Protein AF-0000000075144146 (afdb_homodimer)

InterPro domains:
  IPR002213 UDP-glucuronosyl/UDP-glucosyltransferase [PF00201] (294-425)
  IPR002213 UDP-glucuronosyl/UDP-glucosyltransferase [cd03784] (20-481)

Secondary structure (DSSP, 8-state):
-------------PPPEEEEE--SSHHHHHHHHHHHHHHHHTT-EEEEEEEHHHHHHHHHH-TTHHHHHHHTT--EEEEEE---HHHHHHS-SSGGGGGHHHHHHHHHHHHHHHHHHHTTT---SEEEEETT-HHHHHHHHHTT--EEEEESS-HHHHHHHHHHHHHHHTTSB---S-TTSHHHHH-EE--TTS--EEGGGG-GGGSTTSTTHHHHHHHHHHGGG-SEEEESS-TTTSHHHHHHHHHHHHHHHHHTT-PPPEEEE---TTS----SS-SS----S-----HHHHHHHTS-TT-EEEEE--SS----HHHHHHHHHHHHHH-S-EEEEEPPPP--TT-----GGGTS-HHHHHHTBTTEEEEES---HHHHHHSTTEEEEEE---HHHHHHHHHTT--EEE---STTHHHHHHIIIIIS--EEESSTTPPTT----HHHHHHHHHHHHHSHHHHHHHHHHHHHHHHHHHHHSTT-HHHHHHHHHHHHHHHHHHHHHHHHHHHH-/-------------PPPEEEEE--SSHHHHHHHHHHHHHHHHTT-EEEEEEEHHHHHHHHHH-TTHHHHHHHTT--EEEEEE---HHHHHHS-SSGGGGGHHHHHHHHHHHHHHHHHHHTTT---SEEEEETT-HHHHHHHHHTT--EEEEESS-HHHHHHHHHHHHHHHTTSB---S-TTSHHHHH-EE--TTS--EEGGGG-GGGSTTSTTHHHHHHHHHHHTT-SEEEESS-TTTSHHHHHHHHHHHHHHHHHTT-PPPEEEE---TTS----TT-SS----S-----HHHHHHHTS-TT-EEEEE--SS----HHHHHHHHHHHHHH-S-EEEEEPPPP--TT-----GGGTS-HHHHHHTBTTEEEEES---HHHHHHSTTEEEEEE---HHHHHHHHHTT--EEE---STTHHHHHHIIIIIS--EEESSTTPPTT----HHHHHHHHHHHHHSHHHHHHHHHHHHHHHHHHHHHSTT-HHHHHHHHHHHHHHHHHHHHHHHHHHHH-

Radius of gyration: 33.48 Å; Cα contacts (8 Å, |Δi|>4): 1841; chains: 2; bounding box: 96×107×82 Å

Structure (mmCIF, N/CA/C/O backbone):
data_AF-0000000075144146-model_v1
#
loop_
_entity.id
_entity.type
_entity.pdbx_description
1 polymer Glycosyltransferase
#
loop_
_atom_site.group_PDB
_atom_site.id
_atom_site.type_symbol
_atom_site.label_atom_id
_atom_site.label_alt_id
_atom_site.label_comp_id
_atom_site.label_asym_id
_atom_site.label_entity_id
_atom_site.label_seq_id
_atom_site.pdbx_PDB_ins_code
_atom_site.Cartn_x
_atom_site.Cartn_y
_atom_site.Cartn_z
_atom_site.occupancy
_atom_site.B_iso_or_equiv
_atom_site.auth_seq_id
_atom_site.auth_comp_id
_atom_site.auth_asym_id
_atom_site.auth_atom_id
_atom_site.pdbx_PDB_model_num
ATOM 1 N N . MET A 1 1 ? -45.844 -62.469 8.758 1 31.27 1 MET A N 1
ATOM 2 C CA . MET A 1 1 ? -44.688 -62.062 7.961 1 31.27 1 MET A CA 1
ATOM 3 C C . MET A 1 1 ? -44.969 -60.719 7.266 1 31.27 1 MET A C 1
ATOM 5 O O . MET A 1 1 ? -45.719 -60.688 6.281 1 31.27 1 MET A O 1
ATOM 9 N N . GLU A 1 2 ? -45 -59.625 7.973 1 43.66 2 GLU A N 1
ATOM 10 C CA . GLU A 1 2 ? -45.312 -58.281 7.477 1 43.66 2 GLU A CA 1
ATOM 11 C C . GLU A 1 2 ? -44.344 -57.875 6.379 1 43.66 2 GLU A C 1
ATOM 13 O O . GLU A 1 2 ? -43.156 -58.156 6.449 1 43.66 2 GLU A O 1
ATOM 18 N N . PRO A 1 3 ? -44.844 -57.562 5.152 1 40.84 3 PRO A N 1
ATOM 19 C CA . PRO A 1 3 ? -43.938 -57.188 4.074 1 40.84 3 PRO A CA 1
ATOM 20 C C . PRO A 1 3 ? -42.969 -56.062 4.492 1 40.84 3 PRO A C 1
ATOM 22 O O . PRO A 1 3 ? -43.344 -55.188 5.277 1 40.84 3 PRO A O 1
ATOM 25 N N . ILE A 1 4 ? -41.688 -56.406 4.621 1 41.06 4 ILE A N 1
ATOM 26 C CA . ILE A 1 4 ? -40.625 -55.438 4.773 1 41.06 4 ILE A CA 1
ATOM 27 C C . ILE A 1 4 ? -40.781 -54.281 3.783 1 41.06 4 ILE A C 1
ATOM 29 O O . ILE A 1 4 ? -40.844 -54.5 2.57 1 41.06 4 ILE A O 1
ATOM 33 N N . GLU A 1 5 ? -41.5 -53.25 4.156 1 39.12 5 GLU A N 1
ATOM 34 C CA . GLU A 1 5 ? -41.562 -52 3.371 1 39.12 5 GLU A CA 1
ATOM 35 C C . GLU A 1 5 ? -40.188 -51.688 2.752 1 39.12 5 GLU A C 1
ATOM 37 O O . GLU A 1 5 ? -39.188 -51.719 3.438 1 39.12 5 GLU A O 1
ATOM 42 N N . ASN A 1 6 ? -40.062 -52 1.494 1 35.94 6 ASN A N 1
ATOM 43 C CA . ASN A 1 6 ? -38.938 -51.531 0.691 1 35.94 6 ASN A CA 1
ATOM 44 C C . ASN A 1 6 ? -38.531 -50.094 1.065 1 35.94 6 ASN A C 1
ATOM 46 O O . ASN A 1 6 ? -39.344 -49.188 1.022 1 35.94 6 ASN A O 1
ATOM 50 N N . GLU A 1 7 ? -37.688 -49.969 1.999 1 37.41 7 GLU A N 1
ATOM 51 C CA . GLU A 1 7 ? -37.031 -48.688 2.191 1 37.41 7 GLU A CA 1
ATOM 52 C C . GLU A 1 7 ? -36.844 -47.969 0.858 1 37.41 7 GLU A C 1
ATOM 54 O O . GLU A 1 7 ? -36.219 -48.5 -0.053 1 37.41 7 GLU A O 1
ATOM 59 N N . LYS A 1 8 ? -37.812 -47.188 0.545 1 42.28 8 LYS A N 1
ATOM 60 C CA . LYS A 1 8 ? -37.656 -46.281 -0.596 1 42.28 8 LYS A CA 1
ATOM 61 C C . LYS A 1 8 ? -36.219 -45.781 -0.716 1 42.28 8 LYS A C 1
ATOM 63 O O . LYS A 1 8 ? -35.719 -45.094 0.17 1 42.28 8 LYS A O 1
ATOM 68 N N . ILE A 1 9 ? -35.281 -46.656 -1.291 1 38.75 9 ILE A N 1
ATOM 69 C CA . ILE A 1 9 ? -33.969 -46.125 -1.691 1 38.75 9 ILE A CA 1
ATOM 70 C C . ILE A 1 9 ? -34.156 -44.719 -2.268 1 38.75 9 ILE A C 1
ATOM 72 O O . ILE A 1 9 ? -34.844 -44.531 -3.281 1 38.75 9 ILE A O 1
ATOM 76 N N . LEU A 1 10 ? -34.188 -43.688 -1.589 1 41 10 LEU A N 1
ATOM 77 C CA . LEU A 1 10 ? -34.188 -42.344 -2.104 1 41 10 LEU A CA 1
ATOM 78 C C . LEU A 1 10 ? -33.188 -42.188 -3.24 1 41 10 LEU A C 1
ATOM 80 O O . LEU A 1 10 ? -32.031 -42.625 -3.129 1 41 10 LEU A O 1
ATOM 84 N N . PRO A 1 11 ? -33.562 -42.031 -4.469 1 43.66 11 PRO A N 1
ATOM 85 C CA . PRO A 1 11 ? -32.656 -41.812 -5.578 1 43.66 11 PRO A CA 1
ATOM 86 C C . PRO A 1 11 ? -31.484 -40.875 -5.195 1 43.66 11 PRO A C 1
ATOM 88 O O . PRO A 1 11 ? -31.688 -39.906 -4.477 1 43.66 11 PRO A O 1
ATOM 91 N N . VAL A 1 12 ? -30.328 -41.406 -5.082 1 53 12 VAL A N 1
ATOM 92 C CA . VAL A 1 12 ? -29.109 -40.656 -4.828 1 53 12 VAL A CA 1
ATOM 93 C C . VAL A 1 12 ? -29.062 -39.438 -5.742 1 53 12 VAL A C 1
ATOM 95 O O . VAL A 1 12 ? -29.125 -39.562 -6.965 1 53 12 VAL A O 1
ATOM 98 N N . LYS A 1 13 ? -29.406 -38.312 -5.355 1 65.38 13 LYS A N 1
ATOM 99 C CA . LYS A 1 13 ? -29.312 -37.031 -6.066 1 65.38 13 LYS A CA 1
ATOM 100 C C . LYS A 1 13 ? -27.969 -36.906 -6.801 1 65.38 13 LYS A C 1
ATOM 102 O O . LYS A 1 13 ? -26.922 -37.125 -6.215 1 65.38 13 LYS A O 1
ATOM 107 N N . PRO A 1 14 ? -28.125 -36.844 -8.148 1 80.25 14 PRO A N 1
ATOM 108 C CA . PRO A 1 14 ? -26.859 -36.75 -8.883 1 80.25 14 PRO A CA 1
ATOM 109 C C . PRO A 1 14 ? -25.984 -35.594 -8.375 1 80.25 14 PRO A C 1
ATOM 111 O O . PRO A 1 14 ? -26.516 -34.531 -8.008 1 80.25 14 PRO A O 1
ATOM 114 N N . ALA A 1 15 ? -24.781 -35.844 -8.195 1 90.75 15 ALA A N 1
ATOM 115 C CA . ALA A 1 15 ? -23.812 -34.844 -7.73 1 90.75 15 ALA A CA 1
ATOM 116 C C . ALA A 1 15 ? -23.641 -33.719 -8.742 1 90.75 15 ALA A C 1
ATOM 118 O O . ALA A 1 15 ? -23.719 -33.938 -9.953 1 90.75 15 ALA A O 1
ATOM 119 N N . PRO A 1 16 ? -23.531 -32.469 -8.297 1 94.88 16 PRO A N 1
ATOM 120 C CA . PRO A 1 16 ? -23.266 -31.375 -9.227 1 94.88 16 PRO A CA 1
ATOM 121 C C . PRO A 1 16 ? -22.047 -31.641 -10.109 1 94.88 16 PRO A C 1
ATOM 123 O O . PRO A 1 16 ? -21.094 -32.281 -9.68 1 94.88 16 PRO A O 1
ATOM 126 N N . ILE A 1 17 ? -22.109 -31.172 -11.336 1 95.62 17 ILE A N 1
ATOM 127 C CA . ILE A 1 17 ? -21.031 -31.328 -12.305 1 95.62 17 ILE A CA 1
ATOM 128 C C . ILE A 1 17 ? -20.328 -29.984 -12.516 1 95.62 17 ILE A C 1
ATOM 130 O O . ILE A 1 17 ? -20.953 -29 -12.867 1 95.62 17 ILE A O 1
ATOM 134 N N . VAL A 1 18 ? -19.062 -29.969 -12.305 1 97.56 18 VAL A N 1
ATOM 135 C CA . VAL A 1 18 ? -18.281 -28.75 -12.484 1 97.56 18 VAL A CA 1
ATOM 136 C C . VAL A 1 18 ? -17.281 -28.953 -13.625 1 97.56 18 VAL A C 1
ATOM 138 O O . VAL A 1 18 ? -16.5 -29.906 -13.617 1 97.56 18 VAL A O 1
ATOM 141 N N . TRP A 1 19 ? -17.281 -28.062 -14.641 1 97.62 19 TRP A N 1
ATOM 142 C CA . TRP A 1 19 ? -16.312 -28.078 -15.727 1 97.62 19 TRP A CA 1
ATOM 143 C C . TRP A 1 19 ? -15.18 -27.109 -15.461 1 97.62 19 TRP A C 1
ATOM 145 O O . TRP A 1 19 ? -15.414 -25.938 -15.133 1 97.62 19 TRP A O 1
ATOM 155 N N . LEU A 1 20 ? -14.008 -27.609 -15.539 1 98.12 20 LEU A N 1
ATOM 156 C CA . LEU A 1 20 ? -12.805 -26.812 -15.312 1 98.12 20 LEU A CA 1
ATOM 157 C C . LEU A 1 20 ? -12.031 -26.609 -16.609 1 98.12 20 LEU A C 1
ATOM 159 O O . LEU A 1 20 ? -11.742 -27.578 -17.312 1 98.12 20 LEU A O 1
ATOM 163 N N . VAL A 1 21 ? -11.641 -25.312 -16.938 1 97.5 21 VAL A N 1
ATOM 164 C CA . VAL A 1 21 ? -10.961 -25.016 -18.188 1 97.5 21 VAL A CA 1
ATOM 165 C C . VAL A 1 21 ? -9.711 -24.172 -17.906 1 97.5 21 VAL A C 1
ATOM 167 O O . VAL A 1 21 ? -9.758 -22.938 -17.969 1 97.5 21 VAL A O 1
ATOM 170 N N . PRO A 1 22 ? -8.539 -24.812 -17.766 1 96.5 22 PRO A N 1
ATOM 171 C CA . PRO A 1 22 ? -7.285 -24.078 -17.594 1 96.5 22 PRO A CA 1
ATOM 172 C C . PRO A 1 22 ? -6.75 -23.5 -18.891 1 96.5 22 PRO A C 1
ATOM 174 O O . PRO A 1 22 ? -7.133 -23.953 -19.984 1 96.5 22 PRO A O 1
ATOM 177 N N . MET A 1 23 ? -5.934 -22.438 -18.734 1 92.56 23 MET A N 1
ATOM 178 C CA . MET A 1 23 ? -5.082 -22.062 -19.844 1 92.56 23 MET A CA 1
ATOM 179 C C . MET A 1 23 ? -4.188 -23.219 -20.266 1 92.56 23 MET A C 1
ATOM 181 O O . MET A 1 23 ? -3.67 -23.953 -19.422 1 92.56 23 MET A O 1
ATOM 185 N N . PRO A 1 24 ? -4.004 -23.391 -21.594 1 90.19 24 PRO A N 1
ATOM 186 C CA . PRO A 1 24 ? -3.17 -24.516 -22.047 1 90.19 24 PRO A CA 1
ATOM 187 C C . PRO A 1 24 ? -1.682 -24.266 -21.812 1 90.19 24 PRO A C 1
ATOM 189 O O . PRO A 1 24 ? -0.91 -24.156 -22.766 1 90.19 24 PRO A O 1
ATOM 192 N N . PHE A 1 25 ? -1.312 -24.25 -20.625 1 86.94 25 PHE A N 1
ATOM 193 C CA . PHE A 1 25 ? 0.028 -24.094 -20.062 1 86.94 25 PHE A CA 1
ATOM 194 C C . PHE A 1 25 ? 0.183 -24.938 -18.797 1 86.94 25 PHE A C 1
ATOM 196 O O . PHE A 1 25 ? -0.643 -24.844 -17.891 1 86.94 25 PHE A O 1
ATOM 203 N N . LEU A 1 26 ? 1.169 -25.688 -18.828 1 85.5 26 LEU A N 1
ATOM 204 C CA . LEU A 1 26 ? 1.296 -26.766 -17.844 1 85.5 26 LEU A CA 1
ATOM 205 C C . LEU A 1 26 ? 1.125 -26.219 -16.422 1 85.5 26 LEU A C 1
ATOM 207 O O . LEU A 1 26 ? 0.464 -26.844 -15.594 1 85.5 26 LEU A O 1
ATOM 211 N N . SER A 1 27 ? 1.746 -25.109 -16.109 1 87.81 27 SER A N 1
ATOM 212 C CA . SER A 1 27 ? 1.667 -24.578 -14.758 1 87.81 27 SER A CA 1
ATOM 213 C C . SER A 1 27 ? 0.226 -24.25 -14.367 1 87.81 27 SER A C 1
ATOM 215 O O . SER A 1 27 ? -0.164 -24.438 -13.211 1 87.81 27 SER A O 1
ATOM 217 N N . HIS A 1 28 ? -0.57 -23.812 -15.297 1 92.94 28 HIS A N 1
ATOM 218 C CA . HIS A 1 28 ? -1.982 -23.531 -15.055 1 92.94 28 HIS A CA 1
ATOM 219 C C . HIS A 1 28 ? -2.781 -24.828 -14.938 1 92.94 28 HIS A C 1
ATOM 221 O O . HIS A 1 28 ? -3.641 -24.969 -14.07 1 92.94 28 HIS A O 1
ATOM 227 N N . VAL A 1 29 ? -2.41 -25.719 -15.789 1 92.81 29 VAL A N 1
ATOM 228 C CA . VAL A 1 29 ? -3.082 -27.016 -15.773 1 92.81 29 VAL A CA 1
ATOM 229 C C . VAL A 1 29 ? -2.863 -27.688 -14.422 1 92.81 29 VAL A C 1
ATOM 231 O O . VAL A 1 29 ? -3.799 -28.234 -13.836 1 92.81 29 VAL A O 1
ATOM 234 N N . MET A 1 30 ? -1.65 -27.594 -13.992 1 89.19 30 MET A N 1
ATOM 235 C CA . MET A 1 30 ? -1.326 -28.188 -12.703 1 89.19 30 MET A CA 1
ATOM 236 C C . MET A 1 30 ? -2.172 -27.594 -11.586 1 89.19 30 MET A C 1
ATOM 238 O O . MET A 1 30 ? -2.674 -28.297 -10.719 1 89.19 30 MET A O 1
ATOM 242 N N . CYS A 1 31 ? -2.299 -26.328 -11.602 1 93.56 31 CYS A N 1
ATOM 243 C CA . CYS A 1 31 ? -3.115 -25.656 -10.602 1 93.56 31 CYS A CA 1
ATOM 244 C C . CYS A 1 31 ? -4.562 -26.141 -10.664 1 93.56 31 CYS A C 1
ATOM 246 O O . CYS A 1 31 ? -5.199 -26.344 -9.633 1 93.56 31 CYS A O 1
ATOM 248 N N . PHE A 1 32 ? -5.043 -26.328 -11.82 1 96.44 32 PHE A N 1
ATOM 249 C CA . PHE A 1 32 ? -6.426 -26.75 -12.008 1 96.44 32 PHE A CA 1
ATOM 250 C C . PHE A 1 32 ? -6.605 -28.203 -11.609 1 96.44 32 PHE A C 1
ATOM 252 O O . PHE A 1 32 ? -7.699 -28.625 -11.211 1 96.44 32 PHE A O 1
ATOM 259 N N . THR A 1 33 ? -5.559 -29 -11.703 1 94.12 33 THR A N 1
ATOM 260 C CA . THR A 1 33 ? -5.652 -30.375 -11.227 1 94.12 33 THR A CA 1
ATOM 261 C C . THR A 1 33 ? -5.832 -30.406 -9.711 1 94.12 33 THR A C 1
ATOM 263 O O . THR A 1 33 ? -6.57 -31.25 -9.188 1 94.12 33 THR A O 1
ATOM 266 N N . HIS A 1 34 ? -5.18 -29.5 -9.062 1 92.75 34 HIS A N 1
ATOM 267 C CA . HIS A 1 34 ? -5.363 -29.406 -7.617 1 92.75 34 HIS A CA 1
ATOM 268 C C . HIS A 1 34 ? -6.789 -28.984 -7.27 1 92.75 34 HIS A C 1
ATOM 270 O O . HIS A 1 34 ? -7.383 -29.516 -6.328 1 92.75 34 HIS A O 1
ATOM 276 N N . LEU A 1 35 ? -7.281 -28.031 -8.008 1 95.88 35 LEU A N 1
ATOM 277 C CA . LEU A 1 35 ? -8.664 -27.609 -7.801 1 95.88 35 LEU A CA 1
ATOM 278 C C . LEU A 1 35 ? -9.625 -28.766 -8.055 1 95.88 35 LEU A C 1
ATOM 280 O O . LEU A 1 35 ? -10.555 -28.984 -7.277 1 95.88 35 LEU A O 1
ATOM 284 N N . ALA A 1 36 ? -9.406 -29.5 -9.133 1 96.38 36 ALA A N 1
ATOM 285 C CA . ALA A 1 36 ? -10.25 -30.656 -9.477 1 96.38 36 ALA A CA 1
ATOM 286 C C . ALA A 1 36 ? -10.281 -31.672 -8.344 1 96.38 36 ALA A C 1
ATOM 288 O O . ALA A 1 36 ? -11.352 -32.156 -7.961 1 96.38 36 ALA A O 1
ATOM 289 N N . ARG A 1 37 ? -9.156 -31.938 -7.867 1 93.56 37 ARG A N 1
ATOM 290 C CA . ARG A 1 37 ? -9.047 -32.906 -6.777 1 93.56 37 ARG A CA 1
ATOM 291 C C . ARG A 1 37 ? -9.812 -32.406 -5.547 1 93.56 37 ARG A C 1
ATOM 293 O O . ARG A 1 37 ? -10.547 -33.188 -4.926 1 93.56 37 ARG A O 1
ATOM 300 N N . ASN A 1 38 ? -9.641 -31.203 -5.211 1 93.62 38 ASN A N 1
ATOM 301 C CA . ASN A 1 38 ? -10.312 -30.641 -4.043 1 93.62 38 ASN A CA 1
ATOM 302 C C . ASN A 1 38 ? -11.828 -30.672 -4.191 1 93.62 38 ASN A C 1
ATOM 304 O O . ASN A 1 38 ? -12.539 -31.062 -3.262 1 93.62 38 ASN A O 1
ATOM 308 N N . LEU A 1 39 ? -12.312 -30.281 -5.34 1 96.31 39 LEU A N 1
ATOM 309 C CA . LEU A 1 39 ? -13.75 -30.281 -5.59 1 96.31 39 LEU A CA 1
ATOM 310 C C . LEU A 1 39 ? -14.312 -31.703 -5.559 1 96.31 39 LEU A C 1
ATOM 312 O O . LEU A 1 39 ? -15.359 -31.953 -4.953 1 96.31 39 LEU A O 1
ATOM 316 N N . ALA A 1 40 ? -13.602 -32.594 -6.133 1 95.88 40 ALA A N 1
ATOM 317 C CA . ALA A 1 40 ? -14.055 -34 -6.195 1 95.88 40 ALA A CA 1
ATOM 318 C C . ALA A 1 40 ? -14.07 -34.625 -4.805 1 95.88 40 ALA A C 1
ATOM 320 O O . ALA A 1 40 ? -14.938 -35.438 -4.508 1 95.88 40 ALA A O 1
ATOM 321 N N . ARG A 1 41 ? -13.164 -34.25 -4.027 1 92.56 41 ARG A N 1
ATOM 322 C CA . ARG A 1 41 ? -13.117 -34.781 -2.658 1 92.56 41 ARG A CA 1
ATOM 323 C C . ARG A 1 41 ? -14.352 -34.344 -1.873 1 92.56 41 ARG A C 1
ATOM 325 O O . ARG A 1 41 ? -14.734 -35.031 -0.904 1 92.56 41 ARG A O 1
ATOM 332 N N . HIS A 1 42 ? -14.93 -33.344 -2.287 1 93.5 42 HIS A N 1
ATOM 333 C CA . HIS A 1 42 ? -16.141 -32.875 -1.617 1 93.5 42 HIS A CA 1
ATOM 334 C C . HIS A 1 42 ? -17.391 -33.406 -2.301 1 93.5 42 HIS A C 1
ATOM 336 O O . HIS A 1 42 ? -18.484 -32.844 -2.104 1 93.5 42 HIS A O 1
ATOM 342 N N . GLY A 1 43 ? -17.234 -34.312 -3.191 1 93.12 43 GLY A N 1
ATOM 343 C CA . GLY A 1 43 ? -18.375 -35.062 -3.717 1 93.12 43 GLY A CA 1
ATOM 344 C C . GLY A 1 43 ? -18.875 -34.5 -5.043 1 93.12 43 GLY A C 1
ATOM 345 O O . GLY A 1 43 ? -19.922 -34.906 -5.527 1 93.12 43 GLY A O 1
ATOM 346 N N . LEU A 1 44 ? -18.125 -33.688 -5.645 1 96.12 44 LEU A N 1
ATOM 347 C CA . LEU A 1 44 ? -18.547 -33.156 -6.93 1 96.12 44 LEU A CA 1
ATOM 348 C C . LEU A 1 44 ? -18.016 -34 -8.078 1 96.12 44 LEU A C 1
ATOM 350 O O . LEU A 1 44 ? -17 -34.688 -7.934 1 96.12 44 LEU A O 1
ATOM 354 N N . ASN A 1 45 ? -18.766 -34.031 -9.148 1 96 45 ASN A N 1
ATOM 355 C CA . ASN A 1 45 ? -18.281 -34.531 -10.414 1 96 45 ASN A CA 1
ATOM 356 C C . ASN A 1 45 ? -17.531 -33.469 -11.211 1 96 45 ASN A C 1
ATOM 358 O O . ASN A 1 45 ? -18.094 -32.438 -11.539 1 96 45 ASN A O 1
ATOM 362 N N . VAL A 1 46 ? -16.281 -33.781 -11.516 1 97.12 46 VAL A N 1
ATOM 363 C CA . VAL A 1 46 ? -15.461 -32.75 -12.133 1 97.12 46 VAL A CA 1
ATOM 364 C C . VAL A 1 46 ? -15.031 -33.219 -13.531 1 97.12 46 VAL A C 1
ATOM 366 O O . VAL A 1 46 ? -14.625 -34.344 -13.727 1 97.12 46 VAL A O 1
ATOM 369 N N . VAL A 1 47 ? -15.211 -32.344 -14.484 1 96.19 47 VAL A N 1
ATOM 370 C CA . VAL A 1 47 ? -14.664 -32.531 -15.82 1 96.19 47 VAL A CA 1
ATOM 371 C C . VAL A 1 47 ? -13.555 -31.531 -16.094 1 96.19 47 VAL A C 1
ATOM 373 O O . VAL A 1 47 ? -13.789 -30.312 -16.047 1 96.19 47 VAL A O 1
ATOM 376 N N . LEU A 1 48 ? -12.383 -32 -16.312 1 96.69 48 LEU A N 1
ATOM 377 C CA . LEU A 1 48 ? -11.227 -31.156 -16.578 1 96.69 48 LEU A CA 1
ATOM 378 C C . LEU A 1 48 ? -10.883 -31.156 -18.062 1 96.69 48 LEU A C 1
ATOM 380 O O . LEU A 1 48 ? -10.555 -32.188 -18.641 1 96.69 48 LEU A O 1
ATOM 384 N N . PHE A 1 49 ? -10.984 -29.984 -18.703 1 96.06 49 PHE A N 1
ATOM 385 C CA . PHE A 1 49 ? -10.664 -29.844 -20.109 1 96.06 49 PHE A CA 1
ATOM 386 C C . PHE A 1 49 ? -9.188 -29.5 -20.297 1 96.06 49 PHE A C 1
ATOM 388 O O . PHE A 1 49 ? -8.703 -28.5 -19.75 1 96.06 49 PHE A O 1
ATOM 395 N N . ILE A 1 50 ? -8.445 -30.297 -21.047 1 93.5 50 ILE A N 1
ATOM 396 C CA . ILE A 1 50 ? -7.027 -30.031 -21.281 1 93.5 50 ILE A CA 1
ATOM 397 C C . ILE A 1 50 ? -6.668 -30.359 -22.734 1 93.5 50 ILE A C 1
ATOM 399 O O . ILE A 1 50 ? -7.387 -31.109 -23.406 1 93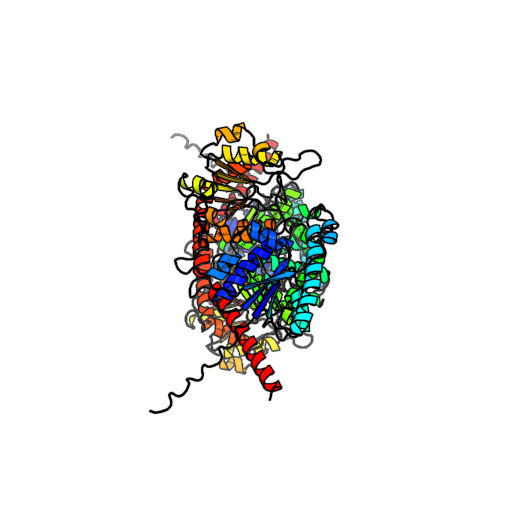.5 50 ILE A O 1
ATOM 403 N N . SER A 1 51 ? -5.613 -29.734 -23.234 1 89.75 51 SER A N 1
ATOM 404 C CA . SER A 1 51 ? -5.113 -30.078 -24.562 1 89.75 51 SER A CA 1
ATOM 405 C C . SER A 1 51 ? -4.367 -31.406 -24.547 1 89.75 51 SER A C 1
ATOM 407 O O . SER A 1 51 ? -3.971 -31.891 -23.484 1 89.75 51 SER A O 1
ATOM 409 N N . GLN A 1 52 ? -4.195 -31.938 -25.719 1 87.94 52 GLN A N 1
ATOM 410 C CA . GLN A 1 52 ? -3.439 -33.188 -25.828 1 87.94 52 GLN A CA 1
ATOM 411 C C . GLN A 1 52 ? -1.996 -33 -25.375 1 87.94 52 GLN A C 1
ATOM 413 O O . GLN A 1 52 ? -1.43 -33.875 -24.703 1 87.94 52 GLN A O 1
ATOM 418 N N . GLU A 1 53 ? -1.505 -31.938 -25.734 1 84.5 53 GLU A N 1
ATOM 419 C CA . GLU A 1 53 ? -0.133 -31.625 -25.328 1 84.5 53 GLU A CA 1
ATOM 420 C C . GLU A 1 53 ? -0.004 -31.531 -23.812 1 84.5 53 GLU A C 1
ATOM 422 O O . GLU A 1 53 ? 0.933 -32.062 -23.234 1 84.5 53 GLU A O 1
ATOM 427 N N . ASP A 1 54 ? -0.908 -30.875 -23.25 1 88.88 54 ASP A N 1
ATOM 428 C CA . ASP A 1 54 ? -0.853 -30.703 -21.797 1 88.88 54 ASP A CA 1
ATOM 429 C C . ASP A 1 54 ? -1.085 -32.031 -21.078 1 88.88 54 ASP A C 1
ATOM 431 O O . ASP A 1 54 ? -0.518 -32.25 -20 1 88.88 54 ASP A O 1
ATOM 435 N N . ARG A 1 55 ? -1.915 -32.844 -21.609 1 90.06 55 ARG A N 1
ATOM 436 C CA . ARG A 1 55 ? -2.115 -34.156 -21.031 1 90.06 55 ARG A CA 1
ATOM 437 C C . ARG A 1 55 ? -0.805 -34.938 -20.984 1 90.06 55 ARG A C 1
ATOM 439 O O . ARG A 1 55 ? -0.474 -35.531 -19.953 1 90.06 55 ARG A O 1
ATOM 446 N N . GLN A 1 56 ? -0.12 -34.906 -22.047 1 86.31 56 GLN A N 1
ATOM 447 C CA . GLN A 1 56 ? 1.148 -35.594 -22.125 1 86.31 56 GLN A CA 1
ATOM 448 C C . GLN A 1 56 ? 2.164 -35.031 -21.141 1 86.31 56 GLN A C 1
ATOM 450 O O . GLN A 1 56 ? 2.863 -35.781 -20.453 1 86.31 56 GLN A O 1
ATOM 455 N N . ARG A 1 57 ? 2.203 -33.781 -21.125 1 83.81 57 ARG A N 1
ATOM 456 C CA . ARG A 1 57 ? 3.143 -33.125 -20.203 1 83.81 57 ARG A CA 1
ATOM 457 C C . ARG A 1 57 ? 2.785 -33.406 -18.75 1 83.81 57 ARG A C 1
ATOM 459 O O . ARG A 1 57 ? 3.672 -33.594 -17.922 1 83.81 57 ARG A O 1
ATOM 466 N N . LEU A 1 58 ? 1.521 -33.375 -18.531 1 86.38 58 LEU A N 1
ATOM 467 C CA . LEU A 1 58 ? 1.049 -33.656 -17.172 1 86.38 58 LEU A CA 1
ATOM 468 C C . LEU A 1 58 ? 1.444 -35.062 -16.75 1 86.38 58 LEU A C 1
ATOM 470 O O . LEU A 1 58 ? 1.919 -35.281 -15.641 1 86.38 58 LEU A O 1
ATOM 474 N N . LEU A 1 59 ? 1.34 -35.969 -17.625 1 84.44 59 LEU A N 1
ATOM 475 C CA . LEU A 1 59 ? 1.663 -37.375 -17.344 1 84.44 59 LEU A CA 1
ATOM 476 C C . LEU A 1 59 ? 3.17 -37.562 -17.203 1 84.44 59 LEU A C 1
ATOM 478 O O . LEU A 1 59 ? 3.621 -38.438 -16.438 1 84.44 59 LEU A O 1
ATOM 482 N N . THR A 1 60 ? 3.838 -36.781 -17.938 1 76.81 60 THR A N 1
ATOM 483 C CA . THR A 1 60 ? 5.289 -36.844 -17.812 1 76.81 60 THR A CA 1
ATOM 484 C C . THR A 1 60 ? 5.738 -36.344 -16.453 1 76.81 60 THR A C 1
ATOM 486 O O . THR A 1 60 ? 6.641 -36.906 -15.836 1 76.81 60 THR A O 1
ATOM 489 N N . ALA A 1 61 ? 5.078 -35.344 -16.016 1 72.31 61 ALA A N 1
ATOM 490 C CA . ALA A 1 61 ? 5.441 -34.719 -14.75 1 72.31 61 ALA A CA 1
ATOM 491 C C . ALA A 1 61 ? 4.906 -35.531 -13.57 1 72.31 61 ALA A C 1
ATOM 493 O O . ALA A 1 61 ? 5.547 -35.594 -12.516 1 72.31 61 ALA A O 1
ATOM 494 N N . HIS A 1 62 ? 3.715 -36.062 -13.828 1 79 62 HIS A N 1
ATOM 495 C CA . HIS A 1 62 ? 3.031 -36.812 -12.781 1 79 62 HIS A CA 1
ATOM 496 C C . HIS A 1 62 ? 2.469 -38.125 -13.328 1 79 62 HIS A C 1
ATOM 498 O O . HIS A 1 62 ? 1.265 -38.219 -13.57 1 79 62 HIS A O 1
ATOM 504 N N . LYS A 1 63 ? 3.271 -39.062 -13.414 1 75.5 63 LYS A N 1
ATOM 505 C CA . LYS A 1 63 ? 3.004 -40.312 -14.133 1 75.5 63 LYS A CA 1
ATOM 506 C C . LYS A 1 63 ? 1.758 -41 -13.586 1 75.5 63 LYS A C 1
ATOM 508 O O . LYS A 1 63 ? 0.972 -41.594 -14.344 1 75.5 63 LYS A O 1
ATOM 513 N N . ASN A 1 64 ? 1.423 -40.906 -12.32 1 80.12 64 ASN A N 1
ATOM 514 C CA . ASN A 1 64 ? 0.349 -41.688 -11.742 1 80.12 64 ASN A CA 1
ATOM 515 C C . ASN A 1 64 ? -0.824 -40.812 -11.305 1 80.12 64 ASN A C 1
ATOM 517 O O . ASN A 1 64 ? -1.629 -41.25 -10.469 1 80.12 64 ASN A O 1
ATOM 521 N N . ILE A 1 65 ? -0.925 -39.719 -11.977 1 85.19 65 ILE A N 1
ATOM 522 C CA . ILE A 1 65 ? -1.897 -38.75 -11.461 1 85.19 65 ILE A CA 1
ATOM 523 C C . ILE A 1 65 ? -3.312 -39.281 -11.672 1 85.19 65 ILE A C 1
ATOM 525 O O . ILE A 1 65 ? -4.137 -39.281 -10.758 1 85.19 65 ILE A O 1
ATOM 529 N N . PHE A 1 66 ? -3.609 -39.844 -12.789 1 85.56 66 PHE A N 1
ATOM 530 C CA . PHE A 1 66 ? -4.953 -40.312 -13.102 1 85.56 66 PHE A CA 1
ATOM 531 C C . PHE A 1 66 ? -5.281 -41.594 -12.312 1 85.56 66 PHE A C 1
ATOM 533 O O . PHE A 1 66 ? -6.406 -41.75 -11.836 1 85.56 66 PHE A O 1
ATOM 540 N N . GLU A 1 67 ? -4.332 -42.375 -12.203 1 85.88 67 GLU A N 1
ATOM 541 C CA . GLU A 1 67 ? -4.496 -43.562 -11.391 1 85.88 67 GLU A CA 1
ATOM 542 C C . GLU A 1 67 ? -4.742 -43.219 -9.93 1 85.88 67 GLU A C 1
ATOM 544 O O . GLU A 1 67 ? -5.566 -43.844 -9.266 1 85.88 67 GLU A O 1
ATOM 549 N N . ASN A 1 68 ? -4.07 -42.281 -9.523 1 85.5 68 ASN A N 1
ATOM 550 C CA . ASN A 1 68 ? -4.246 -41.844 -8.141 1 85.5 68 ASN A CA 1
ATOM 551 C C . ASN A 1 68 ? -5.652 -41.312 -7.898 1 85.5 68 ASN A C 1
ATOM 553 O O . ASN A 1 68 ? -6.234 -41.562 -6.84 1 85.5 68 ASN A O 1
ATOM 557 N N . TRP A 1 69 ? -6.152 -40.594 -8.891 1 89.06 69 TRP A N 1
ATOM 558 C CA . TRP A 1 69 ? -7.512 -40.094 -8.766 1 89.06 69 TRP A CA 1
ATOM 559 C C . TRP A 1 69 ? -8.516 -41.219 -8.609 1 89.06 69 TRP A C 1
ATOM 561 O O . TRP A 1 69 ? -9.414 -41.156 -7.762 1 89.06 69 TRP A O 1
ATOM 571 N N . LYS A 1 70 ? -8.289 -42.219 -9.328 1 89.19 70 LYS A N 1
ATOM 572 C CA . LYS A 1 70 ? -9.164 -43.406 -9.281 1 89.19 70 LYS A CA 1
ATOM 573 C C . LYS A 1 70 ? -9.055 -44.094 -7.93 1 89.19 70 LYS A C 1
ATOM 575 O O . LYS A 1 70 ? -10.062 -44.5 -7.344 1 89.19 70 LYS A O 1
ATOM 580 N N . LEU A 1 71 ? -7.852 -44.25 -7.512 1 88.56 71 LEU A N 1
ATOM 581 C CA . LEU A 1 71 ? -7.602 -44.906 -6.246 1 88.56 71 LEU A CA 1
ATOM 582 C C . LEU A 1 71 ? -8.227 -44.156 -5.086 1 88.56 71 LEU A C 1
ATOM 584 O O . LEU A 1 71 ? -8.68 -44.75 -4.109 1 88.56 71 LEU A O 1
ATOM 588 N N . GLU A 1 72 ? -8.258 -42.906 -5.23 1 88.94 72 GLU A N 1
ATOM 589 C CA . GLU A 1 72 ? -8.844 -42.031 -4.199 1 88.94 72 GLU A CA 1
ATOM 590 C C . GLU A 1 72 ? -10.367 -42 -4.328 1 88.94 72 GLU A C 1
ATOM 592 O O . GLU A 1 72 ? -11.047 -41.406 -3.469 1 88.94 72 GLU A O 1
ATOM 597 N N . GLY A 1 73 ? -10.844 -42.531 -5.363 1 91.31 73 GLY A N 1
ATOM 598 C CA . GLY A 1 73 ? -12.281 -42.562 -5.582 1 91.31 73 GLY A CA 1
ATOM 599 C C . GLY A 1 73 ? -12.828 -41.219 -6.039 1 91.31 73 GLY A C 1
ATOM 600 O O . GLY A 1 73 ? -13.977 -40.875 -5.75 1 91.31 73 GLY A O 1
ATOM 601 N N . LEU A 1 74 ? -12 -40.438 -6.676 1 93.25 74 LEU A N 1
ATOM 602 C CA . LEU A 1 74 ? -12.414 -39.094 -7.105 1 93.25 74 LEU A CA 1
ATOM 603 C C . LEU A 1 74 ? -13.109 -39.156 -8.461 1 93.25 74 LEU A C 1
ATOM 605 O O . LEU A 1 74 ? -12.633 -39.844 -9.375 1 93.25 74 LEU A O 1
ATOM 609 N N . ASP A 1 75 ? -14.234 -38.531 -8.547 1 94.25 75 ASP A N 1
ATOM 610 C CA . ASP A 1 75 ? -14.969 -38.469 -9.812 1 94.25 75 ASP A CA 1
ATOM 611 C C . ASP A 1 75 ? -14.469 -37.312 -10.68 1 94.25 75 ASP A C 1
ATOM 613 O O . ASP A 1 75 ? -15.086 -36.25 -10.734 1 94.25 75 ASP A O 1
ATOM 617 N N . ILE A 1 76 ? -13.352 -37.562 -11.336 1 95.88 76 ILE A N 1
ATOM 618 C CA . ILE A 1 76 ? -12.734 -36.594 -12.227 1 95.88 76 ILE A CA 1
ATOM 619 C C . ILE A 1 76 ? -12.594 -37.188 -13.625 1 95.88 76 ILE A C 1
ATOM 621 O O . ILE A 1 76 ? -11.969 -38.219 -13.805 1 95.88 76 ILE A O 1
ATOM 625 N N . GLN A 1 77 ? -13.195 -36.562 -14.547 1 93.5 77 GLN A N 1
ATOM 626 C CA . GLN A 1 77 ? -13.086 -36.969 -15.945 1 93.5 77 GLN A CA 1
ATOM 627 C C . GLN A 1 77 ? -12.227 -35.969 -16.734 1 93.5 77 GLN A C 1
ATOM 629 O O . GLN A 1 77 ? -12.367 -34.75 -16.578 1 93.5 77 GLN A O 1
ATOM 634 N N . LEU A 1 78 ? -11.344 -36.531 -17.5 1 93.38 78 LEU A N 1
ATOM 635 C CA . LEU A 1 78 ? -10.523 -35.719 -18.391 1 93.38 78 LEU A CA 1
ATOM 636 C C . LEU A 1 78 ? -11.133 -35.625 -19.781 1 93.38 78 LEU A C 1
ATOM 638 O O . LEU A 1 78 ? -11.469 -36.656 -20.375 1 93.38 78 LEU A O 1
ATOM 642 N N . ARG A 1 79 ? -11.336 -34.469 -20.219 1 92.88 79 ARG A N 1
ATOM 643 C CA . ARG A 1 79 ? -11.758 -34.219 -21.594 1 92.88 79 ARG A CA 1
ATOM 644 C C . ARG A 1 79 ? -10.656 -33.562 -22.406 1 92.88 79 ARG A C 1
ATOM 646 O O . ARG A 1 79 ? -10.266 -32.438 -22.109 1 92.88 79 ARG A O 1
ATOM 653 N N . VAL A 1 80 ? -10.234 -34.188 -23.438 1 93 80 VAL A N 1
ATOM 654 C CA . VAL A 1 80 ? -9.109 -33.688 -24.219 1 93 80 VAL A CA 1
ATOM 655 C C . VAL A 1 80 ? -9.633 -32.875 -25.406 1 93 80 VAL A C 1
ATOM 657 O O . VAL A 1 80 ? -10.422 -33.375 -26.203 1 93 80 VAL A O 1
ATOM 660 N N . LEU A 1 81 ? -9.211 -31.641 -25.406 1 90.88 81 LEU A N 1
ATOM 661 C CA . LEU A 1 81 ? -9.555 -30.766 -26.516 1 90.88 81 LEU A CA 1
ATOM 662 C C . LEU A 1 81 ? -8.547 -30.891 -27.641 1 90.88 81 LEU A C 1
ATOM 664 O O . LEU A 1 81 ? -7.34 -30.938 -27.406 1 90.88 81 LEU A O 1
ATOM 668 N N . LYS A 1 82 ? -9.047 -31.031 -28.797 1 82.56 82 LYS A N 1
ATOM 669 C CA . LYS A 1 82 ? -8.18 -31.125 -29.969 1 82.56 82 LYS A CA 1
ATOM 670 C C . LYS A 1 82 ? -7.816 -29.734 -30.5 1 82.56 82 LYS A C 1
ATOM 672 O O . LYS A 1 82 ? -8.695 -28.984 -30.906 1 82.56 82 LYS A O 1
ATOM 677 N N . LEU A 1 83 ? -6.582 -29.422 -30.359 1 83.81 83 LEU A N 1
ATOM 678 C CA . LEU A 1 83 ? -6.082 -28.156 -30.891 1 83.81 83 LEU A CA 1
ATOM 679 C C . LEU A 1 83 ? -5.273 -28.391 -32.156 1 83.81 83 LEU A C 1
ATOM 681 O O . LEU A 1 83 ? -4.688 -29.453 -32.344 1 83.81 83 LEU A O 1
ATOM 685 N N . ASP A 1 84 ? -5.391 -27.484 -33.125 1 75.12 84 ASP A N 1
ATOM 686 C CA . ASP A 1 84 ? -4.625 -27.578 -34.375 1 75.12 84 ASP A CA 1
ATOM 687 C C . ASP A 1 84 ? -3.152 -27.25 -34.125 1 75.12 84 ASP A C 1
ATOM 689 O O . ASP A 1 84 ? -2.807 -26.094 -33.844 1 75.12 84 ASP A O 1
ATOM 693 N N . GLU A 1 85 ? -2.311 -28.234 -34.094 1 62.41 85 GLU A N 1
ATOM 694 C CA . GLU A 1 85 ? -0.891 -28.109 -33.781 1 62.41 85 GLU A CA 1
ATOM 695 C C . GLU A 1 85 ? -0.156 -27.281 -34.844 1 62.41 85 GLU A C 1
ATOM 697 O O . GLU A 1 85 ? 0.893 -26.703 -34.562 1 62.41 85 GLU A O 1
ATOM 702 N N . THR A 1 86 ? -0.615 -27.375 -36.094 1 53.22 86 THR A N 1
ATOM 703 C CA . THR A 1 86 ? 0.057 -26.672 -37.156 1 53.22 86 THR A CA 1
ATOM 704 C C . THR A 1 86 ? 0.11 -25.172 -36.875 1 53.22 86 THR A C 1
ATOM 706 O O . THR A 1 86 ? 1.054 -24.484 -37.281 1 53.22 86 THR A O 1
ATOM 709 N N . ILE A 1 87 ? -0.869 -24.672 -36.281 1 49.66 87 ILE A N 1
ATOM 710 C CA . ILE A 1 87 ? -0.982 -23.234 -36 1 49.66 87 ILE A CA 1
ATOM 711 C C . ILE A 1 87 ? -0.135 -22.875 -34.812 1 49.66 87 ILE A C 1
ATOM 713 O O . ILE A 1 87 ? 0.397 -21.766 -34.719 1 49.66 87 ILE A O 1
ATOM 717 N N . ILE A 1 88 ? -0.051 -23.766 -33.969 1 49.16 88 ILE A N 1
ATOM 718 C CA . ILE A 1 88 ? 0.736 -23.531 -32.75 1 49.16 88 ILE A CA 1
ATOM 719 C C . ILE A 1 88 ? 2.195 -23.281 -33.125 1 49.16 88 ILE A C 1
ATOM 721 O O . ILE A 1 88 ? 2.867 -22.438 -32.531 1 49.16 88 ILE A O 1
ATOM 725 N N . ALA A 1 89 ? 2.65 -24.047 -34.25 1 41.06 89 ALA A N 1
ATOM 726 C CA . ALA A 1 89 ? 4.035 -23.969 -34.688 1 41.06 89 ALA A CA 1
ATOM 727 C C . ALA A 1 89 ? 4.34 -22.609 -35.312 1 41.06 89 ALA A C 1
ATOM 729 O O . ALA A 1 89 ? 5.477 -22.125 -35.25 1 41.06 89 ALA A O 1
ATOM 730 N N . ASP A 1 90 ? 3.387 -22.172 -36.062 1 37.59 90 ASP A N 1
ATOM 731 C CA . ASP A 1 90 ? 3.715 -20.969 -36.844 1 37.59 90 ASP A CA 1
ATOM 732 C C . ASP A 1 90 ? 3.896 -19.766 -35.906 1 37.59 90 ASP A C 1
ATOM 734 O O . ASP A 1 90 ? 4.273 -18.688 -36.375 1 37.59 90 ASP A O 1
ATOM 738 N N . GLY A 1 91 ? 3.031 -19.609 -35 1 36.84 91 GLY A N 1
ATOM 739 C CA . GLY A 1 91 ? 3.275 -18.422 -34.188 1 36.84 91 GLY A CA 1
ATOM 740 C C . GLY A 1 91 ? 4.637 -18.438 -33.5 1 36.84 91 GLY A C 1
ATOM 741 O O . GLY A 1 91 ? 5.086 -19.469 -33.031 1 36.84 91 GLY A O 1
ATOM 742 N N . GLY A 1 92 ? 5.684 -17.719 -34.219 1 37.94 92 GLY A N 1
ATOM 743 C CA . GLY A 1 92 ? 7.062 -17.406 -33.875 1 37.94 92 GLY A CA 1
ATOM 744 C C . GLY A 1 92 ? 7.535 -18.125 -32.625 1 37.94 92 GLY A C 1
ATOM 745 O O . GLY A 1 92 ? 6.785 -18.234 -31.641 1 37.94 92 GLY A O 1
ATOM 746 N N . VAL A 1 93 ? 8.328 -19.297 -32.688 1 42.72 93 VAL A N 1
ATOM 747 C CA . VAL A 1 93 ? 8.922 -20.391 -31.906 1 42.72 93 VAL A CA 1
ATOM 748 C C . VAL A 1 93 ? 9.43 -19.844 -30.562 1 42.72 93 VAL A C 1
ATOM 750 O O . VAL A 1 93 ? 9.938 -20.609 -29.734 1 42.72 93 VAL A O 1
ATOM 753 N N . GLY A 1 94 ? 9.18 -18.594 -30.344 1 52.34 94 GLY A N 1
ATOM 754 C CA . GLY A 1 94 ? 9.828 -18.328 -29.078 1 52.34 94 GLY A CA 1
ATOM 755 C C . GLY A 1 94 ? 9.117 -17.266 -28.25 1 52.34 94 GLY A C 1
ATOM 756 O O . GLY A 1 94 ? 8.148 -16.672 -28.719 1 52.34 94 GLY A O 1
ATOM 757 N N . GLY A 1 95 ? 9.102 -17.375 -27.188 1 66.06 95 GLY A N 1
ATOM 758 C CA . GLY A 1 95 ? 8.648 -16.375 -26.219 1 66.06 95 GLY A CA 1
ATOM 759 C C . GLY A 1 95 ? 7.176 -16.5 -25.875 1 66.06 95 GLY A C 1
ATOM 760 O O . GLY A 1 95 ? 6.637 -17.609 -25.859 1 66.06 95 GLY A O 1
ATOM 761 N N . ASN A 1 96 ? 6.422 -15.539 -25.734 1 78.62 96 ASN A N 1
ATOM 762 C CA . ASN A 1 96 ? 5.047 -15.5 -25.234 1 78.62 96 ASN A CA 1
ATOM 763 C C . ASN A 1 96 ? 4.047 -15.727 -26.359 1 78.62 96 ASN A C 1
ATOM 765 O O . ASN A 1 96 ? 2.877 -16.016 -26.109 1 78.62 96 ASN A O 1
ATOM 769 N N . ALA A 1 97 ? 4.504 -15.688 -27.641 1 77.31 97 ALA A N 1
ATOM 770 C CA . ALA A 1 97 ? 3.629 -15.883 -28.797 1 77.31 97 ALA A CA 1
ATOM 771 C C . ALA A 1 97 ? 3.078 -17.312 -28.828 1 77.31 97 ALA A C 1
ATOM 773 O O . ALA A 1 97 ? 1.971 -17.531 -29.328 1 77.31 97 ALA A O 1
ATOM 774 N N . ARG A 1 98 ? 3.811 -18.219 -28.266 1 77.62 98 ARG A N 1
ATOM 775 C CA . ARG A 1 98 ? 3.436 -19.625 -28.312 1 77.62 98 ARG A CA 1
ATOM 776 C C . ARG A 1 98 ? 2.154 -19.875 -27.516 1 77.62 98 ARG A C 1
ATOM 778 O O . ARG A 1 98 ? 1.516 -20.922 -27.688 1 77.62 98 ARG A O 1
ATOM 785 N N . PHE A 1 99 ? 1.784 -18.906 -26.703 1 81.38 99 PHE A N 1
ATOM 786 C CA . PHE A 1 99 ? 0.622 -19.094 -25.844 1 81.38 99 PHE A CA 1
ATOM 787 C C . PHE A 1 99 ? -0.638 -18.562 -26.516 1 81.38 99 PHE A C 1
ATOM 789 O O . PHE A 1 99 ? -1.753 -18.906 -26.109 1 81.38 99 PHE A O 1
ATOM 796 N N . VAL A 1 100 ? -0.484 -17.719 -27.5 1 84.38 100 VAL A N 1
ATOM 797 C CA . VAL A 1 100 ? -1.61 -16.953 -28.016 1 84.38 100 VAL A CA 1
ATOM 798 C C . VAL A 1 100 ? -2.559 -17.875 -28.781 1 84.38 100 VAL A C 1
ATOM 800 O O . VAL A 1 100 ? -3.748 -17.953 -28.453 1 84.38 100 VAL A O 1
ATOM 803 N N . ASN A 1 101 ? -2.014 -18.578 -29.688 1 84.19 101 ASN A N 1
ATOM 804 C CA . ASN A 1 101 ? -2.854 -19.438 -30.531 1 84.19 101 ASN A CA 1
ATOM 805 C C . ASN A 1 101 ? -3.531 -20.531 -29.719 1 84.19 101 ASN A C 1
ATOM 807 O O . ASN A 1 101 ? -4.734 -20.75 -29.844 1 84.19 101 ASN A O 1
ATOM 811 N N . PRO A 1 102 ? -2.779 -21.156 -28.859 1 84 102 PRO A N 1
ATOM 812 C CA . PRO A 1 102 ? -3.426 -22.188 -28.031 1 84 102 PRO A CA 1
ATOM 813 C C . PRO A 1 102 ? -4.586 -21.641 -27.203 1 84 102 PRO A C 1
ATOM 815 O O . PRO A 1 102 ? -5.59 -22.328 -27.016 1 84 102 PRO A O 1
ATOM 818 N N . VAL A 1 103 ? -4.527 -20.469 -26.766 1 86.44 103 VAL A N 1
ATOM 819 C CA . VAL A 1 103 ? -5.586 -19.859 -25.969 1 86.44 103 VAL A CA 1
ATOM 820 C C . VAL A 1 103 ? -6.844 -19.688 -26.812 1 86.44 103 VAL A C 1
ATOM 822 O O . VAL A 1 103 ? -7.93 -20.109 -26.422 1 86.44 103 VAL A O 1
ATOM 825 N N . TYR A 1 104 ? -6.703 -19.219 -28 1 87.12 104 TYR A N 1
ATOM 826 C CA . TYR A 1 104 ? -7.848 -19 -28.891 1 87.12 104 TYR A CA 1
ATOM 827 C C . TYR A 1 104 ? -8.422 -20.328 -29.359 1 87.12 104 TYR A C 1
ATOM 829 O O . TYR A 1 104 ? -9.648 -20.484 -29.453 1 87.12 104 TYR A O 1
ATOM 837 N N . GLN A 1 105 ? -7.566 -21.203 -29.625 1 88.81 105 GLN A N 1
ATOM 838 C CA . GLN A 1 105 ? -8.023 -22.516 -30.078 1 88.81 105 GLN A CA 1
ATOM 839 C C . GLN A 1 105 ? -8.781 -23.25 -28.969 1 88.81 105 GLN A C 1
ATOM 841 O O . GLN A 1 105 ? -9.766 -23.938 -29.234 1 88.81 105 GLN A O 1
ATOM 846 N N . THR A 1 106 ? -8.25 -23.109 -27.812 1 89.31 106 THR A N 1
ATOM 847 C CA . THR A 1 106 ? -8.93 -23.734 -26.688 1 89.31 106 THR A CA 1
ATOM 848 C C . THR A 1 106 ? -10.32 -23.125 -26.5 1 89.31 106 THR A C 1
ATOM 850 O O . THR A 1 106 ? -11.289 -23.859 -26.234 1 89.31 106 THR A O 1
ATOM 853 N N . ASP A 1 107 ? -10.453 -21.859 -26.641 1 89.69 107 ASP A N 1
ATOM 854 C CA . ASP A 1 107 ? -11.742 -21.188 -26.562 1 89.69 107 ASP A CA 1
ATOM 855 C C . ASP A 1 107 ? -12.727 -21.75 -27.578 1 89.69 107 ASP A C 1
ATOM 857 O O . ASP A 1 107 ? -13.859 -22.094 -27.234 1 89.69 107 ASP A O 1
ATOM 861 N N . ASP A 1 108 ? -12.266 -21.875 -28.766 1 91.44 108 ASP A N 1
ATOM 862 C CA . ASP A 1 108 ? -13.102 -22.375 -29.859 1 91.44 108 ASP A CA 1
ATOM 863 C C . ASP A 1 108 ? -13.508 -23.828 -29.625 1 91.44 108 ASP A C 1
ATOM 865 O O . ASP A 1 108 ? -14.664 -24.203 -29.812 1 91.44 108 ASP A O 1
ATOM 869 N N . ALA A 1 109 ? -12.508 -24.609 -29.312 1 92.44 109 ALA A N 1
ATOM 870 C CA . ALA A 1 109 ? -12.766 -26.031 -29.094 1 92.44 109 ALA A CA 1
ATOM 871 C C . ALA A 1 109 ? -13.75 -26.234 -27.953 1 92.44 109 ALA A C 1
ATOM 873 O O . ALA A 1 109 ? -14.609 -27.125 -28.016 1 92.44 109 ALA A O 1
ATOM 874 N N . PHE A 1 110 ? -13.586 -25.5 -26.922 1 93.81 110 PHE A N 1
ATOM 875 C CA . PHE A 1 110 ? -14.484 -25.609 -25.781 1 93.81 110 PHE A CA 1
ATOM 876 C C . PHE A 1 110 ? -15.914 -25.234 -26.172 1 93.81 110 PHE A C 1
ATOM 878 O O . PHE A 1 110 ? -16.859 -25.922 -25.781 1 93.81 110 PHE A O 1
ATOM 885 N N . GLU A 1 111 ? -16.047 -24.156 -26.875 1 93.06 111 GLU A N 1
ATOM 886 C CA . GLU A 1 111 ? -17.391 -23.734 -27.312 1 93.06 111 GLU A CA 1
ATOM 887 C C . GLU A 1 111 ? -18.078 -24.828 -28.109 1 93.06 111 GLU A C 1
ATOM 889 O O . GLU A 1 111 ? -19.266 -25.109 -27.875 1 93.06 111 GLU A O 1
ATOM 894 N N . LYS A 1 112 ? -17.359 -25.406 -29 1 90.81 112 LYS A N 1
ATOM 895 C CA . LYS A 1 112 ? -17.922 -26.5 -29.797 1 90.81 112 LYS A CA 1
ATOM 896 C C . LYS A 1 112 ? -18.328 -27.672 -28.906 1 90.81 112 LYS A C 1
ATOM 898 O O . LYS A 1 112 ? -19.391 -28.266 -29.094 1 90.81 112 LYS A O 1
ATOM 903 N N . THR A 1 113 ? -17.453 -27.953 -28 1 88.75 113 THR A N 1
ATOM 904 C CA . THR A 1 113 ? -17.719 -29.078 -27.109 1 88.75 113 THR A CA 1
ATOM 905 C C . THR A 1 113 ? -18.953 -28.797 -26.25 1 88.75 113 THR A C 1
ATOM 907 O O . THR A 1 113 ? -19.812 -29.656 -26.078 1 88.75 113 THR A O 1
ATOM 910 N N . LEU A 1 114 ? -19.031 -27.594 -25.656 1 88.88 114 LEU A N 1
ATOM 911 C CA . LEU A 1 114 ? -20.172 -27.219 -24.828 1 88.88 114 LEU A CA 1
ATOM 912 C C . LEU A 1 114 ? -21.469 -27.312 -25.609 1 88.88 114 LEU A C 1
ATOM 914 O O . LEU A 1 114 ? -22.453 -27.875 -25.125 1 88.88 114 LEU A O 1
ATOM 918 N N . LYS A 1 115 ? -21.484 -26.875 -26.812 1 87.25 115 LYS A N 1
ATOM 919 C CA . LYS A 1 115 ? -22.672 -26.922 -27.672 1 87.25 115 LYS A CA 1
ATOM 920 C C . LYS A 1 115 ? -23.109 -28.359 -27.922 1 87.25 115 LYS A C 1
ATOM 922 O O . LYS A 1 115 ? -24.297 -28.656 -27.891 1 87.25 115 LYS A O 1
ATOM 927 N N . SER A 1 116 ? -22.172 -29.125 -28.109 1 86.5 116 SER A N 1
ATOM 928 C CA . SER A 1 116 ? -22.453 -30.531 -28.406 1 86.5 116 SER A CA 1
ATOM 929 C C . SER A 1 116 ? -23.016 -31.234 -27.172 1 86.5 116 SER A C 1
ATOM 931 O O . SER A 1 116 ? -23.938 -32.031 -27.281 1 86.5 116 SER A O 1
ATOM 933 N N . GLU A 1 117 ? -22.453 -30.984 -26.062 1 83.94 117 GLU A N 1
ATOM 934 C CA . GLU A 1 117 ? -22.828 -31.656 -24.828 1 83.94 117 GLU A CA 1
ATOM 935 C C . GLU A 1 117 ? -24.188 -31.172 -24.328 1 83.94 117 GLU A C 1
ATOM 937 O O . GLU A 1 117 ? -24.938 -31.922 -23.688 1 83.94 117 GLU A O 1
ATOM 942 N N . LEU A 1 118 ? -24.5 -29.953 -24.516 1 82 118 LEU A N 1
ATOM 943 C CA . LEU A 1 118 ? -25.797 -29.422 -24.094 1 82 118 LEU A CA 1
ATOM 944 C C . LEU A 1 118 ? -26.938 -30.125 -24.844 1 82 118 LEU A C 1
ATOM 946 O O . LEU A 1 118 ? -28.062 -30.188 -24.344 1 82 118 LEU A O 1
ATOM 950 N N . GLN A 1 119 ? -26.578 -30.688 -25.859 1 78.12 119 GLN A N 1
ATOM 951 C CA . GLN A 1 119 ? -27.578 -31.453 -26.625 1 78.12 119 GLN A CA 1
ATOM 952 C C . GLN A 1 119 ? -27.812 -32.812 -26 1 78.12 119 GLN A C 1
ATOM 954 O O . GLN A 1 119 ? -28.844 -33.438 -26.219 1 78.12 119 GLN A O 1
ATOM 959 N N . SER A 1 120 ? -26.859 -33.375 -25.188 1 67.31 120 SER A N 1
ATOM 960 C CA . SER A 1 120 ? -26.938 -34.719 -24.641 1 67.31 120 SER A CA 1
ATOM 961 C C . SER A 1 120 ? -27.328 -34.688 -23.172 1 67.31 120 SER A C 1
ATOM 963 O O . SER A 1 120 ? -27.219 -35.719 -22.484 1 67.31 120 SER A O 1
ATOM 965 N N . ASP A 1 121 ? -28.031 -33.719 -22.625 1 61.47 121 ASP A N 1
ATOM 966 C CA . ASP A 1 121 ? -28.578 -33.562 -21.281 1 61.47 121 ASP A CA 1
ATOM 967 C C . ASP A 1 121 ? -27.469 -33.594 -20.234 1 61.47 121 ASP A C 1
ATOM 969 O O . ASP A 1 121 ? -27.703 -33.969 -19.094 1 61.47 121 ASP A O 1
ATOM 973 N N . SER A 1 122 ? -26.25 -33.438 -20.5 1 73.62 122 SER A N 1
ATOM 974 C CA . SER A 1 122 ? -25.188 -33.406 -19.5 1 73.62 122 SER A CA 1
ATOM 975 C C . SER A 1 122 ? -24.703 -31.969 -19.281 1 73.62 122 SER A C 1
ATOM 977 O O . SER A 1 122 ? -23.531 -31.656 -19.516 1 73.62 122 SER A O 1
ATOM 979 N N . LYS A 1 123 ? -25.578 -31.219 -18.75 1 83.62 123 LYS A N 1
ATOM 980 C CA . LYS A 1 123 ? -25.25 -29.812 -18.547 1 83.62 123 LYS A CA 1
ATOM 981 C C . LYS A 1 123 ? -24.5 -29.609 -17.234 1 83.62 123 LYS A C 1
ATOM 983 O O . LYS A 1 123 ? -24.922 -30.125 -16.188 1 83.62 123 LYS A O 1
ATOM 988 N N . PRO A 1 124 ? -23.359 -28.953 -17.344 1 93.38 124 PRO A N 1
ATOM 989 C CA . PRO A 1 124 ? -22.688 -28.688 -16.062 1 93.38 124 PRO A CA 1
ATOM 990 C C . PRO A 1 124 ? -23.438 -27.703 -15.188 1 93.38 124 PRO A C 1
ATOM 992 O O . PRO A 1 124 ? -24.203 -26.875 -15.695 1 93.38 124 PRO A O 1
ATOM 995 N N . THR A 1 125 ? -23.234 -27.906 -13.898 1 95.06 125 THR A N 1
ATOM 996 C CA . THR A 1 125 ? -23.797 -26.969 -12.93 1 95.06 125 THR A CA 1
ATOM 997 C C . THR A 1 125 ? -23.125 -25.594 -13.062 1 95.06 125 THR A C 1
ATOM 999 O O . THR A 1 125 ? -23.797 -24.562 -12.945 1 95.06 125 THR A O 1
ATOM 1002 N N . CYS A 1 126 ? -21.844 -25.594 -13.281 1 97.06 126 CYS A N 1
ATOM 1003 C CA . CYS A 1 126 ? -21.094 -24.375 -13.508 1 97.06 126 CYS A CA 1
ATOM 1004 C C . CYS A 1 126 ? -19.797 -24.656 -14.25 1 97.06 126 CYS A C 1
ATOM 1006 O O . CYS A 1 126 ? -19.391 -25.812 -14.367 1 97.06 126 CYS A O 1
ATOM 1008 N N . VAL A 1 127 ? -19.234 -23.578 -14.812 1 97.44 127 VAL A N 1
ATOM 1009 C CA . VAL A 1 127 ? -17.938 -23.625 -15.477 1 97.44 127 VAL A CA 1
ATOM 1010 C C . VAL A 1 127 ? -16.953 -22.703 -14.758 1 97.44 127 VAL A C 1
ATOM 1012 O O . VAL A 1 127 ? -17.266 -21.547 -14.461 1 97.44 127 VAL A O 1
ATOM 1015 N N . ILE A 1 128 ? -15.828 -23.266 -14.359 1 98.12 128 ILE A N 1
ATOM 1016 C CA . ILE A 1 128 ? -14.742 -22.469 -13.773 1 98.12 128 ILE A CA 1
ATOM 1017 C C . ILE A 1 128 ? -13.555 -22.438 -14.734 1 98.12 128 ILE A C 1
ATOM 1019 O O . ILE A 1 128 ? -12.969 -23.484 -15.039 1 98.12 128 ILE A O 1
ATOM 1023 N N . ALA A 1 129 ? -13.25 -21.266 -15.203 1 97.12 129 ALA A N 1
ATOM 1024 C CA . ALA A 1 129 ? -12.203 -21.125 -16.203 1 97.12 129 ALA A CA 1
ATOM 1025 C C . ALA A 1 129 ? -11.055 -20.266 -15.688 1 97.12 129 ALA A C 1
ATOM 1027 O O . ALA A 1 129 ? -11.242 -19.438 -14.789 1 97.12 129 ALA A O 1
ATOM 1028 N N . ASP A 1 130 ? -9.914 -20.469 -16.266 1 96.31 130 ASP A N 1
ATOM 1029 C CA . ASP A 1 130 ? -8.711 -19.688 -15.969 1 96.31 130 ASP A CA 1
ATOM 1030 C C . ASP A 1 130 ? -8.914 -18.219 -16.297 1 96.31 130 ASP A C 1
ATOM 1032 O O . ASP A 1 130 ? -9.609 -17.875 -17.266 1 96.31 130 ASP A O 1
ATOM 1036 N N . PHE A 1 131 ? -8.289 -17.344 -15.531 1 93.19 131 PHE A N 1
ATOM 1037 C CA . PHE A 1 131 ? -8.336 -15.914 -15.789 1 93.19 131 PHE A CA 1
ATOM 1038 C C . PHE A 1 131 ? -7.941 -15.609 -17.234 1 93.19 131 PHE A C 1
ATOM 1040 O O . PHE A 1 131 ? -8.523 -14.727 -17.859 1 93.19 131 PHE A O 1
ATOM 1047 N N . TRP A 1 132 ? -7.047 -16.375 -17.766 1 91.56 132 TRP A N 1
ATOM 1048 C CA . TRP A 1 132 ? -6.535 -16.156 -19.109 1 91.56 132 TRP A CA 1
ATOM 1049 C C . TRP A 1 132 ? -7.453 -16.797 -20.156 1 91.56 132 TRP A C 1
ATOM 1051 O O . TRP A 1 132 ? -7.172 -16.75 -21.359 1 91.56 132 TRP A O 1
ATOM 1061 N N . MET A 1 133 ? -8.523 -17.391 -19.625 1 91.06 133 MET A N 1
ATOM 1062 C CA . MET A 1 133 ? -9.5 -18.031 -20.516 1 91.06 133 MET A CA 1
ATOM 1063 C C . MET A 1 133 ? -10.898 -17.469 -20.281 1 91.06 133 MET A C 1
ATOM 1065 O O . MET A 1 133 ? -11.797 -18.203 -19.844 1 91.06 133 MET A O 1
ATOM 1069 N N . PRO A 1 134 ? -11.133 -16.25 -20.656 1 89.62 134 PRO A N 1
ATOM 1070 C CA . PRO A 1 134 ? -12.477 -15.719 -20.438 1 89.62 134 PRO A CA 1
ATOM 1071 C C . PRO A 1 134 ? -13.523 -16.312 -21.375 1 89.62 134 PRO A C 1
ATOM 1073 O O . PRO A 1 134 ? -14.719 -16.281 -21.078 1 89.62 134 PRO A O 1
ATOM 1076 N N . GLY A 1 135 ? -13.109 -16.844 -22.5 1 91.5 135 GLY A N 1
ATOM 1077 C CA . GLY A 1 135 ? -14 -17.406 -23.5 1 91.5 135 GLY A CA 1
ATOM 1078 C C . GLY A 1 135 ? -14.945 -18.453 -22.922 1 91.5 135 GLY A C 1
ATOM 1079 O O . GLY A 1 135 ? -16.156 -18.312 -23.047 1 91.5 135 GLY A O 1
ATOM 1080 N N . PRO A 1 136 ? -14.398 -19.391 -22.281 1 94.69 136 PRO A N 1
ATOM 1081 C CA . PRO A 1 136 ? -15.242 -20.438 -21.703 1 94.69 136 PRO A CA 1
ATOM 1082 C C . PRO A 1 136 ? -16.297 -19.875 -20.75 1 94.69 136 PRO A C 1
ATOM 1084 O O . PRO A 1 136 ? -17.438 -20.344 -20.75 1 94.69 136 PRO A O 1
ATOM 1087 N N . ARG A 1 137 ? -15.953 -18.938 -19.922 1 93.75 137 ARG A N 1
ATOM 1088 C CA . ARG A 1 137 ? -16.906 -18.328 -19 1 93.75 137 ARG A CA 1
ATOM 1089 C C . ARG A 1 137 ? -18.016 -17.609 -19.766 1 93.75 137 ARG A C 1
ATOM 1091 O O . ARG A 1 137 ? -19.203 -17.75 -19.422 1 93.75 137 ARG A O 1
ATOM 1098 N N . GLU A 1 138 ? -17.594 -16.906 -20.719 1 91.5 138 GLU A N 1
ATOM 1099 C CA . GLU A 1 138 ? -18.562 -16.141 -21.516 1 91.5 138 GLU A CA 1
ATOM 1100 C C . GLU A 1 138 ? -19.484 -17.078 -22.281 1 91.5 138 GLU A C 1
ATOM 1102 O O . GLU A 1 138 ? -20.703 -16.844 -22.359 1 91.5 138 GLU A O 1
ATOM 1107 N N . THR A 1 139 ? -18.906 -18.062 -22.875 1 93.44 139 THR A N 1
ATOM 1108 C CA . THR A 1 139 ? -19.688 -19.047 -23.594 1 93.44 139 THR A CA 1
ATOM 1109 C C . THR A 1 139 ? -20.703 -19.719 -22.672 1 93.44 139 THR A C 1
ATOM 1111 O O . THR A 1 139 ? -21.875 -19.875 -23.016 1 93.44 139 THR A O 1
ATOM 1114 N N . ALA A 1 140 ? -20.25 -20.141 -21.516 1 94.5 140 ALA A N 1
ATOM 1115 C CA . ALA A 1 140 ? -21.156 -20.75 -20.531 1 94.5 140 ALA A CA 1
ATOM 1116 C C . ALA A 1 140 ? -22.312 -19.812 -20.203 1 94.5 140 ALA A C 1
ATOM 1118 O O . ALA A 1 140 ? -23.469 -20.234 -20.203 1 94.5 140 ALA A O 1
ATOM 1119 N N . ALA A 1 141 ? -22.016 -18.609 -19.984 1 91.56 141 ALA A N 1
ATOM 1120 C CA . ALA A 1 141 ? -23.031 -17.609 -19.609 1 91.56 141 ALA A CA 1
ATOM 1121 C C . ALA A 1 141 ? -24.078 -17.469 -20.703 1 91.56 141 ALA A C 1
ATOM 1123 O O . ALA A 1 141 ? -25.266 -17.281 -20.406 1 91.56 141 ALA A O 1
ATOM 1124 N N . ARG A 1 142 ? -23.656 -17.516 -21.938 1 92.06 142 ARG A N 1
ATOM 1125 C CA . ARG A 1 142 ? -24.578 -17.406 -23.062 1 92.06 142 ARG A CA 1
ATOM 1126 C C . ARG A 1 142 ? -25.594 -18.531 -23.047 1 92.06 142 ARG A C 1
ATOM 1128 O O . ARG A 1 142 ? -26.719 -18.375 -23.547 1 92.06 142 ARG A O 1
ATOM 1135 N N . PHE A 1 143 ? -25.266 -19.578 -22.438 1 91.19 143 PHE A N 1
ATOM 1136 C CA . PHE A 1 143 ? -26.172 -20.734 -22.406 1 91.19 143 PHE A CA 1
ATOM 1137 C C . PHE A 1 143 ? -26.828 -20.859 -21.031 1 91.19 143 PHE A C 1
ATOM 1139 O O . PHE A 1 143 ? -27.344 -21.922 -20.672 1 91.19 143 PHE A O 1
ATOM 1146 N N . GLY A 1 144 ? -26.688 -19.781 -20.219 1 90.5 144 GLY A N 1
ATOM 1147 C CA . GLY A 1 144 ? -27.359 -19.734 -18.922 1 90.5 144 GLY A CA 1
ATOM 1148 C C . GLY A 1 144 ? -26.641 -20.531 -17.844 1 90.5 144 GLY A C 1
ATOM 1149 O O . GLY A 1 144 ? -27.234 -20.891 -16.828 1 90.5 144 GLY A O 1
ATOM 1150 N N . ILE A 1 145 ? -25.453 -20.938 -18.109 1 94.69 145 ILE A N 1
ATOM 1151 C CA . ILE A 1 145 ? -24.625 -21.656 -17.141 1 94.69 145 ILE A CA 1
ATOM 1152 C C . ILE A 1 145 ? -23.672 -20.688 -16.438 1 94.69 145 ILE A C 1
ATOM 1154 O O . ILE A 1 145 ? -22.969 -19.922 -17.094 1 94.69 145 ILE A O 1
ATOM 1158 N N . PRO A 1 146 ? -23.641 -20.656 -15.102 1 96.19 146 PRO A N 1
ATOM 1159 C CA . PRO A 1 146 ? -22.703 -19.75 -14.422 1 96.19 146 PRO A CA 1
ATOM 1160 C C . PRO A 1 146 ? -21.25 -20.016 -14.805 1 96.19 146 PRO A C 1
ATOM 1162 O O . PRO A 1 146 ? -20.812 -21.172 -14.844 1 96.19 146 PRO A O 1
ATOM 1165 N N . GLY A 1 147 ? -20.547 -18.938 -15.203 1 96.44 147 GLY A N 1
ATOM 1166 C CA . GLY A 1 147 ? -19.125 -18.969 -15.492 1 96.44 147 GLY A CA 1
ATOM 1167 C C . GLY A 1 147 ? -18.297 -18.172 -14.5 1 96.44 147 GLY A C 1
ATOM 1168 O O . GLY A 1 147 ? -18.484 -16.969 -14.344 1 96.44 147 GLY A O 1
ATOM 1169 N N . TRP A 1 148 ? -17.391 -18.891 -13.82 1 97.38 148 TRP A N 1
ATOM 1170 C CA . TRP A 1 148 ? -16.578 -18.266 -12.766 1 97.38 148 TRP A CA 1
ATOM 1171 C C . TRP A 1 148 ? -15.102 -18.328 -13.109 1 97.38 148 TRP A C 1
ATOM 1173 O O . TRP A 1 148 ? -14.703 -18.984 -14.078 1 97.38 148 TRP A O 1
ATOM 1183 N N . THR A 1 149 ? -14.273 -17.547 -12.352 1 96.75 149 THR A N 1
ATOM 1184 C CA . THR A 1 149 ? -12.844 -17.438 -12.633 1 96.75 149 THR A CA 1
ATOM 1185 C C . THR A 1 149 ? -12.023 -18.094 -11.523 1 96.75 149 THR A C 1
ATOM 1187 O O . THR A 1 149 ? -12.312 -17.906 -10.336 1 96.75 149 THR A O 1
ATOM 1190 N N . PHE A 1 150 ? -11.109 -18.953 -11.898 1 97.31 150 PHE A N 1
ATOM 1191 C CA . PHE A 1 150 ? -10.047 -19.391 -11.008 1 97.31 150 PHE A CA 1
ATOM 1192 C C . PHE A 1 150 ? -8.695 -18.859 -11.469 1 97.31 150 PHE A C 1
ATOM 1194 O O . PHE A 1 150 ? -8.336 -18.984 -12.641 1 97.31 150 PHE A O 1
ATOM 1201 N N . CYS A 1 151 ? -8.008 -18.234 -10.547 1 94.12 151 CYS A N 1
ATOM 1202 C CA . CYS A 1 151 ? -6.738 -17.594 -10.891 1 94.12 151 CYS A CA 1
ATOM 1203 C C . CYS A 1 151 ? -5.578 -18.281 -10.18 1 94.12 151 CYS A C 1
ATOM 1205 O O . CYS A 1 151 ? -5.574 -18.391 -8.953 1 94.12 151 CYS A O 1
ATOM 1207 N N . SER A 1 152 ? -4.59 -18.625 -11.031 1 91.44 152 SER A N 1
ATOM 1208 C CA . SER A 1 152 ? -3.381 -19.25 -10.508 1 91.44 152 SER A CA 1
ATOM 1209 C C . SER A 1 152 ? -2.348 -18.219 -10.094 1 91.44 152 SER A C 1
ATOM 1211 O O . SER A 1 152 ? -1.204 -18.547 -9.781 1 91.44 152 SER A O 1
ATOM 1213 N N . PHE A 1 153 ? -2.725 -16.922 -10.102 1 92.25 153 PHE A N 1
ATOM 1214 C CA . PHE A 1 153 ? -1.854 -15.812 -9.711 1 92.25 153 PHE A CA 1
ATOM 1215 C C . PHE A 1 153 ? -2.291 -15.227 -8.375 1 92.25 153 PHE A C 1
ATOM 1217 O O . PHE A 1 153 ? -3.268 -15.688 -7.781 1 92.25 153 PHE A O 1
ATOM 1224 N N . SER A 1 154 ? -1.504 -14.289 -7.961 1 94 154 SER A N 1
ATOM 1225 C CA . SER A 1 154 ? -1.801 -13.617 -6.703 1 94 154 SER A CA 1
ATOM 1226 C C . SER A 1 154 ? -2.941 -12.617 -6.871 1 94 154 SER A C 1
ATOM 1228 O O . SER A 1 154 ? -3.275 -12.227 -7.992 1 94 154 SER A O 1
ATOM 1230 N N . ALA A 1 155 ? -3.604 -12.297 -5.758 1 95.38 155 ALA A N 1
ATOM 1231 C CA . ALA A 1 155 ? -4.602 -11.234 -5.762 1 95.38 155 ALA A CA 1
ATOM 1232 C C . ALA A 1 155 ? -4.004 -9.922 -6.27 1 95.38 155 ALA A C 1
ATOM 1234 O O . ALA A 1 155 ? -4.676 -9.156 -6.965 1 95.38 155 ALA A O 1
ATOM 1235 N N . ALA A 1 156 ? -2.723 -9.711 -5.953 1 94.62 156 ALA A N 1
ATOM 1236 C CA . ALA A 1 156 ? -2.035 -8.508 -6.414 1 94.62 156 ALA A CA 1
ATOM 1237 C C . ALA A 1 156 ? -1.98 -8.453 -7.938 1 94.62 156 ALA A C 1
ATOM 1239 O O . ALA A 1 156 ? -2.27 -7.422 -8.539 1 94.62 156 ALA A O 1
ATOM 1240 N N . TYR A 1 157 ? -1.619 -9.531 -8.508 1 92.81 157 TYR A N 1
ATOM 1241 C CA . TYR A 1 157 ? -1.51 -9.586 -9.961 1 92.81 157 TYR A CA 1
ATOM 1242 C C . TYR A 1 157 ? -2.852 -9.297 -10.617 1 92.81 157 TYR A C 1
ATOM 1244 O O . TYR A 1 157 ? -2.922 -8.539 -11.594 1 92.81 157 TYR A O 1
ATOM 1252 N N . LEU A 1 158 ? -3.887 -9.875 -10.109 1 92.94 158 LEU A N 1
ATOM 1253 C CA . LEU A 1 158 ? -5.223 -9.648 -10.656 1 92.94 158 LEU A CA 1
ATOM 1254 C C . LEU A 1 158 ? -5.633 -8.188 -10.508 1 92.94 158 LEU A C 1
ATOM 1256 O O . LEU A 1 158 ? -6.219 -7.605 -11.422 1 92.94 158 LEU A O 1
ATOM 1260 N N . SER A 1 159 ? -5.352 -7.633 -9.328 1 93.81 159 SER A N 1
ATOM 1261 C CA . SER A 1 159 ? -5.676 -6.23 -9.086 1 93.81 159 SER A CA 1
ATOM 1262 C C . SER A 1 159 ? -4.957 -5.32 -10.078 1 93.81 159 SER A C 1
ATOM 1264 O O . SER A 1 159 ? -5.547 -4.375 -10.602 1 93.81 159 SER A O 1
ATOM 1266 N N . ILE A 1 160 ? -3.717 -5.637 -10.328 1 94.06 160 ILE A N 1
ATOM 1267 C CA . ILE A 1 160 ? -2.885 -4.809 -11.195 1 94.06 160 ILE A CA 1
ATOM 1268 C C . ILE A 1 160 ? -3.391 -4.902 -12.633 1 94.06 160 ILE A C 1
ATOM 1270 O O . ILE A 1 160 ? -3.545 -3.883 -13.312 1 94.06 160 ILE A O 1
ATOM 1274 N N . TYR A 1 161 ? -3.729 -6.098 -13.055 1 91.31 161 TYR A N 1
ATOM 1275 C CA . TYR A 1 161 ? -4.262 -6.285 -14.398 1 91.31 161 TYR A CA 1
ATOM 1276 C C . TYR A 1 161 ? -5.562 -5.516 -14.578 1 91.31 161 TYR A C 1
ATOM 1278 O O . TYR A 1 161 ? -5.746 -4.82 -15.578 1 91.31 161 TYR A O 1
ATOM 1286 N N . THR A 1 162 ? -6.445 -5.699 -13.625 1 91.06 162 THR A N 1
ATOM 1287 C CA . THR A 1 162 ? -7.746 -5.047 -13.672 1 91.06 162 THR A CA 1
ATOM 1288 C C . THR A 1 162 ? -7.594 -3.527 -13.664 1 91.06 162 THR A C 1
ATOM 1290 O O . THR A 1 162 ? -8.219 -2.828 -14.461 1 91.06 162 THR A O 1
ATOM 1293 N N . TYR A 1 163 ? -6.746 -3.051 -12.867 1 94.56 163 TYR A N 1
ATOM 1294 C CA . TYR A 1 163 ? -6.523 -1.625 -12.648 1 94.56 163 TYR A CA 1
ATOM 1295 C C . TYR A 1 163 ? -5.887 -0.982 -13.883 1 94.56 163 TYR A C 1
ATOM 1297 O O . TYR A 1 163 ? -6.426 -0.02 -14.43 1 94.56 163 TYR A O 1
ATOM 1305 N N . LEU A 1 164 ? -4.758 -1.534 -14.359 1 93.88 164 LEU A N 1
ATOM 1306 C CA . LEU A 1 164 ? -4.004 -0.922 -15.445 1 93.88 164 LEU A CA 1
ATOM 1307 C C . LEU A 1 164 ? -4.789 -0.972 -16.75 1 93.88 164 LEU A C 1
ATOM 1309 O O . LEU A 1 164 ? -4.789 -0.007 -17.516 1 93.88 164 LEU A O 1
ATOM 1313 N N . SER A 1 165 ? -5.465 -2.096 -16.969 1 90.94 165 SER A N 1
ATOM 1314 C CA . SER A 1 165 ? -6.258 -2.209 -18.188 1 90.94 165 SER A CA 1
ATOM 1315 C C . SER A 1 165 ? -7.371 -1.167 -18.219 1 90.94 165 SER A C 1
ATOM 1317 O O . SER A 1 165 ? -7.621 -0.548 -19.266 1 90.94 165 SER A O 1
ATOM 1319 N N . HIS A 1 166 ? -7.977 -1.009 -17.156 1 90.94 166 HIS A N 1
ATOM 1320 C CA . HIS A 1 166 ? -9.062 -0.044 -17.094 1 90.94 166 HIS A CA 1
ATOM 1321 C C . HIS A 1 166 ? -8.555 1.381 -17.281 1 90.94 166 HIS A C 1
ATOM 1323 O O . HIS A 1 166 ? -9.125 2.148 -18.062 1 90.94 166 HIS A O 1
ATOM 1329 N N . LEU A 1 167 ? -7.492 1.795 -16.625 1 93.25 167 LEU A N 1
ATOM 1330 C CA . LEU A 1 167 ? -6.98 3.16 -16.703 1 93.25 167 LEU A CA 1
ATOM 1331 C C . LEU A 1 167 ? -6.508 3.486 -18.109 1 93.25 167 LEU A C 1
ATOM 1333 O O . LEU A 1 167 ? -6.648 4.621 -18.562 1 93.25 167 LEU A O 1
ATOM 1337 N N . GLU A 1 168 ? -5.93 2.523 -18.766 1 92.31 168 GLU A N 1
ATOM 1338 C CA . GLU A 1 168 ? -5.543 2.729 -20.156 1 92.31 168 GLU A CA 1
ATOM 1339 C C . GLU A 1 168 ? -6.766 2.912 -21.047 1 92.31 168 GLU A C 1
ATOM 1341 O O . GLU A 1 168 ? -6.77 3.766 -21.938 1 92.31 168 GLU A O 1
ATOM 1346 N N . ALA A 1 169 ? -7.746 2.117 -20.812 1 89.62 169 ALA A N 1
ATOM 1347 C CA . ALA A 1 169 ? -8.953 2.168 -21.625 1 89.62 169 ALA A CA 1
ATOM 1348 C C . ALA A 1 169 ? -9.625 3.533 -21.531 1 89.62 169 ALA A C 1
ATOM 1350 O O . ALA A 1 169 ? -10.195 4.023 -22.516 1 89.62 169 ALA A O 1
ATOM 1351 N N . VAL A 1 170 ? -9.547 4.188 -20.391 1 91.81 170 VAL A N 1
ATOM 1352 C CA . VAL A 1 170 ? -10.258 5.449 -20.219 1 91.81 170 VAL A CA 1
ATOM 1353 C C . VAL A 1 170 ? -9.305 6.617 -20.469 1 91.81 170 VAL A C 1
ATOM 1355 O O . VAL A 1 170 ? -9.672 7.777 -20.281 1 91.81 170 VAL A O 1
ATOM 1358 N N . GLY A 1 171 ? -8.047 6.352 -20.781 1 93.38 171 GLY A N 1
ATOM 1359 C CA . GLY A 1 171 ? -7.117 7.363 -21.266 1 93.38 171 GLY A CA 1
ATOM 1360 C C . GLY A 1 171 ? -6.375 8.078 -20.156 1 93.38 171 GLY A C 1
ATOM 1361 O O . GLY A 1 171 ? -5.766 9.125 -20.375 1 93.38 171 GLY A O 1
ATOM 1362 N N . ILE A 1 172 ? -6.379 7.574 -18.953 1 95.81 172 ILE A N 1
ATOM 1363 C CA . ILE A 1 172 ? -5.711 8.211 -17.828 1 95.81 172 ILE A CA 1
ATOM 1364 C C . ILE A 1 172 ? -4.262 7.738 -17.75 1 95.81 172 ILE A C 1
ATOM 1366 O O . ILE A 1 172 ? -3.375 8.5 -17.359 1 95.81 172 ILE A O 1
ATOM 1370 N N . LEU A 1 173 ? -4.051 6.516 -18.109 1 95.38 173 LEU A N 1
ATOM 1371 C CA . LEU A 1 173 ? -2.709 5.941 -18.109 1 95.38 173 LEU A CA 1
ATOM 1372 C C . LEU A 1 173 ? -2.238 5.688 -19.547 1 95.38 173 LEU A C 1
ATOM 1374 O O . LEU A 1 173 ? -3.004 5.195 -20.375 1 95.38 173 LEU A O 1
ATOM 1378 N N . ASN A 1 174 ? -1.057 6.07 -19.781 1 95.44 174 ASN A N 1
ATOM 1379 C CA . ASN A 1 174 ? -0.409 5.848 -21.078 1 95.44 174 ASN A CA 1
ATOM 1380 C C . ASN A 1 174 ? 0.933 5.141 -20.922 1 95.44 174 ASN A C 1
ATOM 1382 O O . ASN A 1 174 ? 1.985 5.781 -20.938 1 95.44 174 ASN A O 1
ATOM 1386 N N . LEU A 1 175 ? 0.947 3.859 -20.859 1 95.12 175 LEU A N 1
ATOM 1387 C CA . LEU A 1 175 ? 2.182 3.092 -20.734 1 95.12 175 LEU A CA 1
ATOM 1388 C C . LEU A 1 175 ? 2.957 3.082 -22.047 1 95.12 175 LEU A C 1
ATOM 1390 O O . LEU A 1 175 ? 2.359 3.146 -23.125 1 95.12 175 LEU A O 1
ATOM 1394 N N . PRO A 1 176 ? 4.25 2.998 -21.953 1 94.88 176 PRO A N 1
ATOM 1395 C CA . PRO A 1 176 ? 5.008 2.797 -23.203 1 94.88 176 PRO A CA 1
ATOM 1396 C C . PRO A 1 176 ? 4.574 1.547 -23.953 1 94.88 176 PRO A C 1
ATOM 1398 O O . PRO A 1 176 ? 4.145 0.565 -23.344 1 94.88 176 PRO A O 1
ATOM 1401 N N . ASP A 1 177 ? 4.77 1.576 -25.266 1 92.44 177 ASP A N 1
ATOM 1402 C CA . ASP A 1 177 ? 4.348 0.456 -26.094 1 92.44 177 ASP A CA 1
ATOM 1403 C C . ASP A 1 177 ? 5.297 -0.729 -25.953 1 92.44 177 ASP A C 1
ATOM 1405 O O . ASP A 1 177 ? 4.891 -1.882 -26.109 1 92.44 177 ASP A O 1
ATOM 1409 N N . ASN A 1 178 ? 6.543 -0.31 -25.672 1 92.5 178 ASN A N 1
ATOM 1410 C CA . ASN A 1 178 ? 7.602 -1.312 -25.656 1 92.5 178 ASN A CA 1
ATOM 1411 C C . ASN A 1 178 ? 8.359 -1.301 -24.328 1 92.5 178 ASN A C 1
ATOM 1413 O O . ASN A 1 178 ? 8.734 -0.237 -23.828 1 92.5 178 ASN A O 1
ATOM 1417 N N . ILE A 1 179 ? 8.641 -2.484 -23.812 1 90.44 179 ILE A N 1
ATOM 1418 C CA . ILE A 1 179 ? 9.312 -2.602 -22.531 1 90.44 179 ILE A CA 1
ATOM 1419 C C . ILE A 1 179 ? 10.742 -2.07 -22.641 1 90.44 179 ILE A C 1
ATOM 1421 O O . ILE A 1 179 ? 11.375 -1.754 -21.625 1 90.44 179 ILE A O 1
ATOM 1425 N N . GLN A 1 180 ? 11.266 -1.947 -23.891 1 90.69 180 GLN A N 1
ATOM 1426 C CA . GLN A 1 180 ? 12.625 -1.461 -24.094 1 90.69 180 GLN A CA 1
ATOM 1427 C C . GLN A 1 180 ? 12.68 0.063 -24.047 1 90.69 180 GLN A C 1
ATOM 1429 O O . GLN A 1 180 ? 13.758 0.65 -24.031 1 90.69 180 GLN A O 1
ATOM 1434 N N . ASP A 1 181 ? 11.477 0.659 -24.047 1 93.44 181 ASP A N 1
ATOM 1435 C CA . ASP A 1 181 ? 11.43 2.104 -23.844 1 93.44 181 ASP A CA 1
ATOM 1436 C C . ASP A 1 181 ? 12.203 2.508 -22.594 1 93.44 181 ASP A C 1
ATOM 1438 O O . ASP A 1 181 ? 12.039 1.896 -21.531 1 93.44 181 ASP A O 1
ATOM 1442 N N . LYS A 1 182 ? 13.102 3.533 -22.766 1 92.25 182 LYS A N 1
ATOM 1443 C CA . LYS A 1 182 ? 13.969 3.969 -21.672 1 92.25 182 LYS A CA 1
ATOM 1444 C C . LYS A 1 182 ? 13.148 4.293 -20.422 1 92.25 182 LYS A C 1
ATOM 1446 O O . LYS A 1 182 ? 13.617 4.09 -19.297 1 92.25 182 LYS A O 1
ATOM 1451 N N . ARG A 1 183 ? 11.961 4.691 -20.578 1 93 183 ARG A N 1
ATOM 1452 C CA . ARG A 1 183 ? 11.094 5.055 -19.469 1 93 183 ARG A CA 1
ATOM 1453 C C . ARG A 1 183 ? 10.781 3.84 -18.594 1 93 183 ARG A C 1
ATOM 1455 O O . ARG A 1 183 ? 10.5 3.977 -17.406 1 93 183 ARG A O 1
ATOM 1462 N N . CYS A 1 184 ? 10.727 2.666 -19.141 1 92.38 184 CYS A N 1
ATOM 1463 C CA . CYS A 1 184 ? 10.398 1.461 -18.391 1 92.38 184 CYS A CA 1
ATOM 1464 C C . CYS A 1 184 ? 11.453 1.173 -17.328 1 92.38 184 CYS A C 1
ATOM 1466 O O . CYS A 1 184 ? 11.133 0.692 -16.234 1 92.38 184 CYS A O 1
ATOM 1468 N N . GLN A 1 185 ? 12.672 1.533 -17.609 1 89.06 185 GLN A N 1
ATOM 1469 C CA . GLN A 1 185 ? 13.758 1.301 -16.656 1 89.06 185 GLN A CA 1
ATOM 1470 C C . GLN A 1 185 ? 13.914 2.48 -15.703 1 89.06 185 GLN A C 1
ATOM 1472 O O . GLN A 1 185 ? 14.359 2.312 -14.562 1 89.06 185 GLN A O 1
ATOM 1477 N N . GLU A 1 186 ? 13.445 3.621 -16.109 1 90.44 186 GLU A N 1
ATOM 1478 C CA . GLU A 1 186 ? 13.758 4.836 -15.367 1 90.44 186 GLU A CA 1
ATOM 1479 C C . GLU A 1 186 ? 12.594 5.246 -14.461 1 90.44 186 GLU A C 1
ATOM 1481 O O . GLU A 1 186 ? 12.805 5.832 -13.398 1 90.44 186 GLU A O 1
ATOM 1486 N N . GLU A 1 187 ? 11.422 4.98 -14.914 1 93.56 187 GLU A N 1
ATOM 1487 C CA . GLU A 1 187 ? 10.266 5.535 -14.227 1 93.56 187 GLU A CA 1
ATOM 1488 C C . GLU A 1 187 ? 9.727 4.559 -13.18 1 93.56 187 GLU A C 1
ATOM 1490 O O . GLU A 1 187 ? 9.875 3.344 -13.32 1 93.56 187 GLU A O 1
ATOM 1495 N N . MET A 1 188 ? 9.188 5.172 -12.133 1 94.88 188 MET A N 1
ATOM 1496 C CA . MET A 1 188 ? 8.547 4.41 -11.062 1 94.88 188 MET A CA 1
ATOM 1497 C C . MET A 1 188 ? 7.035 4.398 -11.242 1 94.88 188 MET A C 1
ATOM 1499 O O . MET A 1 188 ? 6.457 5.348 -11.766 1 94.88 188 MET A O 1
ATOM 1503 N N . ILE A 1 189 ? 6.406 3.303 -10.805 1 96.56 189 ILE A N 1
ATOM 1504 C CA . ILE A 1 189 ? 4.957 3.215 -10.914 1 96.56 189 ILE A CA 1
ATOM 1505 C C . ILE A 1 189 ? 4.375 2.66 -9.609 1 96.56 189 ILE A C 1
ATOM 1507 O O . ILE A 1 189 ? 4.965 1.776 -8.984 1 96.56 189 ILE A O 1
ATOM 1511 N N . SER A 1 190 ? 3.262 3.283 -9.195 1 97 190 SER A N 1
ATOM 1512 C CA . SER A 1 190 ? 2.482 2.76 -8.078 1 97 190 SER A CA 1
ATOM 1513 C C . SER A 1 190 ? 1.304 1.924 -8.562 1 97 190 SER A C 1
ATOM 1515 O O . SER A 1 190 ? 0.543 2.361 -9.43 1 97 190 SER A O 1
ATOM 1517 N N . VAL A 1 191 ? 1.186 0.696 -8.062 1 96.88 191 VAL A N 1
ATOM 1518 C CA . VAL A 1 191 ? 0.108 -0.218 -8.422 1 96.88 191 VAL A CA 1
ATOM 1519 C C . VAL A 1 191 ? -0.52 -0.806 -7.164 1 96.88 191 VAL A C 1
ATOM 1521 O O . VAL A 1 191 ? 0.103 -0.813 -6.098 1 96.88 191 VAL A O 1
ATOM 1524 N N . PRO A 1 192 ? -1.78 -1.247 -7.297 1 96.31 192 PRO A N 1
ATOM 1525 C CA . PRO A 1 192 ? -2.463 -1.752 -6.102 1 96.31 192 PRO A CA 1
ATOM 1526 C C . PRO A 1 192 ? -1.769 -2.971 -5.5 1 96.31 192 PRO A C 1
ATOM 1528 O O . PRO A 1 192 ? -1.509 -3.949 -6.203 1 96.31 192 PRO A O 1
ATOM 1531 N N . GLY A 1 193 ? -1.514 -2.861 -4.223 1 94.62 193 GLY A N 1
ATOM 1532 C CA . GLY A 1 193 ? -1.09 -4.031 -3.467 1 94.62 193 GLY A CA 1
ATOM 1533 C C . GLY A 1 193 ? 0.417 -4.199 -3.428 1 94.62 193 GLY A C 1
ATOM 1534 O O . GLY A 1 193 ? 0.931 -5.078 -2.729 1 94.62 193 GLY A O 1
ATOM 1535 N N . LEU A 1 194 ? 1.15 -3.41 -4.176 1 96.19 194 LEU A N 1
ATOM 1536 C CA . LEU A 1 194 ? 2.607 -3.498 -4.172 1 96.19 194 LEU A CA 1
ATOM 1537 C C . LEU A 1 194 ? 3.234 -2.137 -3.889 1 96.19 194 LEU A C 1
ATOM 1539 O O . LEU A 1 194 ? 2.6 -1.101 -4.102 1 96.19 194 LEU A O 1
ATOM 1543 N N . PRO A 1 195 ? 4.441 -2.137 -3.307 1 94.38 195 PRO A N 1
ATOM 1544 C CA . PRO A 1 195 ? 5.152 -0.861 -3.193 1 94.38 195 PRO A CA 1
ATOM 1545 C C . PRO A 1 195 ? 5.52 -0.267 -4.551 1 94.38 195 PRO A C 1
ATOM 1547 O O . PRO A 1 195 ? 5.449 -0.958 -5.57 1 94.38 195 PRO A O 1
ATOM 1550 N N . VAL A 1 196 ? 5.898 0.967 -4.504 1 95.31 196 VAL A N 1
ATOM 1551 C CA . VAL A 1 196 ? 6.367 1.589 -5.738 1 95.31 196 VAL A CA 1
ATOM 1552 C C . VAL A 1 196 ? 7.527 0.778 -6.316 1 95.31 196 VAL A C 1
ATOM 1554 O O . VAL A 1 196 ? 8.391 0.302 -5.574 1 95.31 196 VAL A O 1
ATOM 1557 N N . MET A 1 197 ? 7.473 0.573 -7.598 1 94.5 197 MET A N 1
ATOM 1558 C CA . MET A 1 197 ? 8.469 -0.236 -8.289 1 94.5 197 MET A CA 1
ATOM 1559 C C . MET A 1 197 ? 8.781 0.343 -9.664 1 94.5 197 MET A C 1
ATOM 1561 O O . MET A 1 197 ? 8.102 1.26 -10.125 1 94.5 197 MET A O 1
ATOM 1565 N N . ARG A 1 198 ? 9.836 -0.142 -10.289 1 93.31 198 ARG A N 1
ATOM 1566 C CA . ARG A 1 198 ? 10.133 0.284 -11.648 1 93.31 198 ARG A CA 1
ATOM 1567 C C . ARG A 1 198 ? 9.062 -0.197 -12.625 1 93.31 198 ARG A C 1
ATOM 1569 O O . ARG A 1 198 ? 8.539 -1.304 -12.477 1 93.31 198 ARG A O 1
ATOM 1576 N N . LEU A 1 199 ? 8.844 0.599 -13.617 1 94.62 199 LEU A N 1
ATOM 1577 C CA . LEU A 1 199 ? 7.805 0.3 -14.594 1 94.62 199 LEU A CA 1
ATOM 1578 C C . LEU A 1 199 ? 8.055 -1.047 -15.266 1 94.62 199 LEU A C 1
ATOM 1580 O O . LEU A 1 199 ? 7.121 -1.821 -15.484 1 94.62 199 LEU A O 1
ATOM 1584 N N . CYS A 1 200 ? 9.25 -1.417 -15.5 1 92.06 200 CYS A N 1
ATOM 1585 C CA . CYS A 1 200 ? 9.586 -2.645 -16.219 1 92.06 200 CYS A CA 1
ATOM 1586 C C . CYS A 1 200 ? 9.312 -3.869 -15.344 1 92.06 200 CYS A C 1
ATOM 1588 O O . CYS A 1 200 ? 9.242 -4.992 -15.852 1 92.06 200 CYS A O 1
ATOM 1590 N N . GLU A 1 201 ? 9.164 -3.672 -14.094 1 93 201 GLU A N 1
ATOM 1591 C CA . GLU A 1 201 ? 8.914 -4.793 -13.188 1 93 201 GLU A CA 1
ATOM 1592 C C . GLU A 1 201 ? 7.484 -5.309 -13.328 1 93 201 GLU A C 1
ATOM 1594 O O . GLU A 1 201 ? 7.145 -6.363 -12.797 1 93 201 GLU A O 1
ATOM 1599 N N . LEU A 1 202 ? 6.641 -4.629 -14.047 1 92.94 202 LEU A N 1
ATOM 1600 C CA . LEU A 1 202 ? 5.312 -5.133 -14.383 1 92.94 202 LEU A CA 1
ATOM 1601 C C . LEU A 1 202 ? 5.402 -6.414 -15.203 1 92.94 202 LEU A C 1
ATOM 1603 O O . LEU A 1 202 ? 4.496 -7.25 -15.156 1 92.94 202 LEU A O 1
ATOM 1607 N N . GLY A 1 203 ? 6.441 -6.543 -15.93 1 90.06 203 GLY A N 1
ATOM 1608 C CA . GLY A 1 203 ? 6.594 -7.66 -16.844 1 90.06 203 GLY A CA 1
ATOM 1609 C C . GLY A 1 203 ? 6.18 -7.324 -18.266 1 90.06 203 GLY A C 1
ATOM 1610 O O . GLY A 1 203 ? 5.352 -6.438 -18.484 1 90.06 203 GLY A O 1
ATOM 1611 N N . SER A 1 204 ? 6.633 -8.023 -19.234 1 88.62 204 SER A N 1
ATOM 1612 C CA . SER A 1 204 ? 6.492 -7.723 -20.656 1 88.62 204 SER A CA 1
ATOM 1613 C C . SER A 1 204 ? 5.035 -7.797 -21.094 1 88.62 204 SER A C 1
ATOM 1615 O O . SER A 1 204 ? 4.625 -7.09 -22.016 1 88.62 204 SER A O 1
ATOM 1617 N N . VAL A 1 205 ? 4.27 -8.539 -20.438 1 89 205 VAL A N 1
ATOM 1618 C CA . VAL A 1 205 ? 2.896 -8.828 -20.844 1 89 205 VAL A CA 1
ATOM 1619 C C . VAL A 1 205 ? 2.064 -7.547 -20.781 1 89 205 VAL A C 1
ATOM 1621 O O . VAL A 1 205 ? 1.025 -7.445 -21.438 1 89 205 VAL A O 1
ATOM 1624 N N . PHE A 1 206 ? 2.484 -6.527 -20.047 1 91.44 206 PHE A N 1
ATOM 1625 C CA . PHE A 1 206 ? 1.715 -5.301 -19.875 1 91.44 206 PHE A CA 1
ATOM 1626 C C . PHE A 1 206 ? 2.039 -4.301 -20.984 1 91.44 206 PHE A C 1
ATOM 1628 O O . PHE A 1 206 ? 1.403 -3.248 -21.078 1 91.44 206 PHE A O 1
ATOM 1635 N N . PHE A 1 207 ? 2.967 -4.695 -21.797 1 92.25 207 PHE A N 1
ATOM 1636 C CA . PHE A 1 207 ? 3.387 -3.795 -22.875 1 92.25 207 PHE A CA 1
ATOM 1637 C C . PHE A 1 207 ? 2.938 -4.32 -24.234 1 92.25 207 PHE A C 1
ATOM 1639 O O . PHE A 1 207 ? 2.924 -5.531 -24.453 1 92.25 207 PHE A O 1
ATOM 1646 N N . LYS A 1 208 ? 2.611 -3.506 -25.109 1 90.88 208 LYS A N 1
ATOM 1647 C CA . LYS A 1 208 ? 1.89 -3.805 -26.344 1 90.88 208 LYS A CA 1
ATOM 1648 C C . LYS A 1 208 ? 2.717 -4.703 -27.266 1 90.88 208 LYS A C 1
ATOM 1650 O O . LYS A 1 208 ? 2.164 -5.434 -28.078 1 90.88 208 LYS A O 1
ATOM 1655 N N . ASP A 1 209 ? 3.951 -4.609 -27.125 1 88.69 209 ASP A N 1
ATOM 1656 C CA . ASP A 1 209 ? 4.789 -5.402 -28.016 1 88.69 209 ASP A CA 1
ATOM 1657 C C . ASP A 1 209 ? 4.793 -6.871 -27.609 1 88.69 209 ASP A C 1
ATOM 1659 O O . ASP A 1 209 ? 5.211 -7.738 -28.375 1 88.69 209 ASP A O 1
ATOM 1663 N N . ASP A 1 210 ? 4.34 -7.188 -26.422 1 89.94 210 ASP A N 1
ATOM 1664 C CA . ASP A 1 210 ? 4.207 -8.586 -26.016 1 89.94 210 ASP A CA 1
ATOM 1665 C C . ASP A 1 210 ? 2.945 -9.211 -26.609 1 89.94 210 ASP A C 1
ATOM 1667 O O . ASP A 1 210 ? 1.854 -8.641 -26.5 1 89.94 210 ASP A O 1
ATOM 1671 N N . PRO A 1 211 ? 3.068 -10.383 -27.188 1 88.06 211 PRO A N 1
ATOM 1672 C CA . PRO A 1 211 ? 1.925 -11.023 -27.844 1 88.06 211 PRO A CA 1
ATOM 1673 C C . PRO A 1 211 ? 0.785 -11.328 -26.859 1 88.06 211 PRO A C 1
ATOM 1675 O O . PRO A 1 211 ? -0.367 -11.461 -27.281 1 88.06 211 PRO A O 1
ATOM 1678 N N . LEU A 1 212 ? 1.057 -11.352 -25.609 1 87.12 212 LEU A N 1
ATOM 1679 C CA . LEU A 1 212 ? 0.036 -11.688 -24.609 1 87.12 212 LEU A CA 1
ATOM 1680 C C . LEU A 1 212 ? -0.649 -10.422 -24.094 1 87.12 212 LEU A C 1
ATOM 1682 O O . LEU A 1 212 ? -1.607 -10.508 -23.328 1 87.12 212 LEU A O 1
ATOM 1686 N N . ASN A 1 213 ? -0.167 -9.312 -24.531 1 89.06 213 ASN A N 1
ATOM 1687 C CA . ASN A 1 213 ? -0.753 -8.07 -24.047 1 89.06 213 ASN A CA 1
ATOM 1688 C C . ASN A 1 213 ? -2.211 -7.934 -24.469 1 89.06 213 ASN A C 1
ATOM 1690 O O . ASN A 1 213 ? -3.076 -7.613 -23.656 1 89.06 213 ASN A O 1
ATOM 169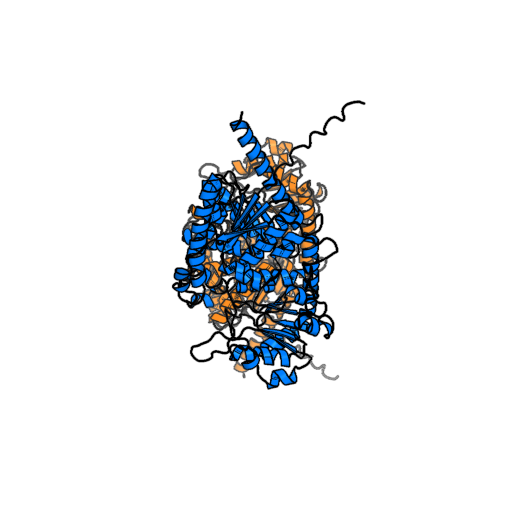4 N N . ALA A 1 214 ? -2.471 -8.188 -25.75 1 83.62 214 ALA A N 1
ATOM 1695 C CA . ALA A 1 214 ? -3.816 -8 -26.281 1 83.62 214 ALA A CA 1
ATOM 1696 C C . ALA A 1 214 ? -4.812 -8.938 -25.609 1 83.62 214 ALA A C 1
ATOM 1698 O O . ALA A 1 214 ? -5.848 -8.492 -25.109 1 83.62 214 ALA A O 1
ATOM 1699 N N . PRO A 1 215 ? -4.48 -10.234 -25.5 1 80.31 215 PRO A N 1
ATOM 1700 C CA . PRO A 1 215 ? -5.379 -11.102 -24.734 1 80.31 215 PRO A CA 1
ATOM 1701 C C . PRO A 1 215 ? -5.543 -10.656 -23.297 1 80.31 215 PRO A C 1
ATOM 1703 O O . PRO A 1 215 ? -6.637 -10.758 -22.734 1 80.31 215 PRO A O 1
ATOM 1706 N N . GLY A 1 216 ? -4.492 -10.211 -22.719 1 80.56 216 GLY A N 1
ATOM 1707 C CA . GLY A 1 216 ? -4.539 -9.75 -21.328 1 80.56 216 GLY A CA 1
ATOM 1708 C C . GLY A 1 216 ? -5.449 -8.555 -21.125 1 80.56 216 GLY A C 1
ATOM 1709 O O . GLY A 1 216 ? -6.172 -8.477 -20.141 1 80.56 216 GLY A O 1
ATOM 1710 N N . ARG A 1 217 ? -5.434 -7.68 -21.969 1 81.25 217 ARG A N 1
ATOM 1711 C CA . ARG A 1 217 ? -6.246 -6.473 -21.891 1 81.25 217 ARG A CA 1
ATOM 1712 C C . ARG A 1 217 ? -7.73 -6.801 -22.031 1 81.25 217 ARG A C 1
ATOM 1714 O O . ARG A 1 217 ? -8.578 -6.102 -21.484 1 81.25 217 ARG A O 1
ATOM 1721 N N . ARG A 1 218 ? -7.922 -7.832 -22.703 1 77.44 218 ARG A N 1
ATOM 1722 C CA . ARG A 1 218 ? -9.305 -8.266 -22.859 1 77.44 218 ARG A CA 1
ATOM 1723 C C . ARG A 1 218 ? -9.805 -8.961 -21.594 1 77.44 218 ARG A C 1
ATOM 1725 O O . ARG A 1 218 ? -11 -8.93 -21.281 1 77.44 218 ARG A O 1
ATOM 1732 N N . ASN A 1 219 ? -8.883 -9.523 -20.859 1 84.69 219 ASN A N 1
ATOM 1733 C CA . ASN A 1 219 ? -9.242 -10.336 -19.703 1 84.69 219 ASN A CA 1
ATOM 1734 C C . ASN A 1 219 ? -9.562 -9.461 -18.484 1 84.69 219 ASN A C 1
ATOM 1736 O O . ASN A 1 219 ? -10.43 -9.812 -17.672 1 84.69 219 ASN A O 1
ATOM 1740 N N . GLY A 1 220 ? -8.914 -8.312 -18.344 1 79.19 220 GLY A N 1
ATOM 1741 C CA . GLY A 1 220 ? -9.125 -7.43 -17.203 1 79.19 220 GLY A CA 1
ATOM 1742 C C . GLY A 1 220 ? -10.578 -7.043 -17.016 1 79.19 220 GLY A C 1
ATOM 1743 O O . GLY A 1 220 ? -11.188 -7.383 -15.992 1 79.19 220 GLY A O 1
ATOM 1744 N N . PRO A 1 221 ? -11.109 -6.547 -18.031 1 80.44 221 PRO A N 1
ATOM 1745 C CA . PRO A 1 221 ? -12.516 -6.156 -17.953 1 80.44 221 PRO A CA 1
ATOM 1746 C C . PRO A 1 221 ? -13.453 -7.344 -17.75 1 80.44 221 PRO A C 1
ATOM 1748 O O . PRO A 1 221 ? -14.531 -7.191 -17.172 1 80.44 221 PRO A O 1
ATOM 1751 N N . SER A 1 222 ? -13.016 -8.477 -18.156 1 85.94 222 SER A N 1
ATOM 1752 C CA . SER A 1 222 ? -13.859 -9.656 -18.016 1 85.94 222 SER A CA 1
ATOM 1753 C C . SER A 1 222 ? -14.07 -10.031 -16.562 1 85.94 222 SER A C 1
ATOM 1755 O O . SER A 1 222 ? -15.078 -10.656 -16.219 1 85.94 222 SER A O 1
ATOM 1757 N N . LEU A 1 223 ? -13.18 -9.625 -15.68 1 89.12 223 LEU A N 1
ATOM 1758 C CA . LEU A 1 223 ? -13.305 -9.922 -14.258 1 89.12 223 LEU A CA 1
ATOM 1759 C C . LEU A 1 223 ? -14.477 -9.172 -13.641 1 89.12 223 LEU A C 1
ATOM 1761 O O . LEU A 1 223 ? -15.016 -9.586 -12.609 1 89.12 223 LEU A O 1
ATOM 1765 N N . GLN A 1 224 ? -14.797 -8.125 -14.289 1 88.06 224 GLN A N 1
ATOM 1766 C CA . GLN A 1 224 ? -15.898 -7.312 -13.781 1 88.06 224 GLN A CA 1
ATOM 1767 C C . GLN A 1 224 ? -17.234 -7.984 -14.039 1 88.06 224 GLN A C 1
ATOM 1769 O O . GLN A 1 224 ? -18.266 -7.598 -13.461 1 88.06 224 GLN A O 1
ATOM 1774 N N . LYS A 1 225 ? -17.234 -9.039 -14.828 1 87.69 225 LYS A N 1
ATOM 1775 C CA . LYS A 1 225 ? -18.469 -9.688 -15.242 1 87.69 225 LYS A CA 1
ATOM 1776 C C . LYS A 1 225 ? -18.656 -11.031 -14.539 1 87.69 225 LYS A C 1
ATOM 1778 O O . LYS A 1 225 ? -19.641 -11.727 -14.766 1 87.69 225 LYS A O 1
ATOM 1783 N N . THR A 1 226 ? -17.766 -11.375 -13.75 1 91.69 226 THR A N 1
ATOM 1784 C CA . THR A 1 226 ? -17.859 -12.664 -13.07 1 91.69 226 THR A CA 1
ATOM 1785 C C . THR A 1 226 ? -18.406 -12.5 -11.664 1 91.69 226 THR A C 1
ATOM 1787 O O . THR A 1 226 ? -18.172 -11.477 -11.008 1 91.69 226 THR A O 1
ATOM 1790 N N . ASP A 1 227 ? -19.125 -13.547 -11.18 1 95 227 ASP A N 1
ATOM 1791 C CA . ASP A 1 227 ? -19.75 -13.492 -9.859 1 95 227 ASP A CA 1
ATOM 1792 C C . ASP A 1 227 ? -18.828 -14.078 -8.789 1 95 227 ASP A C 1
ATOM 1794 O O . ASP A 1 227 ? -19 -13.812 -7.602 1 95 227 ASP A O 1
ATOM 1798 N N . VAL A 1 228 ? -17.922 -14.969 -9.242 1 97.5 228 VAL A N 1
ATOM 1799 C CA . VAL A 1 228 ? -17.047 -15.648 -8.297 1 97.5 228 VAL A CA 1
ATOM 1800 C C . VAL A 1 228 ? -15.617 -15.656 -8.852 1 97.5 228 VAL A C 1
ATOM 1802 O O . VAL A 1 228 ? -15.398 -15.992 -10.023 1 97.5 228 VAL A O 1
ATOM 1805 N N . ILE A 1 229 ? -14.727 -15.258 -8.047 1 97.44 229 ILE A N 1
ATOM 1806 C CA . ILE A 1 229 ? -13.297 -15.344 -8.344 1 97.44 229 ILE A CA 1
ATOM 1807 C C . ILE A 1 229 ? -12.602 -16.188 -7.281 1 97.44 229 ILE A C 1
ATOM 1809 O O . ILE A 1 229 ? -12.648 -15.859 -6.094 1 97.44 229 ILE A O 1
ATOM 1813 N N . LEU A 1 230 ? -11.992 -17.266 -7.707 1 98.06 230 LEU A N 1
ATOM 1814 C CA . LEU A 1 230 ? -11.25 -18.156 -6.816 1 98.06 230 LEU A CA 1
ATOM 1815 C C . LEU A 1 230 ? -9.75 -17.922 -6.949 1 98.06 230 LEU A C 1
ATOM 1817 O O . LEU A 1 230 ? -9.242 -17.719 -8.055 1 98.06 230 LEU A O 1
ATOM 1821 N N . LEU A 1 231 ? -9.094 -17.906 -5.848 1 97.44 231 LEU A N 1
ATOM 1822 C CA . LEU A 1 231 ? -7.645 -17.719 -5.82 1 97.44 231 LEU A CA 1
ATOM 1823 C C . LEU A 1 231 ? -6.957 -18.938 -5.207 1 97.44 231 LEU A C 1
ATOM 1825 O O . LEU A 1 231 ? -7.453 -19.516 -4.23 1 97.44 231 LEU A O 1
ATOM 1829 N N . SER A 1 232 ? -5.809 -19.266 -5.75 1 95.56 232 SER A N 1
ATOM 1830 C CA . SER A 1 232 ? -5.133 -20.5 -5.379 1 95.56 232 SER A CA 1
ATOM 1831 C C . SER A 1 232 ? -4.375 -20.344 -4.062 1 95.56 232 SER A C 1
ATOM 1833 O O . SER A 1 232 ? -3.93 -21.344 -3.477 1 95.56 232 SER A O 1
ATOM 1835 N N . GLY A 1 233 ? -4.238 -19.141 -3.588 1 95.88 233 GLY A N 1
ATOM 1836 C CA . GLY A 1 233 ? -3.537 -18.891 -2.338 1 95.88 233 GLY A CA 1
ATOM 1837 C C . GLY A 1 233 ? -4.465 -18.828 -1.138 1 95.88 233 GLY A C 1
ATOM 1838 O O . GLY A 1 233 ? -5.527 -19.453 -1.14 1 95.88 233 GLY A O 1
ATOM 1839 N N . PHE A 1 234 ? -3.992 -18.234 -0.017 1 97 234 PHE A N 1
ATOM 1840 C CA . PHE A 1 234 ? -4.785 -18.109 1.2 1 97 234 PHE A CA 1
ATOM 1841 C C . PHE A 1 234 ? -4.754 -16.688 1.727 1 97 234 PHE A C 1
ATOM 1843 O O . PHE A 1 234 ? -3.809 -15.938 1.462 1 97 234 PHE A O 1
ATOM 1850 N N . SER A 1 235 ? -5.758 -16.344 2.416 1 96.44 235 SER A N 1
ATOM 1851 C CA . SER A 1 235 ? -6.023 -14.945 2.758 1 96.44 235 SER A CA 1
ATOM 1852 C C . SER A 1 235 ? -4.922 -14.375 3.639 1 96.44 235 SER A C 1
ATOM 1854 O O . SER A 1 235 ? -4.586 -13.195 3.529 1 96.44 235 SER A O 1
ATOM 1856 N N . GLU A 1 236 ? -4.348 -15.148 4.492 1 97.12 236 GLU A N 1
ATOM 1857 C CA . GLU A 1 236 ? -3.363 -14.695 5.473 1 97.12 236 GLU A CA 1
ATOM 1858 C C . GLU A 1 236 ? -2.049 -14.32 4.793 1 97.12 236 GLU A C 1
ATOM 1860 O O . GLU A 1 236 ? -1.24 -13.586 5.367 1 97.12 236 GLU A O 1
ATOM 1865 N N . LEU A 1 237 ? -1.827 -14.805 3.578 1 96.94 237 LEU A N 1
ATOM 1866 C CA . LEU A 1 237 ? -0.595 -14.492 2.861 1 96.94 237 LEU A CA 1
ATOM 1867 C C . LEU A 1 237 ? -0.659 -13.094 2.252 1 96.94 237 LEU A C 1
ATOM 1869 O O . LEU A 1 237 ? 0.346 -12.383 2.217 1 96.94 237 LEU A O 1
ATOM 1873 N N . GLU A 1 238 ? -1.758 -12.68 1.734 1 95.88 238 GLU A N 1
ATOM 1874 C CA . GLU A 1 238 ? -1.847 -11.43 0.986 1 95.88 238 GLU A CA 1
ATOM 1875 C C . GLU A 1 238 ? -3.105 -10.648 1.36 1 95.88 238 GLU A C 1
ATOM 1877 O O . GLU A 1 238 ? -3.887 -10.266 0.487 1 95.88 238 GLU A O 1
ATOM 1882 N N . PRO A 1 239 ? -3.295 -10.352 2.598 1 95.25 239 PRO A N 1
ATOM 1883 C CA . PRO A 1 239 ? -4.523 -9.695 3.049 1 95.25 239 PRO A CA 1
ATOM 1884 C C . PRO A 1 239 ? -4.719 -8.32 2.42 1 95.25 239 PRO A C 1
ATOM 1886 O O . PRO A 1 239 ? -5.836 -7.973 2.027 1 95.25 239 PRO A O 1
ATOM 1889 N N . ARG A 1 240 ? -3.705 -7.543 2.283 1 94.25 240 ARG A N 1
ATOM 1890 C CA . ARG A 1 240 ? -3.82 -6.199 1.727 1 94.25 240 ARG A CA 1
ATOM 1891 C C . ARG A 1 240 ? -4.137 -6.25 0.236 1 94.25 240 ARG A C 1
ATOM 1893 O O . ARG A 1 240 ? -4.969 -5.48 -0.252 1 94.25 240 ARG A O 1
ATOM 1900 N N . GLN A 1 241 ? -3.479 -7.117 -0.464 1 96.12 241 GLN A N 1
ATOM 1901 C CA . GLN A 1 241 ? -3.699 -7.277 -1.897 1 96.12 241 GLN A CA 1
ATOM 1902 C C . GLN A 1 241 ? -5.137 -7.703 -2.189 1 96.12 241 GLN A C 1
ATOM 1904 O O . GLN A 1 241 ? -5.746 -7.23 -3.148 1 96.12 241 GLN A O 1
ATOM 1909 N N . THR A 1 242 ? -5.641 -8.562 -1.328 1 96.75 242 THR A N 1
ATOM 1910 C CA . THR A 1 242 ? -7.02 -9.016 -1.471 1 96.75 242 THR A CA 1
ATOM 1911 C C . THR A 1 242 ? -7.992 -7.855 -1.269 1 96.75 242 THR A C 1
ATOM 1913 O O . THR A 1 242 ? -8.953 -7.703 -2.027 1 96.75 242 THR A O 1
ATOM 1916 N N . ARG A 1 243 ? -7.715 -7.031 -0.31 1 95.69 243 ARG A N 1
ATOM 1917 C CA . ARG A 1 243 ? -8.57 -5.879 -0.044 1 95.69 243 ARG A CA 1
ATOM 1918 C C . ARG A 1 243 ? -8.555 -4.902 -1.218 1 95.69 243 ARG A C 1
ATOM 1920 O O . ARG A 1 243 ? -9.586 -4.32 -1.559 1 95.69 243 ARG A O 1
ATOM 1927 N N . GLU A 1 244 ? -7.359 -4.68 -1.752 1 96.56 244 GLU A N 1
ATOM 1928 C CA . GLU A 1 244 ? -7.266 -3.801 -2.912 1 96.56 244 GLU A CA 1
ATOM 1929 C C . GLU A 1 244 ? -8.109 -4.324 -4.07 1 96.56 244 GLU A C 1
ATOM 1931 O O . GLU A 1 244 ? -8.805 -3.553 -4.738 1 96.56 244 GLU A O 1
ATOM 1936 N N . LEU A 1 245 ? -8.023 -5.617 -4.328 1 96.19 245 LEU A N 1
ATOM 1937 C CA . LEU A 1 245 ? -8.812 -6.242 -5.383 1 96.19 245 LEU A CA 1
ATOM 1938 C C . LEU A 1 245 ? -10.305 -6.078 -5.113 1 96.19 245 LEU A C 1
ATOM 1940 O O . LEU A 1 245 ? -11.07 -5.738 -6.02 1 96.19 245 LEU A O 1
ATOM 1944 N N . GLU A 1 246 ? -10.711 -6.293 -3.891 1 96.19 246 GLU A N 1
ATOM 1945 C CA . GLU A 1 246 ? -12.109 -6.145 -3.494 1 96.19 246 GLU A CA 1
ATOM 1946 C C . GLU A 1 246 ? -12.602 -4.715 -3.723 1 96.19 246 GLU A C 1
ATOM 1948 O O . GLU A 1 246 ? -13.695 -4.504 -4.246 1 96.19 246 GLU A O 1
ATOM 1953 N N . ARG A 1 247 ? -11.781 -3.754 -3.336 1 94.25 247 ARG A N 1
ATOM 1954 C CA . ARG A 1 247 ? -12.141 -2.35 -3.498 1 94.25 247 ARG A CA 1
ATOM 1955 C C . ARG A 1 247 ? -12.344 -2.004 -4.969 1 94.25 247 ARG A C 1
ATOM 1957 O O . ARG A 1 247 ? -13.32 -1.334 -5.328 1 94.25 247 ARG A O 1
ATOM 1964 N N . LEU A 1 248 ? -11.477 -2.436 -5.785 1 95 248 LEU A N 1
ATOM 1965 C CA . LEU A 1 248 ? -11.547 -2.146 -7.215 1 95 248 LEU A CA 1
ATOM 1966 C C . LEU A 1 248 ? -12.797 -2.768 -7.836 1 95 248 LEU A C 1
ATOM 1968 O O . LEU A 1 248 ? -13.562 -2.082 -8.516 1 95 248 LEU A O 1
ATOM 1972 N N . LEU A 1 249 ? -13 -4.043 -7.547 1 95.19 249 LEU A N 1
ATOM 1973 C CA . LEU A 1 249 ? -14.102 -4.746 -8.188 1 95.19 249 LEU A CA 1
ATOM 1974 C C . LEU A 1 249 ? -15.445 -4.258 -7.648 1 95.19 249 LEU A C 1
ATOM 1976 O O . LEU A 1 249 ? -16.438 -4.227 -8.383 1 95.19 249 LEU A O 1
ATOM 1980 N N . GLN A 1 250 ? -15.461 -3.873 -6.375 1 94.38 250 GLN A N 1
ATOM 1981 C CA . GLN A 1 250 ? -16.672 -3.264 -5.816 1 94.38 250 GLN A CA 1
ATOM 1982 C C . GLN A 1 250 ? -16.984 -1.947 -6.516 1 94.38 250 GLN A C 1
ATOM 1984 O O . GLN A 1 250 ? -18.141 -1.688 -6.855 1 94.38 250 GLN A O 1
ATOM 1989 N N . ALA A 1 251 ? -16.016 -1.142 -6.684 1 91.69 251 ALA A N 1
ATOM 1990 C CA . ALA A 1 251 ? -16.219 0.141 -7.355 1 91.69 251 ALA A CA 1
ATOM 1991 C C . ALA A 1 251 ? -16.734 -0.057 -8.773 1 91.69 251 ALA A C 1
ATOM 1993 O O . ALA A 1 251 ? -17.656 0.626 -9.203 1 91.69 251 ALA A O 1
ATOM 1994 N N . TYR A 1 252 ? -16.141 -0.963 -9.469 1 90.75 252 TYR A N 1
ATOM 1995 C CA . TYR A 1 252 ? -16.562 -1.216 -10.836 1 90.75 252 TYR A CA 1
ATOM 1996 C C . TYR A 1 252 ? -17.953 -1.832 -10.883 1 90.75 252 TYR A C 1
ATOM 1998 O O . TYR A 1 252 ? -18.734 -1.56 -11.797 1 90.75 252 TYR A O 1
ATOM 2006 N N . ALA A 1 253 ? -18.234 -2.678 -9.914 1 93.19 253 ALA A N 1
ATOM 2007 C CA . ALA A 1 253 ? -19.562 -3.27 -9.836 1 93.19 253 ALA A CA 1
ATOM 2008 C C . ALA A 1 253 ? -20.625 -2.193 -9.656 1 93.19 253 ALA A C 1
ATOM 2010 O O . ALA A 1 253 ? -21.656 -2.211 -10.336 1 93.19 253 ALA A O 1
ATOM 2011 N N . VAL A 1 254 ? -20.391 -1.254 -8.789 1 89.5 254 VAL A N 1
ATOM 2012 C CA . VAL A 1 254 ? -21.328 -0.16 -8.547 1 89.5 254 VAL A CA 1
ATOM 2013 C C . VAL A 1 254 ? -21.516 0.65 -9.82 1 89.5 254 VAL A C 1
ATOM 2015 O O . VAL A 1 254 ? -22.641 0.978 -10.195 1 89.5 254 VAL A O 1
ATOM 2018 N N . ARG A 1 255 ? -20.547 0.917 -10.484 1 86.5 255 ARG A N 1
ATOM 2019 C CA . ARG A 1 255 ? -20.594 1.695 -11.719 1 86.5 255 ARG A CA 1
ATOM 2020 C C . ARG A 1 255 ? -21.406 0.985 -12.789 1 86.5 255 ARG A C 1
ATOM 2022 O O . ARG A 1 255 ? -22.156 1.626 -13.539 1 86.5 255 ARG A O 1
ATOM 2029 N N . ASN A 1 256 ? -21.25 -0.293 -12.828 1 88.62 256 ASN A N 1
ATOM 2030 C CA . ASN A 1 256 ? -21.875 -1.072 -13.891 1 88.62 256 ASN A CA 1
ATOM 2031 C C . ASN A 1 256 ? -23.25 -1.598 -13.453 1 88.62 256 ASN A C 1
ATOM 2033 O O . ASN A 1 256 ? -23.891 -2.348 -14.188 1 88.62 256 ASN A O 1
ATOM 2037 N N . GLY A 1 257 ? -23.703 -1.227 -12.289 1 91.25 257 GLY A N 1
ATOM 2038 C CA . GLY A 1 257 ? -24.984 -1.674 -11.789 1 91.25 257 GLY A CA 1
ATOM 2039 C C . GLY A 1 257 ? -25.047 -3.17 -11.539 1 91.25 257 GLY A C 1
ATOM 2040 O O . GLY A 1 257 ? -26.047 -3.816 -11.836 1 91.25 257 GLY A O 1
ATOM 2041 N N . ARG A 1 258 ? -23.906 -3.701 -11.078 1 92.44 258 ARG A N 1
ATOM 2042 C CA . ARG A 1 258 ? -23.828 -5.129 -10.789 1 92.44 258 ARG A CA 1
ATOM 2043 C C . ARG A 1 258 ? -23.469 -5.367 -9.32 1 92.44 258 ARG A C 1
ATOM 2045 O O . ARG A 1 258 ? -23.094 -4.434 -8.602 1 92.44 258 ARG A O 1
ATOM 2052 N N . LYS A 1 259 ? -23.625 -6.578 -8.969 1 93.94 259 LYS A N 1
ATOM 2053 C CA . LYS A 1 259 ? -23.109 -6.988 -7.668 1 93.94 259 LYS A CA 1
ATOM 2054 C C . LYS A 1 259 ? -21.609 -7.301 -7.75 1 93.94 259 LYS A C 1
ATOM 2056 O O . LYS A 1 259 ? -21.141 -7.879 -8.734 1 93.94 259 LYS A O 1
ATOM 2061 N N . ALA A 1 260 ? -20.906 -6.922 -6.766 1 95.06 260 ALA A N 1
ATOM 2062 C CA . ALA A 1 260 ? -19.484 -7.258 -6.699 1 95.06 260 ALA A CA 1
ATOM 2063 C C . ALA A 1 260 ? -19.281 -8.766 -6.617 1 95.06 260 ALA A C 1
ATOM 2065 O O . ALA A 1 260 ? -20.078 -9.477 -5.98 1 95.06 260 ALA A O 1
ATOM 2066 N N . PRO A 1 261 ? -18.266 -9.266 -7.227 1 96.31 261 PRO A N 1
ATOM 2067 C CA . PRO A 1 261 ? -18.031 -10.711 -7.152 1 96.31 261 PRO A CA 1
ATOM 2068 C C . PRO A 1 261 ? -17.547 -11.156 -5.773 1 96.31 261 PRO A C 1
ATOM 2070 O O . PRO A 1 261 ? -16.953 -10.359 -5.035 1 96.31 261 PRO A O 1
ATOM 2073 N N . HIS A 1 262 ? -17.844 -12.438 -5.469 1 97.19 262 HIS A N 1
ATOM 2074 C CA . HIS A 1 262 ? -17.172 -13.078 -4.348 1 97.19 262 HIS A CA 1
ATOM 2075 C C . HIS A 1 262 ? -15.719 -13.391 -4.688 1 97.19 262 HIS A C 1
ATOM 2077 O O . HIS A 1 262 ? -15.43 -13.93 -5.758 1 97.19 262 HIS A O 1
ATOM 2083 N N . ILE A 1 263 ? -14.82 -12.984 -3.826 1 97.56 263 ILE A N 1
ATOM 2084 C CA . ILE A 1 263 ? -13.406 -13.312 -3.975 1 97.56 263 ILE A CA 1
ATOM 2085 C C . ILE A 1 263 ? -12.984 -14.273 -2.869 1 97.56 263 ILE A C 1
ATOM 2087 O O . ILE A 1 263 ? -12.945 -13.906 -1.694 1 97.56 263 ILE A O 1
ATOM 2091 N N . TRP A 1 264 ? -12.672 -15.539 -3.232 1 98.12 264 TRP A N 1
ATOM 2092 C CA . TRP A 1 264 ? -12.406 -16.562 -2.23 1 98.12 264 TRP A CA 1
ATOM 2093 C C . TRP A 1 264 ? -11.039 -17.203 -2.455 1 98.12 264 TRP A C 1
ATOM 2095 O O . TRP A 1 264 ? -10.797 -17.812 -3.496 1 98.12 264 TRP A O 1
ATOM 2105 N N . HIS A 1 265 ? -10.164 -17.062 -1.459 1 98 265 HIS A N 1
ATOM 2106 C CA . HIS A 1 265 ? -8.969 -17.891 -1.409 1 98 265 HIS A CA 1
ATOM 2107 C C . HIS A 1 265 ? -9.312 -19.312 -0.99 1 98 265 HIS A C 1
ATOM 2109 O O . HIS A 1 265 ? -9.922 -19.531 0.06 1 98 265 HIS A O 1
ATOM 2115 N N . ILE A 1 266 ? -8.867 -20.25 -1.76 1 96.62 266 ILE A N 1
ATOM 2116 C CA . ILE A 1 266 ? -9.219 -21.625 -1.415 1 96.62 266 ILE A CA 1
ATOM 2117 C C . ILE A 1 266 ? -7.953 -22.453 -1.277 1 96.62 266 ILE A C 1
ATOM 2119 O O . ILE A 1 266 ? -8 -23.688 -1.372 1 96.62 266 ILE A O 1
ATOM 2123 N N . GLY A 1 267 ? -6.809 -21.812 -1.196 1 94.19 267 GLY A N 1
ATOM 2124 C CA . GLY A 1 267 ? -5.555 -22.547 -1.155 1 94.19 267 GLY A CA 1
ATOM 2125 C C . GLY A 1 267 ? -4.891 -22.516 0.208 1 94.19 267 GLY A C 1
ATOM 2126 O O . GLY A 1 267 ? -5.484 -22.047 1.185 1 94.19 267 GLY A O 1
ATOM 2127 N N . PRO A 1 268 ? -3.742 -23 0.357 1 93 268 PRO A N 1
ATOM 2128 C CA . PRO A 1 268 ? -3.012 -23.547 -0.788 1 93 268 PRO A CA 1
ATOM 2129 C C . PRO A 1 268 ? -3.65 -24.828 -1.339 1 93 268 PRO A C 1
ATOM 2131 O O . PRO A 1 268 ? -3.867 -25.781 -0.593 1 93 268 PRO A O 1
ATOM 2134 N N . THR A 1 269 ? -3.811 -24.844 -2.648 1 88.75 269 THR A N 1
ATOM 2135 C CA . THR A 1 269 ? -4.68 -25.859 -3.234 1 88.75 269 THR A CA 1
ATOM 2136 C C . THR A 1 269 ? -3.941 -27.172 -3.385 1 88.75 269 THR A C 1
ATOM 2138 O O . THR A 1 269 ? -4.566 -28.234 -3.49 1 88.75 269 THR A O 1
ATOM 2141 N N . PHE A 1 270 ? -2.627 -27.078 -3.344 1 83.5 270 PHE A N 1
ATOM 2142 C CA . PHE A 1 270 ? -1.854 -28.297 -3.525 1 83.5 270 PHE A CA 1
ATOM 2143 C C . PHE A 1 270 ? -1.854 -29.125 -2.25 1 83.5 270 PHE A C 1
ATOM 2145 O O . PHE A 1 270 ? -1.531 -30.312 -2.279 1 83.5 270 PHE A O 1
ATOM 2152 N N . LEU A 1 271 ? -2.039 -28.406 -1.04 1 72.69 271 LEU A N 1
ATOM 2153 C CA . LEU A 1 271 ? -1.993 -29.094 0.245 1 72.69 271 LEU A CA 1
ATOM 2154 C C . LEU A 1 271 ? -3.338 -29.75 0.563 1 72.69 271 LEU A C 1
ATOM 2156 O O . LEU A 1 271 ? -3.398 -30.719 1.31 1 72.69 271 LEU A O 1
ATOM 2160 N N . SER A 1 272 ? -4.168 -29.969 -0.294 1 56.38 272 SER A N 1
ATOM 2161 C CA . SER A 1 272 ? -5.473 -30.484 0.128 1 56.38 272 SER A CA 1
ATOM 2162 C C . SER A 1 272 ? -5.332 -31.484 1.258 1 56.38 272 SER A C 1
ATOM 2164 O O . SER A 1 272 ? -4.309 -32.156 1.368 1 56.38 272 SER A O 1
ATOM 2166 N N . LEU A 1 273 ? -6.324 -31.234 2.359 1 45.34 273 LEU A N 1
ATOM 2167 C CA . LEU A 1 273 ? -6.504 -31.844 3.672 1 45.34 273 LEU A CA 1
ATOM 2168 C C . LEU A 1 273 ? -6.164 -33.344 3.627 1 45.34 273 LEU A C 1
ATOM 2170 O O . LEU A 1 273 ? -6.922 -34.125 3.072 1 45.34 273 LEU A O 1
ATOM 2174 N N . SER A 1 274 ? -5.004 -33.75 3.182 1 36.25 274 SER A N 1
ATOM 2175 C CA . SER A 1 274 ? -4.77 -35.156 3.553 1 36.25 274 SER A CA 1
ATOM 2176 C C . SER A 1 274 ? -5.285 -35.438 4.957 1 36.25 274 SER A C 1
ATOM 2178 O O . SER A 1 274 ? -5.141 -34.625 5.863 1 36.25 274 SER A O 1
ATOM 2180 N N . SER A 1 275 ? -6.379 -36.031 5.25 1 36 275 SER A N 1
ATOM 2181 C CA . SER A 1 275 ? -6.352 -36.875 6.453 1 36 275 SER A CA 1
ATOM 2182 C C . SER A 1 275 ? -4.922 -37.156 6.891 1 36 275 SER A C 1
ATOM 2184 O O . SER A 1 275 ? -3.986 -37.062 6.098 1 36 275 SER A O 1
ATOM 2186 N N . SER A 1 276 ? -4.512 -37.438 8.148 1 33.84 276 SER A N 1
ATOM 2187 C CA . SER A 1 276 ? -3.248 -37.906 8.703 1 33.84 276 SER A CA 1
ATOM 2188 C C . SER A 1 276 ? -2.342 -38.5 7.621 1 33.84 276 SER A C 1
ATOM 2190 O O . SER A 1 276 ? -1.163 -38.75 7.863 1 33.84 276 SER A O 1
ATOM 2192 N N . LYS A 1 277 ? -2.877 -39.438 6.746 1 33.56 277 LYS A N 1
ATOM 2193 C CA . LYS A 1 277 ? -2.053 -40.312 5.949 1 33.56 277 LYS A CA 1
ATOM 2194 C C . LYS A 1 277 ? -1.476 -39.594 4.73 1 33.56 277 LYS A C 1
ATOM 2196 O O . LYS A 1 277 ? -1.854 -38.469 4.438 1 33.56 277 LYS A O 1
ATOM 2201 N N . GLY A 1 278 ? -1.455 -40.25 3.398 1 31.95 278 GLY A N 1
ATOM 2202 C CA . GLY A 1 278 ? -0.616 -40.375 2.219 1 31.95 278 GLY A CA 1
ATOM 2203 C C . GLY A 1 278 ? -0.677 -39.156 1.305 1 31.95 278 GLY A C 1
ATOM 2204 O O . GLY A 1 278 ? -1.756 -38.781 0.855 1 31.95 278 GLY A O 1
ATOM 2205 N N . ALA A 1 279 ? -0.141 -37.906 1.531 1 35.47 279 ALA A N 1
ATOM 2206 C CA . ALA A 1 279 ? 0.349 -37.312 0.288 1 35.47 279 ALA A CA 1
ATOM 2207 C C . ALA A 1 279 ? 0.308 -38.312 -0.853 1 35.47 279 ALA A C 1
ATOM 2209 O O . ALA A 1 279 ? 0.365 -39.531 -0.619 1 35.47 279 ALA A O 1
ATOM 2210 N N . GLU A 1 280 ? -0.143 -37.906 -2.123 1 39 280 GLU A N 1
ATOM 2211 C CA . GLU A 1 280 ? -0.154 -38.781 -3.283 1 39 280 GLU A CA 1
ATOM 2212 C C . GLU A 1 280 ? 1.023 -39.75 -3.248 1 39 280 GLU A C 1
ATOM 2214 O O . GLU A 1 280 ? 1.375 -40.344 -4.27 1 39 280 GLU A O 1
ATOM 2219 N N . SER A 1 281 ? 1.883 -39.719 -2.232 1 36.66 281 SER A N 1
ATOM 2220 C CA . SER A 1 281 ? 2.787 -40.844 -2.492 1 36.66 281 SER A CA 1
ATOM 2221 C C . SER A 1 281 ? 2.027 -42.156 -2.574 1 36.66 281 SER A C 1
ATOM 2223 O O . SER A 1 281 ? 1.993 -42.938 -1.607 1 36.66 281 SER A O 1
ATOM 2225 N N . VAL A 1 282 ? 0.719 -42.062 -2.842 1 35.28 282 VAL A N 1
ATOM 2226 C CA . VAL A 1 282 ? 0.392 -43.5 -2.982 1 35.28 282 VAL A CA 1
ATOM 2227 C C . VAL A 1 282 ? 1.455 -44.188 -3.832 1 35.28 282 VAL A C 1
ATOM 2229 O O . VAL A 1 282 ? 1.561 -43.938 -5.035 1 35.28 282 VAL A O 1
ATOM 2232 N N . ARG A 1 283 ? 2.633 -44.344 -3.312 1 39.19 283 ARG A N 1
ATOM 2233 C CA . ARG A 1 283 ? 3.609 -45.281 -3.852 1 39.19 283 ARG A CA 1
ATOM 2234 C C . ARG A 1 283 ? 2.945 -46.594 -4.246 1 39.19 283 ARG A C 1
ATOM 2236 O O . ARG A 1 283 ? 2.682 -47.438 -3.391 1 39.19 283 ARG A O 1
ATOM 2243 N N . VAL A 1 284 ? 1.936 -46.594 -5.051 1 37.56 284 VAL A N 1
ATOM 2244 C CA . VAL A 1 284 ? 1.761 -48.031 -5.324 1 37.56 284 VAL A CA 1
ATOM 2245 C C . VAL A 1 284 ? 3.117 -48.719 -5.301 1 37.56 284 VAL A C 1
ATOM 2247 O O . VAL A 1 284 ? 3.285 -49.75 -4.621 1 37.56 284 VAL A O 1
ATOM 2250 N N . GLY A 1 285 ? 3.803 -48.781 -6.66 1 37.72 285 GLY A N 1
ATOM 2251 C CA . GLY A 1 285 ? 4.996 -49.594 -6.859 1 37.72 285 GLY A CA 1
ATOM 2252 C C . GLY A 1 285 ? 6.219 -49.031 -6.148 1 37.72 285 GLY A C 1
ATOM 2253 O O . GLY A 1 285 ? 6.242 -47.875 -5.773 1 37.72 285 GLY A O 1
ATOM 2254 N N . ALA A 1 286 ? 7.047 -49.875 -5.453 1 43.97 286 ALA A N 1
ATOM 2255 C CA . ALA A 1 286 ? 8.344 -49.688 -4.809 1 43.97 286 ALA A CA 1
ATOM 2256 C C . ALA A 1 286 ? 9.148 -48.594 -5.512 1 43.97 286 ALA A C 1
ATOM 2258 O O . ALA A 1 286 ? 10.047 -48.906 -6.301 1 43.97 286 ALA A O 1
ATOM 2259 N N . ASP A 1 287 ? 8.555 -47.594 -6.086 1 53.44 287 ASP A N 1
ATOM 2260 C CA . ASP A 1 287 ? 9.312 -46.688 -6.949 1 53.44 287 ASP A CA 1
ATOM 2261 C C . ASP A 1 287 ? 10.531 -46.125 -6.223 1 53.44 287 ASP A C 1
ATOM 2263 O O . ASP A 1 287 ? 10.484 -45.906 -5.012 1 53.44 287 ASP A O 1
ATOM 2267 N N . LYS A 1 288 ? 11.703 -46.375 -6.773 1 67.25 288 LYS A N 1
ATOM 2268 C CA . LYS A 1 288 ? 13.039 -45.938 -6.383 1 67.25 288 LYS A CA 1
ATOM 2269 C C . LYS A 1 288 ? 13.023 -44.469 -5.953 1 67.25 288 LYS A C 1
ATOM 2271 O O . LYS A 1 288 ? 12.43 -43.625 -6.629 1 67.25 288 LYS A O 1
ATOM 2276 N N . LYS A 1 289 ? 13.242 -44.25 -4.781 1 82.31 289 LYS A N 1
ATOM 2277 C CA . LYS A 1 289 ? 13.492 -42.938 -4.203 1 82.31 289 LYS A CA 1
ATOM 2278 C C . LYS A 1 289 ? 14.305 -42.062 -5.152 1 82.31 289 LYS A C 1
ATOM 2280 O O . LYS A 1 289 ? 15.305 -42.531 -5.719 1 82.31 289 LYS A O 1
ATOM 2285 N N . HIS A 1 290 ? 13.812 -40.844 -5.453 1 87.38 290 HIS A N 1
ATOM 2286 C CA . HIS A 1 290 ? 14.539 -39.938 -6.328 1 87.38 290 HIS A CA 1
ATOM 2287 C C . HIS A 1 290 ? 15.906 -39.594 -5.754 1 87.38 290 HIS A C 1
ATOM 2289 O O . HIS A 1 290 ? 16.047 -39.406 -4.543 1 87.38 290 HIS A O 1
ATOM 2295 N N . PRO A 1 291 ? 16.859 -39.469 -6.551 1 91.69 291 PRO A N 1
ATOM 2296 C CA . PRO A 1 291 ? 18.203 -39.156 -6.082 1 91.69 291 PRO A CA 1
ATOM 2297 C C . PRO A 1 291 ? 18.266 -37.906 -5.23 1 91.69 291 PRO A C 1
ATOM 2299 O O . PRO A 1 291 ? 19.078 -37.812 -4.301 1 91.69 291 PRO A O 1
ATOM 2302 N N . SER A 1 292 ? 17.469 -36.938 -5.488 1 95.81 292 SER A N 1
ATOM 2303 C CA . SER A 1 292 ? 17.438 -35.688 -4.715 1 95.81 292 SER A CA 1
ATOM 2304 C C . SER A 1 292 ? 17.094 -35.969 -3.254 1 95.81 292 SER A C 1
ATOM 2306 O O . SER A 1 292 ? 17.641 -35.312 -2.355 1 95.81 292 SER A O 1
ATOM 2308 N N . ILE A 1 293 ? 16.219 -36.875 -3.023 1 95.81 293 ILE A N 1
ATOM 2309 C CA . ILE A 1 293 ? 15.789 -37.156 -1.66 1 95.81 293 ILE A CA 1
ATOM 2310 C C . ILE A 1 293 ? 16.875 -37.938 -0.922 1 95.81 293 ILE A C 1
ATOM 2312 O O . ILE A 1 293 ? 17.156 -37.656 0.251 1 95.81 293 ILE A O 1
ATOM 2316 N N . ASP A 1 294 ? 17.5 -38.875 -1.677 1 95.75 294 ASP A N 1
ATOM 2317 C CA . ASP A 1 294 ? 18.641 -39.562 -1.108 1 95.75 294 ASP A CA 1
ATOM 2318 C C . ASP A 1 294 ? 19.734 -38.594 -0.674 1 95.75 294 ASP A C 1
ATOM 2320 O O . ASP A 1 294 ? 20.297 -38.719 0.41 1 95.75 294 ASP A O 1
ATOM 2324 N N . PHE A 1 295 ? 20 -37.719 -1.482 1 97.56 295 PHE A N 1
ATOM 2325 C CA . PHE A 1 295 ? 20.984 -36.688 -1.181 1 97.56 295 PHE A CA 1
ATOM 2326 C C . PHE A 1 295 ? 20.594 -35.906 0.066 1 97.56 295 PHE A C 1
ATOM 2328 O O . PHE A 1 295 ? 21.406 -35.688 0.963 1 97.56 295 PHE A O 1
ATOM 2335 N N . LEU A 1 296 ? 19.328 -35.469 0.148 1 98.12 296 LEU A N 1
ATOM 2336 C CA . LEU A 1 296 ? 18.844 -34.688 1.271 1 98.12 296 LEU A CA 1
ATOM 2337 C C . LEU A 1 296 ? 18.938 -35.469 2.574 1 98.12 296 LEU A C 1
ATOM 2339 O O . LEU A 1 296 ? 19.281 -34.906 3.619 1 98.12 296 LEU A O 1
ATOM 2343 N N . ASP A 1 297 ? 18.688 -36.719 2.496 1 97.5 297 ASP A N 1
ATOM 2344 C CA . ASP A 1 297 ? 18.75 -37.594 3.67 1 97.5 297 ASP A CA 1
ATOM 2345 C C . ASP A 1 297 ? 20.141 -37.562 4.301 1 97.5 297 ASP A C 1
ATOM 2347 O O . ASP A 1 297 ? 20.297 -37.781 5.504 1 97.5 297 ASP A O 1
ATOM 2351 N N . SER A 1 298 ? 21.078 -37.312 3.502 1 97.5 298 SER A N 1
ATOM 2352 C CA . SER A 1 298 ? 22.453 -37.375 3.965 1 97.5 298 SER A CA 1
ATOM 2353 C C . SER A 1 298 ? 22.938 -36.031 4.457 1 97.5 298 SER A C 1
ATOM 2355 O O . SER A 1 298 ? 24.094 -35.875 4.867 1 97.5 298 SER A O 1
ATOM 2357 N N . GLN A 1 299 ? 22.188 -35 4.391 1 98.25 299 GLN A N 1
ATOM 2358 C CA . GLN A 1 299 ? 22.609 -33.656 4.738 1 98.25 299 GLN A CA 1
ATOM 2359 C C . GLN A 1 299 ? 22.047 -33.219 6.094 1 98.25 299 GLN A C 1
ATOM 2361 O O . GLN A 1 299 ? 21 -33.719 6.523 1 98.25 299 GLN A O 1
ATOM 2366 N N . PRO A 1 300 ? 22.672 -32.281 6.801 1 97.56 300 PRO A N 1
ATOM 2367 C CA . PRO A 1 300 ? 22.156 -31.797 8.078 1 97.56 300 PRO A CA 1
ATOM 2368 C C . PRO A 1 300 ? 20.828 -31.047 7.918 1 97.56 300 PRO A C 1
ATOM 2370 O O . PRO A 1 300 ? 20.531 -30.547 6.832 1 97.56 300 PRO A O 1
ATOM 2373 N N . ALA A 1 301 ? 20.141 -30.953 9.016 1 97.62 301 ALA A N 1
ATOM 2374 C CA . ALA A 1 301 ? 18.859 -30.266 9.016 1 97.62 301 ALA A CA 1
ATOM 2375 C C . ALA A 1 301 ? 19.016 -28.797 8.617 1 97.62 301 ALA A C 1
ATOM 2377 O O . ALA A 1 301 ? 19.969 -28.141 9.016 1 97.62 301 ALA A O 1
ATOM 2378 N N . SER A 1 302 ? 18.094 -28.312 7.789 1 97.31 302 SER A N 1
ATOM 2379 C CA . SER A 1 302 ? 17.953 -26.906 7.41 1 97.31 302 SER A CA 1
ATOM 2380 C C . SER A 1 302 ? 19.266 -26.375 6.824 1 97.31 302 SER A C 1
ATOM 2382 O O . SER A 1 302 ? 19.641 -25.234 7.094 1 97.31 302 SER A O 1
ATOM 2384 N N . SER A 1 303 ? 19.938 -27.109 6.02 1 98.06 303 SER A N 1
ATOM 2385 C CA . SER A 1 303 ? 21.25 -26.703 5.562 1 98.06 303 SER A CA 1
ATOM 2386 C C . SER A 1 303 ? 21.297 -26.547 4.047 1 98.06 303 SER A C 1
ATOM 2388 O O . SER A 1 303 ? 22.094 -25.766 3.514 1 98.06 303 SER A O 1
ATOM 2390 N N . VAL A 1 304 ? 20.484 -27.234 3.35 1 98.75 304 VAL A N 1
ATOM 2391 C CA . VAL A 1 304 ? 20.609 -27.375 1.902 1 98.75 304 VAL A CA 1
ATOM 2392 C C . VAL A 1 304 ? 19.953 -26.188 1.208 1 98.75 304 VAL A C 1
ATOM 2394 O O . VAL A 1 304 ? 18.812 -25.828 1.527 1 98.75 304 VAL A O 1
ATOM 2397 N N . VAL A 1 305 ? 20.625 -25.609 0.276 1 98.81 305 VAL A N 1
ATOM 2398 C CA . VAL A 1 305 ? 20.062 -24.625 -0.637 1 98.81 305 VAL A CA 1
ATOM 2399 C C . VAL A 1 305 ? 19.469 -25.312 -1.855 1 98.81 305 VAL A C 1
ATOM 2401 O O . VAL A 1 305 ? 20.203 -25.922 -2.652 1 98.81 305 VAL A O 1
ATOM 2404 N N . PHE A 1 306 ? 18.203 -25.297 -1.978 1 98.75 306 PHE A N 1
ATOM 2405 C CA . PHE A 1 306 ? 17.516 -25.812 -3.15 1 98.75 306 PHE A CA 1
ATOM 2406 C C . PHE A 1 306 ? 17.406 -24.766 -4.238 1 98.75 306 PHE A C 1
ATOM 2408 O O . PHE A 1 306 ? 16.984 -23.641 -3.982 1 98.75 306 PHE A O 1
ATOM 2415 N N . VAL A 1 307 ? 17.844 -25.047 -5.445 1 98.19 307 VAL A N 1
ATOM 2416 C CA . VAL A 1 307 ? 17.828 -24.109 -6.562 1 98.19 307 VAL A CA 1
ATOM 2417 C C . VAL A 1 307 ? 16.984 -24.672 -7.703 1 98.19 307 VAL A C 1
ATOM 2419 O O . VAL A 1 307 ? 17.281 -25.766 -8.211 1 98.19 307 VAL A O 1
ATOM 2422 N N . ALA A 1 308 ? 16.016 -23.984 -8.07 1 96.12 308 ALA A N 1
ATOM 2423 C CA . ALA A 1 308 ? 15.18 -24.359 -9.219 1 96.12 308 ALA A CA 1
ATOM 2424 C C . ALA A 1 308 ? 14.5 -23.141 -9.82 1 96.12 308 ALA A C 1
ATOM 2426 O O . ALA A 1 308 ? 14.055 -22.25 -9.094 1 96.12 308 ALA A O 1
ATOM 2427 N N . PHE A 1 309 ? 14.344 -23.047 -11.133 1 91.38 309 PHE A N 1
ATOM 2428 C CA . PHE A 1 309 ? 13.836 -21.859 -11.797 1 91.38 309 PHE A CA 1
ATOM 2429 C C . PHE A 1 309 ? 12.625 -22.203 -12.656 1 91.38 309 PHE A C 1
ATOM 2431 O O . PHE A 1 309 ? 12.219 -21.406 -13.516 1 91.38 309 PHE A O 1
ATOM 2438 N N . GLY A 1 310 ? 12.062 -23.312 -12.445 1 82.88 310 GLY A N 1
ATOM 2439 C CA . GLY A 1 310 ? 10.891 -23.703 -13.219 1 82.88 310 GLY A CA 1
ATOM 2440 C C . GLY A 1 310 ? 11.227 -24.203 -14.609 1 82.88 310 GLY A C 1
ATOM 2441 O O . GLY A 1 310 ? 12.406 -24.266 -14.984 1 82.88 310 GLY A O 1
ATOM 2442 N N . SER A 1 311 ? 10.281 -24.516 -15.43 1 73.75 311 SER A N 1
ATOM 2443 C CA . SER A 1 311 ? 10.453 -25.234 -16.688 1 73.75 311 SER A CA 1
ATOM 2444 C C . SER A 1 311 ? 10.758 -24.266 -17.828 1 73.75 311 SER A C 1
ATOM 2446 O O . SER A 1 311 ? 11.305 -24.672 -18.859 1 73.75 311 SER A O 1
ATOM 2448 N N . ASP A 1 312 ? 10.5 -23 -17.609 1 76.88 312 ASP A N 1
ATOM 2449 C CA . ASP A 1 312 ? 10.547 -22.094 -18.75 1 76.88 312 ASP A CA 1
ATOM 2450 C C . ASP A 1 312 ? 11.812 -21.234 -18.719 1 76.88 312 ASP A C 1
ATOM 2452 O O . ASP A 1 312 ? 12.07 -20.469 -19.656 1 76.88 312 ASP A O 1
ATOM 2456 N N . VAL A 1 313 ? 12.555 -21.344 -17.703 1 81.5 313 VAL A N 1
ATOM 2457 C CA . VAL A 1 313 ? 13.742 -20.516 -17.578 1 81.5 313 VAL A CA 1
ATOM 2458 C C . VAL A 1 313 ? 14.961 -21.281 -18.109 1 81.5 313 VAL A C 1
ATOM 2460 O O . VAL A 1 313 ? 15.242 -22.391 -17.688 1 81.5 313 VAL A O 1
ATOM 2463 N N . ASN A 1 314 ? 15.641 -20.641 -19.047 1 81.75 314 ASN A N 1
ATOM 2464 C CA . ASN A 1 314 ? 16.891 -21.156 -19.562 1 81.75 314 ASN A CA 1
ATOM 2465 C C . ASN A 1 314 ? 18.047 -20.188 -19.312 1 81.75 314 ASN A C 1
ATOM 2467 O O . ASN A 1 314 ? 18.016 -19.047 -19.797 1 81.75 314 ASN A O 1
ATOM 2471 N N . HIS A 1 315 ? 19 -20.703 -18.688 1 87.69 315 HIS A N 1
ATOM 2472 C CA . HIS A 1 315 ? 20.156 -19.859 -18.391 1 87.69 315 HIS A CA 1
ATOM 2473 C C . HIS A 1 315 ? 21.25 -20.047 -19.438 1 87.69 315 HIS A C 1
ATOM 2475 O O . HIS A 1 315 ? 21.375 -21.125 -20.031 1 87.69 315 HIS A O 1
ATOM 2481 N N . THR A 1 316 ? 22 -19.031 -19.625 1 88.75 316 THR A N 1
ATOM 2482 C CA . THR A 1 316 ? 23.188 -19.109 -20.469 1 88.75 316 THR A CA 1
ATOM 2483 C C . THR A 1 316 ? 24.266 -19.953 -19.797 1 88.75 316 THR A C 1
ATOM 2485 O O . THR A 1 316 ? 24.234 -20.188 -18.594 1 88.75 316 THR A O 1
ATOM 2488 N N . ARG A 1 317 ? 25.203 -20.391 -20.641 1 91.19 317 ARG A N 1
ATOM 2489 C CA . ARG A 1 317 ? 26.344 -21.109 -20.109 1 91.19 317 ARG A CA 1
ATOM 2490 C C . ARG A 1 317 ? 27.078 -20.297 -19.047 1 91.19 317 ARG A C 1
ATOM 2492 O O . ARG A 1 317 ? 27.453 -20.828 -18 1 91.19 317 ARG A O 1
ATOM 2499 N N . LYS A 1 318 ? 27.234 -19.047 -19.375 1 93.06 318 LYS A N 1
ATOM 2500 C CA . LYS A 1 318 ? 27.938 -18.156 -18.453 1 93.06 318 LYS A CA 1
ATOM 2501 C C . LYS A 1 318 ? 27.203 -18.094 -17.109 1 93.06 318 LYS A C 1
ATOM 2503 O O . LYS A 1 318 ? 27.844 -18.156 -16.047 1 93.06 318 LYS A O 1
ATOM 2508 N N . GLN A 1 319 ? 25.891 -17.906 -17.125 1 94.12 319 GLN A N 1
ATOM 2509 C CA . GLN A 1 319 ? 25.109 -17.812 -15.891 1 94.12 319 GLN A CA 1
ATOM 2510 C C . GLN A 1 319 ? 25.156 -19.125 -15.109 1 94.12 319 GLN A C 1
ATOM 2512 O O . GLN A 1 319 ? 25.219 -19.125 -13.875 1 94.12 319 GLN A O 1
ATOM 2517 N N . ILE A 1 320 ? 25.156 -20.25 -15.812 1 94.88 320 ILE A N 1
ATOM 2518 C CA . ILE A 1 320 ? 25.219 -21.547 -15.164 1 94.88 320 ILE A CA 1
ATOM 2519 C C . ILE A 1 320 ? 26.562 -21.688 -14.43 1 94.88 320 ILE A C 1
ATOM 2521 O O . ILE A 1 320 ? 26.609 -22.203 -13.312 1 94.88 320 ILE A O 1
ATOM 2525 N N . HIS A 1 321 ? 27.594 -21.203 -15.078 1 96.69 321 HIS A N 1
ATOM 2526 C CA . HIS A 1 321 ? 28.906 -21.219 -14.43 1 96.69 321 HIS A CA 1
ATOM 2527 C C . HIS A 1 321 ? 28.875 -20.422 -13.133 1 96.69 321 HIS A C 1
ATOM 2529 O O . HIS A 1 321 ? 29.375 -20.891 -12.102 1 96.69 321 HIS A O 1
ATOM 2535 N N . GLU A 1 322 ? 28.297 -19.266 -13.227 1 97 322 GLU A N 1
ATOM 2536 C CA . GLU A 1 322 ? 28.234 -18.406 -12.047 1 97 322 GLU A CA 1
ATOM 2537 C C . GLU A 1 322 ? 27.391 -19.062 -10.945 1 97 322 GLU A C 1
ATOM 2539 O O . GLU A 1 322 ? 27.734 -18.953 -9.758 1 97 322 GLU A O 1
ATOM 2544 N N . ILE A 1 323 ? 26.328 -19.703 -11.289 1 97.31 323 ILE A N 1
ATOM 2545 C CA . ILE A 1 323 ? 25.5 -20.422 -10.32 1 97.31 323 ILE A CA 1
ATOM 2546 C C . ILE A 1 323 ? 26.328 -21.5 -9.633 1 97.31 323 ILE A C 1
ATOM 2548 O O . ILE A 1 323 ? 26.359 -21.578 -8.406 1 97.31 323 I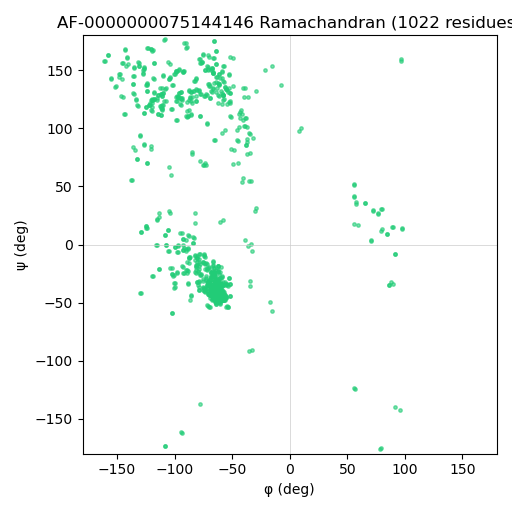LE A O 1
ATOM 2552 N N . ALA A 1 324 ? 27.016 -22.266 -10.445 1 98 324 ALA A N 1
ATOM 2553 C CA . ALA A 1 324 ? 27.797 -23.391 -9.922 1 98 324 ALA A CA 1
ATOM 2554 C C . ALA A 1 324 ? 28.859 -22.891 -8.953 1 98 324 ALA A C 1
ATOM 2556 O O . ALA A 1 324 ? 28.953 -23.375 -7.816 1 98 324 ALA A O 1
ATOM 2557 N N . TYR A 1 325 ? 29.578 -21.953 -9.398 1 98.44 325 TYR A N 1
ATOM 2558 C CA . TYR A 1 325 ? 30.688 -21.453 -8.57 1 98.44 325 TYR A CA 1
ATOM 2559 C C . TYR A 1 325 ? 30.156 -20.719 -7.352 1 98.44 325 TYR A C 1
ATOM 2561 O O . TYR A 1 325 ? 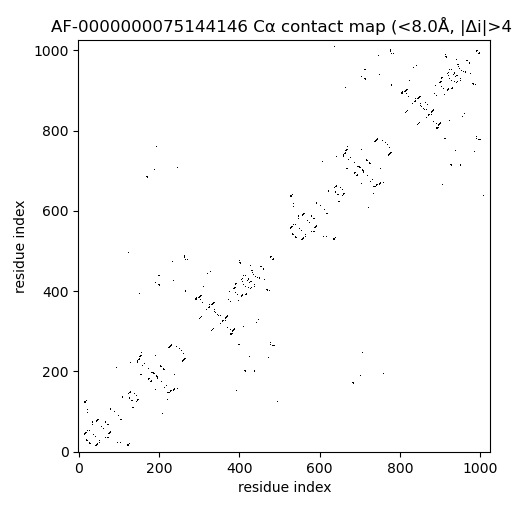30.766 -20.75 -6.277 1 98.44 325 TYR A O 1
ATOM 2569 N N . GLY A 1 326 ? 29.078 -19.969 -7.535 1 98.44 326 GLY A N 1
ATOM 2570 C CA . GLY A 1 326 ? 28.484 -19.297 -6.395 1 98.44 326 GLY A CA 1
ATOM 2571 C C . GLY A 1 326 ? 28.016 -20.25 -5.312 1 98.44 326 GLY A C 1
ATOM 2572 O O . GLY A 1 326 ? 28.234 -20 -4.125 1 98.44 326 GLY A O 1
ATOM 2573 N N . LEU A 1 327 ? 27.406 -21.312 -5.707 1 98.56 327 LEU A N 1
ATOM 2574 C CA . LEU A 1 327 ? 26.969 -22.344 -4.77 1 98.56 327 LEU A CA 1
ATOM 2575 C C . LEU A 1 327 ? 28.172 -22.984 -4.078 1 98.56 327 LEU A C 1
ATOM 2577 O O . LEU A 1 327 ? 28.156 -23.188 -2.861 1 98.56 327 LEU A O 1
ATOM 2581 N N . GLU A 1 328 ? 29.156 -23.297 -4.906 1 98.31 328 GLU A N 1
ATOM 2582 C CA . GLU A 1 328 ? 30.375 -23.875 -4.34 1 98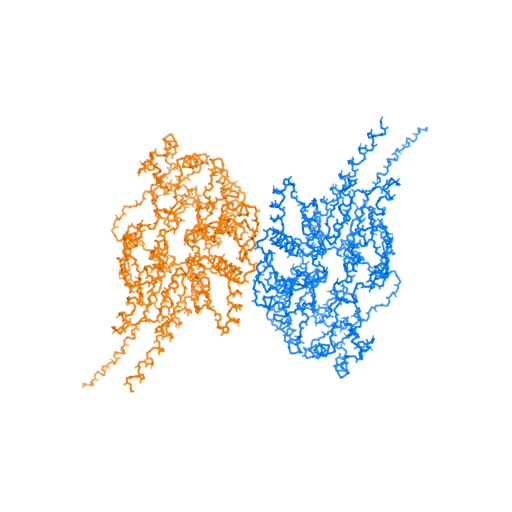.31 328 GLU A CA 1
ATOM 2583 C C . GLU A 1 328 ? 30.969 -22.953 -3.281 1 98.31 328 GLU A C 1
ATOM 2585 O O . GLU A 1 328 ? 31.281 -23.391 -2.172 1 98.31 328 GLU A O 1
ATOM 2590 N N . ASN A 1 329 ? 31.078 -21.719 -3.607 1 98.06 329 ASN A N 1
ATOM 2591 C CA . ASN A 1 329 ? 31.719 -20.719 -2.752 1 98.06 329 ASN A CA 1
ATOM 2592 C C . ASN A 1 329 ? 30.953 -20.531 -1.445 1 98.06 329 ASN A C 1
ATOM 2594 O O . ASN A 1 329 ? 31.547 -20.172 -0.422 1 98.06 329 ASN A O 1
ATOM 2598 N N . SER A 1 330 ? 29.672 -20.703 -1.443 1 97.75 330 SER A N 1
ATOM 2599 C CA . SER A 1 330 ? 28.844 -20.484 -0.266 1 97.75 330 SER A CA 1
ATOM 2600 C C . SER A 1 330 ? 29.156 -21.484 0.833 1 97.75 330 SER A C 1
ATOM 2602 O O . SER A 1 330 ? 28.812 -21.266 1.997 1 97.75 330 SER A O 1
ATOM 2604 N N . GLN A 1 331 ? 29.672 -22.625 0.469 1 96.81 331 GLN A N 1
ATOM 2605 C CA . GLN A 1 331 ? 30.047 -23.719 1.358 1 96.81 331 GLN A CA 1
ATOM 2606 C C . GLN A 1 331 ? 28.812 -24.391 1.955 1 96.81 331 GLN A C 1
ATOM 2608 O O . GLN A 1 331 ? 28.938 -25.281 2.805 1 96.81 331 GLN A O 1
ATOM 2613 N N . GLN A 1 332 ? 27.641 -23.984 1.573 1 97.81 332 GLN A N 1
ATOM 2614 C CA . GLN A 1 332 ? 26.406 -24.672 1.955 1 97.81 332 GLN A CA 1
ATOM 2615 C C . GLN A 1 332 ? 26.141 -25.875 1.06 1 97.81 332 GLN A C 1
ATOM 2617 O O . GLN A 1 332 ? 26.453 -25.859 -0.133 1 97.81 332 GLN A O 1
ATOM 2622 N N . PRO A 1 333 ? 25.641 -26.922 1.652 1 98.62 333 PRO A N 1
ATOM 2623 C CA . PRO A 1 333 ? 25.141 -27.953 0.742 1 98.62 333 PRO A CA 1
ATOM 2624 C C . PRO A 1 333 ? 24.047 -27.422 -0.192 1 98.62 333 PRO A C 1
ATOM 2626 O O . PRO A 1 333 ? 23.312 -26.5 0.165 1 98.62 333 PRO A O 1
ATOM 2629 N N . PHE A 1 334 ? 24 -28.031 -1.405 1 98.81 334 PHE A N 1
ATOM 2630 C CA . PHE A 1 334 ? 23 -27.5 -2.334 1 98.81 334 PHE A CA 1
ATOM 2631 C C . PHE A 1 334 ? 22.469 -28.594 -3.242 1 98.81 334 PHE A C 1
ATOM 2633 O O . PHE A 1 334 ? 23.141 -29.609 -3.48 1 98.81 334 PHE A O 1
ATOM 2640 N N . LEU A 1 335 ? 21.266 -28.5 -3.592 1 98.69 335 LEU A N 1
ATOM 2641 C CA . LEU A 1 335 ? 20.562 -29.234 -4.637 1 98.69 335 LEU A CA 1
ATOM 2642 C C . LEU A 1 335 ? 20.125 -28.297 -5.758 1 98.69 335 LEU A C 1
ATOM 2644 O O . LEU A 1 335 ? 19.25 -27.453 -5.555 1 98.69 335 LEU A O 1
ATOM 2648 N N . CYS A 1 336 ? 20.734 -28.469 -6.926 1 98.19 336 CYS A N 1
ATOM 2649 C CA . CYS A 1 336 ? 20.547 -27.5 -8 1 98.19 336 CYS A CA 1
ATOM 2650 C C . CYS A 1 336 ? 19.938 -28.156 -9.234 1 98.19 336 CYS A C 1
ATOM 2652 O O . CYS A 1 336 ? 20.578 -29.016 -9.852 1 98.19 336 CYS A O 1
ATOM 2654 N N . VAL A 1 337 ? 18.734 -27.734 -9.547 1 95.62 337 VAL A N 1
ATOM 2655 C CA . VAL A 1 337 ? 18.047 -28.219 -10.727 1 95.62 337 VAL A CA 1
ATOM 2656 C C . VAL A 1 337 ? 18.203 -27.219 -11.875 1 95.62 337 VAL A C 1
ATOM 2658 O O . VAL A 1 337 ? 17.812 -26.062 -11.742 1 95.62 337 VAL A O 1
ATOM 2661 N N . LEU A 1 338 ? 18.719 -27.641 -12.969 1 92.75 338 LEU A N 1
ATOM 2662 C CA . LEU A 1 338 ? 18.953 -26.766 -14.109 1 92.75 338 LEU A CA 1
ATOM 2663 C C . LEU A 1 338 ? 18.5 -27.422 -15.406 1 92.75 338 LEU A C 1
ATOM 2665 O O . LEU A 1 338 ? 18.438 -28.656 -15.5 1 92.75 338 LEU A O 1
ATOM 2669 N N . HIS A 1 339 ? 18.156 -26.578 -16.312 1 87.75 339 HIS A N 1
ATOM 2670 C CA . HIS A 1 339 ? 17.906 -27 -17.688 1 87.75 339 HIS A CA 1
ATOM 2671 C C . HIS A 1 339 ? 19.094 -26.719 -18.578 1 87.75 339 HIS A C 1
ATOM 2673 O O . HIS A 1 339 ? 19.812 -25.719 -18.375 1 87.75 339 HIS A O 1
ATOM 2679 N N . PRO A 1 340 ? 19.25 -27.625 -19.547 1 86.19 340 PRO A N 1
ATOM 2680 C CA . PRO A 1 340 ? 20.281 -27.266 -20.531 1 86.19 340 PRO A CA 1
ATOM 2681 C C . PRO A 1 340 ? 19.953 -25.969 -21.281 1 86.19 340 PRO A C 1
ATOM 2683 O O . PRO A 1 340 ? 18.797 -25.703 -21.578 1 86.19 340 PRO A O 1
ATOM 2686 N N . PRO A 1 341 ? 20.953 -25.188 -21.469 1 81.5 341 PRO A N 1
ATOM 2687 C CA . PRO A 1 341 ? 20.703 -23.953 -22.219 1 81.5 341 PRO A CA 1
ATOM 2688 C C . PRO A 1 341 ? 20.078 -24.219 -23.578 1 81.5 341 PRO A C 1
ATOM 2690 O O . PRO A 1 341 ? 20.328 -25.266 -24.188 1 81.5 341 PRO A O 1
ATOM 2693 N N . LYS A 1 342 ? 19.031 -23.438 -23.875 1 69.25 342 LYS A N 1
ATOM 2694 C CA . LYS A 1 342 ? 18.406 -23.609 -25.188 1 69.25 342 LYS A CA 1
ATOM 2695 C C . LYS A 1 342 ? 19.375 -23.266 -26.312 1 69.25 342 LYS A C 1
ATOM 2697 O O . LYS A 1 342 ? 20.25 -22.406 -26.156 1 69.25 342 LYS A O 1
ATOM 2702 N N . LYS A 1 343 ? 19.422 -24.094 -27.328 1 56.38 343 LYS A N 1
ATOM 2703 C CA . LYS A 1 343 ? 20.297 -24.172 -28.5 1 56.38 343 LYS A CA 1
ATOM 2704 C C . LYS A 1 343 ? 20.375 -22.828 -29.219 1 56.38 343 LYS A C 1
ATOM 2706 O O . LYS A 1 343 ? 19.344 -22.234 -29.547 1 56.38 343 LYS A O 1
ATOM 2711 N N . GLY A 1 344 ? 21.203 -21.906 -28.781 1 49.81 344 GLY A N 1
ATOM 2712 C CA . GLY A 1 344 ? 21.562 -21.094 -29.938 1 49.81 344 GLY A CA 1
ATOM 2713 C C . GLY A 1 344 ? 22.062 -21.922 -31.109 1 49.81 344 GLY A C 1
ATOM 2714 O O . GLY A 1 344 ? 22.203 -23.141 -31 1 49.81 344 GLY A O 1
ATOM 2715 N N . PRO A 1 345 ? 22.094 -21.453 -32.344 1 49.84 345 PRO A N 1
ATOM 2716 C CA . PRO A 1 345 ? 22.578 -22.234 -33.5 1 49.84 345 PRO A CA 1
ATOM 2717 C C . PRO A 1 345 ? 23.719 -23.172 -33.125 1 49.84 345 PRO A C 1
ATOM 2719 O O . PRO A 1 345 ? 23.859 -24.25 -33.719 1 49.84 345 PRO A O 1
ATOM 2722 N N . ASP A 1 346 ? 24.531 -22.75 -32.25 1 47.34 346 ASP A N 1
ATOM 2723 C CA . ASP A 1 346 ? 25.844 -23.406 -32.156 1 47.34 346 ASP A CA 1
ATOM 2724 C C . ASP A 1 346 ? 25.891 -24.375 -30.984 1 47.34 346 ASP A C 1
ATOM 2726 O O . ASP A 1 346 ? 26.844 -25.141 -30.844 1 47.34 346 ASP A O 1
ATOM 2730 N N . VAL A 1 347 ? 25.047 -24.281 -29.984 1 51.81 347 VAL A N 1
ATOM 2731 C CA . VAL A 1 347 ? 25.359 -25.141 -28.844 1 51.81 347 VAL A CA 1
ATOM 2732 C C . VAL A 1 347 ? 24.203 -26.094 -28.578 1 51.81 347 VAL A C 1
ATOM 2734 O O . VAL A 1 347 ? 23.109 -25.656 -28.188 1 51.81 347 VAL A O 1
ATOM 2737 N N . GLN A 1 348 ? 24.094 -27.188 -29.203 1 55.47 348 GLN A N 1
ATOM 2738 C CA . GLN A 1 348 ? 23.109 -28.219 -28.922 1 55.47 348 GLN A CA 1
ATOM 2739 C C . GLN A 1 348 ? 23.469 -29 -27.656 1 55.47 348 GLN A C 1
ATOM 2741 O O . GLN A 1 348 ? 24.375 -29.844 -27.688 1 55.47 348 GLN A O 1
ATOM 2746 N N . VAL A 1 349 ? 23.422 -28.438 -26.5 1 64.88 349 VAL A N 1
ATOM 2747 C CA . VAL A 1 349 ? 23.781 -29.172 -25.297 1 64.88 349 VAL A CA 1
ATOM 2748 C C . VAL A 1 349 ? 22.547 -29.875 -24.734 1 64.88 349 VAL A C 1
ATOM 2750 O O . VAL A 1 349 ? 21.547 -29.219 -24.406 1 64.88 349 VAL A O 1
ATOM 2753 N N . ASP A 1 350 ? 22.484 -31.188 -24.812 1 71.75 350 ASP A N 1
ATOM 2754 C CA . ASP A 1 350 ? 21.359 -31.969 -24.312 1 71.75 350 ASP A CA 1
ATOM 2755 C C . ASP A 1 350 ? 21.594 -32.375 -22.844 1 71.75 350 ASP A C 1
ATOM 2757 O O . ASP A 1 350 ? 20.672 -32.844 -22.188 1 71.75 350 ASP A O 1
ATOM 2761 N N . ASP A 1 351 ? 22.766 -32 -22.438 1 84.94 351 ASP A N 1
ATOM 2762 C CA . ASP A 1 351 ? 23.109 -32.438 -21.094 1 84.94 351 ASP A CA 1
ATOM 2763 C C . ASP A 1 351 ? 23.703 -31.312 -20.266 1 84.94 351 ASP A C 1
ATOM 2765 O O . ASP A 1 351 ? 24.734 -30.75 -20.625 1 84.94 351 ASP A O 1
ATOM 2769 N N . ILE A 1 352 ? 23.094 -31.078 -19.109 1 89.19 352 ILE A N 1
ATOM 2770 C CA . ILE A 1 352 ? 23.516 -29.969 -18.281 1 89.19 352 ILE A CA 1
ATOM 2771 C C . ILE A 1 352 ? 24.938 -30.234 -17.75 1 89.19 352 ILE A C 1
ATOM 2773 O O . ILE A 1 352 ? 25.688 -29.297 -17.469 1 89.19 352 ILE A O 1
ATOM 2777 N N . PHE A 1 353 ? 25.359 -31.453 -17.656 1 91.44 353 PHE A N 1
ATOM 2778 C CA . PHE A 1 353 ? 26.641 -31.828 -17.078 1 91.44 353 PHE A CA 1
ATOM 2779 C C . PHE A 1 353 ? 27.797 -31.484 -18.016 1 91.44 353 PHE A C 1
ATOM 2781 O O . PHE A 1 353 ? 28.953 -31.406 -17.594 1 91.44 353 PHE A O 1
ATOM 2788 N N . SER A 1 354 ? 27.391 -31.266 -19.25 1 89.69 354 SER A N 1
ATOM 2789 C CA . SER A 1 354 ? 28.391 -30.797 -20.203 1 89.69 354 SER A CA 1
ATOM 2790 C C . SER A 1 354 ? 28.625 -29.281 -20.062 1 89.69 354 SER A C 1
ATOM 2792 O O . SER A 1 354 ? 29.594 -28.75 -20.578 1 89.69 354 SER A O 1
ATOM 2794 N N . VAL A 1 355 ? 27.75 -28.672 -19.406 1 91.88 355 VAL A N 1
ATOM 2795 C CA . VAL A 1 355 ? 27.828 -27.219 -19.25 1 91.88 355 VAL A CA 1
ATOM 2796 C C . VAL A 1 355 ? 28.422 -26.859 -17.891 1 91.88 355 VAL A C 1
ATOM 2798 O O . VAL A 1 355 ? 29.219 -25.922 -17.797 1 91.88 355 VAL A O 1
ATOM 2801 N N . ILE A 1 356 ? 28.125 -27.578 -16.891 1 95.12 356 ILE A N 1
ATOM 2802 C CA . ILE A 1 356 ? 28.625 -27.328 -15.547 1 95.12 356 ILE A CA 1
ATOM 2803 C C . ILE A 1 356 ? 30.141 -27.562 -15.516 1 95.12 356 ILE A C 1
ATOM 2805 O O . ILE A 1 356 ? 30.641 -28.562 -16.031 1 95.12 356 ILE A O 1
ATOM 2809 N N . PRO A 1 357 ? 30.875 -26.625 -14.891 1 95.81 357 PRO A N 1
ATOM 2810 C CA . PRO A 1 357 ? 32.312 -26.828 -14.812 1 95.81 357 PRO A CA 1
ATOM 2811 C C . PRO A 1 357 ? 32.719 -28.125 -14.094 1 95.81 357 PRO A C 1
ATOM 2813 O O . PRO A 1 357 ? 32.281 -28.344 -12.961 1 95.81 357 PRO A O 1
ATOM 2816 N N . GLN A 1 358 ? 33.562 -28.859 -14.703 1 95.38 358 GLN A N 1
ATOM 2817 C CA . GLN A 1 358 ? 33.938 -30.172 -14.195 1 95.38 358 GLN A CA 1
ATOM 2818 C C . GLN A 1 358 ? 34.688 -30.062 -12.867 1 95.38 358 GLN A C 1
ATOM 2820 O O . GLN A 1 358 ? 34.531 -30.922 -12 1 95.38 358 GLN A O 1
ATOM 2825 N N . ASP A 1 359 ? 35.469 -29.156 -12.742 1 96.81 359 ASP A N 1
ATOM 2826 C CA . ASP A 1 359 ? 36.188 -28.953 -11.5 1 96.81 359 ASP A CA 1
ATOM 2827 C C . ASP A 1 359 ? 35.25 -28.656 -10.336 1 96.81 359 ASP A C 1
ATOM 2829 O O . ASP A 1 359 ? 35.469 -29.156 -9.227 1 96.81 359 ASP A O 1
ATOM 2833 N N . CYS A 1 360 ? 34.25 -27.875 -10.617 1 96.69 360 CYS A N 1
ATOM 2834 C CA . CYS A 1 360 ? 33.25 -27.594 -9.602 1 96.69 360 CYS A CA 1
ATOM 2835 C C . CYS A 1 360 ? 32.5 -28.859 -9.188 1 96.69 360 CYS A C 1
ATOM 2837 O O . CYS A 1 360 ? 32.281 -29.094 -8 1 96.69 360 CYS A O 1
ATOM 2839 N N . LEU A 1 361 ? 32.156 -29.656 -10.18 1 96.12 361 LEU A N 1
ATOM 2840 C CA . LEU A 1 361 ? 31.469 -30.922 -9.906 1 96.12 361 LEU A CA 1
ATOM 2841 C C . LEU A 1 361 ? 32.312 -31.812 -8.992 1 96.12 361 LEU A C 1
ATOM 2843 O O . LEU A 1 361 ? 31.781 -32.406 -8.055 1 96.12 361 LEU A O 1
ATOM 2847 N N . ALA A 1 362 ? 33.531 -31.812 -9.266 1 96.62 362 ALA A N 1
ATOM 2848 C CA . ALA A 1 362 ? 34.469 -32.656 -8.492 1 96.62 362 ALA A CA 1
ATOM 2849 C C . ALA A 1 362 ? 34.594 -32.125 -7.062 1 96.62 362 ALA A C 1
ATOM 2851 O O . ALA A 1 362 ? 34.562 -32.906 -6.105 1 96.62 362 ALA A O 1
ATOM 2852 N N . ARG A 1 363 ? 34.688 -30.859 -6.91 1 97.25 363 ARG A N 1
ATOM 2853 C CA . ARG A 1 363 ? 34.969 -30.266 -5.609 1 97.25 363 ARG A CA 1
ATOM 2854 C C . ARG A 1 363 ? 33.719 -30.219 -4.734 1 97.25 363 ARG A C 1
ATOM 2856 O O . ARG A 1 363 ? 33.812 -30.047 -3.52 1 97.25 363 ARG A O 1
ATOM 2863 N N . THR A 1 364 ? 32.562 -30.406 -5.312 1 97.19 364 THR A N 1
ATOM 2864 C CA . THR A 1 364 ? 31.328 -30.281 -4.531 1 97.19 364 THR A CA 1
ATOM 2865 C C . THR A 1 364 ? 30.703 -31.656 -4.312 1 97.19 364 THR A C 1
ATOM 2867 O O . THR A 1 364 ? 29.562 -31.75 -3.824 1 97.19 364 THR A O 1
ATOM 2870 N N . ARG A 1 365 ? 31.406 -32.656 -4.68 1 94.44 365 ARG A N 1
ATOM 2871 C CA . ARG A 1 365 ? 30.891 -34 -4.484 1 94.44 365 ARG A CA 1
ATOM 2872 C C . ARG A 1 365 ? 30.516 -34.219 -3.023 1 94.44 365 ARG A C 1
ATOM 2874 O O . ARG A 1 365 ? 31.281 -33.906 -2.117 1 94.44 365 ARG A O 1
ATOM 2881 N N . GLY A 1 366 ? 29.312 -34.781 -2.799 1 94.38 366 GLY A N 1
ATOM 2882 C CA . GLY A 1 366 ? 28.844 -35.031 -1.447 1 94.38 366 GLY A CA 1
ATOM 2883 C C . GLY A 1 366 ? 28.109 -33.875 -0.833 1 94.38 366 GLY A C 1
ATOM 2884 O O . GLY A 1 366 ? 27.156 -34.062 -0.068 1 94.38 366 GLY A O 1
ATOM 2885 N N . ARG A 1 367 ? 28.484 -32.719 -1.18 1 96.75 367 ARG A N 1
ATOM 2886 C CA . ARG A 1 367 ? 27.875 -31.531 -0.607 1 96.75 367 ARG A CA 1
ATOM 2887 C C . ARG A 1 367 ? 26.875 -30.922 -1.569 1 96.75 367 ARG A C 1
ATOM 2889 O O . ARG A 1 367 ? 25.969 -30.188 -1.149 1 96.75 367 ARG A O 1
ATOM 2896 N N . GLY A 1 368 ? 27.125 -31.172 -2.809 1 97.88 368 GLY A N 1
ATOM 2897 C CA . GLY A 1 368 ? 26.234 -30.625 -3.824 1 97.88 368 GLY A CA 1
ATOM 2898 C C . GLY A 1 368 ? 25.719 -31.672 -4.793 1 97.88 368 GLY A C 1
ATOM 2899 O O . GLY A 1 368 ? 26.438 -32.625 -5.125 1 97.88 368 GLY A O 1
ATOM 2900 N N . LEU A 1 369 ? 24.531 -31.484 -5.258 1 97.94 369 LEU A N 1
ATOM 2901 C CA . LEU A 1 369 ? 23.938 -32.344 -6.273 1 97.94 369 LEU A CA 1
ATOM 2902 C C . LEU A 1 369 ? 23.297 -31.5 -7.379 1 97.94 369 LEU A C 1
ATOM 2904 O O . LEU A 1 369 ? 22.422 -30.688 -7.109 1 97.94 369 LEU A O 1
ATOM 2908 N N . PHE A 1 370 ? 23.75 -31.672 -8.57 1 96.5 370 PHE A N 1
ATOM 2909 C CA . PHE A 1 370 ? 23.109 -31.094 -9.742 1 96.5 370 PHE A CA 1
ATOM 2910 C C . PHE A 1 370 ? 22.156 -32.094 -10.383 1 96.5 370 PHE A C 1
ATOM 2912 O O . PHE A 1 370 ? 22.484 -33.281 -10.492 1 96.5 370 PHE A O 1
ATOM 2919 N N . VAL A 1 371 ? 21 -31.641 -10.641 1 94.38 371 VAL A N 1
ATOM 2920 C CA . VAL A 1 371 ? 19.984 -32.469 -11.281 1 94.38 371 VAL A CA 1
ATOM 2921 C C . VAL A 1 371 ? 19.484 -31.797 -12.555 1 94.38 371 VAL A C 1
ATOM 2923 O O . VAL A 1 371 ? 19.297 -30.578 -12.586 1 94.38 371 VAL A O 1
ATOM 2926 N N . GLN A 1 372 ? 19.297 -32.594 -13.562 1 90.88 372 GLN A N 1
ATOM 2927 C CA . GLN A 1 372 ? 18.844 -32.062 -14.836 1 90.88 372 GLN A CA 1
ATOM 2928 C C . GLN A 1 372 ? 17.312 -32.031 -14.891 1 90.88 372 GLN A C 1
ATOM 2930 O O . GLN A 1 372 ? 16.656 -33.062 -14.773 1 90.88 372 GLN A O 1
ATOM 2935 N N . SER A 1 373 ? 16.719 -30.953 -14.953 1 84.5 373 SER A N 1
ATOM 2936 C CA . SER A 1 373 ? 15.398 -30.641 -15.477 1 84.5 373 SER A CA 1
ATOM 2937 C C . SER A 1 373 ? 14.328 -30.844 -14.414 1 84.5 373 SER A C 1
ATOM 2939 O O . SER A 1 373 ? 13.328 -30.109 -14.383 1 84.5 373 SER A O 1
ATOM 2941 N N . TYR A 1 374 ? 14.586 -31.906 -13.547 1 86.06 374 TYR A N 1
ATOM 2942 C CA . TYR A 1 374 ? 13.422 -32.125 -12.695 1 86.06 374 TYR A CA 1
ATOM 2943 C C . TYR A 1 374 ? 13.836 -32.719 -11.352 1 86.06 374 TYR A C 1
ATOM 2945 O O . TYR A 1 374 ? 14.688 -33.594 -11.289 1 86.06 374 TYR A O 1
ATOM 2953 N N . ALA A 1 375 ? 13.305 -32.219 -10.32 1 89.44 375 ALA A N 1
ATOM 2954 C CA . ALA A 1 375 ? 13.281 -32.781 -8.969 1 89.44 375 ALA A CA 1
ATOM 2955 C C . ALA A 1 375 ? 11.891 -32.656 -8.359 1 89.44 375 ALA A C 1
ATOM 2957 O O . ALA A 1 375 ? 11.117 -31.781 -8.719 1 89.44 375 ALA A O 1
ATOM 2958 N N . PRO A 1 376 ? 11.461 -33.656 -7.535 1 89.25 376 PRO A N 1
ATOM 2959 C CA . PRO A 1 376 ? 10.156 -33.562 -6.879 1 89.25 376 PRO A CA 1
ATOM 2960 C C . PRO A 1 376 ? 10.086 -32.438 -5.879 1 89.25 376 PRO A C 1
ATOM 2962 O O . PRO A 1 376 ? 10.297 -32.625 -4.68 1 89.25 376 PRO A O 1
ATOM 2965 N N . GLN A 1 377 ? 9.711 -31.312 -6.312 1 90.88 377 GLN A N 1
ATOM 2966 C CA . GLN A 1 377 ? 9.867 -30.047 -5.617 1 90.88 377 GLN A CA 1
ATOM 2967 C C . GLN A 1 377 ? 9.172 -30.078 -4.258 1 90.88 377 GLN A C 1
ATOM 2969 O O . GLN A 1 377 ? 9.734 -29.641 -3.256 1 90.88 377 GLN A O 1
ATOM 2974 N N . MET A 1 378 ? 7.977 -30.578 -4.184 1 88.69 378 MET A N 1
ATOM 2975 C CA . MET A 1 378 ? 7.246 -30.594 -2.92 1 88.69 378 MET A CA 1
ATOM 2976 C C . MET A 1 378 ? 7.957 -31.453 -1.888 1 88.69 378 MET A C 1
ATOM 2978 O O . MET A 1 378 ? 8.039 -31.094 -0.712 1 88.69 378 MET A O 1
ATOM 2982 N N . GLU A 1 379 ? 8.438 -32.531 -2.367 1 91.5 379 GLU A N 1
ATOM 2983 C CA . GLU A 1 379 ? 9.195 -33.406 -1.471 1 91.5 379 GLU A CA 1
ATOM 2984 C C . GLU A 1 379 ? 10.484 -32.75 -1.008 1 91.5 379 GLU A C 1
ATOM 2986 O O . GLU A 1 379 ? 10.875 -32.875 0.154 1 91.5 379 GLU A O 1
ATOM 2991 N N . VAL A 1 380 ? 11.055 -32.094 -1.92 1 96.06 380 VAL A N 1
ATOM 2992 C CA . VAL A 1 380 ? 12.305 -31.422 -1.601 1 96.06 380 VAL A CA 1
ATOM 2993 C C . VAL A 1 380 ? 12.039 -30.312 -0.586 1 96.06 380 VAL A C 1
ATOM 2995 O O . VAL A 1 380 ? 12.727 -30.203 0.432 1 96.06 380 VAL A O 1
ATOM 2998 N N . LEU A 1 381 ? 11.039 -29.516 -0.8 1 96.38 381 LEU A N 1
ATOM 2999 C CA . LEU A 1 381 ? 10.727 -28.359 0.044 1 96.38 381 LEU A CA 1
ATOM 3000 C C . LEU A 1 381 ? 10.25 -28.812 1.42 1 96.38 381 LEU A C 1
ATOM 3002 O O . LEU A 1 381 ? 10.461 -28.109 2.414 1 96.38 381 LEU A O 1
ATOM 3006 N N . SER A 1 382 ? 9.664 -29.969 1.486 1 94.94 382 SER A N 1
ATOM 3007 C CA . SER A 1 382 ? 9.141 -30.453 2.758 1 94.94 382 SER A CA 1
ATOM 3008 C C . SER A 1 382 ? 10.211 -31.203 3.547 1 94.94 382 SER A C 1
ATOM 3010 O O . SER A 1 382 ? 10 -31.562 4.707 1 94.94 382 SER A O 1
ATOM 3012 N N . HIS A 1 383 ? 11.297 -31.484 2.938 1 96.88 383 HIS A N 1
ATOM 3013 C CA . HIS A 1 383 ? 12.344 -32.281 3.582 1 96.88 383 HIS A CA 1
ATOM 3014 C C . HIS A 1 383 ? 13.023 -31.469 4.688 1 96.88 383 HIS A C 1
ATOM 3016 O O . HIS A 1 383 ? 13.328 -30.281 4.504 1 96.88 383 HIS A O 1
ATOM 3022 N N . PRO A 1 384 ? 13.305 -32.031 5.805 1 97.44 384 PRO A N 1
ATOM 3023 C CA . PRO A 1 384 ? 13.867 -31.312 6.949 1 97.44 384 PRO A CA 1
ATOM 3024 C C . PRO A 1 384 ? 15.234 -30.703 6.656 1 97.44 384 PRO A C 1
ATOM 3026 O O . PRO A 1 384 ? 15.648 -29.75 7.316 1 97.44 384 PRO A O 1
ATOM 3029 N N . SER A 1 385 ? 15.914 -31.234 5.707 1 98.31 385 SER A N 1
ATOM 3030 C CA . SER A 1 385 ? 17.266 -30.75 5.41 1 98.31 385 SER A CA 1
ATOM 3031 C C . SER A 1 385 ? 17.219 -29.484 4.562 1 98.31 385 SER A C 1
ATOM 3033 O O . SER A 1 385 ? 18.219 -28.781 4.434 1 98.31 385 SER A O 1
ATOM 3035 N N . THR A 1 386 ? 16.109 -29.203 3.934 1 98.5 386 THR A N 1
ATOM 3036 C CA . THR A 1 386 ? 16.016 -28.016 3.104 1 98.5 386 THR A CA 1
ATOM 3037 C C . THR A 1 386 ? 16.047 -26.75 3.965 1 98.5 386 THR A C 1
ATOM 3039 O O . THR A 1 386 ? 15.219 -26.594 4.867 1 98.5 386 THR A O 1
ATOM 3042 N N . GLY A 1 387 ? 16.969 -25.906 3.609 1 98.12 387 GLY A N 1
ATOM 3043 C CA . GLY A 1 387 ? 17.141 -24.719 4.438 1 98.12 387 GLY A CA 1
ATOM 3044 C C . GLY A 1 387 ? 16.766 -23.438 3.727 1 98.12 387 GLY A C 1
ATOM 3045 O O . GLY A 1 387 ? 16.5 -22.422 4.371 1 98.12 387 GLY A O 1
ATOM 3046 N N . ALA A 1 388 ? 16.766 -23.5 2.455 1 98.44 388 ALA A N 1
ATOM 3047 C CA . ALA A 1 388 ? 16.438 -22.328 1.649 1 98.44 388 ALA A CA 1
ATOM 3048 C C . ALA A 1 388 ? 16.047 -22.734 0.23 1 98.44 388 ALA A C 1
ATOM 3050 O O . ALA A 1 388 ? 16.406 -23.812 -0.232 1 98.44 388 ALA A O 1
ATOM 3051 N N . PHE A 1 389 ? 15.352 -21.938 -0.431 1 98.62 389 PHE A N 1
ATOM 3052 C CA . PHE A 1 389 ? 14.992 -22.125 -1.83 1 98.62 389 PHE A CA 1
ATOM 3053 C C . PHE A 1 389 ? 15.375 -20.906 -2.662 1 98.62 389 PHE A C 1
ATOM 3055 O O . PHE A 1 389 ? 14.844 -19.812 -2.451 1 98.62 389 PHE A O 1
ATOM 3062 N N . ILE A 1 390 ? 16.297 -20.984 -3.555 1 98 390 ILE A N 1
ATOM 3063 C CA . ILE A 1 390 ? 16.5 -20 -4.609 1 98 390 ILE A CA 1
ATOM 3064 C C . ILE A 1 390 ? 15.461 -20.203 -5.715 1 98 390 ILE A C 1
ATOM 3066 O O . ILE A 1 390 ? 15.531 -21.188 -6.461 1 98 390 ILE A O 1
ATOM 3070 N N . SER A 1 391 ? 14.57 -19.25 -5.801 1 95.69 391 SER A N 1
ATOM 3071 C CA . SER A 1 391 ? 13.375 -19.453 -6.613 1 95.69 391 SER A CA 1
ATOM 3072 C C . SER A 1 391 ? 13.195 -18.312 -7.613 1 95.69 391 SER A C 1
ATOM 3074 O O . SER A 1 391 ? 13.562 -17.172 -7.336 1 95.69 391 SER A O 1
ATOM 3076 N N . HIS A 1 392 ? 12.602 -18.625 -8.703 1 93.56 392 HIS A N 1
ATOM 3077 C CA . HIS A 1 392 ? 12.242 -17.625 -9.695 1 93.56 392 HIS A CA 1
ATOM 3078 C C . HIS A 1 392 ? 10.977 -16.875 -9.289 1 93.56 392 HIS A C 1
ATOM 3080 O O . HIS A 1 392 ? 10.555 -15.945 -9.977 1 93.56 392 HIS A O 1
ATOM 3086 N N . CYS A 1 393 ? 10.328 -17.281 -8.297 1 93.38 393 CYS A N 1
ATOM 3087 C CA . CYS A 1 393 ? 9.227 -16.562 -7.668 1 93.38 393 CYS A CA 1
ATOM 3088 C C . CYS A 1 393 ? 7.934 -16.766 -8.461 1 93.38 393 CYS A C 1
ATOM 3090 O O . CYS A 1 393 ? 7.094 -15.859 -8.516 1 93.38 393 CYS A O 1
ATOM 3092 N N . GLY A 1 394 ? 7.797 -17.922 -9.109 1 93 394 GLY A N 1
ATOM 3093 C CA . GLY A 1 394 ? 6.492 -18.25 -9.664 1 93 394 GLY A CA 1
ATOM 3094 C C . GLY A 1 394 ? 5.441 -18.5 -8.602 1 93 394 GLY A C 1
ATOM 3095 O O . GLY A 1 394 ? 5.754 -19 -7.516 1 93 394 GLY A O 1
ATOM 3096 N N . GLN A 1 395 ? 4.262 -18.25 -8.922 1 93.19 395 GLN A N 1
ATOM 3097 C CA . GLN A 1 395 ? 3.195 -18.281 -7.934 1 93.19 395 GLN A CA 1
ATOM 3098 C C . GLN A 1 395 ? 3.066 -19.672 -7.312 1 93.19 395 GLN A C 1
ATOM 3100 O O . GLN A 1 395 ? 2.941 -19.812 -6.094 1 93.19 395 GLN A O 1
ATOM 3105 N N . ASN A 1 396 ? 3.084 -20.75 -8.125 1 91.75 396 ASN A N 1
ATOM 3106 C CA . ASN A 1 396 ? 2.982 -22.094 -7.586 1 91.75 396 ASN A CA 1
ATOM 3107 C C . ASN A 1 396 ? 4.137 -22.406 -6.637 1 91.75 396 ASN A C 1
ATOM 3109 O O . ASN A 1 396 ? 3.924 -22.922 -5.535 1 91.75 396 ASN A O 1
ATOM 3113 N N . SER A 1 397 ? 5.305 -22.062 -7.113 1 92.94 397 SER A N 1
ATOM 3114 C CA . SER A 1 397 ? 6.488 -22.312 -6.293 1 92.94 397 SER A CA 1
ATOM 3115 C C . SER A 1 397 ? 6.457 -21.484 -5.012 1 92.94 397 SER A C 1
ATOM 3117 O O . SER A 1 397 ? 6.855 -21.953 -3.949 1 92.94 397 SER A O 1
ATOM 3119 N N . LEU A 1 398 ? 6.027 -20.328 -5.188 1 94.88 398 LEU A N 1
ATOM 3120 C CA . LEU A 1 398 ? 5.918 -19.438 -4.039 1 94.88 398 LEU A CA 1
ATOM 3121 C C . LEU A 1 398 ? 4.969 -20.016 -2.992 1 94.88 398 LEU A C 1
ATOM 3123 O O . LEU A 1 398 ? 5.301 -20.062 -1.806 1 94.88 398 LEU A O 1
ATOM 3127 N N . LEU A 1 399 ? 3.826 -20.484 -3.393 1 95.5 399 LEU A N 1
ATOM 3128 C CA . LEU A 1 399 ? 2.846 -21.031 -2.463 1 95.5 399 LEU A CA 1
ATOM 3129 C C . LEU A 1 399 ? 3.379 -22.297 -1.809 1 95.5 399 LEU A C 1
ATOM 3131 O O . LEU A 1 399 ? 3.199 -22.516 -0.606 1 95.5 399 LEU A O 1
ATOM 3135 N N . GLU A 1 400 ? 4.043 -23.125 -2.615 1 94.56 400 GLU A N 1
ATOM 3136 C CA . GLU A 1 400 ? 4.637 -24.344 -2.078 1 94.56 400 GLU A CA 1
ATOM 3137 C C . GLU A 1 400 ? 5.691 -24.031 -1.023 1 94.56 400 GLU A C 1
ATOM 3139 O O . GLU A 1 400 ? 5.684 -24.609 0.065 1 94.56 400 GLU A O 1
ATOM 3144 N N . THR A 1 401 ? 6.488 -23.109 -1.326 1 96.69 401 THR A N 1
ATOM 3145 C CA . THR A 1 401 ? 7.621 -22.766 -0.47 1 96.69 401 THR A CA 1
ATOM 3146 C C . THR A 1 401 ? 7.145 -22.156 0.842 1 96.69 401 THR A C 1
ATOM 3148 O O . THR A 1 401 ? 7.586 -22.562 1.92 1 96.69 401 THR A O 1
ATOM 3151 N N . VAL A 1 402 ? 6.219 -21.219 0.758 1 96.88 402 VAL A N 1
ATOM 3152 C CA . VAL A 1 402 ? 5.703 -20.547 1.943 1 96.88 402 VAL A CA 1
ATOM 3153 C C . VAL A 1 402 ? 4.953 -21.547 2.826 1 96.88 402 VAL A C 1
ATOM 3155 O O . VAL A 1 402 ? 5.031 -21.469 4.055 1 96.88 402 VAL A O 1
ATOM 3158 N N . SER A 1 403 ? 4.293 -22.484 2.191 1 96.44 403 SER A N 1
ATOM 3159 C CA . SER A 1 403 ? 3.518 -23.484 2.934 1 96.44 403 SER A CA 1
ATOM 3160 C C . SER A 1 403 ? 4.43 -24.469 3.65 1 96.44 403 SER A C 1
ATOM 3162 O O . SER A 1 403 ? 3.998 -25.156 4.574 1 96.44 403 SER A O 1
ATOM 3164 N N . MET A 1 404 ? 5.625 -24.562 3.213 1 96.5 404 MET A N 1
ATOM 3165 C CA . MET A 1 404 ? 6.562 -25.484 3.844 1 96.5 404 MET A CA 1
ATOM 3166 C C . MET A 1 404 ? 7.492 -24.75 4.801 1 96.5 404 MET A C 1
ATOM 3168 O O . MET A 1 404 ? 8.352 -25.359 5.438 1 96.5 404 MET A O 1
ATOM 3172 N N . GLY A 1 405 ? 7.363 -23.453 4.895 1 97.5 405 GLY A N 1
ATOM 3173 C CA . GLY A 1 405 ? 8.125 -22.656 5.844 1 97.5 405 GLY A CA 1
ATOM 3174 C C . GLY A 1 405 ? 9.586 -22.516 5.469 1 97.5 405 GLY A C 1
ATOM 3175 O O . GLY A 1 405 ? 10.453 -22.422 6.344 1 97.5 405 GLY A O 1
ATOM 3176 N N . VAL A 1 406 ? 9.883 -22.562 4.199 1 97.94 406 VAL A N 1
ATOM 3177 C CA . VAL A 1 406 ? 11.266 -22.469 3.729 1 97.94 406 VAL A CA 1
ATOM 3178 C C . VAL A 1 406 ? 11.594 -21.031 3.34 1 97.94 406 VAL A C 1
ATOM 3180 O O . VAL A 1 406 ? 10.852 -20.406 2.586 1 97.94 406 VAL A O 1
ATOM 3183 N N . PRO A 1 407 ? 12.695 -20.484 3.812 1 97.31 407 PRO A N 1
ATOM 3184 C CA . PRO A 1 407 ? 13.102 -19.156 3.379 1 97.31 407 PRO A CA 1
ATOM 3185 C C . PRO A 1 407 ? 13.43 -19.094 1.89 1 97.31 407 PRO A C 1
ATOM 3187 O O . PRO A 1 407 ? 13.852 -20.094 1.304 1 97.31 407 PRO A O 1
ATOM 3190 N N . ILE A 1 408 ? 13.312 -17.875 1.318 1 98.19 408 ILE A N 1
ATOM 3191 C CA . ILE A 1 408 ? 13.43 -17.766 -0.131 1 98.19 408 ILE A CA 1
ATOM 3192 C C . ILE A 1 408 ? 14.531 -16.766 -0.481 1 98.19 408 ILE A C 1
ATOM 3194 O O . ILE A 1 408 ? 14.633 -15.695 0.137 1 98.19 408 ILE A O 1
ATOM 3198 N N . LEU A 1 409 ? 15.359 -17.078 -1.319 1 97.56 409 LEU A N 1
ATOM 3199 C CA . LEU A 1 409 ? 16.172 -16.141 -2.088 1 97.56 409 LEU A CA 1
ATOM 3200 C C . LEU A 1 409 ? 15.578 -15.914 -3.473 1 97.56 409 LEU A C 1
ATOM 3202 O O . LEU A 1 409 ? 15.633 -16.797 -4.332 1 97.56 409 LEU A O 1
ATOM 3206 N N . ALA A 1 410 ? 15.016 -14.75 -3.648 1 96.5 410 ALA A N 1
ATOM 3207 C CA . ALA A 1 410 ? 14.195 -14.461 -4.82 1 96.5 410 ALA A CA 1
ATOM 3208 C C . ALA A 1 410 ? 15.062 -14.094 -6.023 1 96.5 410 ALA A C 1
ATOM 3210 O O . ALA A 1 410 ? 15.867 -13.164 -5.957 1 96.5 410 ALA A O 1
ATOM 3211 N N . TRP A 1 411 ? 14.898 -14.812 -7.062 1 96.06 411 TRP A N 1
ATOM 3212 C CA . TRP A 1 411 ? 15.578 -14.602 -8.336 1 96.06 411 TRP A CA 1
ATOM 3213 C C . TRP A 1 411 ? 14.594 -14.648 -9.492 1 96.06 411 TRP A C 1
ATOM 3215 O O . TRP A 1 411 ? 14.617 -15.586 -10.297 1 96.06 411 TRP A O 1
ATOM 3225 N N . PRO A 1 412 ? 13.781 -13.586 -9.625 1 92.81 412 PRO A N 1
ATOM 3226 C CA . PRO A 1 412 ? 12.758 -13.586 -10.672 1 92.81 412 PRO A CA 1
ATOM 3227 C C . PRO A 1 412 ? 13.352 -13.555 -12.078 1 92.81 412 PRO A C 1
ATOM 3229 O O . PRO A 1 412 ? 14.383 -12.914 -12.305 1 92.81 412 PRO A O 1
ATOM 3232 N N . CYS A 1 413 ? 12.617 -14.195 -13.008 1 88.12 413 CYS A N 1
ATOM 3233 C CA . CYS A 1 413 ? 13.164 -14.336 -14.359 1 88.12 413 CYS A CA 1
ATOM 3234 C C . CYS A 1 413 ? 12.141 -13.898 -15.406 1 88.12 413 CYS A C 1
ATOM 3236 O O . CYS A 1 413 ? 12.492 -13.227 -16.375 1 88.12 413 CYS A O 1
ATOM 3238 N N . LEU A 1 414 ? 10.852 -14.312 -15.172 1 83 414 LEU A N 1
ATOM 3239 C CA . LEU A 1 414 ? 9.867 -14.133 -16.234 1 83 414 LEU A CA 1
ATOM 3240 C C . LEU A 1 414 ? 8.523 -13.711 -15.656 1 83 414 LEU A C 1
ATOM 3242 O O . LEU A 1 414 ? 8.242 -13.945 -14.484 1 83 414 LEU A O 1
ATOM 3246 N N . TYR A 1 415 ? 7.676 -13.141 -16.516 1 82.62 415 TYR A N 1
ATOM 3247 C CA . TYR A 1 415 ? 6.242 -12.961 -16.312 1 82.62 415 TYR A CA 1
ATOM 3248 C C . TYR A 1 415 ? 5.965 -12.18 -15.039 1 82.62 415 TYR A C 1
ATOM 3250 O O . TYR A 1 415 ? 6.488 -11.078 -14.844 1 82.62 415 TYR A O 1
ATOM 3258 N N . ASP A 1 416 ? 5.113 -12.844 -14.133 1 88.56 416 ASP A N 1
ATOM 3259 C CA . ASP A 1 416 ? 4.652 -12.18 -12.922 1 88.56 416 ASP A CA 1
ATOM 3260 C C . ASP A 1 416 ? 5.688 -12.305 -11.805 1 88.56 416 ASP A C 1
ATOM 3262 O O . ASP A 1 416 ? 5.484 -11.789 -10.703 1 88.56 416 ASP A O 1
ATOM 3266 N N . GLN A 1 417 ? 6.805 -12.844 -12.156 1 92.62 417 GLN A N 1
ATOM 3267 C CA . GLN A 1 417 ? 7.785 -13.219 -11.141 1 92.62 417 GLN A CA 1
ATOM 3268 C C . GLN A 1 417 ? 8.422 -11.984 -10.5 1 92.62 417 GLN A C 1
ATOM 3270 O O . GLN A 1 417 ? 8.727 -11.984 -9.312 1 92.62 417 GLN A O 1
ATOM 3275 N N . LEU A 1 418 ? 8.578 -10.961 -11.312 1 92.62 418 LEU A N 1
ATOM 3276 C CA . LEU A 1 418 ? 9.156 -9.742 -10.75 1 92.62 418 LEU A CA 1
ATOM 3277 C C . LEU A 1 418 ? 8.203 -9.109 -9.734 1 92.62 418 LEU A C 1
ATOM 3279 O O . LEU A 1 418 ? 8.633 -8.625 -8.688 1 92.62 418 LEU A O 1
ATOM 3283 N N . MET A 1 419 ? 6.945 -9.086 -10.031 1 94.19 419 MET A N 1
ATOM 3284 C CA . MET A 1 419 ? 5.949 -8.562 -9.102 1 94.19 419 MET A CA 1
ATOM 3285 C C . MET A 1 419 ? 5.879 -9.43 -7.848 1 94.19 419 MET A C 1
ATOM 3287 O O . MET A 1 419 ? 5.746 -8.914 -6.738 1 94.19 419 MET A O 1
ATOM 3291 N N . ASN A 1 420 ? 5.957 -10.75 -8.07 1 95.31 420 ASN A N 1
ATOM 3292 C CA . ASN A 1 420 ? 5.98 -11.648 -6.922 1 95.31 420 ASN A CA 1
ATOM 3293 C C . ASN A 1 420 ? 7.203 -11.398 -6.039 1 95.31 420 ASN A C 1
ATOM 3295 O O . ASN A 1 420 ? 7.113 -11.484 -4.812 1 95.31 420 ASN A O 1
ATOM 3299 N N . CYS A 1 421 ? 8.281 -11.117 -6.703 1 95.12 421 CYS A N 1
ATOM 3300 C CA . CYS A 1 421 ? 9.5 -10.797 -5.965 1 95.12 421 CYS A CA 1
ATOM 3301 C C . CYS A 1 421 ? 9.305 -9.547 -5.105 1 95.12 421 CYS A C 1
ATOM 3303 O O . CYS A 1 421 ? 9.664 -9.539 -3.93 1 95.12 421 CYS A O 1
ATOM 3305 N N . ARG A 1 422 ? 8.688 -8.516 -5.703 1 94.5 422 ARG A N 1
ATOM 3306 C CA . ARG A 1 422 ? 8.43 -7.281 -4.961 1 94.5 422 ARG A CA 1
ATOM 3307 C C . ARG A 1 422 ? 7.5 -7.543 -3.779 1 94.5 422 ARG A C 1
ATOM 3309 O O . ARG A 1 422 ? 7.711 -7.008 -2.689 1 94.5 422 ARG A O 1
ATOM 3316 N N . PHE A 1 423 ? 6.574 -8.336 -3.953 1 96.25 423 PHE A N 1
ATOM 3317 C CA . PHE A 1 423 ? 5.66 -8.711 -2.881 1 96.25 423 PHE A CA 1
ATOM 3318 C C . PHE A 1 423 ? 6.395 -9.445 -1.771 1 96.25 423 PHE A C 1
ATOM 3320 O O . PHE A 1 423 ? 6.281 -9.094 -0.597 1 96.25 423 PHE A O 1
ATOM 3327 N N . LEU A 1 424 ? 7.168 -10.477 -2.125 1 96.12 424 LEU A N 1
ATOM 3328 C CA . LEU A 1 424 ? 7.832 -11.344 -1.16 1 96.12 424 LEU A CA 1
ATOM 3329 C C . LEU A 1 424 ? 8.867 -10.57 -0.348 1 96.12 424 LEU A C 1
ATOM 3331 O O . LEU A 1 424 ? 9.016 -10.797 0.854 1 96.12 424 LEU A O 1
ATOM 3335 N N . VAL A 1 425 ? 9.547 -9.672 -1.056 1 95.44 425 VAL A N 1
ATOM 3336 C CA . VAL A 1 425 ? 10.68 -9.008 -0.425 1 95.44 425 VAL A CA 1
ATOM 3337 C C . VAL A 1 425 ? 10.195 -7.793 0.364 1 95.44 425 VAL A C 1
ATOM 3339 O O . VAL A 1 425 ? 10.531 -7.637 1.54 1 95.44 425 VAL A O 1
ATOM 3342 N N . ASP A 1 426 ? 9.289 -7.043 -0.271 1 93.06 426 ASP A N 1
ATOM 3343 C CA . ASP A 1 426 ? 9.031 -5.715 0.27 1 93.06 426 ASP A CA 1
ATOM 3344 C C . ASP A 1 426 ? 7.727 -5.688 1.062 1 93.06 426 ASP A C 1
ATOM 3346 O O . ASP A 1 426 ? 7.535 -4.824 1.922 1 93.06 426 ASP A O 1
ATOM 3350 N N . GLU A 1 427 ? 6.828 -6.566 0.763 1 93.31 427 GLU A N 1
ATOM 3351 C CA . GLU A 1 427 ? 5.531 -6.562 1.439 1 93.31 427 GLU A CA 1
ATOM 3352 C C . GLU A 1 427 ? 5.461 -7.656 2.502 1 93.31 427 GLU A C 1
ATOM 3354 O O . GLU A 1 427 ? 5.367 -7.359 3.695 1 93.31 427 GLU A O 1
ATOM 3359 N N . ALA A 1 428 ? 5.637 -8.875 2.07 1 94.62 428 ALA A N 1
ATOM 3360 C CA . ALA A 1 428 ? 5.477 -10.016 2.971 1 94.62 428 ALA A CA 1
ATOM 3361 C C . ALA A 1 428 ? 6.734 -10.234 3.807 1 94.62 428 ALA A C 1
ATOM 3363 O O . ALA A 1 428 ? 6.688 -10.883 4.855 1 94.62 428 ALA A O 1
ATOM 3364 N N . GLN A 1 429 ? 7.883 -9.766 3.303 1 94.38 429 GLN A N 1
ATOM 3365 C CA . GLN A 1 429 ? 9.18 -9.914 3.965 1 94.38 429 GLN A CA 1
ATOM 3366 C C . GLN A 1 429 ? 9.484 -11.383 4.258 1 94.38 429 GLN A C 1
ATOM 3368 O O . GLN A 1 429 ? 9.852 -11.727 5.383 1 94.38 429 GLN A O 1
ATOM 3373 N N . LEU A 1 430 ? 9.359 -12.156 3.24 1 96.94 430 LEU A N 1
ATOM 3374 C CA . LEU A 1 430 ? 9.586 -13.594 3.33 1 96.94 430 LEU A CA 1
ATOM 3375 C C . LEU A 1 430 ? 10.789 -14.008 2.49 1 96.94 430 LEU A C 1
ATOM 3377 O O . LEU A 1 430 ? 11.141 -15.188 2.447 1 96.94 430 LEU A O 1
ATOM 3381 N N . ALA A 1 431 ? 11.398 -13.023 1.834 1 97.5 431 ALA A N 1
ATOM 3382 C CA . ALA A 1 431 ? 12.492 -13.367 0.935 1 97.5 431 ALA A CA 1
ATOM 3383 C C . ALA A 1 431 ? 13.562 -12.281 0.939 1 97.5 431 ALA A C 1
ATOM 3385 O O . ALA A 1 431 ? 13.312 -11.148 1.367 1 97.5 431 ALA A O 1
ATOM 3386 N N . LEU A 1 432 ? 14.727 -12.711 0.583 1 96.38 432 LEU A N 1
ATOM 3387 C CA . LEU A 1 432 ? 15.773 -11.805 0.144 1 96.38 432 LEU A CA 1
ATOM 3388 C C . LEU A 1 432 ? 15.938 -11.859 -1.371 1 96.38 432 LEU A C 1
ATOM 3390 O O . LEU A 1 432 ? 15.758 -12.914 -1.984 1 96.38 432 LEU A O 1
ATOM 3394 N N . GLU A 1 433 ? 16.219 -10.742 -1.896 1 94.31 433 GLU A N 1
ATOM 3395 C CA . GLU A 1 433 ? 16.516 -10.734 -3.326 1 94.31 433 GLU A CA 1
ATOM 3396 C C . GLU A 1 433 ? 17.953 -11.156 -3.6 1 94.31 433 GLU A C 1
ATOM 3398 O O . GLU A 1 433 ? 18.891 -10.656 -2.967 1 94.31 433 GLU A O 1
ATOM 3403 N N . ILE A 1 434 ? 18.141 -12.016 -4.531 1 93.88 434 ILE A N 1
ATOM 3404 C CA . ILE A 1 434 ? 19.453 -12.547 -4.84 1 93.88 434 ILE A CA 1
ATOM 3405 C C . ILE A 1 434 ? 20.375 -11.406 -5.27 1 93.88 434 ILE A C 1
ATOM 3407 O O . ILE A 1 434 ? 21.562 -11.383 -4.918 1 93.88 434 ILE A O 1
ATOM 3411 N N . CYS A 1 435 ? 19.781 -10.516 -6.043 1 86.81 435 CYS A N 1
ATOM 3412 C CA . CYS A 1 435 ? 20.422 -9.305 -6.527 1 86.81 435 CYS A CA 1
ATOM 3413 C C . CYS A 1 435 ? 19.438 -8.141 -6.578 1 86.81 435 CYS A C 1
ATOM 3415 O O . CYS A 1 435 ? 18.516 -8.141 -7.391 1 86.81 435 CYS A O 1
ATOM 3417 N N . PRO A 1 436 ? 19.688 -7.16 -5.707 1 77.81 436 PRO A N 1
ATOM 3418 C CA . PRO A 1 436 ? 18.75 -6.035 -5.676 1 77.81 436 PRO A CA 1
ATOM 3419 C C . PRO A 1 436 ? 18.625 -5.336 -7.027 1 77.81 436 PRO A C 1
ATOM 3421 O O . PRO A 1 436 ? 19.641 -5.035 -7.668 1 77.81 436 PRO A O 1
ATOM 3424 N N . GLY A 1 437 ? 17.438 -5.16 -7.492 1 73.94 437 GLY A N 1
ATOM 3425 C CA . GLY A 1 437 ? 17.172 -4.426 -8.719 1 73.94 437 GLY A CA 1
ATOM 3426 C C . GLY A 1 437 ? 17.297 -5.273 -9.969 1 73.94 437 GLY A C 1
ATOM 3427 O O . GLY A 1 437 ? 17.297 -4.746 -11.086 1 73.94 437 GLY A O 1
ATOM 3428 N N . LEU A 1 438 ? 17.438 -6.5 -9.758 1 75.94 438 LEU A N 1
ATOM 3429 C CA . LEU A 1 438 ? 17.562 -7.406 -10.891 1 75.94 438 LEU A CA 1
ATOM 3430 C C . LEU A 1 438 ? 16.359 -7.297 -11.812 1 75.94 438 LEU A C 1
ATOM 3432 O O . LEU A 1 438 ? 15.219 -7.324 -11.352 1 75.94 438 LEU A O 1
ATOM 3436 N N . LEU A 1 439 ? 16.688 -7.047 -13.047 1 72.5 439 LEU A N 1
ATOM 3437 C CA . LEU A 1 439 ? 15.648 -6.98 -14.062 1 72.5 439 LEU A CA 1
ATOM 3438 C C . LEU A 1 439 ? 15.43 -8.344 -14.711 1 72.5 439 LEU A C 1
ATOM 3440 O O . LEU A 1 439 ? 16.109 -9.312 -14.367 1 72.5 439 LEU A O 1
ATOM 3444 N N . GLN A 1 440 ? 14.461 -8.445 -15.531 1 69 440 GLN A N 1
ATOM 3445 C CA . GLN A 1 440 ? 14.133 -9.703 -16.188 1 69 440 GLN A CA 1
ATOM 3446 C C . GLN A 1 440 ? 15.359 -10.297 -16.891 1 69 440 GLN A C 1
ATOM 3448 O O . GLN A 1 440 ? 16.016 -9.617 -17.688 1 69 440 GLN A O 1
ATOM 3453 N N . LEU A 1 441 ? 15.617 -11.508 -16.453 1 65.62 441 LEU A N 1
ATOM 3454 C CA . LEU A 1 441 ? 16.719 -12.312 -16.953 1 65.62 441 LEU A CA 1
ATOM 3455 C C . LEU A 1 441 ? 18.047 -11.586 -16.766 1 65.62 441 LEU A C 1
ATOM 3457 O O . LEU A 1 441 ? 18.938 -11.656 -17.625 1 65.62 441 LEU A O 1
ATOM 3461 N N . GLY A 1 442 ? 18.047 -10.953 -15.711 1 78.06 442 GLY A N 1
ATOM 3462 C CA . GLY A 1 442 ? 19.281 -10.258 -15.391 1 78.06 442 GLY A CA 1
ATOM 3463 C C . GLY A 1 442 ? 20.422 -11.188 -14.992 1 78.06 442 GLY A C 1
ATOM 3464 O O . GLY A 1 442 ? 20.172 -12.312 -14.539 1 78.06 442 GLY A O 1
ATOM 3465 N N . TYR A 1 443 ? 21.625 -10.781 -15.25 1 89.81 443 TYR A N 1
ATOM 3466 C CA . TYR A 1 443 ? 22.844 -11.523 -14.93 1 89.81 443 TYR A CA 1
ATOM 3467 C C . TYR A 1 443 ? 23.188 -11.383 -13.453 1 89.81 443 TYR A C 1
ATOM 3469 O O . TYR A 1 443 ? 23.172 -10.273 -12.906 1 89.81 443 TYR A O 1
ATOM 3477 N N . VAL A 1 444 ? 23.438 -12.523 -12.773 1 95 444 VAL A N 1
ATOM 3478 C CA . VAL A 1 444 ? 23.844 -12.562 -11.375 1 95 444 VAL A CA 1
ATOM 3479 C C . VAL A 1 444 ? 25.203 -13.25 -11.25 1 95 444 VAL A C 1
ATOM 3481 O O . VAL A 1 444 ? 25.359 -14.406 -11.656 1 95 444 VAL A O 1
ATOM 3484 N N . ASP A 1 445 ? 26.141 -12.617 -10.68 1 96.25 445 ASP A N 1
ATOM 3485 C CA . ASP A 1 445 ? 27.469 -13.219 -10.609 1 96.25 445 ASP A CA 1
ATOM 3486 C C . ASP A 1 445 ? 27.609 -14.07 -9.344 1 96.25 445 ASP A C 1
ATOM 3488 O O . ASP A 1 445 ? 26.766 -14.016 -8.453 1 96.25 445 ASP A O 1
ATOM 3492 N N . ARG A 1 446 ? 28.75 -14.859 -9.305 1 97.75 446 ARG A N 1
ATOM 3493 C CA . ARG A 1 446 ? 28.969 -15.844 -8.25 1 97.75 446 ARG A CA 1
ATOM 3494 C C . ARG A 1 446 ? 29.109 -15.164 -6.891 1 97.75 446 ARG A C 1
ATOM 3496 O O . ARG A 1 446 ? 28.703 -15.727 -5.871 1 97.75 446 ARG A O 1
ATOM 3503 N N . LYS A 1 447 ? 29.594 -13.961 -6.832 1 97.56 447 LYS A N 1
ATOM 3504 C CA . LYS A 1 447 ? 29.766 -13.25 -5.562 1 97.56 447 LYS A CA 1
ATOM 3505 C C . LYS A 1 447 ? 28.406 -12.859 -4.969 1 97.56 447 LYS A C 1
ATOM 3507 O O . LYS A 1 447 ? 28.219 -12.945 -3.758 1 97.56 447 LYS A O 1
ATOM 3512 N N . GLN A 1 448 ? 27.547 -12.391 -5.809 1 96.56 448 GLN A N 1
ATOM 3513 C CA . GLN A 1 448 ? 26.188 -12.047 -5.371 1 96.56 448 GLN A CA 1
ATOM 3514 C C . GLN A 1 448 ? 25.453 -13.273 -4.832 1 96.56 448 GLN A C 1
ATOM 3516 O O . GLN A 1 448 ? 24.781 -13.195 -3.807 1 96.56 448 GLN A O 1
ATOM 3521 N N . ILE A 1 449 ? 25.609 -14.375 -5.52 1 97.81 449 ILE A N 1
ATOM 3522 C CA . ILE A 1 449 ? 24.984 -15.617 -5.094 1 97.81 449 ILE A CA 1
ATOM 3523 C C . ILE A 1 449 ? 25.547 -16.047 -3.738 1 97.81 449 ILE A C 1
ATOM 3525 O O . ILE A 1 449 ? 24.781 -16.312 -2.801 1 97.81 449 ILE A O 1
ATOM 3529 N N . GLU A 1 450 ? 26.859 -16.031 -3.654 1 98.06 450 GLU A N 1
ATOM 3530 C CA . GLU A 1 450 ? 27.547 -16.391 -2.418 1 98.06 450 GLU A CA 1
ATOM 3531 C C . GLU A 1 450 ? 27.109 -15.484 -1.264 1 98.06 450 GLU A C 1
ATOM 3533 O O . GLU A 1 450 ? 26.766 -15.977 -0.184 1 98.06 450 GLU A O 1
ATOM 3538 N N . THR A 1 451 ? 27.047 -14.234 -1.501 1 97.44 451 THR A N 1
ATOM 3539 C CA . THR A 1 451 ? 26.734 -13.258 -0.465 1 97.44 451 THR A CA 1
ATOM 3540 C C . THR A 1 451 ? 25.281 -13.422 0.002 1 97.44 451 THR A C 1
ATOM 3542 O O . THR A 1 451 ? 25 -13.336 1.198 1 97.44 451 THR A O 1
ATOM 3545 N N . SER A 1 452 ? 24.406 -13.594 -0.934 1 97.38 452 SER A N 1
ATOM 3546 C CA . SER A 1 452 ? 22.984 -13.75 -0.589 1 97.38 452 SER A CA 1
ATOM 3547 C C . SER A 1 452 ? 22.75 -14.992 0.257 1 97.38 452 SER A C 1
ATOM 3549 O O . SER A 1 452 ? 22 -14.961 1.224 1 97.38 452 SER A O 1
ATOM 3551 N N . ILE A 1 453 ? 23.438 -16.062 -0.101 1 98.31 453 ILE A N 1
ATOM 3552 C CA . ILE A 1 453 ? 23.312 -17.297 0.67 1 98.31 453 ILE A CA 1
ATOM 3553 C C . ILE A 1 453 ? 23.891 -17.094 2.068 1 98.31 453 ILE A C 1
ATOM 3555 O O . ILE A 1 453 ? 23.281 -17.5 3.062 1 98.31 453 ILE A O 1
ATOM 3559 N N . HIS A 1 454 ? 25.031 -16.453 2.117 1 98.06 454 HIS A N 1
ATOM 3560 C CA . HIS A 1 454 ? 25.656 -16.172 3.404 1 98.06 454 HIS A CA 1
ATOM 3561 C C . HIS A 1 454 ? 24.734 -15.344 4.293 1 98.06 454 HIS A C 1
ATOM 3563 O O . HIS A 1 454 ? 24.578 -15.641 5.48 1 98.06 454 HIS A O 1
ATOM 3569 N N . THR A 1 455 ? 24.156 -14.32 3.725 1 97.69 455 THR A N 1
ATOM 3570 C CA . THR A 1 455 ? 23.25 -13.453 4.48 1 97.69 455 THR A CA 1
ATOM 3571 C C . THR A 1 455 ? 22.078 -14.25 5.043 1 97.69 455 THR A C 1
ATOM 3573 O O . THR A 1 455 ? 21.719 -14.109 6.215 1 97.69 455 THR A O 1
ATOM 3576 N N . LEU A 1 456 ? 21.5 -15.117 4.262 1 97.5 456 LEU A N 1
ATOM 3577 C CA . LEU A 1 456 ? 20.312 -15.875 4.66 1 97.5 456 LEU A CA 1
ATOM 3578 C C . LEU A 1 456 ? 20.641 -16.844 5.781 1 97.5 456 LEU A C 1
ATOM 3580 O O . LEU A 1 456 ? 19.859 -17.016 6.715 1 97.5 456 LEU A O 1
ATOM 3584 N N . PHE A 1 457 ? 21.844 -17.438 5.77 1 97.62 457 PHE A N 1
ATOM 3585 C CA . PHE A 1 457 ? 22.141 -18.531 6.684 1 97.62 457 PHE A CA 1
ATOM 3586 C C . PHE A 1 457 ? 22.891 -18.031 7.91 1 97.62 457 PHE A C 1
ATOM 3588 O O . PHE A 1 457 ? 22.828 -18.641 8.977 1 97.62 457 PHE A O 1
ATOM 3595 N N . HIS A 1 458 ? 23.594 -16.875 7.801 1 97 458 HIS A N 1
ATOM 3596 C CA . HIS A 1 458 ? 24.578 -16.609 8.844 1 97 458 HIS A CA 1
ATOM 3597 C C . HIS A 1 458 ? 24.391 -15.219 9.43 1 97 458 HIS A C 1
ATOM 3599 O O . HIS A 1 458 ? 25.25 -14.727 10.164 1 97 458 HIS A O 1
ATOM 3605 N N . THR A 1 459 ? 23.359 -14.555 9.141 1 97.5 459 THR A N 1
ATOM 3606 C CA . THR A 1 459 ? 23.141 -13.234 9.711 1 97.5 459 THR A CA 1
ATOM 3607 C C . THR A 1 459 ? 21.797 -13.18 10.43 1 97.5 459 THR A C 1
ATOM 3609 O O . THR A 1 459 ? 20.984 -14.102 10.312 1 97.5 459 THR A O 1
ATOM 3612 N N . ARG A 1 460 ? 21.625 -12.133 11.148 1 96.94 460 ARG A N 1
ATOM 3613 C CA . ARG A 1 460 ? 20.375 -11.898 11.859 1 96.94 460 ARG A CA 1
ATOM 3614 C C . ARG A 1 460 ? 19.219 -11.727 10.883 1 96.94 460 ARG A C 1
ATOM 3616 O O . ARG A 1 460 ? 18.094 -12.18 11.156 1 96.94 460 ARG A O 1
ATOM 3623 N N . GLU A 1 461 ? 19.484 -11.148 9.812 1 95.81 461 GLU A N 1
ATOM 3624 C CA . GLU A 1 461 ? 18.469 -10.953 8.781 1 95.81 461 GLU A CA 1
ATOM 3625 C C . GLU A 1 461 ? 17.906 -12.289 8.297 1 95.81 461 GLU A C 1
ATOM 3627 O O . GLU A 1 461 ? 16.688 -12.453 8.164 1 95.81 461 GLU A O 1
ATOM 3632 N N . GLY A 1 462 ? 18.781 -13.148 8.094 1 96.69 462 GLY A N 1
ATOM 3633 C CA . GLY A 1 462 ? 18.344 -14.477 7.68 1 96.69 462 GLY A CA 1
ATOM 3634 C C . GLY A 1 462 ? 17.547 -15.203 8.742 1 96.69 462 GLY A C 1
ATOM 3635 O O . GLY A 1 462 ? 16.562 -15.875 8.43 1 96.69 462 GLY A O 1
ATOM 3636 N N . SER A 1 463 ? 17.938 -15.016 9.953 1 97.12 463 SER A N 1
ATOM 3637 C CA . SER A 1 463 ? 17.25 -15.664 11.062 1 97.12 463 SER A CA 1
ATOM 3638 C C . SER A 1 463 ? 15.82 -15.156 11.195 1 97.12 463 SER A C 1
ATOM 3640 O O . SER A 1 463 ? 14.898 -15.93 11.477 1 97.12 463 SER A O 1
ATOM 3642 N N . VAL A 1 464 ? 15.688 -13.938 11 1 97.5 464 VAL A N 1
ATOM 3643 C CA . VAL A 1 464 ? 14.367 -13.32 11.062 1 97.5 464 VAL A CA 1
ATOM 3644 C C . VAL A 1 464 ? 13.492 -13.859 9.938 1 97.5 464 VAL A C 1
ATOM 3646 O O . VAL A 1 464 ? 12.312 -14.148 10.148 1 97.5 464 VAL A O 1
ATOM 3649 N N . LEU A 1 465 ? 14.062 -14.008 8.781 1 97.44 465 LEU A N 1
ATOM 3650 C CA . LEU A 1 465 ? 13.32 -14.531 7.637 1 97.44 465 LEU A CA 1
ATOM 3651 C C . LEU A 1 465 ? 12.891 -15.977 7.879 1 97.44 465 LEU A C 1
ATOM 3653 O O . LEU A 1 465 ? 11.781 -16.375 7.512 1 97.44 465 LEU A O 1
ATOM 3657 N N . LYS A 1 466 ? 13.758 -16.703 8.438 1 97.5 466 LYS A N 1
ATOM 3658 C CA . LYS A 1 466 ? 13.438 -18.094 8.766 1 97.5 466 LYS A CA 1
ATOM 3659 C C . LYS A 1 466 ? 12.258 -18.172 9.727 1 97.5 466 LYS A C 1
ATOM 3661 O O . LYS A 1 466 ? 11.352 -18.984 9.539 1 97.5 466 LYS A O 1
ATOM 3666 N N . GLN A 1 467 ? 12.297 -17.359 10.688 1 98 467 GLN A N 1
ATOM 3667 C CA . GLN A 1 467 ? 11.203 -17.328 11.656 1 98 467 GLN A CA 1
ATOM 3668 C C . GLN A 1 467 ? 9.891 -16.938 10.984 1 98 467 GLN A C 1
ATOM 3670 O O . GLN A 1 467 ? 8.852 -17.547 11.25 1 98 467 GLN A O 1
ATOM 3675 N N . ARG A 1 468 ? 9.914 -16 10.125 1 98 468 ARG A N 1
ATOM 3676 C CA . ARG A 1 468 ? 8.711 -15.555 9.422 1 98 468 ARG A CA 1
ATOM 3677 C C . ARG A 1 468 ? 8.18 -16.641 8.492 1 98 468 ARG A C 1
ATOM 3679 O O . ARG A 1 468 ? 6.973 -16.781 8.328 1 98 468 ARG A O 1
ATOM 3686 N N . ALA A 1 469 ? 9.102 -17.297 7.855 1 98 469 ALA A N 1
ATOM 3687 C CA . ALA A 1 469 ? 8.695 -18.406 7 1 98 469 ALA A CA 1
ATOM 3688 C C . ALA A 1 469 ? 7.938 -19.469 7.797 1 98 469 ALA A C 1
ATOM 3690 O O . ALA A 1 469 ? 6.91 -19.984 7.34 1 98 469 ALA A O 1
ATOM 3691 N N . LEU A 1 470 ? 8.406 -19.75 8.969 1 97.88 470 LEU A N 1
ATOM 3692 C CA . LEU A 1 470 ? 7.762 -20.734 9.82 1 97.88 470 LEU A CA 1
ATOM 3693 C C . LEU A 1 470 ? 6.391 -20.25 10.273 1 97.88 470 LEU A C 1
ATOM 3695 O O . LEU A 1 470 ? 5.438 -21.031 10.336 1 97.88 470 LEU A O 1
ATOM 3699 N N . GLU A 1 471 ? 6.348 -19.016 10.586 1 98.12 471 GLU A N 1
ATOM 3700 C CA . GLU A 1 471 ? 5.059 -18.438 10.953 1 98.12 471 GLU A CA 1
ATOM 3701 C C . GLU A 1 471 ? 4.066 -18.531 9.797 1 98.12 471 GLU A C 1
ATOM 3703 O O . GLU A 1 471 ? 2.883 -18.797 10.016 1 98.12 471 GLU A O 1
ATOM 3708 N N . MET A 1 472 ? 4.539 -18.281 8.617 1 97.62 472 MET A N 1
ATOM 3709 C CA . MET A 1 472 ? 3.66 -18.344 7.453 1 97.62 472 MET A CA 1
ATOM 3710 C C . MET A 1 472 ? 3.203 -19.766 7.184 1 97.62 472 MET A C 1
ATOM 3712 O O . MET A 1 472 ? 2.074 -19.984 6.738 1 97.62 472 MET A O 1
ATOM 3716 N N . LYS A 1 473 ? 4.094 -20.703 7.398 1 97.31 473 LYS A N 1
ATOM 3717 C CA . LYS A 1 473 ? 3.709 -22.109 7.312 1 97.31 473 LYS A CA 1
ATOM 3718 C C . LYS A 1 473 ? 2.535 -22.406 8.242 1 97.31 473 LYS A C 1
ATOM 3720 O O . LYS A 1 473 ? 1.57 -23.062 7.832 1 97.31 473 LYS A O 1
ATOM 3725 N N . GLN A 1 474 ? 2.641 -21.922 9.406 1 97.62 474 GLN A N 1
ATOM 3726 C CA . GLN A 1 474 ? 1.572 -22.141 10.375 1 97.62 474 GLN A CA 1
ATOM 3727 C C . GLN A 1 474 ? 0.265 -21.516 9.898 1 97.62 474 GLN A C 1
ATOM 3729 O O . GLN A 1 474 ? -0.803 -22.109 10.031 1 97.62 474 GLN A O 1
ATOM 3734 N N . LYS A 1 475 ? 0.36 -20.391 9.328 1 97.56 475 LYS A N 1
ATOM 3735 C CA . LYS A 1 475 ? -0.832 -19.719 8.828 1 97.56 475 LYS A CA 1
ATOM 3736 C C . LYS A 1 475 ? -1.455 -20.484 7.672 1 97.56 475 LYS A C 1
ATOM 3738 O O . LYS A 1 475 ? -2.68 -20.547 7.547 1 97.56 475 LYS A O 1
ATOM 3743 N N . ALA A 1 476 ? -0.617 -21.016 6.809 1 96.88 476 ALA A N 1
ATOM 3744 C CA . ALA A 1 476 ? -1.11 -21.844 5.707 1 96.88 476 ALA A CA 1
ATOM 3745 C C . ALA A 1 476 ? -1.868 -23.062 6.234 1 96.88 476 ALA A C 1
ATOM 3747 O O . ALA A 1 476 ? -2.945 -23.391 5.73 1 96.88 476 ALA A O 1
ATOM 3748 N N . GLU A 1 477 ? -1.315 -23.641 7.262 1 95.62 477 GLU A N 1
ATOM 3749 C CA . GLU A 1 477 ? -1.956 -24.797 7.879 1 95.62 477 GLU A CA 1
ATOM 3750 C C . GLU A 1 477 ? -3.275 -24.406 8.539 1 95.62 477 GLU A C 1
ATOM 3752 O O . GLU A 1 477 ? -4.277 -25.109 8.406 1 95.62 477 GLU A O 1
ATOM 3757 N N . GLU A 1 478 ? -3.23 -23.328 9.164 1 96.38 478 GLU A N 1
ATOM 3758 C CA . GLU A 1 478 ? -4.434 -22.844 9.844 1 96.38 478 GLU A CA 1
ATOM 3759 C C . GLU A 1 478 ? -5.527 -22.5 8.836 1 96.38 478 GLU A C 1
ATOM 3761 O O . GLU A 1 478 ? -6.711 -22.719 9.109 1 96.38 478 GLU A O 1
ATOM 3766 N N . ALA A 1 479 ? -5.113 -21.969 7.754 1 97 479 ALA A N 1
ATOM 3767 C CA . ALA A 1 479 ? -6.082 -21.594 6.719 1 97 479 ALA A CA 1
ATOM 3768 C C . ALA A 1 479 ? -6.855 -22.828 6.238 1 97 479 ALA A C 1
ATOM 3770 O O . ALA A 1 479 ? -8.031 -22.719 5.879 1 97 479 ALA A O 1
ATOM 3771 N N . LEU A 1 480 ? -6.27 -23.953 6.289 1 95.5 480 LEU A N 1
ATOM 3772 C CA . LEU A 1 480 ? -6.875 -25.188 5.789 1 95.5 480 LEU A CA 1
ATOM 3773 C C . LEU A 1 480 ? -7.52 -25.969 6.922 1 95.5 480 LEU A C 1
ATOM 3775 O O . LEU A 1 480 ? -8.164 -27 6.688 1 95.5 480 LEU A O 1
ATOM 3779 N N . GLY A 1 481 ? -7.324 -25.516 8.141 1 94.19 481 GLY A N 1
ATOM 3780 C CA . GLY A 1 481 ? -7.926 -26.188 9.281 1 94.19 481 GLY A CA 1
ATOM 3781 C C . GLY A 1 481 ? -9.438 -26.109 9.289 1 94.19 481 GLY A C 1
ATOM 3782 O O . GLY A 1 481 ? -10.039 -25.438 8.438 1 94.19 481 GLY A O 1
ATOM 3783 N N . GLY A 1 482 ? -10.078 -26.766 10.227 1 92.81 482 GLY A N 1
ATOM 3784 C CA . GLY A 1 482 ? -11.523 -26.859 10.312 1 92.81 482 GLY A CA 1
ATOM 3785 C C . GLY A 1 482 ? -12.211 -25.516 10.312 1 92.81 482 GLY A C 1
ATOM 3786 O O . GLY A 1 482 ? -13.258 -25.344 9.68 1 92.81 482 GLY A O 1
ATOM 3787 N N . ASN A 1 483 ? -11.602 -24.578 10.898 1 94.38 483 ASN A N 1
ATOM 3788 C CA . ASN A 1 483 ? -12.18 -23.234 10.977 1 94.38 483 ASN A CA 1
ATOM 3789 C C . ASN A 1 483 ? -11.336 -22.219 10.219 1 94.38 483 ASN A C 1
ATOM 3791 O O . ASN A 1 483 ? -11.414 -21.016 10.484 1 94.38 483 ASN A O 1
ATOM 3795 N N . GLY A 1 484 ? -10.539 -22.781 9.305 1 96.5 484 GLY A N 1
ATOM 3796 C CA . GLY A 1 484 ? -9.625 -21.906 8.578 1 96.5 484 GLY A CA 1
ATOM 3797 C C . GLY A 1 484 ? -10.305 -21.109 7.48 1 96.5 484 GLY A C 1
ATOM 3798 O O . GLY A 1 484 ? -11.391 -21.469 7.027 1 96.5 484 GLY A O 1
ATOM 3799 N N . SER A 1 485 ? -9.688 -20.047 7.078 1 97.5 485 SER A N 1
ATOM 3800 C CA . SER A 1 485 ? -10.242 -19.156 6.074 1 97.5 485 SER A CA 1
ATOM 3801 C C . SER A 1 485 ? -10.492 -19.875 4.754 1 97.5 485 SER A C 1
ATOM 3803 O O . SER A 1 485 ? -11.555 -19.734 4.152 1 97.5 485 SER A O 1
ATOM 3805 N N . SER A 1 486 ? -9.531 -20.672 4.277 1 97.38 486 SER A N 1
ATOM 3806 C CA . SER A 1 486 ? -9.664 -21.391 3.018 1 97.38 486 SER A CA 1
ATOM 3807 C C . SER A 1 486 ? -10.781 -22.438 3.092 1 97.38 486 SER A C 1
ATOM 3809 O O . SER A 1 486 ? -11.516 -22.625 2.119 1 97.38 486 SER A O 1
ATOM 3811 N N . THR A 1 487 ? -10.906 -23.031 4.227 1 96.62 487 THR A N 1
ATOM 3812 C CA . THR A 1 487 ? -11.953 -24.016 4.438 1 96.62 487 THR A CA 1
ATOM 3813 C C . THR A 1 487 ? -13.336 -23.359 4.383 1 96.62 487 THR A C 1
ATOM 3815 O O . THR A 1 487 ? -14.242 -23.859 3.721 1 96.62 487 THR A O 1
ATOM 3818 N N . LYS A 1 488 ? -13.453 -22.281 5.027 1 97.75 488 LYS A N 1
ATOM 3819 C CA . LYS A 1 488 ? -14.719 -21.562 5.02 1 97.75 488 LYS A CA 1
ATOM 3820 C C . LYS A 1 488 ? -15.086 -21.094 3.611 1 97.75 488 LYS A C 1
ATOM 3822 O O . LYS A 1 488 ? -16.25 -21.188 3.199 1 97.75 488 LYS A O 1
ATOM 3827 N N . ASN A 1 489 ? -14.117 -20.641 2.93 1 97.94 489 ASN A N 1
ATOM 3828 C CA . ASN A 1 489 ? -14.344 -20.188 1.56 1 97.94 489 ASN A CA 1
ATOM 3829 C C . ASN A 1 489 ? -14.75 -21.344 0.654 1 97.94 489 ASN A C 1
ATOM 3831 O O . ASN A 1 489 ? -15.633 -21.203 -0.194 1 97.94 489 ASN A O 1
ATOM 3835 N N . MET A 1 490 ? -14.109 -22.484 0.822 1 96.88 490 MET A N 1
ATOM 3836 C CA . MET A 1 490 ? -14.477 -23.672 0.058 1 96.88 490 MET A CA 1
ATOM 3837 C C . MET A 1 490 ? -15.914 -24.094 0.362 1 96.88 490 MET A C 1
ATOM 3839 O O . MET A 1 490 ? -16.672 -24.422 -0.55 1 96.88 490 MET A O 1
ATOM 3843 N N . GLN A 1 491 ? -16.25 -24.016 1.579 1 97.12 491 GLN A N 1
ATOM 3844 C CA . GLN A 1 491 ? -17.625 -24.359 1.97 1 97.12 491 GLN A CA 1
ATOM 3845 C C . GLN A 1 491 ? -18.625 -23.391 1.333 1 97.12 491 GLN A C 1
ATOM 3847 O O . GLN A 1 491 ? -19.703 -23.812 0.889 1 97.12 491 GLN A O 1
ATOM 3852 N N . ALA A 1 492 ? -18.297 -22.172 1.328 1 97.94 492 ALA A N 1
ATOM 3853 C CA . ALA A 1 492 ? -19.156 -21.203 0.686 1 97.94 492 ALA A CA 1
ATOM 3854 C C . ALA A 1 492 ? -19.344 -21.516 -0.797 1 97.94 492 ALA A C 1
ATOM 3856 O O . ALA A 1 492 ? -20.453 -21.422 -1.329 1 97.94 492 ALA A O 1
ATOM 3857 N N . LEU A 1 493 ? -18.266 -21.859 -1.437 1 97.88 493 LEU A N 1
ATOM 3858 C CA . LEU A 1 493 ? -18.312 -22.234 -2.846 1 97.88 493 LEU A CA 1
ATOM 3859 C C . LEU A 1 493 ? -19.203 -23.453 -3.051 1 97.88 493 LEU A C 1
ATOM 3861 O O . LEU A 1 493 ? -20.031 -23.469 -3.959 1 97.88 493 LEU A O 1
ATOM 3865 N N . LEU A 1 494 ? -19.047 -24.438 -2.201 1 97.31 494 LEU A N 1
ATOM 3866 C CA . LEU A 1 494 ? -19.812 -25.672 -2.305 1 97.31 494 LEU A CA 1
ATOM 3867 C C . LEU A 1 494 ? -21.297 -25.391 -2.092 1 97.31 494 LEU A C 1
ATOM 3869 O O . LEU A 1 494 ? -22.141 -25.938 -2.805 1 97.31 494 LEU A O 1
ATOM 3873 N N . HIS A 1 495 ? -21.547 -24.547 -1.158 1 97.38 495 HIS A N 1
ATOM 3874 C CA . HIS A 1 495 ? -22.938 -24.172 -0.912 1 97.38 495 HIS A CA 1
ATOM 3875 C C . HIS A 1 495 ? -23.547 -23.469 -2.127 1 97.38 495 HIS A C 1
ATOM 3877 O O . HIS A 1 495 ? -24.703 -23.703 -2.461 1 97.38 495 HIS A O 1
ATOM 3883 N N . LEU A 1 496 ? -22.766 -22.656 -2.703 1 97.31 496 LEU A N 1
ATOM 3884 C CA . LEU A 1 496 ? -23.219 -21.969 -3.9 1 97.31 496 LEU A CA 1
ATOM 3885 C C . LEU A 1 496 ? -23.516 -22.953 -5.027 1 97.31 496 LEU A C 1
ATOM 3887 O O . LEU A 1 496 ? -24.547 -22.844 -5.699 1 97.31 496 LEU A O 1
ATOM 3891 N N . ILE A 1 497 ? -22.656 -23.891 -5.246 1 97.38 497 ILE A N 1
ATOM 3892 C CA . ILE A 1 497 ? -22.797 -24.891 -6.305 1 97.38 497 ILE A CA 1
ATOM 3893 C C . ILE A 1 497 ? -24.016 -25.766 -6.031 1 97.38 497 ILE A C 1
ATOM 3895 O O . ILE A 1 497 ? -24.812 -26.047 -6.934 1 97.38 497 ILE A O 1
ATOM 3899 N N . GLU A 1 498 ? -24.172 -26.141 -4.812 1 95.5 498 GLU A N 1
ATOM 3900 C CA . GLU A 1 498 ? -25.328 -26.953 -4.43 1 95.5 498 GLU A CA 1
ATOM 3901 C C . GLU A 1 498 ? -26.641 -26.203 -4.633 1 95.5 498 GLU A C 1
ATOM 3903 O O . GLU A 1 498 ? -27.625 -26.766 -5.066 1 95.5 498 GLU A O 1
ATOM 3908 N N . GLY A 1 499 ? -26.562 -24.984 -4.238 1 94.62 499 GLY A N 1
ATOM 3909 C CA . GLY A 1 499 ? -27.734 -24.141 -4.465 1 94.62 499 GLY A CA 1
ATOM 3910 C C . GLY A 1 499 ? -28.125 -24.047 -5.926 1 94.62 499 GLY A C 1
ATOM 3911 O O . GLY A 1 499 ? -29.312 -24.078 -6.262 1 94.62 499 GLY A O 1
ATOM 3912 N N . LEU A 1 500 ? -27.172 -23.953 -6.793 1 94.38 500 LEU A N 1
ATOM 3913 C CA . LEU A 1 500 ? -27.422 -23.891 -8.234 1 94.38 500 LEU A CA 1
ATOM 3914 C C . LEU A 1 500 ? -28.016 -25.203 -8.742 1 94.38 500 LEU A C 1
ATOM 3916 O O . LEU A 1 500 ? -28.938 -25.188 -9.547 1 94.38 500 LEU A O 1
ATOM 3920 N N . GLU A 1 501 ? -27.438 -26.25 -8.266 1 91.94 501 GLU A N 1
ATOM 3921 C CA . GLU A 1 501 ? -27.906 -27.562 -8.695 1 91.94 501 GLU A CA 1
ATOM 3922 C C . GLU A 1 501 ? -29.359 -27.797 -8.258 1 91.94 501 GLU A C 1
ATOM 3924 O O . GLU A 1 501 ? -30.156 -28.344 -9.023 1 91.94 501 GLU A O 1
ATOM 3929 N N . ASN A 1 502 ? -29.656 -27.359 -7.059 1 91.31 502 ASN A N 1
ATOM 3930 C CA . ASN A 1 502 ? -31.031 -27.484 -6.555 1 91.31 502 ASN A CA 1
ATOM 3931 C C . ASN A 1 502 ? -32 -26.625 -7.371 1 91.31 502 ASN A C 1
ATOM 3933 O O . ASN A 1 502 ? -33.125 -27.062 -7.648 1 91.31 502 ASN A O 1
ATOM 3937 N N . ALA A 1 503 ? -31.562 -25.562 -7.73 1 89.88 503 ALA A N 1
ATOM 3938 C CA . ALA A 1 503 ? -32.406 -24.688 -8.555 1 89.88 503 ALA A CA 1
ATOM 3939 C C . ALA A 1 503 ? -32.625 -25.281 -9.93 1 89.88 503 ALA A C 1
ATOM 3941 O O . ALA A 1 503 ? -33.75 -25.188 -10.484 1 89.88 503 ALA A O 1
ATOM 3942 N N . ASN A 1 504 ? -31.609 -25.859 -10.523 1 85.56 504 ASN A N 1
ATOM 3943 C CA . ASN A 1 504 ? -31.719 -26.516 -11.82 1 85.56 504 ASN A CA 1
ATOM 3944 C C . ASN A 1 504 ? -32.719 -27.672 -11.773 1 85.56 504 ASN A C 1
ATOM 3946 O O . ASN A 1 504 ? -33.469 -27.891 -12.719 1 85.56 504 ASN A O 1
ATOM 3950 N N . ARG A 1 505 ? -32.781 -28.344 -10.727 1 83.62 505 ARG A N 1
ATOM 3951 C CA . ARG A 1 505 ? -33.656 -29.5 -10.562 1 83.62 505 ARG A CA 1
ATOM 3952 C C . ARG A 1 505 ? -35.125 -29.047 -10.43 1 83.62 505 ARG A C 1
ATOM 3954 O O . ARG A 1 505 ? -36.031 -29.688 -10.977 1 83.62 505 ARG A O 1
ATOM 3961 N N . LYS A 1 506 ? -35.25 -27.984 -9.75 1 80.25 506 LYS A N 1
ATOM 3962 C CA . LYS A 1 506 ? -36.594 -27.453 -9.586 1 80.25 506 LYS A CA 1
ATOM 3963 C C . LYS A 1 506 ? -37.156 -26.953 -10.914 1 80.25 506 LYS A C 1
ATOM 3965 O O . LYS A 1 506 ? -38.344 -27.141 -11.203 1 80.25 506 LYS A O 1
ATOM 3970 N N . LYS A 1 507 ? -36.281 -26.484 -11.688 1 77.69 507 LYS A N 1
ATOM 3971 C CA . LYS A 1 507 ? -36.719 -25.984 -12.984 1 77.69 507 LYS A CA 1
ATOM 3972 C C . LYS A 1 507 ? -37.031 -27.141 -13.93 1 77.69 507 LYS A C 1
ATOM 3974 O O . LYS A 1 507 ? -37.969 -27.031 -14.742 1 77.69 507 LYS A O 1
ATOM 3979 N N . SER A 1 508 ? -36.312 -28.125 -13.875 1 74.06 508 SER A N 1
ATOM 3980 C CA . SER A 1 508 ? -36.531 -29.281 -14.734 1 74.06 508 SER A CA 1
ATOM 3981 C C . SER A 1 508 ? -37.812 -30.031 -14.328 1 74.06 508 SER A C 1
ATOM 3983 O O . SER A 1 508 ? -38.5 -30.578 -15.18 1 74.06 508 SER A O 1
ATOM 3985 N N . ALA A 1 509 ? -38.094 -30 -13.125 1 70.25 509 ALA A N 1
ATOM 3986 C CA . ALA A 1 509 ? -39.281 -30.656 -12.633 1 70.25 509 ALA A CA 1
ATOM 3987 C C . ALA A 1 509 ? -40.562 -29.906 -13.062 1 70.25 509 ALA A C 1
ATOM 3989 O O . ALA A 1 509 ? -41.562 -30.531 -13.359 1 70.25 509 ALA A O 1
ATOM 3990 N N . PHE A 1 510 ? -40.344 -28.672 -13.078 1 65.12 510 PHE A N 1
ATOM 3991 C CA . PHE A 1 510 ? -41.5 -27.875 -13.5 1 65.12 510 PHE A CA 1
ATOM 3992 C C . PHE A 1 510 ? -41.781 -28.094 -14.977 1 65.12 510 PHE A C 1
ATOM 3994 O O . PHE A 1 510 ? -42.938 -28.016 -15.398 1 65.12 510 PHE A O 1
ATOM 4001 N N . HIS A 1 511 ? -40.812 -28.359 -15.727 1 58.59 511 HIS A N 1
ATOM 4002 C CA . HIS A 1 511 ? -41.031 -28.578 -17.156 1 58.59 511 HIS A CA 1
ATOM 4003 C C . HIS A 1 511 ? -41.562 -29.969 -17.438 1 58.59 511 HIS A C 1
ATOM 4005 O O . HIS A 1 511 ? -42.125 -30.219 -18.516 1 58.59 511 HIS A O 1
ATOM 4011 N N . ILE A 1 512 ? -41.438 -30.844 -16.594 1 50.66 512 ILE A N 1
ATOM 4012 C CA . ILE A 1 512 ? -41.969 -32.188 -16.766 1 50.66 512 ILE A CA 1
ATOM 4013 C C . ILE A 1 512 ? -43.406 -32.219 -16.219 1 50.66 512 ILE A C 1
ATOM 4015 O O . ILE A 1 512 ? -44.219 -33 -16.703 1 50.66 512 ILE A O 1
ATOM 4019 N N . SER A 1 513 ? -43.75 -31.406 -15.359 1 40.56 513 SER A N 1
ATOM 4020 C CA . SER A 1 513 ? -45.156 -31.406 -14.914 1 40.56 513 SER A CA 1
ATOM 4021 C C . SER A 1 513 ? -46.031 -30.578 -15.852 1 40.56 513 SER A C 1
ATOM 4023 O O . SER A 1 513 ? -47.188 -30.938 -16.094 1 40.56 513 SER A O 1
ATOM 4025 N N . MET B 1 1 ? 52.094 37.062 45.344 1 30.58 1 MET B N 1
ATOM 4026 C CA . MET B 1 1 ? 50.75 37.156 44.75 1 30.58 1 MET B CA 1
ATOM 4027 C C . MET B 1 1 ? 50.812 36.781 43.25 1 30.58 1 MET B C 1
ATOM 4029 O O . MET B 1 1 ? 51.375 37.5 42.438 1 30.58 1 MET B O 1
ATOM 4033 N N . GLU B 1 2 ? 50.812 35.5 42.938 1 43.19 2 GLU B N 1
ATOM 4034 C CA . GLU B 1 2 ? 50.906 35 41.562 1 43.19 2 GLU B CA 1
ATOM 4035 C C . GLU B 1 2 ? 49.75 35.438 40.719 1 43.19 2 GLU B C 1
ATOM 4037 O O . GLU B 1 2 ? 48.625 35.531 41.188 1 43.19 2 GLU B O 1
ATOM 4042 N N . PRO B 1 3 ? 50 36.156 39.594 1 41.75 3 PRO B N 1
ATOM 4043 C CA . PRO B 1 3 ? 48.906 36.656 38.75 1 41.75 3 PRO B CA 1
ATOM 4044 C C . PRO B 1 3 ? 47.906 35.562 38.375 1 41.75 3 PRO B C 1
ATOM 4046 O O . PRO B 1 3 ? 48.281 34.406 38.125 1 41.75 3 PRO B O 1
ATOM 4049 N N . ILE B 1 4 ? 46.656 35.625 38.938 1 41.81 4 ILE B N 1
ATOM 4050 C CA . ILE B 1 4 ? 45.531 34.812 38.5 1 41.81 4 ILE B CA 1
ATOM 4051 C C . ILE B 1 4 ? 45.438 34.812 37 1 41.81 4 ILE B C 1
ATOM 4053 O O . ILE B 1 4 ? 45.312 35.844 36.375 1 41.81 4 ILE B O 1
ATOM 4057 N N . GLU B 1 5 ? 46.094 33.875 36.312 1 39.03 5 GLU B N 1
ATOM 4058 C CA . GLU B 1 5 ? 45.906 33.656 34.875 1 39.03 5 GLU B CA 1
ATOM 4059 C C . GLU B 1 5 ? 44.438 33.781 34.5 1 39.03 5 GLU B C 1
ATOM 4061 O O . GLU B 1 5 ? 43.562 33.188 35.156 1 39.03 5 GLU B O 1
ATOM 4066 N N . ASN B 1 6 ? 44.062 34.906 33.938 1 35.09 6 ASN B N 1
ATOM 4067 C CA . ASN B 1 6 ? 42.781 35.094 33.281 1 35.09 6 ASN B CA 1
ATOM 4068 C C . ASN B 1 6 ? 42.344 33.875 32.531 1 35.09 6 ASN B C 1
ATOM 4070 O O . ASN B 1 6 ? 43.062 33.375 31.656 1 35.09 6 ASN B O 1
ATOM 4074 N N . GLU B 1 7 ? 41.625 33.031 33.156 1 37.34 7 GLU B N 1
ATOM 4075 C CA . GLU B 1 7 ? 40.938 31.984 32.406 1 37.34 7 GLU B CA 1
ATOM 4076 C C . GLU B 1 7 ? 40.469 32.5 31.062 1 37.34 7 GLU B C 1
ATOM 4078 O O . GLU B 1 7 ? 39.75 33.5 30.984 1 37.34 7 GLU B O 1
ATOM 4083 N N . LYS B 1 8 ? 41.219 32.281 30.062 1 39.88 8 LYS B N 1
ATOM 4084 C CA . LYS B 1 8 ? 40.781 32.531 28.688 1 39.88 8 LYS B CA 1
ATOM 4085 C C . LYS B 1 8 ? 39.312 32.188 28.5 1 39.88 8 LYS B C 1
ATOM 4087 O O . LYS B 1 8 ? 38.906 31.031 28.656 1 39.88 8 LYS B O 1
ATOM 4092 N N . ILE B 1 9 ? 38.406 33.094 28.969 1 38.12 9 ILE B N 1
ATOM 4093 C CA . ILE B 1 9 ? 37.031 32.938 28.547 1 38.12 9 ILE B CA 1
ATOM 4094 C C . ILE B 1 9 ? 37 32.5 27.094 1 38.12 9 ILE B C 1
ATOM 4096 O O . ILE B 1 9 ? 37.469 33.188 26.188 1 38.12 9 ILE B O 1
ATOM 4100 N N . LEU B 1 10 ? 37.094 31.312 26.75 1 41 10 LEU B N 1
ATOM 4101 C CA . LEU B 1 10 ? 36.875 30.812 25.391 1 41 10 LEU B CA 1
ATOM 4102 C C . LEU B 1 10 ? 35.688 31.5 24.75 1 41 10 LEU B C 1
ATOM 4104 O O . LEU B 1 10 ? 34.625 31.609 25.359 1 41 10 LEU B O 1
ATOM 4108 N N . PRO B 1 11 ? 35.812 32.375 23.828 1 42.66 11 PRO B N 1
ATOM 4109 C CA . PRO B 1 11 ? 34.688 33 23.125 1 42.66 11 PRO B CA 1
ATOM 4110 C C . PRO B 1 11 ? 33.562 32 22.859 1 42.66 11 PRO B C 1
ATOM 4112 O O . PRO B 1 11 ? 33.812 30.859 22.516 1 42.66 11 PRO B O 1
ATOM 4115 N N . VAL B 1 12 ? 32.5 32.125 23.516 1 52.81 12 VAL B N 1
ATOM 4116 C CA . VAL B 1 12 ? 31.297 31.359 23.281 1 52.81 12 VAL B CA 1
ATOM 4117 C C . VAL B 1 12 ? 31.016 31.281 21.781 1 52.81 12 VAL B C 1
ATOM 4119 O O . VAL B 1 12 ? 30.875 32.312 21.125 1 52.81 12 VAL B O 1
ATOM 4122 N N . LYS B 1 13 ? 31.266 30.328 21.109 1 64.06 13 LYS B N 1
ATOM 4123 C CA . LYS B 1 13 ? 30.969 30.047 19.703 1 64.06 13 LYS B CA 1
ATOM 4124 C C . LYS B 1 13 ? 29.531 30.438 19.359 1 64.06 13 LYS B C 1
ATOM 4126 O O . LYS B 1 13 ? 28.594 30.016 20.031 1 64.06 13 LYS B O 1
ATOM 4131 N N . PRO B 1 14 ? 29.516 31.453 18.531 1 80.81 14 PRO B N 1
ATOM 4132 C CA . PRO B 1 14 ? 28.156 31.844 18.188 1 80.81 14 PRO B CA 1
ATOM 4133 C C . PRO B 1 14 ? 27.281 30.656 17.75 1 80.81 14 PRO B C 1
ATOM 4135 O O . PRO B 1 14 ? 27.781 29.734 17.094 1 80.81 14 PRO B O 1
ATOM 4138 N N . ALA B 1 15 ? 26.109 30.625 18.234 1 90.75 15 ALA B N 1
ATOM 4139 C CA . ALA B 1 15 ? 25.156 29.562 17.922 1 90.75 15 ALA B CA 1
ATOM 4140 C C . ALA B 1 15 ? 24.75 29.594 16.453 1 90.75 15 ALA B C 1
ATOM 4142 O O . ALA B 1 15 ? 24.656 30.672 15.859 1 90.75 15 ALA B O 1
ATOM 4143 N N . PRO B 1 16 ? 24.641 28.438 15.805 1 94.88 16 PRO B N 1
ATOM 4144 C CA . PRO B 1 16 ? 24.156 28.438 14.422 1 94.88 16 PRO B CA 1
ATOM 4145 C C . PRO B 1 16 ? 22.828 29.188 14.258 1 94.88 16 PRO B C 1
ATOM 4147 O O . PRO B 1 16 ? 22.016 29.203 15.172 1 94.88 16 PRO B O 1
ATOM 4150 N N . ILE B 1 17 ? 22.656 29.812 13.125 1 95.62 17 ILE B N 1
ATOM 4151 C CA . ILE B 1 17 ? 21.453 30.578 12.812 1 95.62 17 ILE B CA 1
ATOM 4152 C C . ILE B 1 17 ? 20.625 29.844 11.758 1 95.62 17 ILE B C 1
ATOM 4154 O O . ILE B 1 17 ? 21.141 29.516 10.68 1 95.62 17 ILE B O 1
ATOM 4158 N N . VAL B 1 18 ? 19.438 29.578 12.062 1 97.56 18 VAL B N 1
ATOM 4159 C CA . VAL B 1 18 ? 18.547 28.875 11.141 1 97.56 18 VAL B CA 1
ATOM 4160 C C . VAL B 1 18 ? 17.391 29.797 10.734 1 97.56 18 VAL B C 1
ATOM 4162 O O . VAL B 1 18 ? 16.703 30.344 11.586 1 97.56 18 VAL B O 1
ATOM 4165 N N . TRP B 1 19 ? 17.188 30.016 9.422 1 97.62 19 TRP B N 1
ATOM 4166 C CA . TRP B 1 19 ? 16.062 30.781 8.891 1 97.62 19 TRP B CA 1
ATOM 4167 C C . TRP B 1 19 ? 14.914 29.875 8.5 1 97.62 19 TRP B C 1
ATOM 4169 O O . TRP B 1 19 ? 15.109 28.891 7.773 1 97.62 19 TRP B O 1
ATOM 4179 N N . LEU B 1 20 ? 13.781 30.156 9.008 1 98.12 20 LEU B N 1
ATOM 4180 C CA . LEU B 1 20 ? 12.57 29.391 8.719 1 98.12 20 LEU B CA 1
ATOM 4181 C C . LEU B 1 20 ? 11.602 30.203 7.875 1 98.12 20 LEU B C 1
ATOM 4183 O O . LEU B 1 20 ? 11.273 31.344 8.219 1 98.12 20 LEU B O 1
ATOM 4187 N N . VAL B 1 21 ? 11.078 29.594 6.746 1 97.5 21 VAL B N 1
ATOM 4188 C CA . VAL B 1 21 ? 10.195 30.312 5.832 1 97.5 21 VAL B CA 1
ATOM 4189 C C . VAL B 1 21 ? 8.953 29.484 5.555 1 97.5 21 VAL B C 1
ATOM 4191 O O . VAL B 1 21 ? 8.891 28.75 4.566 1 97.5 21 VAL B O 1
ATOM 4194 N N . PRO B 1 22 ? 7.859 29.688 6.309 1 96.56 22 PRO B N 1
ATOM 4195 C CA . PRO B 1 22 ? 6.594 29 6.047 1 96.56 22 PRO B CA 1
ATOM 4196 C C . PRO B 1 22 ? 5.836 29.594 4.863 1 96.56 22 PRO B C 1
ATOM 4198 O O . PRO B 1 22 ? 6.086 30.734 4.469 1 96.56 22 PRO B O 1
ATOM 4201 N N . MET B 1 23 ? 4.98 28.719 4.293 1 92.62 23 MET B N 1
ATOM 4202 C CA . MET B 1 23 ? 3.945 29.281 3.428 1 92.62 23 MET B CA 1
ATOM 4203 C C . MET B 1 23 ? 3.088 30.281 4.191 1 92.62 23 MET B C 1
ATOM 4205 O O . MET B 1 23 ? 2.76 30.078 5.359 1 92.62 23 MET B O 1
ATOM 4209 N N . PRO B 1 24 ? 2.719 31.406 3.506 1 90.25 24 PRO B N 1
ATOM 4210 C CA . PRO B 1 24 ? 1.905 32.406 4.207 1 90.25 24 PRO B CA 1
ATOM 4211 C C . PRO B 1 24 ? 0.457 31.953 4.395 1 90.25 24 PRO B C 1
ATOM 4213 O O . PRO B 1 24 ? -0.454 32.531 3.803 1 90.25 24 PRO B O 1
ATOM 4216 N N . PHE B 1 25 ? 0.262 31.031 5.211 1 86.94 25 PHE B N 1
ATOM 4217 C CA . PHE B 1 25 ? -0.987 30.422 5.648 1 86.94 25 PHE B CA 1
ATOM 4218 C C . PHE B 1 25 ? -0.889 29.984 7.105 1 86.94 25 PHE B C 1
ATOM 4220 O O . PHE B 1 25 ? 0.049 29.266 7.48 1 86.94 25 PHE B O 1
ATOM 4227 N N . LEU B 1 26 ? -1.803 30.406 7.824 1 85.44 26 LEU B N 1
ATOM 4228 C CA . LEU B 1 26 ? -1.696 30.328 9.281 1 85.44 26 LEU B CA 1
ATOM 4229 C C . LEU B 1 26 ? -1.355 28.922 9.727 1 85.44 26 LEU B C 1
ATOM 4231 O O . LEU B 1 26 ? -0.531 28.719 10.617 1 85.44 26 LEU B O 1
ATOM 4235 N N . SER B 1 27 ? -2.006 27.922 9.156 1 87.81 27 SER B N 1
ATOM 4236 C CA . SER B 1 27 ? -1.763 26.547 9.586 1 87.81 27 SER B CA 1
ATOM 4237 C C . SER B 1 27 ? -0.307 26.141 9.359 1 87.81 27 SER B C 1
ATOM 4239 O O . SER B 1 27 ? 0.263 25.391 10.156 1 87.81 27 SER B O 1
ATOM 4241 N N . HIS B 1 28 ? 0.307 26.609 8.312 1 93 28 HIS B N 1
ATOM 4242 C CA . HIS B 1 28 ? 1.715 26.344 8.047 1 93 28 HIS B CA 1
ATOM 4243 C C . HIS B 1 28 ? 2.617 27.141 8.984 1 93 28 HIS B C 1
ATOM 4245 O O . HIS B 1 28 ? 3.609 26.609 9.492 1 93 28 HIS B O 1
ATOM 4251 N N . VAL B 1 29 ? 2.193 28.344 9.188 1 92.88 29 VAL B N 1
ATOM 4252 C CA . VAL B 1 29 ? 2.959 29.188 10.086 1 92.88 29 VAL B CA 1
ATOM 4253 C C . VAL B 1 29 ? 2.996 28.578 11.477 1 92.88 29 VAL B C 1
ATOM 4255 O O . VAL B 1 29 ? 4.051 28.531 12.117 1 92.88 29 VAL B O 1
ATOM 4258 N N . MET B 1 30 ? 1.852 28.109 11.867 1 89.31 30 MET B N 1
ATOM 4259 C CA . MET B 1 30 ? 1.77 27.484 13.188 1 89.31 30 MET B CA 1
ATOM 4260 C C . MET B 1 30 ? 2.729 26.297 13.289 1 89.31 30 MET B C 1
ATOM 4262 O O . MET B 1 30 ? 3.4 26.141 14.305 1 89.31 30 MET B O 1
ATOM 4266 N N . CYS B 1 31 ? 2.764 25.516 12.297 1 93.62 31 CYS B N 1
ATOM 4267 C CA . CYS B 1 31 ? 3.674 24.375 12.281 1 93.62 31 CYS B CA 1
ATOM 4268 C C . CYS B 1 31 ? 5.125 24.844 12.391 1 93.62 31 CYS B C 1
ATOM 4270 O O . CYS B 1 31 ? 5.922 24.219 13.102 1 93.62 31 CYS B O 1
ATOM 4272 N N . PHE B 1 32 ? 5.434 25.891 11.75 1 96.5 32 PHE B N 1
ATOM 4273 C CA . PHE B 1 32 ? 6.797 26.406 11.742 1 96.5 32 PHE B CA 1
ATOM 4274 C C . PHE B 1 32 ? 7.145 27.031 13.086 1 96.5 32 PHE B C 1
ATOM 4276 O O . PHE B 1 32 ? 8.312 27.062 13.484 1 96.5 32 PHE B O 1
ATOM 4283 N N . THR B 1 33 ? 6.148 27.547 13.789 1 94.25 33 THR B N 1
ATOM 4284 C CA . THR B 1 33 ? 6.418 28.062 15.133 1 94.25 33 THR B CA 1
ATOM 4285 C C . THR B 1 33 ? 6.828 26.922 16.062 1 94.25 33 THR B C 1
ATOM 4287 O O . THR B 1 33 ? 7.691 27.109 16.922 1 94.25 33 THR B O 1
ATOM 4290 N N . HIS B 1 34 ? 6.215 25.797 15.875 1 92.94 34 HIS B N 1
ATOM 4291 C CA . HIS B 1 34 ? 6.609 24.641 16.672 1 92.94 34 HIS B CA 1
ATOM 4292 C C . HIS B 1 34 ? 8.039 24.219 16.344 1 92.94 34 HIS B C 1
ATOM 4294 O O . HIS B 1 34 ? 8.805 23.875 17.25 1 92.94 34 HIS B O 1
ATOM 4300 N N . LEU B 1 35 ? 8.336 24.219 15.086 1 95.94 35 LEU B N 1
ATOM 4301 C CA . LEU B 1 35 ? 9.695 23.875 14.68 1 95.94 35 LEU B CA 1
ATOM 4302 C C . LEU B 1 35 ? 10.695 24.875 15.258 1 95.94 35 LEU B C 1
ATOM 4304 O O . LEU B 1 35 ? 11.75 24.484 15.766 1 95.94 35 LEU B O 1
ATOM 4308 N N . ALA B 1 36 ? 10.375 26.156 15.188 1 96.44 36 ALA B N 1
ATOM 4309 C CA . ALA B 1 36 ? 11.234 27.219 15.719 1 96.44 36 ALA B CA 1
ATOM 4310 C C . ALA B 1 36 ? 11.516 27 17.203 1 96.44 36 ALA B C 1
ATOM 4312 O O . ALA B 1 36 ? 12.664 27.094 17.641 1 96.44 36 ALA B O 1
ATOM 4313 N N . ARG B 1 37 ? 10.5 26.719 17.875 1 93.75 37 ARG B N 1
ATOM 4314 C CA . ARG B 1 37 ? 10.625 26.5 19.312 1 93.75 37 ARG B CA 1
ATOM 4315 C C . ARG B 1 37 ? 11.531 25.297 19.594 1 93.75 37 ARG B C 1
ATOM 4317 O O . ARG B 1 37 ? 12.406 25.375 20.453 1 93.75 37 ARG B O 1
ATOM 4324 N N . ASN B 1 38 ? 11.328 24.25 18.906 1 93.62 38 ASN B N 1
ATOM 4325 C CA . ASN B 1 38 ? 12.125 23.047 19.094 1 93.62 38 ASN B CA 1
ATOM 4326 C C . ASN B 1 38 ? 13.602 23.297 18.797 1 93.62 38 ASN B C 1
ATOM 4328 O O . ASN B 1 38 ? 14.469 22.875 19.547 1 93.62 38 ASN B O 1
ATOM 4332 N N . LEU B 1 39 ? 13.875 23.953 17.703 1 96.38 39 LEU B N 1
ATOM 4333 C CA . LEU B 1 39 ? 15.25 24.25 17.328 1 96.38 39 LEU B CA 1
ATOM 4334 C C . LEU B 1 39 ? 15.914 25.172 18.344 1 96.38 39 LEU B C 1
ATOM 4336 O O . LEU B 1 39 ? 17.047 24.938 18.75 1 96.38 39 LEU B O 1
ATOM 4340 N N . ALA B 1 40 ? 15.188 26.141 18.781 1 95.94 40 ALA B N 1
ATOM 4341 C CA . ALA B 1 40 ? 15.719 27.109 19.734 1 95.94 40 ALA B CA 1
ATOM 4342 C C . ALA B 1 40 ? 16 26.453 21.078 1 95.94 40 ALA B C 1
ATOM 4344 O O . ALA B 1 40 ? 16.953 26.812 21.766 1 95.94 40 ALA B O 1
ATOM 4345 N N . ARG B 1 41 ? 15.211 25.562 21.438 1 92.62 41 ARG B N 1
ATOM 4346 C CA . ARG B 1 41 ? 15.398 24.828 22.688 1 92.62 41 ARG B CA 1
ATOM 4347 C C . ARG B 1 41 ? 16.719 24.062 22.672 1 92.62 41 ARG B C 1
ATOM 4349 O O . ARG B 1 41 ? 17.281 23.766 23.719 1 92.62 41 ARG B O 1
ATOM 4356 N N . HIS B 1 42 ? 17.141 23.766 21.547 1 93.5 42 HIS B N 1
ATOM 4357 C CA . HIS B 1 42 ? 18.391 23.031 21.406 1 93.5 42 HIS B CA 1
ATOM 4358 C C . HIS B 1 42 ? 19.562 23.984 21.203 1 93.5 42 HIS B C 1
ATOM 4360 O O . HIS B 1 42 ? 20.641 23.578 20.734 1 93.5 42 HIS B O 1
ATOM 4366 N N . GLY B 1 43 ? 19.344 25.25 21.375 1 93.12 43 GLY B N 1
ATOM 4367 C CA . GLY B 1 43 ? 20.422 26.203 21.438 1 93.12 43 GLY B CA 1
ATOM 4368 C C . GLY B 1 43 ? 20.672 26.906 20.109 1 93.12 43 GLY B C 1
ATOM 4369 O O . GLY B 1 43 ? 21.672 27.625 19.969 1 93.12 43 GLY B O 1
ATOM 4370 N N . LEU B 1 44 ? 19.797 26.797 19.219 1 96.12 44 LEU B N 1
ATOM 4371 C CA . LEU B 1 44 ? 19.969 27.453 17.938 1 96.12 44 LEU B CA 1
ATOM 4372 C C . LEU B 1 44 ? 19.344 28.844 17.953 1 96.12 44 LEU B C 1
ATOM 4374 O O . LEU B 1 44 ? 18.406 29.094 18.719 1 96.12 44 LEU B O 1
ATOM 4378 N N . ASN B 1 45 ? 19.922 29.734 17.188 1 96 45 ASN B N 1
ATOM 4379 C CA . ASN B 1 45 ? 19.266 31.016 16.875 1 96 45 ASN B CA 1
ATOM 4380 C C . ASN B 1 45 ? 18.328 30.875 15.672 1 96 45 ASN B C 1
ATOM 4382 O O . ASN B 1 45 ? 18.766 30.516 14.578 1 96 45 ASN B O 1
ATOM 4386 N N . VAL B 1 46 ? 17.094 31.219 15.906 1 97.12 46 VAL B N 1
ATOM 4387 C CA . VAL B 1 46 ? 16.109 30.969 14.859 1 97.12 46 VAL B CA 1
ATOM 4388 C C . VAL B 1 46 ? 15.5 32.281 14.391 1 97.12 46 VAL B C 1
ATOM 4390 O O . VAL B 1 46 ? 15.164 33.156 15.211 1 97.12 46 VAL B O 1
ATOM 4393 N N . VAL B 1 47 ? 15.469 32.469 13.102 1 96.19 47 VAL B N 1
ATOM 4394 C CA . VAL B 1 47 ? 14.742 33.594 12.5 1 96.19 47 VAL B CA 1
ATOM 4395 C C . VAL B 1 47 ? 13.531 33.062 11.727 1 96.19 47 VAL B C 1
ATOM 4397 O O . VAL B 1 47 ? 13.68 32.281 10.789 1 96.19 47 VAL B O 1
ATOM 4400 N N . LEU B 1 48 ? 12.383 33.438 12.133 1 96.69 48 LEU B N 1
ATOM 4401 C CA . LEU B 1 48 ? 11.141 33.031 11.492 1 96.69 48 LEU B CA 1
ATOM 4402 C C . LEU B 1 48 ? 10.578 34.156 10.617 1 96.69 48 LEU B C 1
ATOM 4404 O O . LEU B 1 48 ? 10.242 35.219 11.109 1 96.69 48 LEU B O 1
ATOM 4408 N N . PHE B 1 49 ? 10.492 33.906 9.312 1 96.06 49 PHE B N 1
ATOM 4409 C CA . PHE B 1 49 ? 9.938 34.844 8.375 1 96.06 49 PHE B CA 1
ATOM 4410 C C . PHE B 1 49 ? 8.43 34.688 8.242 1 96.06 49 PHE B C 1
ATOM 4412 O O . PHE B 1 49 ? 7.949 33.594 7.973 1 96.06 49 PHE B O 1
ATOM 4419 N N . ILE B 1 50 ? 7.656 35.75 8.453 1 93.44 50 ILE B N 1
ATOM 4420 C CA . ILE B 1 50 ? 6.203 35.656 8.359 1 93.44 50 ILE B CA 1
ATOM 4421 C C . ILE B 1 50 ? 5.652 36.938 7.73 1 93.44 50 ILE B C 1
ATOM 4423 O O . ILE B 1 50 ? 6.316 37.969 7.746 1 93.44 50 ILE B O 1
ATOM 4427 N N . SER B 1 51 ? 4.5 36.812 7.102 1 89.69 51 SER B N 1
ATOM 4428 C CA . SER B 1 51 ? 3.824 38.031 6.602 1 89.69 51 SER B CA 1
ATOM 4429 C C . SER B 1 51 ? 3.182 38.812 7.738 1 89.69 51 SER B C 1
ATOM 4431 O O . SER B 1 51 ? 2.971 38.281 8.828 1 89.69 51 SER B O 1
ATOM 4433 N N . GLN B 1 52 ? 2.873 40.031 7.426 1 87.75 52 GLN B N 1
ATOM 4434 C CA . GLN B 1 52 ? 2.199 40.875 8.422 1 87.75 52 GLN B CA 1
ATOM 4435 C C . GLN B 1 52 ? 0.83 40.281 8.773 1 87.75 52 GLN B C 1
ATOM 4437 O O . GLN B 1 52 ? 0.434 40.312 9.945 1 87.75 52 GLN B O 1
ATOM 4442 N N . GLU B 1 53 ? 0.213 39.844 7.82 1 84.44 53 GLU B N 1
ATOM 4443 C CA . GLU B 1 53 ? -1.104 39.25 8.039 1 84.44 53 GLU B CA 1
ATOM 4444 C C . GLU B 1 53 ? -1.013 38.031 8.938 1 84.44 53 GLU B C 1
ATOM 4446 O O . GLU B 1 53 ? -1.809 37.875 9.867 1 84.44 53 GLU B O 1
ATOM 4451 N N . ASP B 1 54 ? -0.085 37.219 8.664 1 88.94 54 ASP B N 1
ATOM 4452 C CA . ASP B 1 54 ? 0.06 36 9.445 1 88.94 54 ASP B CA 1
ATOM 4453 C C . ASP B 1 54 ? 0.501 36.312 10.875 1 88.94 54 ASP B C 1
ATOM 4455 O O . ASP B 1 54 ? 0.12 35.625 11.812 1 88.94 54 ASP B O 1
ATOM 4459 N N . ARG B 1 55 ? 1.305 37.312 11.023 1 89.94 55 ARG B N 1
ATOM 4460 C CA . ARG B 1 55 ? 1.691 37.719 12.367 1 89.94 55 ARG B CA 1
ATOM 4461 C C . ARG B 1 55 ? 0.468 38.094 13.195 1 89.94 55 ARG B C 1
ATOM 4463 O O . ARG B 1 55 ? 0.342 37.688 14.344 1 89.94 55 ARG B O 1
ATOM 4470 N N . GLN B 1 56 ? -0.38 38.844 12.586 1 86.25 56 GLN B N 1
ATOM 4471 C CA . GLN B 1 56 ? -1.587 39.281 13.281 1 86.25 56 GLN B CA 1
ATOM 4472 C C . GLN B 1 56 ? -2.479 38.094 13.633 1 86.25 56 GLN B C 1
ATOM 4474 O O . GLN B 1 56 ? -3.006 38 14.742 1 86.25 56 GLN B O 1
ATOM 4479 N N . ARG B 1 57 ? -2.605 37.25 12.703 1 83.81 57 ARG B N 1
ATOM 4480 C CA . ARG B 1 57 ? -3.438 36.062 12.93 1 83.81 57 ARG B CA 1
ATOM 4481 C C . ARG B 1 57 ? -2.838 35.188 14.008 1 83.81 57 ARG B C 1
ATOM 4483 O O . ARG B 1 57 ? -3.564 34.594 14.812 1 83.81 57 ARG B O 1
ATOM 4490 N N . LEU B 1 58 ? -1.558 35.062 13.906 1 86.38 58 LEU B N 1
ATOM 4491 C CA . LEU B 1 58 ? -0.858 34.25 14.898 1 86.38 58 LEU B CA 1
ATOM 4492 C C . LEU B 1 58 ? -1.075 34.812 16.297 1 86.38 58 LEU B C 1
ATOM 4494 O O . LEU B 1 58 ? -1.345 34.062 17.234 1 86.38 58 LEU B O 1
ATOM 4498 N N . LEU B 1 59 ? -1.041 36.062 16.438 1 84.38 59 LEU B N 1
ATOM 4499 C CA . LEU B 1 59 ? -1.204 36.719 17.734 1 84.38 59 LEU B CA 1
ATOM 4500 C C . LEU B 1 59 ? -2.65 36.656 18.203 1 84.38 59 LEU B C 1
ATOM 4502 O O . LEU B 1 59 ? -2.91 36.594 19.406 1 84.38 59 LEU B O 1
ATOM 4506 N N . THR B 1 60 ? -3.488 36.656 17.266 1 76.69 60 THR B N 1
ATOM 4507 C CA . THR B 1 60 ? -4.895 36.469 17.609 1 76.69 60 THR B CA 1
ATOM 4508 C C . THR B 1 60 ? -5.156 35.062 18.156 1 76.69 60 THR B C 1
ATOM 4510 O O . THR B 1 60 ? -5.902 34.906 19.109 1 76.69 60 THR B O 1
ATOM 4513 N N . ALA B 1 61 ? -4.523 34.156 17.562 1 72.38 61 ALA B N 1
ATOM 4514 C CA . ALA B 1 61 ? -4.73 32.75 17.938 1 72.38 61 ALA B CA 1
ATOM 4515 C C . ALA B 1 61 ? -3.949 32.406 19.203 1 72.38 61 ALA B C 1
ATOM 4517 O O . ALA B 1 61 ? -4.406 31.609 20.031 1 72.38 61 ALA B O 1
ATOM 4518 N N . HIS B 1 62 ? -2.777 33.062 19.266 1 79.31 62 HIS B N 1
ATOM 4519 C CA . HIS B 1 62 ? -1.882 32.781 20.391 1 79.31 62 HIS B CA 1
ATOM 4520 C C . HIS B 1 62 ? -1.317 34.094 20.953 1 79.31 62 HIS B C 1
ATOM 4522 O O . HIS B 1 62 ? -0.164 34.438 20.703 1 79.31 62 HIS B O 1
ATOM 4528 N N . LYS B 1 63 ? -2.029 34.688 21.766 1 75.38 63 LYS B N 1
ATOM 4529 C CA . LYS B 1 63 ? -1.776 36.062 22.219 1 75.38 63 LYS B CA 1
ATOM 4530 C C . LYS B 1 63 ? -0.423 36.156 22.922 1 75.38 63 LYS B C 1
ATOM 4532 O O . LYS B 1 63 ? 0.281 37.156 22.781 1 75.38 63 LYS B O 1
ATOM 4537 N N . ASN B 1 64 ? 0.072 35.125 23.562 1 80.25 64 ASN B N 1
ATOM 4538 C CA . ASN B 1 64 ? 1.268 35.25 24.391 1 80.25 64 ASN B CA 1
ATOM 4539 C C . ASN B 1 64 ? 2.434 34.469 23.812 1 80.25 64 ASN B C 1
ATOM 4541 O O . ASN B 1 64 ? 3.377 34.125 24.547 1 80.25 64 ASN B O 1
ATOM 4545 N N . ILE B 1 65 ? 2.35 34.25 22.547 1 85.31 65 ILE B N 1
ATOM 4546 C CA . ILE B 1 65 ? 3.324 33.312 21.984 1 85.31 65 ILE B CA 1
ATOM 4547 C C . ILE B 1 65 ? 4.723 33.938 22.062 1 85.31 65 ILE B C 1
ATOM 4549 O O . ILE B 1 65 ? 5.672 33.281 22.484 1 85.31 65 ILE B O 1
ATOM 4553 N N . PHE B 1 66 ? 4.887 35.188 21.766 1 85.44 66 PHE B N 1
ATOM 4554 C CA . PHE B 1 66 ? 6.199 35.812 21.75 1 85.44 66 PHE B CA 1
ATOM 4555 C C . PHE B 1 66 ? 6.719 36.031 23.172 1 85.44 66 PHE B C 1
ATOM 4557 O O . PHE B 1 66 ? 7.91 35.844 23.422 1 85.44 66 PHE B O 1
ATOM 4564 N N . GLU B 1 67 ? 5.855 36.375 23.969 1 85.75 67 GLU B N 1
ATOM 4565 C CA . GLU B 1 67 ? 6.215 36.5 25.375 1 85.75 67 GLU B CA 1
ATOM 4566 C C . GLU B 1 67 ? 6.656 35.188 25.969 1 85.75 67 GLU B C 1
ATOM 4568 O O . GLU B 1 67 ? 7.609 35.125 26.75 1 85.75 67 GLU B O 1
ATOM 4573 N N . ASN B 1 68 ? 5.996 34.219 25.594 1 85.56 68 ASN B N 1
ATOM 4574 C CA . ASN B 1 68 ? 6.344 32.906 26.078 1 85.56 68 ASN B CA 1
ATOM 4575 C C . ASN B 1 68 ? 7.734 32.469 25.594 1 85.56 68 ASN B C 1
ATOM 4577 O O . ASN B 1 68 ? 8.492 31.859 26.344 1 85.56 68 ASN B O 1
ATOM 4581 N N . TRP B 1 69 ? 8.016 32.812 24.359 1 89.19 69 TRP B N 1
ATOM 4582 C CA . TRP B 1 69 ? 9.344 32.5 23.844 1 89.19 69 TRP B CA 1
ATOM 4583 C C . TRP B 1 69 ? 10.43 33.188 24.656 1 89.19 69 TRP B C 1
ATOM 4585 O O . TRP B 1 69 ? 11.445 32.562 25 1 89.19 69 TRP B O 1
ATOM 4595 N N . LYS B 1 70 ? 10.188 34.344 25 1 89.06 70 LYS B N 1
ATOM 4596 C CA . LYS B 1 70 ? 11.141 35.125 25.797 1 89.06 70 LYS B CA 1
ATOM 4597 C C . LYS B 1 70 ? 11.289 34.531 27.203 1 89.06 70 LYS B C 1
ATOM 4599 O O . LYS B 1 70 ? 12.406 34.375 27.703 1 89.06 70 LYS B O 1
ATOM 4604 N N . LEU B 1 71 ? 10.18 34.219 27.75 1 88.62 71 LEU B N 1
ATOM 4605 C CA . LEU B 1 71 ? 10.18 33.625 29.094 1 88.62 71 LEU B CA 1
ATOM 4606 C C . LEU B 1 71 ? 10.922 32.312 29.125 1 88.62 71 LEU B C 1
ATOM 4608 O O . LEU B 1 71 ? 11.562 31.969 30.125 1 88.62 71 LEU B O 1
ATOM 4612 N N . GLU B 1 72 ? 10.844 31.625 28.062 1 89.06 72 GLU B N 1
ATOM 4613 C CA . GLU B 1 72 ? 11.516 30.328 27.953 1 89.06 72 GLU B CA 1
ATOM 4614 C C . GLU B 1 72 ? 12.992 30.516 27.594 1 89.06 72 GLU B C 1
ATOM 4616 O O . GLU B 1 72 ? 13.758 29.547 27.578 1 89.06 72 GLU B O 1
ATOM 4621 N N . GLY B 1 73 ? 13.336 31.703 27.281 1 91.38 73 GLY B N 1
ATOM 4622 C CA . GLY B 1 73 ? 14.719 31.984 26.938 1 91.38 73 GLY B CA 1
ATOM 4623 C C . GLY B 1 73 ? 15.086 31.516 25.531 1 91.38 73 GLY B C 1
ATOM 4624 O O . GLY B 1 73 ? 16.234 31.172 25.281 1 91.38 73 GLY B O 1
ATOM 4625 N N . LEU B 1 74 ? 14.102 31.453 24.688 1 93.38 74 LEU B N 1
ATOM 4626 C CA . LEU B 1 74 ? 14.344 30.969 23.328 1 93.38 74 LEU B CA 1
ATOM 4627 C C . LEU B 1 74 ? 14.82 32.094 22.422 1 93.38 74 LEU B C 1
ATOM 4629 O O . LEU B 1 74 ? 14.266 33.188 22.453 1 93.38 74 LEU B O 1
ATOM 4633 N N . ASP B 1 75 ? 15.867 31.844 21.703 1 94.31 75 ASP B N 1
ATOM 4634 C CA . ASP B 1 75 ? 16.391 32.812 20.75 1 94.31 75 ASP B CA 1
ATOM 4635 C C . ASP B 1 75 ? 15.68 32.719 19.406 1 94.31 75 ASP B C 1
ATOM 4637 O O . ASP B 1 75 ? 16.203 32.125 18.469 1 94.31 75 ASP B O 1
ATOM 4641 N N . ILE B 1 76 ? 14.492 33.281 19.344 1 95.88 76 ILE B N 1
ATOM 4642 C CA . ILE B 1 76 ? 13.672 33.281 18.125 1 95.88 76 ILE B CA 1
ATOM 4643 C C . ILE B 1 76 ? 13.359 34.719 17.734 1 95.88 76 ILE B C 1
ATOM 4645 O O . ILE B 1 76 ? 12.797 35.5 18.516 1 95.88 76 ILE B O 1
ATOM 4649 N N . GLN B 1 77 ? 13.766 35.062 16.594 1 93.44 77 GLN B N 1
ATOM 4650 C CA . GLN B 1 77 ? 13.477 36.406 16.047 1 93.44 77 GLN B CA 1
ATOM 4651 C C . GLN B 1 77 ? 12.438 36.312 14.93 1 93.44 77 GLN B C 1
ATOM 4653 O O . GLN B 1 77 ? 12.508 35.438 14.07 1 93.44 77 GLN B O 1
ATOM 4658 N N . LEU B 1 78 ? 11.5 37.188 14.984 1 93.25 78 LEU B N 1
ATOM 4659 C CA . LEU B 1 78 ? 10.508 37.281 13.914 1 93.25 78 LEU B CA 1
ATOM 4660 C C . LEU B 1 78 ? 10.906 38.344 12.891 1 93.25 78 LEU B C 1
ATOM 4662 O O . LEU B 1 78 ? 11.234 39.5 13.266 1 93.25 78 LEU B O 1
ATOM 4666 N N . ARG B 1 79 ? 10.945 37.938 11.703 1 92.75 79 ARG B N 1
ATOM 4667 C CA . ARG B 1 79 ? 11.141 38.875 10.602 1 92.75 79 ARG B CA 1
ATOM 4668 C C . ARG B 1 79 ? 9.883 39 9.75 1 92.75 79 ARG B C 1
ATOM 4670 O O . ARG B 1 79 ? 9.461 38.031 9.125 1 92.75 79 ARG B O 1
ATOM 4677 N N . VAL B 1 80 ? 9.352 40.156 9.648 1 92.94 80 VAL B N 1
ATOM 4678 C CA . VAL B 1 80 ? 8.086 40.375 8.953 1 92.94 80 VAL B CA 1
ATOM 4679 C C . VAL B 1 80 ? 8.359 40.781 7.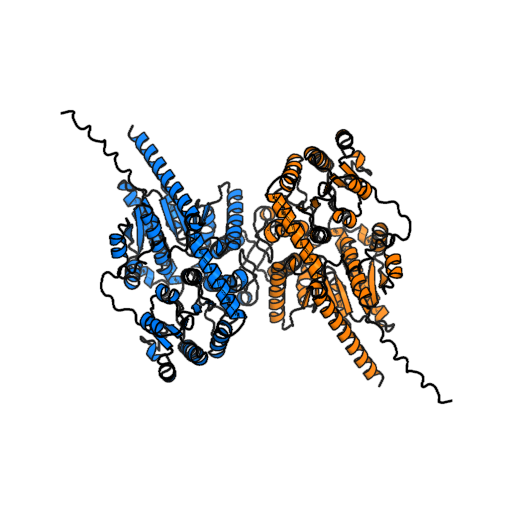512 1 92.94 80 VAL B C 1
ATOM 4681 O O . VAL B 1 80 ? 9.062 41.75 7.262 1 92.94 80 VAL B O 1
ATOM 4684 N N . LEU B 1 81 ? 7.844 39.969 6.641 1 90.69 81 LEU B N 1
ATOM 4685 C CA . LEU B 1 81 ? 7.945 40.281 5.219 1 90.69 81 LEU B CA 1
ATOM 4686 C C . LEU B 1 81 ? 6.789 41.156 4.77 1 90.69 81 LEU B C 1
ATOM 4688 O O . LEU B 1 81 ? 5.637 40.906 5.145 1 90.69 81 LEU B O 1
ATOM 4692 N N . LYS B 1 82 ? 7.113 42.156 4.066 1 82.19 82 LYS B N 1
ATOM 4693 C CA . LYS B 1 82 ? 6.09 43.062 3.535 1 82.19 82 LYS B CA 1
ATOM 4694 C C . LYS B 1 82 ? 5.555 42.531 2.201 1 82.19 82 LYS B C 1
ATOM 4696 O O . LYS B 1 82 ? 6.301 42.438 1.227 1 82.19 82 LYS B O 1
ATOM 4701 N N . LEU B 1 83 ? 4.336 42.125 2.254 1 83.88 83 LEU B N 1
ATOM 4702 C CA . LEU B 1 83 ? 3.668 41.688 1.032 1 83.88 83 LEU B CA 1
ATOM 4703 C C . LEU B 1 83 ? 2.691 42.75 0.534 1 83.88 83 LEU B C 1
ATOM 4705 O O . LEU B 1 83 ? 2.166 43.531 1.324 1 83.88 83 LEU B O 1
ATOM 4709 N N . ASP B 1 84 ? 2.594 42.906 -0.781 1 74.88 84 ASP B N 1
ATOM 4710 C CA . ASP B 1 84 ? 1.653 43.844 -1.371 1 74.88 84 ASP B CA 1
ATOM 4711 C C . ASP B 1 84 ? 0.216 43.344 -1.235 1 74.88 84 ASP B C 1
ATOM 4713 O O . ASP B 1 84 ? -0.17 42.375 -1.875 1 74.88 84 ASP B O 1
ATOM 4717 N N . GLU B 1 85 ? -0.529 43.906 -0.323 1 62.03 85 GLU B N 1
ATOM 4718 C CA . GLU B 1 85 ? -1.887 43.5 0.017 1 62.03 85 GLU B CA 1
ATOM 4719 C C . GLU B 1 85 ? -2.84 43.688 -1.156 1 62.03 85 GLU B C 1
ATOM 4721 O O . GLU B 1 85 ? -3.871 43.031 -1.252 1 62.03 85 GLU B O 1
ATOM 4726 N N . THR B 1 86 ? -2.586 44.75 -1.944 1 52.28 86 THR B N 1
ATOM 4727 C CA . THR B 1 86 ? -3.473 45.062 -3.059 1 52.28 86 THR B CA 1
ATOM 4728 C C . THR B 1 86 ? -3.596 43.875 -4.008 1 52.28 86 THR B C 1
ATOM 4730 O O . THR B 1 86 ? -4.641 43.688 -4.629 1 52.28 86 THR B O 1
ATOM 4733 N N . ILE B 1 87 ? -2.57 43.188 -4.156 1 49.38 87 ILE B N 1
ATOM 4734 C CA . ILE B 1 87 ? -2.521 42.062 -5.094 1 49.38 87 ILE B CA 1
ATOM 4735 C C . ILE B 1 87 ? -3.193 40.844 -4.473 1 49.38 87 ILE B C 1
ATOM 4737 O O . ILE B 1 87 ? -3.785 40.031 -5.184 1 49.38 87 ILE B O 1
ATOM 4741 N N . ILE B 1 88 ? -3.082 40.781 -3.242 1 48.66 88 ILE B N 1
ATOM 4742 C CA . ILE B 1 88 ? -3.684 39.656 -2.549 1 48.66 88 ILE B CA 1
ATOM 4743 C C . ILE B 1 88 ? -5.199 39.688 -2.738 1 48.66 88 ILE B C 1
ATOM 4745 O O . ILE B 1 88 ? -5.828 38.625 -2.881 1 48.66 88 ILE B O 1
ATOM 4749 N N . ALA B 1 89 ? -5.762 40.969 -2.789 1 40.62 89 ALA B N 1
ATOM 4750 C CA . ALA B 1 89 ? -7.207 41.156 -2.912 1 40.62 89 ALA B CA 1
ATOM 4751 C C . ALA B 1 89 ? -7.703 40.688 -4.281 1 40.62 89 ALA B C 1
ATOM 4753 O O . ALA B 1 89 ? -8.852 40.281 -4.422 1 40.62 89 ALA B O 1
ATOM 4754 N N . ASP B 1 90 ? -6.91 41.094 -5.238 1 37.41 90 ASP B N 1
ATOM 4755 C CA . ASP B 1 90 ? -7.445 40.875 -6.578 1 37.41 90 ASP B CA 1
ATOM 4756 C C . ASP B 1 90 ? -7.551 39.375 -6.871 1 37.41 90 ASP B C 1
ATOM 4758 O O . ASP B 1 90 ? -8.047 38.969 -7.93 1 37.41 90 ASP B O 1
ATOM 4762 N N . GLY B 1 91 ? -6.551 38.656 -6.527 1 36.06 91 GLY B N 1
ATOM 4763 C CA . GLY B 1 91 ? -6.73 37.25 -6.871 1 36.06 91 GLY B CA 1
ATOM 4764 C C . GLY B 1 91 ? -7.984 36.656 -6.27 1 36.06 91 GLY B C 1
ATOM 4765 O O . GLY B 1 91 ? -8.344 36.938 -5.133 1 36.06 91 GLY B O 1
ATOM 4766 N N . GLY B 1 92 ? -9.125 36.594 -7.16 1 37.41 92 GLY B N 1
ATOM 4767 C CA . GLY B 1 92 ? -10.461 36.031 -7.008 1 37.41 92 GLY B CA 1
ATOM 4768 C C . GLY B 1 92 ? -10.742 35.562 -5.598 1 37.41 92 GLY B C 1
ATOM 4769 O O . GLY B 1 92 ? -9.867 35 -4.938 1 37.41 92 GLY B O 1
ATOM 4770 N N . VAL B 1 93 ? -11.453 36.375 -4.676 1 41.31 93 VAL B N 1
ATOM 4771 C CA . VAL B 1 93 ? -11.891 36.469 -3.285 1 41.31 93 VAL B CA 1
ATOM 4772 C C . VAL B 1 93 ? -12.172 35.062 -2.738 1 41.31 93 VAL B C 1
ATOM 4774 O O . VAL B 1 93 ? -12.422 34.906 -1.541 1 41.31 93 VAL B O 1
ATOM 4777 N N . GLY B 1 94 ? -12.078 34.094 -3.607 1 51.22 94 GLY B N 1
ATOM 4778 C CA . GLY B 1 94 ? -12.523 32.875 -2.939 1 51.22 94 GLY B CA 1
ATOM 4779 C C . GLY B 1 94 ? -11.773 31.641 -3.385 1 51.22 94 GLY B C 1
ATOM 4780 O O . GLY B 1 94 ? -10.945 31.703 -4.301 1 51.22 94 GLY B O 1
ATOM 4781 N N . GLY B 1 95 ? -11.516 30.844 -2.617 1 65.75 95 GLY B N 1
ATOM 4782 C CA . GLY B 1 95 ? -10.992 29.516 -2.885 1 65.75 95 GLY B CA 1
ATOM 4783 C C . GLY B 1 95 ? -9.477 29.438 -2.781 1 65.75 95 GLY B C 1
ATOM 4784 O O . GLY B 1 95 ? -8.867 30.172 -2 1 65.75 95 GLY B O 1
ATOM 4785 N N . ASN B 1 96 ? -8.766 28.766 -3.523 1 78.81 96 ASN B N 1
ATOM 4786 C CA . ASN B 1 96 ? -7.336 28.469 -3.443 1 78.81 96 ASN B CA 1
ATOM 4787 C C . ASN B 1 96 ? -6.496 29.547 -4.121 1 78.81 96 ASN B C 1
ATOM 4789 O O . ASN B 1 96 ? -5.285 29.609 -3.914 1 78.81 96 ASN B O 1
ATOM 4793 N N . ALA B 1 97 ? -7.141 30.484 -4.879 1 77.5 97 ALA B N 1
ATOM 4794 C CA . ALA B 1 97 ? -6.43 31.547 -5.578 1 77.5 97 ALA B CA 1
ATOM 4795 C C . ALA B 1 97 ? -5.793 32.531 -4.586 1 77.5 97 ALA B C 1
ATOM 4797 O O . ALA B 1 97 ? -4.758 33.125 -4.879 1 77.5 97 ALA B O 1
ATOM 4798 N N . ARG B 1 98 ? -6.379 32.625 -3.428 1 77.69 98 ARG B N 1
ATOM 4799 C CA . ARG B 1 98 ? -5.914 33.594 -2.434 1 77.69 98 ARG B CA 1
ATOM 4800 C C . ARG B 1 98 ? -4.516 33.219 -1.938 1 77.69 98 ARG B C 1
ATOM 4802 O O . ARG B 1 98 ? -3.836 34.062 -1.335 1 77.69 98 ARG B O 1
ATOM 4809 N N . PHE B 1 99 ? -4.094 32 -2.229 1 81.44 99 PHE B N 1
ATOM 4810 C CA . PHE B 1 99 ? -2.807 31.547 -1.722 1 81.44 99 PHE B CA 1
ATOM 4811 C C . PHE B 1 99 ? -1.701 31.797 -2.738 1 81.44 99 PHE B C 1
ATOM 4813 O O . PHE B 1 99 ? -0.519 31.812 -2.391 1 81.44 99 PHE B O 1
ATOM 4820 N N . VAL B 1 100 ? -2.053 32 -3.975 1 84.19 100 VAL B N 1
ATOM 4821 C CA . VAL B 1 100 ? -1.072 31.984 -5.055 1 84.19 100 VAL B CA 1
ATOM 4822 C C . VAL B 1 100 ? -0.191 33.25 -4.973 1 84.19 100 VAL B C 1
ATOM 4824 O O . VAL B 1 100 ? 1.035 33.125 -4.887 1 84.19 100 VAL B O 1
ATOM 4827 N N . ASN B 1 101 ? -0.817 34.344 -4.91 1 84.19 101 ASN B N 1
ATOM 4828 C CA . ASN B 1 101 ? -0.063 35.594 -4.918 1 84.19 101 ASN B CA 1
ATOM 4829 C C . ASN B 1 101 ? 0.806 35.719 -3.67 1 84.19 101 ASN B C 1
ATOM 4831 O O . ASN B 1 101 ? 1.986 36.062 -3.766 1 84.19 101 ASN B O 1
ATOM 4835 N N . PRO B 1 102 ? 0.244 35.406 -2.537 1 84.25 102 PRO B N 1
ATOM 4836 C CA . PRO B 1 102 ? 1.082 35.5 -1.339 1 84.25 102 PRO B CA 1
ATOM 4837 C C . PRO B 1 102 ? 2.312 34.594 -1.413 1 84.25 102 PRO B C 1
ATOM 4839 O O . PRO B 1 102 ? 3.381 34.969 -0.916 1 84.25 102 PRO B O 1
ATOM 4842 N N . VAL B 1 103 ? 2.24 33.5 -2.021 1 86.56 103 VAL B N 1
ATOM 4843 C CA . VAL B 1 103 ? 3.361 32.562 -2.148 1 86.56 103 VAL B CA 1
ATOM 4844 C C . VAL B 1 103 ? 4.457 33.219 -3.006 1 86.56 103 VAL B C 1
ATOM 4846 O O . VAL B 1 103 ? 5.621 33.25 -2.6 1 86.56 103 VAL B O 1
ATOM 4849 N N . TYR B 1 104 ? 4.105 33.781 -4.098 1 87.12 104 TYR B N 1
ATOM 4850 C CA . TYR B 1 104 ? 5.082 34.406 -4.988 1 87.12 104 TYR B CA 1
ATOM 4851 C C . TYR B 1 104 ? 5.676 35.656 -4.363 1 87.12 104 TYR B C 1
ATOM 4853 O O . TYR B 1 104 ? 6.875 35.938 -4.488 1 87.12 104 TYR B O 1
ATOM 4861 N N . GLN B 1 105 ? 4.848 36.375 -3.723 1 88.88 105 GLN B N 1
ATOM 4862 C CA . GLN B 1 105 ? 5.324 37.594 -3.078 1 88.88 105 GLN B CA 1
ATOM 4863 C C . GLN B 1 105 ? 6.297 37.281 -1.943 1 88.88 105 GLN B C 1
ATOM 4865 O O . GLN B 1 105 ? 7.273 38 -1.732 1 88.88 105 GLN B O 1
ATOM 4870 N N . THR B 1 106 ? 5.938 36.281 -1.234 1 89.5 106 THR B N 1
ATOM 4871 C CA . THR B 1 106 ? 6.824 35.844 -0.156 1 89.5 106 THR B CA 1
ATOM 4872 C C . THR B 1 106 ? 8.18 35.406 -0.708 1 89.5 106 THR B C 1
ATOM 4874 O O . THR B 1 106 ? 9.227 35.75 -0.139 1 89.5 106 THR B O 1
ATOM 4877 N N . ASP B 1 107 ? 8.195 34.719 -1.802 1 89.88 107 ASP B N 1
ATOM 4878 C CA . ASP B 1 107 ? 9.43 34.312 -2.457 1 89.88 107 ASP B CA 1
ATOM 4879 C C . ASP B 1 107 ? 10.289 35.531 -2.816 1 89.88 107 ASP B C 1
ATOM 4881 O O . ASP B 1 107 ? 11.484 35.562 -2.508 1 89.88 107 ASP B O 1
ATOM 4885 N N . ASP B 1 108 ? 9.672 36.5 -3.387 1 91.56 108 ASP B N 1
ATOM 4886 C CA . ASP B 1 108 ? 10.367 37.688 -3.82 1 91.56 108 ASP B CA 1
ATOM 4887 C C . ASP B 1 108 ? 10.898 38.5 -2.625 1 91.56 108 ASP B C 1
ATOM 4889 O O . ASP B 1 108 ? 12.039 38.938 -2.641 1 91.56 108 ASP B O 1
ATOM 4893 N N . ALA B 1 109 ? 10.023 38.688 -1.683 1 92.44 109 ALA B N 1
ATOM 4894 C CA . ALA B 1 109 ? 10.406 39.438 -0.497 1 92.44 109 ALA B CA 1
ATOM 4895 C C . ALA B 1 109 ? 11.562 38.75 0.234 1 92.44 109 ALA B C 1
ATOM 4897 O O . ALA B 1 109 ? 12.469 39.438 0.739 1 92.44 109 ALA B O 1
ATOM 4898 N N . PHE B 1 110 ? 11.516 37.5 0.333 1 93.88 110 PHE B N 1
ATOM 4899 C CA . PHE B 1 110 ? 12.578 36.75 0.993 1 93.88 110 PHE B CA 1
ATOM 4900 C C . PHE B 1 110 ? 13.898 36.906 0.25 1 93.88 110 PHE B C 1
ATOM 4902 O O . PHE B 1 110 ? 14.945 37.125 0.87 1 93.88 110 PHE B O 1
ATOM 4909 N N . GLU B 1 111 ? 13.844 36.781 -1.045 1 93.12 111 GLU B N 1
ATOM 4910 C CA . GLU B 1 111 ? 15.062 36.938 -1.842 1 93.12 111 GLU B CA 1
ATOM 4911 C C . GLU B 1 111 ? 15.711 38.281 -1.604 1 93.12 111 GLU B C 1
ATOM 4913 O O . GLU B 1 111 ? 16.922 38.375 -1.426 1 93.12 111 GLU B O 1
ATOM 4918 N N . LYS B 1 112 ? 14.914 39.281 -1.612 1 90.75 112 LYS B N 1
ATOM 4919 C CA . LYS B 1 112 ? 15.422 40.625 -1.363 1 90.75 112 LYS B CA 1
ATOM 4920 C C . LYS B 1 112 ? 16.047 40.75 0.027 1 90.75 112 LYS B C 1
ATOM 4922 O O . LYS B 1 112 ? 17.109 41.344 0.193 1 90.75 112 LYS B O 1
ATOM 4927 N N . THR B 1 113 ? 15.336 40.156 0.942 1 88.88 113 THR B N 1
ATOM 4928 C CA . THR B 1 113 ? 15.812 40.219 2.32 1 88.88 113 THR B CA 1
ATOM 4929 C C . THR B 1 113 ? 17.141 39.469 2.457 1 88.88 113 THR B C 1
ATOM 4931 O O . THR B 1 113 ? 18.062 39.938 3.098 1 88.88 113 THR B O 1
ATOM 4934 N N . LEU B 1 114 ? 17.219 38.25 1.896 1 89.19 114 LEU B N 1
ATOM 4935 C CA . LEU B 1 114 ? 18.438 37.469 1.959 1 89.19 114 LEU B CA 1
ATOM 4936 C C . LEU B 1 114 ? 19.609 38.219 1.339 1 89.19 114 LEU B C 1
ATOM 4938 O O . LEU B 1 114 ? 20.703 38.25 1.915 1 89.19 114 LEU B O 1
ATOM 4942 N N . LYS B 1 115 ? 19.406 38.844 0.243 1 87.44 115 LYS B N 1
ATOM 4943 C CA . LYS B 1 115 ? 20.453 39.594 -0.44 1 87.44 115 LYS B CA 1
ATOM 4944 C C . LYS B 1 115 ? 20.953 40.75 0.425 1 87.44 115 LYS B C 1
ATOM 4946 O O . LYS B 1 115 ? 22.156 41 0.496 1 87.44 115 LYS B O 1
ATOM 4951 N N . SER B 1 116 ? 20.062 41.312 1.046 1 86.38 116 SER B N 1
ATOM 4952 C CA . SER B 1 116 ? 20.406 42.469 1.891 1 86.38 116 SER B CA 1
ATOM 4953 C C . SER B 1 116 ? 21.188 42 3.121 1 86.38 116 SER B C 1
ATOM 4955 O O . SER B 1 116 ? 22.141 42.688 3.529 1 86.38 116 SER B O 1
ATOM 4957 N N . GLU B 1 117 ? 20.781 40.969 3.693 1 83.94 117 GLU B N 1
ATOM 4958 C CA . GLU B 1 117 ? 21.406 40.469 4.922 1 83.94 117 GLU B CA 1
ATOM 4959 C C . GLU B 1 117 ? 22.781 39.875 4.645 1 83.94 117 GLU B C 1
ATOM 4961 O O . GLU B 1 117 ? 23.672 39.906 5.512 1 83.94 117 GLU B O 1
ATOM 4966 N N . LEU B 1 118 ? 22.984 39.25 3.566 1 82.19 118 LEU B N 1
ATOM 4967 C CA . LEU B 1 118 ? 24.281 38.719 3.211 1 82.19 118 LEU B CA 1
ATOM 4968 C C . LEU B 1 118 ? 25.328 39.812 3.133 1 82.19 118 LEU B C 1
ATOM 4970 O O . LEU B 1 118 ? 26.531 39.531 3.299 1 82.19 118 LEU B O 1
ATOM 4974 N N . GLN B 1 119 ? 24.859 40.938 3.014 1 77.94 119 GLN B N 1
ATOM 4975 C CA . GLN B 1 119 ? 25.781 42.062 2.986 1 77.94 119 GLN B CA 1
ATOM 4976 C C . GLN B 1 119 ? 26.203 42.469 4.398 1 77.94 119 GLN B C 1
ATOM 4978 O O . GLN B 1 119 ? 27.234 43.125 4.586 1 77.94 119 GLN B O 1
ATOM 4983 N N . SER B 1 120 ? 25.422 42.125 5.477 1 66.75 120 SER B N 1
ATOM 4984 C CA . SER B 1 120 ? 25.672 42.562 6.844 1 66.75 120 SER B CA 1
ATOM 4985 C C . SER B 1 120 ? 26.25 41.438 7.695 1 66.75 120 SER B C 1
ATOM 4987 O O . SER B 1 120 ? 26.344 41.562 8.922 1 66.75 120 SER B O 1
ATOM 4989 N N . ASP B 1 121 ? 26.984 40.469 7.18 1 61.31 121 ASP B N 1
ATOM 4990 C CA . ASP B 1 121 ? 27.688 39.344 7.82 1 61.31 121 ASP B CA 1
ATOM 4991 C C . ASP B 1 121 ? 26.734 38.5 8.672 1 61.31 121 ASP B C 1
ATOM 4993 O O . ASP B 1 121 ? 27.141 37.906 9.656 1 61.31 121 ASP B O 1
ATOM 4997 N N . SER B 1 122 ? 25.5 38.531 8.57 1 73.5 122 SER B N 1
ATOM 4998 C CA . SER B 1 122 ? 24.562 37.688 9.305 1 73.5 122 SER B CA 1
ATOM 4999 C C . SER B 1 122 ? 24.016 36.562 8.43 1 73.5 122 SER B C 1
ATOM 5001 O O . SER B 1 122 ? 22.812 36.438 8.258 1 73.5 122 SER B O 1
ATOM 5003 N N . LYS B 1 123 ? 24.906 35.812 8 1 83.56 123 LYS B N 1
ATOM 5004 C CA . LYS B 1 123 ? 24.516 34.719 7.094 1 83.56 123 LYS B CA 1
ATOM 5005 C C . LYS B 1 123 ? 23.984 33.531 7.867 1 83.56 123 LYS B C 1
ATOM 5007 O O . LYS B 1 123 ? 24.594 33.094 8.852 1 83.56 123 LYS B O 1
ATOM 5012 N N . PRO B 1 124 ? 22.812 33.094 7.473 1 93.44 124 PRO B N 1
ATOM 5013 C CA . PRO B 1 124 ? 22.312 31.891 8.164 1 93.44 124 PRO B CA 1
ATOM 5014 C C . PRO B 1 124 ? 23.125 30.641 7.84 1 93.44 124 PRO B C 1
ATOM 5016 O O . PRO B 1 124 ? 23.75 30.562 6.773 1 93.44 124 PRO B O 1
ATOM 5019 N N . THR B 1 125 ? 23.141 29.766 8.836 1 95.06 125 THR B N 1
ATOM 5020 C CA . THR B 1 125 ? 23.766 28.469 8.633 1 95.06 125 THR B CA 1
ATOM 5021 C C . THR B 1 125 ? 23 27.641 7.613 1 95.06 125 THR B C 1
ATOM 5023 O O . THR B 1 125 ? 23.594 26.953 6.793 1 95.06 125 THR B O 1
ATOM 5026 N N . CYS B 1 126 ? 21.703 27.719 7.684 1 97 126 CYS B N 1
ATOM 5027 C CA . CYS B 1 126 ? 20.844 27.047 6.719 1 97 126 CYS B CA 1
ATOM 5028 C C . CYS B 1 126 ? 19.469 27.719 6.676 1 97 126 CYS B C 1
ATOM 5030 O O . CYS B 1 126 ? 19.125 28.516 7.547 1 97 126 CYS B O 1
ATOM 5032 N N . VAL B 1 127 ? 18.75 27.406 5.582 1 97.44 127 VAL B N 1
ATOM 5033 C CA . VAL B 1 127 ? 17.375 27.844 5.398 1 97.44 127 VAL B CA 1
ATOM 5034 C C . VAL B 1 127 ? 16.453 26.641 5.301 1 97.44 127 VAL B C 1
ATOM 5036 O O . VAL B 1 127 ? 16.719 25.703 4.551 1 97.44 127 VAL B O 1
ATOM 5039 N N . ILE B 1 128 ? 15.43 26.609 6.148 1 98.12 128 ILE B N 1
ATOM 5040 C CA . ILE B 1 128 ? 14.391 25.578 6.074 1 98.12 128 ILE B CA 1
ATOM 5041 C C . ILE B 1 128 ? 13.078 26.203 5.629 1 98.12 128 ILE B C 1
ATOM 5043 O O . ILE B 1 128 ? 12.516 27.062 6.328 1 98.12 128 ILE B O 1
ATOM 5047 N N . ALA B 1 129 ? 12.625 25.797 4.484 1 97.12 129 ALA B N 1
ATOM 5048 C CA . ALA B 1 129 ? 11.422 26.406 3.914 1 97.12 129 ALA B CA 1
ATOM 5049 C C . ALA B 1 129 ? 10.312 25.375 3.748 1 97.12 129 ALA B C 1
ATOM 5051 O O . ALA B 1 129 ? 10.578 24.172 3.652 1 97.12 129 ALA B O 1
ATOM 5052 N N . ASP B 1 130 ? 9.117 25.859 3.713 1 96.25 130 ASP B N 1
ATOM 5053 C CA . ASP B 1 130 ? 7.926 25.062 3.492 1 96.25 130 ASP B CA 1
ATOM 5054 C C . ASP B 1 130 ? 7.965 24.375 2.127 1 96.25 130 ASP B C 1
ATOM 5056 O O . ASP B 1 130 ? 8.484 24.938 1.161 1 96.25 130 ASP B O 1
ATOM 5060 N N . PHE B 1 131 ? 7.402 23.188 2.049 1 93.06 131 PHE B N 1
ATOM 5061 C CA . PHE B 1 131 ? 7.301 22.469 0.785 1 93.06 131 PHE B CA 1
ATOM 5062 C C . PHE B 1 131 ? 6.672 23.344 -0.29 1 93.06 131 PHE B C 1
ATOM 5064 O O . PHE B 1 131 ? 7.09 23.312 -1.45 1 93.06 131 PHE B O 1
ATOM 5071 N N . TRP B 1 132 ? 5.766 24.188 0.089 1 91.56 132 TRP B N 1
ATOM 5072 C CA . TRP B 1 132 ? 5.043 25.047 -0.84 1 91.56 132 TRP B CA 1
ATOM 5073 C C . TRP B 1 132 ? 5.836 26.312 -1.142 1 91.56 132 TRP B C 1
ATOM 5075 O O . TRP B 1 132 ? 5.375 27.188 -1.886 1 91.56 132 TRP B O 1
ATOM 5085 N N . MET B 1 133 ? 7.02 26.375 -0.525 1 91 133 MET B N 1
ATOM 5086 C CA . MET B 1 133 ? 7.895 27.516 -0.736 1 91 133 MET B CA 1
ATOM 5087 C C . MET B 1 133 ? 9.266 27.078 -1.235 1 91 133 MET B C 1
ATOM 5089 O O . MET B 1 133 ? 10.273 27.25 -0.546 1 91 133 MET B O 1
ATOM 5093 N N . PRO B 1 134 ? 9.352 26.609 -2.455 1 89.62 134 PRO B N 1
ATOM 5094 C CA . PRO B 1 134 ? 10.672 26.172 -2.93 1 89.62 134 PRO B CA 1
ATOM 5095 C C . PRO B 1 134 ? 11.602 27.359 -3.227 1 89.62 134 PRO B C 1
ATOM 5097 O O . PRO B 1 134 ? 12.828 27.188 -3.23 1 89.62 134 PRO B O 1
ATOM 5100 N N . GLY B 1 135 ? 11.062 28.516 -3.451 1 91.5 135 GLY B N 1
ATOM 5101 C CA . GLY B 1 135 ? 11.836 29.719 -3.779 1 91.5 135 GLY B CA 1
ATOM 5102 C C . GLY B 1 135 ? 12.93 30.016 -2.771 1 91.5 135 GLY B C 1
ATOM 5103 O O . GLY B 1 135 ? 14.102 30.109 -3.135 1 91.5 135 GLY B O 1
ATOM 5104 N N . PRO B 1 136 ? 12.555 30.094 -1.557 1 94.62 136 PRO B N 1
ATOM 5105 C CA . PRO B 1 136 ? 13.547 30.375 -0.524 1 94.62 136 PRO B CA 1
ATOM 5106 C C . PRO B 1 136 ? 14.688 29.359 -0.505 1 94.62 136 PRO B C 1
ATOM 5108 O O . PRO B 1 136 ? 15.852 29.734 -0.32 1 94.62 136 PRO B O 1
ATOM 5111 N N . ARG B 1 137 ? 14.406 28.094 -0.679 1 93.69 137 ARG B N 1
ATOM 5112 C CA . ARG B 1 137 ? 15.445 27.078 -0.71 1 93.69 137 ARG B CA 1
ATOM 5113 C C . ARG B 1 137 ? 16.375 27.266 -1.898 1 93.69 137 ARG B C 1
ATOM 5115 O O . ARG B 1 137 ? 17.594 27.172 -1.756 1 93.69 137 ARG B O 1
ATOM 5122 N N . GLU B 1 138 ? 15.758 27.516 -2.971 1 91.5 138 GLU B N 1
ATOM 5123 C CA . GLU B 1 138 ? 16.547 27.703 -4.191 1 91.5 138 GLU B CA 1
ATOM 5124 C C . GLU B 1 138 ? 17.406 28.953 -4.105 1 91.5 138 GLU B C 1
ATOM 5126 O O . GLU B 1 138 ? 18.562 28.953 -4.523 1 91.5 138 GLU B O 1
ATOM 5131 N N . THR B 1 139 ? 16.812 29.984 -3.639 1 93.44 139 THR B N 1
ATOM 5132 C CA . THR B 1 139 ? 17.547 31.234 -3.459 1 93.44 139 THR B CA 1
ATOM 5133 C C . THR B 1 139 ? 18.734 31.016 -2.52 1 93.44 139 THR B C 1
ATOM 5135 O O . THR B 1 139 ? 19.844 31.469 -2.803 1 93.44 139 THR B O 1
ATOM 5138 N N . ALA B 1 140 ? 18.5 30.375 -1.408 1 94.44 140 ALA B N 1
ATOM 5139 C CA . ALA B 1 140 ? 19.578 30.094 -0.465 1 94.44 140 ALA B CA 1
ATOM 5140 C C . ALA B 1 140 ? 20.703 29.312 -1.142 1 94.44 140 ALA B C 1
ATOM 5142 O O . ALA B 1 140 ? 21.875 29.656 -1.001 1 94.44 140 ALA B O 1
ATOM 5143 N N . ALA B 1 141 ? 20.344 28.344 -1.887 1 91.5 141 ALA B N 1
ATOM 5144 C CA . ALA B 1 141 ? 21.328 27.5 -2.561 1 91.5 141 ALA B CA 1
ATOM 5145 C C . ALA B 1 141 ? 22.188 28.312 -3.523 1 91.5 141 ALA B C 1
ATOM 5147 O O . ALA B 1 141 ? 23.391 28.047 -3.668 1 91.5 141 ALA B O 1
ATOM 5148 N N . ARG B 1 142 ? 21.594 29.25 -4.188 1 92.19 142 ARG B N 1
ATOM 5149 C CA . ARG B 1 142 ? 22.328 30.094 -5.125 1 92.19 142 ARG B CA 1
ATOM 5150 C C . ARG B 1 142 ? 23.406 30.891 -4.41 1 92.19 142 ARG B C 1
ATOM 5152 O O . ARG B 1 142 ? 24.422 31.25 -5.02 1 92.19 142 ARG B O 1
ATOM 5159 N N . PHE B 1 143 ? 23.266 31.078 -3.168 1 91.31 143 PHE B N 1
ATOM 5160 C CA . PHE B 1 143 ? 24.25 31.844 -2.41 1 91.31 143 PHE B CA 1
ATOM 5161 C C . PHE B 1 143 ? 25.109 30.938 -1.551 1 91.31 143 PHE B C 1
ATOM 5163 O O . PHE B 1 143 ? 25.734 31.391 -0.595 1 91.31 143 PHE B O 1
ATOM 5170 N N . GLY B 1 144 ? 25 29.609 -1.835 1 90.5 144 GLY B N 1
ATOM 5171 C CA . GLY B 1 144 ? 25.859 28.641 -1.161 1 90.5 144 GLY B CA 1
ATOM 5172 C C . GLY B 1 144 ? 25.375 28.297 0.23 1 90.5 144 GLY B C 1
ATOM 5173 O O . GLY B 1 144 ? 26.125 27.781 1.05 1 90.5 144 GLY B O 1
ATOM 5174 N N . ILE B 1 145 ? 24.172 28.656 0.557 1 94.69 145 ILE B N 1
ATOM 5175 C CA . ILE B 1 145 ? 23.562 28.328 1.837 1 94.69 145 ILE B CA 1
ATOM 5176 C C . ILE B 1 145 ? 22.656 27.109 1.673 1 94.69 145 ILE B C 1
ATOM 5178 O O . ILE B 1 145 ? 21.812 27.062 0.783 1 94.69 145 ILE B O 1
ATOM 5182 N N . PRO B 1 146 ? 22.828 26.062 2.496 1 96.19 146 PRO B N 1
ATOM 5183 C CA . PRO B 1 146 ? 21.953 24.891 2.375 1 96.19 146 PRO B CA 1
ATOM 5184 C C . PRO B 1 146 ? 20.469 25.25 2.553 1 96.19 146 PRO B C 1
ATOM 5186 O O . PRO B 1 146 ? 20.125 25.984 3.479 1 96.19 146 PRO B O 1
ATOM 5189 N N . GLY B 1 147 ? 19.641 24.812 1.589 1 96.38 147 GLY B N 1
ATOM 5190 C CA . GLY B 1 147 ? 18.203 24.953 1.641 1 96.38 147 GLY B CA 1
ATOM 5191 C C . GLY B 1 147 ? 17.484 23.625 1.792 1 96.38 147 GLY B C 1
ATOM 5192 O O . GLY B 1 147 ? 17.594 22.75 0.928 1 96.38 147 GLY B O 1
ATOM 5193 N N . TRP B 1 148 ? 16.734 23.5 2.896 1 97.31 148 TRP B N 1
ATOM 5194 C CA . TRP B 1 148 ? 16.062 22.234 3.207 1 97.31 148 TRP B CA 1
ATOM 5195 C C . TRP B 1 148 ? 14.547 22.438 3.271 1 97.31 148 TRP B C 1
ATOM 5197 O O . TRP B 1 148 ? 14.062 23.562 3.229 1 97.31 148 TRP B O 1
ATOM 5207 N N . THR B 1 149 ? 13.797 21.297 3.273 1 96.75 149 THR B N 1
ATOM 5208 C CA . THR B 1 149 ? 12.344 21.344 3.236 1 96.75 149 THR B CA 1
ATOM 5209 C C . THR B 1 149 ? 11.75 20.859 4.559 1 96.75 149 THR B C 1
ATOM 5211 O O . THR B 1 149 ? 12.203 19.859 5.121 1 96.75 149 THR B O 1
ATOM 5214 N N . PHE B 1 150 ? 10.852 21.641 5.109 1 97.31 150 PHE B N 1
ATOM 5215 C CA . PHE B 1 150 ? 9.969 21.172 6.172 1 97.31 150 PHE B CA 1
ATOM 5216 C C . PHE B 1 150 ? 8.523 21.078 5.68 1 97.31 150 PHE B C 1
ATOM 5218 O O . PHE B 1 150 ? 8.008 22.031 5.086 1 97.31 150 PHE B O 1
ATOM 5225 N N . CYS B 1 151 ? 7.949 19.922 5.887 1 94.25 151 CYS B N 1
ATOM 5226 C CA . CYS B 1 151 ? 6.602 19.688 5.383 1 94.25 151 CYS B CA 1
ATOM 5227 C C . CYS B 1 151 ? 5.617 19.5 6.531 1 94.25 151 CYS B C 1
ATOM 5229 O O . CYS B 1 151 ? 5.809 18.625 7.379 1 94.25 151 CYS B O 1
ATOM 5231 N N . SER B 1 152 ? 4.539 20.297 6.422 1 91.56 152 SER B N 1
ATOM 5232 C CA . SER B 1 152 ? 3.475 20.219 7.414 1 91.56 152 SER B CA 1
ATOM 5233 C C . SER B 1 152 ? 2.447 19.156 7.031 1 91.56 152 SER B C 1
ATOM 5235 O O . SER B 1 152 ? 1.396 19.047 7.664 1 91.56 152 SER B O 1
ATOM 5237 N N . PHE B 1 153 ? 2.729 18.359 5.969 1 92.38 153 PHE B N 1
ATOM 5238 C CA . PHE B 1 153 ? 1.85 17.297 5.5 1 92.38 153 PHE B CA 1
ATOM 5239 C C . PHE B 1 153 ? 2.443 15.93 5.812 1 92.38 153 PHE B C 1
ATOM 5241 O O . PHE B 1 153 ? 3.537 15.836 6.375 1 92.38 153 PHE B O 1
ATOM 5248 N N . SER B 1 154 ? 1.653 14.961 5.48 1 94.06 154 SER B N 1
ATOM 5249 C CA . SER B 1 154 ? 2.086 13.586 5.703 1 94.06 154 SER B CA 1
ATOM 5250 C C . SER B 1 154 ? 3.107 13.156 4.66 1 94.06 154 SER B C 1
ATOM 5252 O O . SER B 1 154 ? 3.234 13.781 3.607 1 94.06 154 SER B O 1
ATOM 5254 N N . ALA B 1 155 ? 3.91 12.141 5.016 1 95.38 155 ALA B N 1
ATOM 5255 C CA . ALA B 1 155 ? 4.812 11.523 4.043 1 95.38 155 ALA B CA 1
ATOM 5256 C C . ALA B 1 155 ? 4.043 11.031 2.82 1 95.38 155 ALA B C 1
ATOM 5258 O O . ALA B 1 155 ? 4.543 11.109 1.694 1 95.38 155 ALA B O 1
ATOM 5259 N N . ALA B 1 156 ? 2.816 10.57 3.055 1 94.62 156 ALA B N 1
ATOM 5260 C CA . ALA B 1 156 ? 1.975 10.102 1.956 1 94.62 156 ALA B CA 1
ATOM 5261 C C . ALA B 1 156 ? 1.686 11.227 0.967 1 94.62 156 ALA B C 1
ATOM 5263 O O . ALA B 1 156 ? 1.799 11.039 -0.246 1 94.62 156 ALA B O 1
ATOM 5264 N N . TYR B 1 157 ? 1.324 12.328 1.493 1 92.94 157 TYR B N 1
ATOM 5265 C CA . TYR B 1 157 ? 0.999 13.469 0.642 1 92.94 157 TYR B CA 1
ATOM 5266 C C . TYR B 1 157 ? 2.199 13.875 -0.203 1 92.94 157 TYR B C 1
ATOM 5268 O O . TYR B 1 157 ? 2.062 14.141 -1.399 1 92.94 157 TYR B O 1
ATOM 5276 N N . LEU B 1 158 ? 3.348 13.922 0.397 1 93 158 LEU B N 1
ATOM 5277 C CA . LEU B 1 158 ? 4.562 14.289 -0.326 1 93 158 LEU B CA 1
ATOM 5278 C C . LEU B 1 158 ? 4.879 13.258 -1.409 1 93 158 LEU B C 1
ATOM 5280 O O . LEU B 1 158 ? 5.277 13.625 -2.518 1 93 158 LEU B O 1
ATOM 5284 N N . SER B 1 159 ? 4.734 11.977 -1.047 1 93.94 159 SER B N 1
ATOM 5285 C CA . SER B 1 159 ? 4.984 10.922 -2.018 1 93.94 159 SER B CA 1
ATOM 5286 C C . SER B 1 159 ? 4.055 11.047 -3.223 1 93.94 159 SER B C 1
ATOM 5288 O O . SER B 1 159 ? 4.488 10.875 -4.363 1 93.94 159 SER B O 1
ATOM 5290 N N . ILE B 1 160 ? 2.816 11.359 -2.955 1 94.12 160 ILE B N 1
ATOM 5291 C CA . ILE B 1 160 ? 1.805 11.438 -4.004 1 94.12 160 ILE B CA 1
ATOM 5292 C C . ILE B 1 160 ? 2.096 12.625 -4.914 1 94.12 160 ILE B C 1
ATOM 5294 O O . ILE B 1 160 ? 2.072 12.5 -6.141 1 94.12 160 ILE B O 1
ATOM 5298 N N . TYR B 1 161 ? 2.449 13.734 -4.301 1 91.38 161 TYR B N 1
ATOM 5299 C CA . TYR B 1 161 ? 2.787 14.922 -5.082 1 91.38 161 TYR B CA 1
ATOM 5300 C C . TYR B 1 161 ? 3.986 14.656 -5.984 1 91.38 161 TYR B C 1
ATOM 5302 O O . TYR B 1 161 ? 3.963 14.984 -7.172 1 91.38 161 TYR B O 1
ATOM 5310 N N . THR B 1 162 ? 5.023 14.109 -5.379 1 91.31 162 THR B N 1
ATOM 5311 C CA . THR B 1 162 ? 6.25 13.812 -6.105 1 91.31 162 THR B CA 1
ATOM 5312 C C . THR B 1 162 ? 5.984 12.82 -7.234 1 91.31 162 THR B C 1
ATOM 5314 O O . THR B 1 162 ? 6.43 13.023 -8.367 1 91.31 162 THR B O 1
ATOM 5317 N N . TYR B 1 163 ? 5.223 11.852 -6.98 1 94.88 163 TYR B N 1
ATOM 5318 C CA . TYR B 1 163 ? 4.93 10.758 -7.906 1 94.88 163 TYR B CA 1
ATOM 5319 C C . TYR B 1 163 ? 4.078 11.25 -9.07 1 94.88 163 TYR B C 1
ATOM 5321 O O . TYR B 1 163 ? 4.457 11.086 -10.234 1 94.88 163 TYR B O 1
ATOM 5329 N N . LEU B 1 164 ? 2.938 11.891 -8.781 1 94 164 LEU B N 1
ATOM 5330 C CA . LEU B 1 164 ? 1.985 12.281 -9.812 1 94 164 LEU B CA 1
ATOM 5331 C C . LEU B 1 164 ? 2.568 13.367 -10.711 1 94 164 LEU B C 1
ATOM 5333 O O . LEU B 1 164 ? 2.387 13.344 -11.93 1 94 164 LEU B O 1
ATOM 5337 N N . SER B 1 165 ? 3.281 14.312 -10.086 1 91 165 SER B N 1
ATOM 5338 C CA . SER B 1 165 ? 3.889 15.375 -10.883 1 91 165 SER B CA 1
ATOM 5339 C C . SER B 1 165 ? 4.91 14.812 -11.867 1 91 165 SER B C 1
ATOM 5341 O O . SER B 1 165 ? 4.957 15.227 -13.023 1 91 165 SER B O 1
ATOM 5343 N N . HIS B 1 166 ? 5.652 13.93 -11.398 1 91.38 166 HIS B N 1
ATOM 5344 C CA . HIS B 1 166 ? 6.676 13.336 -12.258 1 91.38 166 HIS B CA 1
ATOM 5345 C C . HIS B 1 166 ? 6.047 12.539 -13.391 1 91.38 166 HIS B C 1
ATOM 5347 O O . HIS B 1 166 ? 6.438 12.688 -14.555 1 91.38 166 HIS B O 1
ATOM 5353 N N . LEU B 1 167 ? 5.066 11.688 -13.141 1 93.5 167 LEU B N 1
ATOM 5354 C CA . LEU B 1 167 ? 4.461 10.836 -14.164 1 93.5 167 LEU B CA 1
ATOM 5355 C C . LEU B 1 167 ? 3.758 11.672 -15.227 1 93.5 167 LEU B C 1
ATOM 5357 O O . LEU B 1 167 ? 3.75 11.312 -16.406 1 93.5 167 LEU B O 1
ATOM 5361 N N . GLU B 1 168 ? 3.145 12.742 -14.812 1 92.5 168 GLU B N 1
ATOM 5362 C CA . GLU B 1 168 ? 2.537 13.648 -15.781 1 92.5 168 GLU B CA 1
ATOM 5363 C C . GLU B 1 168 ? 3.598 14.305 -16.672 1 92.5 168 GLU B C 1
ATOM 5365 O O . GLU B 1 168 ? 3.408 14.43 -17.875 1 92.5 168 GLU B O 1
ATOM 5370 N N . ALA B 1 169 ? 4.66 14.703 -16.062 1 89.94 169 ALA B N 1
ATOM 5371 C CA . ALA B 1 169 ? 5.727 15.383 -16.781 1 89.94 169 ALA B CA 1
ATOM 5372 C C . ALA B 1 169 ? 6.312 14.477 -17.875 1 89.94 169 ALA B C 1
ATOM 5374 O O . ALA B 1 169 ? 6.691 14.945 -18.938 1 89.94 169 ALA B O 1
ATOM 5375 N N . VAL B 1 170 ? 6.363 13.18 -17.641 1 92 170 VAL B N 1
ATOM 5376 C CA . VAL B 1 170 ? 7 12.281 -18.594 1 92 170 VAL B CA 1
ATOM 5377 C C . VAL B 1 170 ? 5.945 11.656 -19.5 1 92 170 VAL B C 1
ATOM 5379 O O . VAL B 1 170 ? 6.258 10.797 -20.328 1 92 170 VAL B O 1
ATOM 5382 N N . GLY B 1 171 ? 4.676 11.969 -19.297 1 93.56 171 GLY B N 1
ATOM 5383 C CA . GLY B 1 171 ? 3.621 11.625 -20.25 1 93.56 171 GLY B CA 1
ATOM 5384 C C . GLY B 1 171 ? 3.008 10.266 -19.984 1 93.56 171 GLY B C 1
ATOM 5385 O O . GLY B 1 171 ? 2.311 9.711 -20.828 1 93.56 171 GLY B O 1
ATOM 5386 N N . ILE B 1 172 ? 3.229 9.688 -18.844 1 95.94 172 ILE B N 1
ATOM 5387 C CA . ILE B 1 172 ? 2.701 8.367 -18.516 1 95.94 172 ILE B CA 1
ATOM 5388 C C . ILE B 1 172 ? 1.314 8.5 -17.891 1 95.94 172 ILE B C 1
ATOM 5390 O O . ILE B 1 172 ? 0.458 7.633 -18.078 1 95.94 172 ILE B O 1
ATOM 5394 N N . LEU B 1 173 ? 1.126 9.555 -17.172 1 95.44 173 LEU B N 1
ATOM 5395 C CA . LEU B 1 173 ? -0.158 9.828 -16.531 1 95.44 173 LEU B CA 1
ATOM 5396 C C . LEU B 1 173 ? -0.817 11.055 -17.156 1 95.44 173 LEU B C 1
ATOM 5398 O O . LEU B 1 173 ? -0.153 12.062 -17.406 1 95.44 173 LEU B O 1
ATOM 5402 N N . ASN B 1 174 ? -2.045 10.914 -17.422 1 95.44 174 ASN B N 1
ATOM 5403 C CA . ASN B 1 174 ? -2.857 12 -17.953 1 95.44 174 ASN B CA 1
ATOM 5404 C C . ASN B 1 174 ? -4.105 12.234 -17.109 1 95.44 174 ASN B C 1
ATOM 5406 O O . ASN B 1 174 ? -5.195 11.773 -17.469 1 95.44 174 ASN B O 1
ATOM 5410 N N . LEU B 1 175 ? -4.023 13.008 -16.094 1 95.06 175 LEU B N 1
ATOM 5411 C CA . LEU B 1 175 ? -5.168 13.312 -15.242 1 95.06 175 LEU B CA 1
ATOM 5412 C C . LEU B 1 175 ? -6.125 14.266 -15.938 1 95.06 175 LEU B C 1
ATOM 5414 O O . LEU B 1 175 ? -5.703 15.094 -16.75 1 95.06 175 LEU B O 1
ATOM 5418 N N . PRO B 1 176 ? -7.379 14.18 -15.625 1 94.75 176 PRO B N 1
ATOM 5419 C CA . PRO B 1 176 ? -8.297 15.195 -16.141 1 94.75 176 PRO B CA 1
ATOM 5420 C C . PRO B 1 176 ? -7.902 16.609 -15.719 1 94.75 176 PRO B C 1
ATOM 5422 O O . PRO B 1 176 ? -7.312 16.797 -14.656 1 94.75 176 PRO B O 1
ATOM 5425 N N . ASP B 1 177 ? -8.297 17.562 -16.531 1 92.5 177 ASP B N 1
ATOM 5426 C CA . ASP B 1 177 ? -7.93 18.938 -16.266 1 92.5 177 ASP B CA 1
ATOM 5427 C C . ASP B 1 177 ? -8.758 19.516 -15.117 1 92.5 177 ASP B C 1
ATOM 5429 O O . ASP B 1 177 ? -8.297 20.406 -14.391 1 92.5 177 ASP B O 1
ATOM 5433 N N . ASN B 1 178 ? -9.977 18.969 -15.086 1 92.62 178 ASN B N 1
ATOM 5434 C CA . ASN B 1 178 ? -10.945 19.516 -14.141 1 92.62 178 ASN B CA 1
ATOM 5435 C C . ASN B 1 178 ? -11.5 18.438 -13.211 1 92.62 178 ASN B C 1
ATOM 5437 O O . ASN B 1 178 ? -11.867 17.344 -13.656 1 92.62 178 ASN B O 1
ATOM 5441 N N . ILE B 1 179 ? -11.609 18.781 -11.938 1 90.5 179 ILE B N 1
ATOM 5442 C CA . ILE B 1 179 ? -12.07 17.828 -10.938 1 90.5 179 ILE B CA 1
ATOM 5443 C C . ILE B 1 179 ? -13.531 17.469 -11.203 1 90.5 179 ILE B C 1
ATOM 5445 O O . ILE B 1 179 ? -14.031 16.453 -10.719 1 90.5 179 ILE B O 1
ATOM 5449 N N . GLN B 1 180 ? -14.242 18.312 -11.992 1 90.62 180 GLN B N 1
ATOM 5450 C CA . GLN B 1 180 ? -15.648 18.078 -12.289 1 90.62 180 GLN B CA 1
ATOM 5451 C C . GLN B 1 180 ? -15.805 17.047 -13.414 1 90.62 180 GLN B C 1
ATOM 5453 O O . GLN B 1 180 ? -16.922 16.594 -13.695 1 90.62 180 GLN B O 1
ATOM 5458 N N . ASP B 1 181 ? -14.664 16.75 -14.062 1 93.38 181 ASP B N 1
ATOM 5459 C CA . ASP B 1 181 ? -14.695 15.672 -15.055 1 93.38 181 ASP B CA 1
ATOM 5460 C C . ASP B 1 181 ? -15.297 14.398 -14.461 1 93.38 181 ASP B C 1
ATOM 5462 O O . ASP B 1 181 ? -14.938 14 -13.352 1 93.38 181 ASP B O 1
ATOM 5466 N N . LYS B 1 182 ? -16.281 13.812 -15.203 1 91.94 182 LYS B N 1
ATOM 5467 C CA . LYS B 1 182 ? -17 12.633 -14.727 1 91.94 182 LYS B CA 1
ATOM 5468 C C . LYS B 1 182 ? -16.031 11.523 -14.32 1 91.94 182 LYS B C 1
ATOM 5470 O O . LYS B 1 182 ? -16.297 10.758 -13.391 1 91.94 182 LYS B O 1
ATOM 5475 N N . ARG B 1 183 ? -14.898 11.477 -14.914 1 92.81 183 ARG B N 1
ATOM 5476 C CA . ARG B 1 183 ? -13.906 10.453 -14.625 1 92.81 183 ARG B CA 1
ATOM 5477 C C . ARG B 1 183 ? -13.375 10.594 -13.203 1 92.81 183 ARG B C 1
ATOM 5479 O O . ARG B 1 183 ? -12.93 9.609 -12.602 1 92.81 183 ARG B O 1
ATOM 5486 N N . CYS B 1 184 ? -13.328 11.758 -12.641 1 92.12 184 CYS B N 1
ATOM 5487 C CA . CYS B 1 184 ? -12.805 11.977 -11.305 1 92.12 184 CYS B CA 1
ATOM 5488 C C . CYS B 1 184 ? -13.664 11.273 -10.258 1 92.12 184 CYS B C 1
ATOM 5490 O O . CYS B 1 184 ? -13.141 10.773 -9.258 1 92.12 184 CYS B O 1
ATOM 5492 N N . GLN B 1 185 ? -14.938 11.156 -10.523 1 88.69 185 GLN B N 1
ATOM 5493 C CA . GLN B 1 185 ? -15.836 10.5 -9.586 1 88.69 185 GLN B CA 1
ATOM 5494 C C . GLN B 1 185 ? -15.93 9 -9.875 1 88.69 185 GLN B C 1
ATOM 5496 O O . GLN B 1 185 ? -16.172 8.203 -8.969 1 88.69 185 GLN B O 1
ATOM 5501 N N . GLU B 1 186 ? -15.617 8.625 -11.078 1 89.81 186 GLU B N 1
ATOM 5502 C CA . GLU B 1 186 ? -15.898 7.258 -11.5 1 89.81 186 GLU B CA 1
ATOM 5503 C C . GLU B 1 186 ? -14.641 6.391 -11.422 1 89.81 186 GLU B C 1
ATOM 5505 O O . GLU B 1 186 ? -14.727 5.184 -11.18 1 89.81 186 GLU B O 1
ATOM 5510 N N . GLU B 1 187 ? -13.539 7 -11.672 1 93.19 187 GLU B N 1
ATOM 5511 C CA . GLU B 1 187 ? -12.328 6.195 -11.828 1 93.19 187 GLU B CA 1
ATOM 5512 C C . GLU B 1 187 ? -11.578 6.066 -10.508 1 93.19 187 GLU B C 1
ATOM 5514 O O . GLU B 1 187 ? -11.664 6.945 -9.648 1 93.19 187 GLU B O 1
ATOM 5519 N N . MET B 1 188 ? -10.922 4.906 -10.398 1 94.44 188 MET B N 1
ATOM 5520 C CA . MET B 1 188 ? -10.078 4.629 -9.242 1 94.44 188 MET B CA 1
ATOM 5521 C C . MET B 1 188 ? -8.609 4.891 -9.57 1 94.44 188 MET B C 1
ATOM 5523 O O . MET B 1 188 ? -8.188 4.742 -10.719 1 94.44 188 MET B O 1
ATOM 5527 N N . ILE B 1 189 ? -7.848 5.285 -8.562 1 96.38 189 ILE B N 1
ATOM 5528 C CA . ILE B 1 189 ? -6.426 5.527 -8.781 1 96.38 189 ILE B CA 1
ATOM 5529 C C . ILE B 1 189 ? -5.617 4.926 -7.629 1 96.38 189 ILE B C 1
ATOM 5531 O O . ILE B 1 189 ? -6.047 4.965 -6.477 1 96.38 189 ILE B O 1
ATOM 5535 N N . SER B 1 190 ? -4.496 4.301 -8.016 1 96.88 190 SER B N 1
ATOM 5536 C CA . SER B 1 190 ? -3.521 3.834 -7.031 1 96.88 190 SER B CA 1
ATOM 5537 C C . SER B 1 190 ? -2.375 4.828 -6.879 1 96.88 190 SER B C 1
ATOM 5539 O O . SER B 1 190 ? -1.785 5.262 -7.871 1 96.88 190 SER B O 1
ATOM 5541 N N . VAL B 1 191 ? -2.092 5.234 -5.648 1 96.88 191 VAL B N 1
ATOM 5542 C CA . VAL B 1 191 ? -1.019 6.176 -5.34 1 96.88 191 VAL B CA 1
ATOM 5543 C C . VAL B 1 191 ? -0.17 5.629 -4.191 1 96.88 191 VAL B C 1
ATOM 5545 O O . VAL B 1 191 ? -0.624 4.777 -3.426 1 96.88 191 VAL B O 1
ATOM 5548 N N . PRO B 1 192 ? 1.082 6.102 -4.117 1 96.38 192 PRO B N 1
ATOM 5549 C CA . PRO B 1 192 ? 1.966 5.559 -3.082 1 96.38 192 PRO B CA 1
ATOM 5550 C C . PRO B 1 192 ? 1.461 5.836 -1.669 1 96.38 192 PRO B C 1
ATOM 5552 O O . PRO B 1 192 ? 1.167 6.984 -1.329 1 96.38 192 PRO B O 1
ATOM 5555 N N . GLY B 1 193 ? 1.394 4.773 -0.907 1 94.62 193 GLY B N 1
ATOM 5556 C CA . GLY B 1 193 ? 1.17 4.922 0.522 1 94.62 193 GLY B CA 1
ATOM 5557 C C . GLY B 1 193 ? -0.298 4.887 0.903 1 94.62 193 GLY B C 1
ATOM 5558 O O . GLY B 1 193 ? -0.637 4.883 2.088 1 94.62 193 GLY B O 1
ATOM 5559 N N . LEU B 1 194 ? -1.19 4.895 -0.058 1 96.12 194 LEU B N 1
ATOM 5560 C CA . LEU B 1 194 ? -2.619 4.84 0.23 1 96.12 194 LEU B CA 1
ATOM 5561 C C . LEU B 1 194 ? -3.285 3.703 -0.54 1 96.12 194 LEU B C 1
ATOM 5563 O O . LEU B 1 194 ? -2.764 3.254 -1.563 1 96.12 194 LEU B O 1
ATOM 5567 N N . PRO B 1 195 ? -4.383 3.168 0.009 1 94.31 195 PRO B N 1
ATOM 5568 C CA . PRO B 1 195 ? -5.156 2.215 -0.792 1 94.31 195 PRO B CA 1
ATOM 5569 C C . PRO B 1 195 ? -5.766 2.85 -2.039 1 94.31 195 PRO B C 1
ATOM 5571 O O . PRO B 1 195 ? -5.805 4.078 -2.156 1 94.31 195 PRO B O 1
ATOM 5574 N N . VAL B 1 196 ? -6.215 1.999 -2.898 1 95.19 196 VAL B N 1
ATOM 5575 C CA . VAL B 1 196 ? -6.91 2.514 -4.074 1 95.19 196 VAL B CA 1
ATOM 5576 C C . VAL B 1 196 ? -8.078 3.396 -3.639 1 95.19 196 VAL B C 1
ATOM 5578 O O . VAL B 1 196 ? -8.781 3.076 -2.678 1 95.19 196 VAL B O 1
ATOM 5581 N N . MET B 1 197 ? -8.203 4.512 -4.297 1 94.25 197 MET B N 1
ATOM 5582 C CA . MET B 1 197 ? -9.242 5.484 -3.965 1 94.25 197 MET B CA 1
ATOM 5583 C C . MET B 1 197 ? -9.797 6.137 -5.227 1 94.25 197 MET B C 1
ATOM 5585 O O . MET B 1 197 ? -9.258 5.949 -6.316 1 94.25 197 MET B O 1
ATOM 5589 N N . ARG B 1 198 ? -10.891 6.852 -5.098 1 93 198 ARG B N 1
ATOM 5590 C CA . ARG B 1 198 ? -11.422 7.594 -6.234 1 93 198 ARG B CA 1
ATOM 5591 C C . ARG B 1 198 ? -10.484 8.727 -6.637 1 93 198 ARG B C 1
ATOM 5593 O O . ARG B 1 198 ? -9.867 9.359 -5.777 1 93 198 ARG B O 1
ATOM 5600 N N . LEU B 1 199 ? -10.484 8.992 -7.898 1 94.38 199 LEU B N 1
ATOM 5601 C CA . LEU B 1 199 ? -9.586 10.016 -8.438 1 94.38 199 LEU B CA 1
ATOM 5602 C C . LEU B 1 199 ? -9.852 11.367 -7.781 1 94.38 199 LEU B C 1
ATOM 5604 O O . LEU B 1 199 ? -8.914 12.102 -7.469 1 94.38 199 LEU B O 1
ATOM 5608 N N . CYS B 1 200 ? -11.039 11.695 -7.465 1 91.81 200 CYS B N 1
ATOM 5609 C CA . CYS B 1 200 ? -11.398 13 -6.918 1 91.81 200 CYS B CA 1
ATOM 5610 C C . CYS B 1 200 ? -10.906 13.141 -5.48 1 91.81 200 CYS B C 1
ATOM 5612 O O . CYS B 1 200 ? -10.836 14.25 -4.953 1 91.81 200 CYS B O 1
ATOM 5614 N N . GLU B 1 201 ? -10.578 12.062 -4.871 1 92.88 201 GLU B N 1
ATOM 5615 C CA . GLU B 1 201 ? -10.109 12.109 -3.486 1 92.88 201 GLU B CA 1
ATOM 5616 C C . GLU B 1 201 ? -8.688 12.656 -3.396 1 92.88 201 GLU B C 1
ATOM 5618 O O . GLU B 1 201 ? -8.203 12.953 -2.305 1 92.88 201 GLU B O 1
ATOM 5623 N N . LEU B 1 202 ? -8.016 12.844 -4.496 1 92.88 202 LEU B N 1
ATOM 5624 C CA . LEU B 1 202 ? -6.723 13.516 -4.52 1 92.88 202 LEU B CA 1
ATOM 5625 C C . LEU B 1 202 ? -6.852 14.953 -4.039 1 92.88 202 LEU B C 1
ATOM 5627 O O . LEU B 1 202 ? -5.895 15.523 -3.508 1 92.88 202 LEU B O 1
ATOM 5631 N N . GLY B 1 203 ? -7.98 15.516 -4.254 1 89.94 203 GLY B N 1
ATOM 5632 C CA . GLY B 1 203 ? -8.195 16.922 -3.947 1 89.94 203 GLY B CA 1
ATOM 5633 C C . GLY B 1 203 ? -8.016 17.828 -5.152 1 89.94 203 GLY B C 1
ATOM 5634 O O . GLY B 1 203 ? -7.297 17.484 -6.09 1 89.94 203 GLY B O 1
ATOM 5635 N N . SER B 1 204 ? -8.547 18.984 -5.133 1 88.81 204 SER B N 1
ATOM 5636 C CA . SER B 1 204 ? -8.641 19.891 -6.273 1 88.81 204 SER B CA 1
ATOM 5637 C C . SER B 1 204 ? -7.266 20.375 -6.715 1 88.81 204 SER B C 1
ATOM 5639 O O . SER B 1 204 ? -7.051 20.656 -7.895 1 88.81 204 SER B O 1
ATOM 5641 N N . VAL B 1 205 ? -6.352 20.391 -5.852 1 89.06 205 VAL B N 1
ATOM 5642 C CA . VAL B 1 205 ? -5.039 20.984 -6.094 1 89.06 205 VAL B CA 1
ATOM 5643 C C . VAL B 1 205 ? -4.301 20.188 -7.16 1 89.06 205 VAL B C 1
ATOM 5645 O O . VAL B 1 205 ? -3.377 20.688 -7.801 1 89.06 205 VAL B O 1
ATOM 5648 N N . PHE B 1 206 ? -4.684 18.938 -7.418 1 91.5 206 PHE B N 1
ATOM 5649 C CA . PHE B 1 206 ? -3.99 18.078 -8.367 1 91.5 206 PHE B CA 1
ATOM 5650 C C . PHE B 1 206 ? -4.551 18.25 -9.773 1 91.5 206 PHE B C 1
ATOM 5652 O O . PHE B 1 206 ? -4.02 17.688 -10.734 1 91.5 206 PHE B O 1
ATOM 5659 N N . PHE B 1 207 ? -5.555 19.062 -9.844 1 92.38 207 PHE B N 1
ATOM 5660 C CA . PHE B 1 207 ? -6.195 19.281 -11.133 1 92.38 207 PHE B CA 1
ATOM 5661 C C . PHE B 1 207 ? -5.922 20.688 -11.656 1 92.38 207 PHE B C 1
ATOM 5663 O O . PHE B 1 207 ? -5.852 21.641 -10.875 1 92.38 207 PHE B O 1
ATOM 5670 N N . LYS B 1 208 ? -5.789 20.859 -12.875 1 91.06 208 LYS B N 1
ATOM 5671 C CA . LYS B 1 208 ? -5.238 22.031 -13.531 1 91.06 208 LYS B CA 1
ATOM 5672 C C . LYS B 1 208 ? -6.129 23.25 -13.297 1 91.06 208 LYS B C 1
ATOM 5674 O O . LYS B 1 208 ? -5.656 24.391 -13.344 1 91.06 208 LYS B O 1
ATOM 5679 N N . ASP B 1 209 ? -7.328 23.016 -13.094 1 88.81 209 ASP B N 1
ATOM 5680 C CA . ASP B 1 209 ? -8.227 24.141 -12.914 1 88.81 209 ASP B CA 1
ATOM 5681 C C . ASP B 1 209 ? -8.062 24.766 -11.531 1 88.81 209 ASP B C 1
ATOM 5683 O O . ASP B 1 209 ? -8.531 25.891 -11.289 1 88.81 209 ASP B O 1
ATOM 5687 N N . ASP B 1 210 ? -7.426 24.109 -10.633 1 90.06 210 ASP B N 1
ATOM 5688 C CA . ASP B 1 210 ? -7.125 24.703 -9.336 1 90.06 210 ASP B CA 1
ATOM 5689 C C . ASP B 1 210 ? -5.926 25.641 -9.422 1 90.06 210 ASP B C 1
ATOM 5691 O O . ASP B 1 210 ? -4.875 25.266 -9.945 1 90.06 210 ASP B O 1
ATOM 5695 N N . PRO B 1 211 ? -6.047 26.828 -8.859 1 88.12 211 PRO B N 1
ATOM 5696 C CA . PRO B 1 211 ? -4.969 27.812 -8.953 1 88.12 211 PRO B CA 1
ATOM 5697 C C . PRO B 1 211 ? -3.68 27.344 -8.281 1 88.12 211 PRO B C 1
ATOM 5699 O O . PRO B 1 211 ? -2.596 27.828 -8.617 1 88.12 211 PRO B O 1
ATOM 5702 N N . LEU B 1 212 ? -3.748 26.375 -7.43 1 87.12 212 LEU B N 1
ATOM 5703 C CA . LEU B 1 212 ? -2.572 25.906 -6.711 1 87.12 212 LEU B CA 1
ATOM 5704 C C . LEU B 1 212 ? -1.91 24.75 -7.453 1 87.12 212 LEU B C 1
ATOM 5706 O O . LEU B 1 212 ? -0.842 24.281 -7.055 1 87.12 212 LEU B O 1
ATOM 5710 N N . ASN B 1 213 ? -2.541 24.328 -8.5 1 89.19 213 ASN B N 1
ATOM 5711 C CA . ASN B 1 213 ? -1.986 23.188 -9.242 1 89.19 213 ASN B CA 1
ATOM 5712 C C . ASN B 1 213 ? -0.621 23.531 -9.836 1 89.19 213 ASN B C 1
ATOM 5714 O O . ASN B 1 213 ? 0.331 22.766 -9.688 1 89.19 213 ASN B O 1
ATOM 5718 N N . ALA B 1 214 ? -0.529 24.688 -10.477 1 83.69 214 ALA B N 1
ATOM 5719 C CA . ALA B 1 214 ? 0.704 25.062 -11.156 1 83.69 214 ALA B CA 1
ATOM 5720 C C . ALA B 1 214 ? 1.858 25.203 -10.172 1 83.69 214 ALA B C 1
ATOM 5722 O O . ALA B 1 214 ? 2.918 24.609 -10.352 1 83.69 214 ALA B O 1
ATOM 5723 N N . PRO B 1 215 ? 1.644 25.938 -9.07 1 80.25 215 PRO B N 1
ATOM 5724 C CA . PRO B 1 215 ? 2.711 25.984 -8.07 1 80.25 215 PRO B CA 1
ATOM 5725 C C . PRO B 1 215 ? 3.051 24.609 -7.508 1 80.25 215 PRO B C 1
ATOM 5727 O O . PRO B 1 215 ? 4.219 24.312 -7.242 1 80.25 215 PRO B O 1
ATOM 5730 N N . GLY B 1 216 ? 2.062 23.812 -7.324 1 80.69 216 GLY B N 1
ATOM 5731 C CA . GLY B 1 216 ? 2.279 22.469 -6.801 1 80.69 216 GLY B CA 1
ATOM 5732 C C . GLY B 1 216 ? 3.117 21.594 -7.719 1 80.69 216 GLY B C 1
ATOM 5733 O O . GLY B 1 216 ? 3.969 20.828 -7.254 1 80.69 216 GLY B O 1
ATOM 5734 N N . ARG B 1 217 ? 2.91 21.672 -8.914 1 81.31 217 ARG B N 1
ATOM 5735 C CA . ARG B 1 217 ? 3.631 20.875 -9.906 1 81.31 217 ARG B CA 1
ATOM 5736 C C . ARG B 1 217 ? 5.094 21.297 -9.984 1 81.31 217 ARG B C 1
ATOM 5738 O O . ARG B 1 217 ? 5.965 20.469 -10.297 1 81.31 217 ARG B O 1
ATOM 5745 N N . ARG B 1 218 ? 5.273 22.484 -9.648 1 77.31 218 ARG B N 1
ATOM 5746 C CA . ARG B 1 218 ? 6.645 22.969 -9.641 1 77.31 218 ARG B CA 1
ATOM 5747 C C . ARG B 1 218 ? 7.387 22.5 -8.391 1 77.31 218 ARG B C 1
ATOM 5749 O O . ARG B 1 218 ? 8.609 22.344 -8.414 1 77.31 218 ARG B O 1
ATOM 5756 N N . ASN B 1 219 ? 6.633 22.219 -7.355 1 84.44 219 ASN B N 1
ATOM 5757 C CA . ASN B 1 219 ? 7.227 21.875 -6.066 1 84.44 219 ASN B CA 1
ATOM 5758 C C . ASN B 1 219 ? 7.676 20.422 -6.02 1 84.44 219 ASN B C 1
ATOM 5760 O O . ASN B 1 219 ? 8.68 20.094 -5.379 1 84.44 219 ASN B O 1
ATOM 5764 N N . GLY B 1 220 ? 6.973 19.516 -6.715 1 78.5 220 GLY B N 1
ATOM 5765 C CA . GLY B 1 220 ? 7.309 18.109 -6.707 1 78.5 220 GLY B CA 1
ATOM 5766 C C . GLY B 1 220 ? 8.742 17.828 -7.102 1 78.5 220 GLY B C 1
ATOM 5767 O O . GLY B 1 220 ? 9.531 17.312 -6.301 1 78.5 220 GLY B O 1
ATOM 5768 N N . PRO B 1 221 ? 9.078 18.344 -8.203 1 80.25 221 PRO B N 1
ATOM 5769 C CA . PRO B 1 221 ? 10.453 18.141 -8.672 1 80.25 221 PRO B CA 1
ATOM 5770 C C . PRO B 1 221 ? 11.484 18.828 -7.77 1 80.25 221 PRO B C 1
ATOM 5772 O O . PRO B 1 221 ? 12.633 18.375 -7.695 1 80.25 221 PRO B O 1
ATOM 5775 N N . SER B 1 222 ? 11.062 19.812 -7.086 1 86.12 222 SER B N 1
ATOM 5776 C CA . SER B 1 222 ? 11.992 20.547 -6.227 1 86.12 222 SER B CA 1
ATOM 5777 C C . SER B 1 222 ? 12.453 19.688 -5.059 1 86.12 222 SER B C 1
ATOM 5779 O O . SER B 1 222 ? 13.539 19.891 -4.512 1 86.12 222 SER B O 1
ATOM 5781 N N . LEU B 1 223 ? 11.672 18.672 -4.684 1 89.12 223 LEU B N 1
ATOM 5782 C CA . LEU B 1 223 ? 12.039 17.781 -3.582 1 89.12 223 LEU B CA 1
ATOM 5783 C C . LEU B 1 223 ? 13.234 16.922 -3.953 1 89.12 223 LEU B C 1
ATOM 5785 O O . LEU B 1 223 ? 13.961 16.453 -3.076 1 89.12 223 LEU B O 1
ATOM 5789 N N . GLN B 1 224 ? 13.352 16.766 -5.215 1 87.94 224 GLN B N 1
ATOM 5790 C CA . GLN B 1 224 ? 14.461 15.945 -5.688 1 87.94 224 GLN B CA 1
ATOM 5791 C C . GLN B 1 224 ? 15.789 16.672 -5.547 1 87.94 224 GLN B C 1
ATOM 5793 O O . GLN B 1 224 ? 16.859 16.062 -5.637 1 87.94 224 GLN B O 1
ATOM 5798 N N . LYS B 1 225 ? 15.734 17.953 -5.246 1 87.5 225 LYS B N 1
ATOM 5799 C CA . LYS B 1 225 ? 16.938 18.766 -5.203 1 87.5 225 LYS B CA 1
ATOM 5800 C C . LYS B 1 225 ? 17.328 19.109 -3.766 1 87.5 225 LYS B C 1
ATOM 5802 O O . LYS B 1 225 ? 18.328 19.781 -3.527 1 87.5 225 LYS B O 1
ATOM 5807 N N . THR B 1 226 ? 16.594 18.672 -2.859 1 91.5 226 THR B N 1
ATOM 5808 C CA . THR B 1 226 ? 16.875 18.984 -1.466 1 91.5 226 THR B CA 1
ATOM 5809 C C . THR B 1 226 ? 17.625 17.828 -0.794 1 91.5 226 THR B C 1
ATOM 5811 O O . THR B 1 226 ? 17.438 16.672 -1.141 1 91.5 226 THR B O 1
ATOM 5814 N N . ASP B 1 227 ? 18.484 18.188 0.2 1 94.88 227 ASP B N 1
ATOM 5815 C CA . ASP B 1 227 ? 19.281 17.188 0.889 1 94.88 227 ASP B CA 1
ATOM 5816 C C . ASP B 1 227 ? 18.578 16.672 2.143 1 94.88 227 ASP B C 1
ATOM 5818 O O . ASP B 1 227 ? 18.906 15.609 2.658 1 94.88 227 ASP B O 1
ATOM 5822 N N . VAL B 1 228 ? 17.688 17.531 2.672 1 97.44 228 VAL B N 1
ATOM 5823 C CA . VAL B 1 228 ? 17 17.188 3.914 1 97.44 228 VAL B CA 1
ATOM 5824 C C . VAL B 1 228 ? 15.516 17.516 3.797 1 97.44 228 VAL B C 1
ATOM 5826 O O . VAL B 1 228 ? 15.148 18.609 3.352 1 97.44 228 VAL B O 1
ATOM 5829 N N . ILE B 1 229 ? 14.727 16.578 4.125 1 97.38 229 ILE B N 1
ATOM 5830 C CA . ILE B 1 229 ? 13.281 16.75 4.227 1 97.38 229 ILE B CA 1
ATOM 5831 C C . ILE B 1 229 ? 12.812 16.438 5.645 1 97.38 229 ILE B C 1
ATOM 5833 O O . ILE B 1 229 ? 13.016 15.32 6.133 1 97.38 229 ILE B O 1
ATOM 5837 N N . LEU B 1 230 ? 12.242 17.422 6.309 1 98.06 230 LEU B N 1
ATOM 5838 C CA . LEU B 1 230 ? 11.711 17.25 7.656 1 98.06 230 LEU B CA 1
ATOM 5839 C C . LEU B 1 230 ? 10.195 17.094 7.625 1 98.06 230 LEU B C 1
ATOM 5841 O O . LEU B 1 230 ? 9.516 17.781 6.859 1 98.06 230 LEU B O 1
ATOM 5845 N N . LEU B 1 231 ? 9.711 16.188 8.398 1 97.5 231 LEU B N 1
ATOM 5846 C CA . LEU B 1 231 ? 8.273 15.953 8.5 1 97.5 231 LEU B CA 1
ATOM 5847 C C . LEU B 1 231 ? 7.777 16.219 9.922 1 97.5 231 LEU B C 1
ATOM 5849 O O . LEU B 1 231 ? 8.453 15.867 10.891 1 97.5 231 LEU B O 1
ATOM 5853 N N . SER B 1 232 ? 6.598 16.781 10.008 1 95.56 232 SER B N 1
ATOM 5854 C CA . SER B 1 232 ? 6.07 17.234 11.289 1 95.56 232 SER B CA 1
ATOM 5855 C C . SER B 1 232 ? 5.516 16.078 12.102 1 95.56 232 SER B C 1
ATOM 5857 O O . SER B 1 232 ? 5.238 16.234 13.297 1 95.56 232 SER B O 1
ATOM 5859 N N . GLY B 1 233 ? 5.352 14.922 11.492 1 95.94 233 GLY B N 1
ATOM 5860 C CA . GLY B 1 233 ? 4.836 13.75 12.188 1 95.94 233 GLY B CA 1
ATOM 5861 C C . GLY B 1 233 ? 5.926 12.859 12.75 1 95.94 233 GLY B C 1
ATOM 5862 O O . GLY B 1 233 ? 7.023 13.336 13.062 1 95.94 233 GLY B O 1
ATOM 5863 N N . PHE B 1 234 ? 5.594 11.594 13.078 1 97 234 PHE B N 1
ATOM 5864 C CA . PHE B 1 234 ? 6.555 10.648 13.633 1 97 234 PHE B CA 1
ATOM 5865 C C . PHE B 1 234 ? 6.5 9.32 12.875 1 97 234 PHE B C 1
ATOM 5867 O O . PHE B 1 234 ? 5.473 8.977 12.289 1 97 234 PHE B O 1
ATOM 5874 N N . SER B 1 235 ? 7.566 8.641 12.898 1 96.5 235 SER B N 1
ATOM 5875 C CA . SER B 1 235 ? 7.777 7.508 12.008 1 96.5 235 SER B CA 1
ATOM 5876 C C . SER B 1 235 ? 6.781 6.391 12.289 1 96.5 235 SER B C 1
ATOM 5878 O O . SER B 1 235 ? 6.352 5.688 11.367 1 96.5 235 SER B O 1
ATOM 5880 N N . GLU B 1 236 ? 6.402 6.203 13.5 1 97.12 236 GLU B N 1
ATOM 5881 C CA . GLU B 1 236 ? 5.547 5.098 13.922 1 97.12 236 GLU B CA 1
ATOM 5882 C C . GLU B 1 236 ? 4.121 5.277 13.406 1 97.12 236 GLU B C 1
ATOM 5884 O O . GLU B 1 236 ? 3.359 4.312 13.32 1 97.12 236 GLU B O 1
ATOM 5889 N N . LEU B 1 237 ? 3.752 6.5 13.047 1 96.94 237 LEU B N 1
ATOM 5890 C CA . LEU B 1 237 ? 2.406 6.758 12.547 1 96.94 237 LEU B CA 1
ATOM 5891 C C . LEU B 1 237 ? 2.277 6.328 11.086 1 96.94 237 LEU B C 1
ATOM 5893 O O . LEU B 1 237 ? 1.229 5.824 10.672 1 96.94 237 LEU B O 1
ATOM 5897 N N . GLU B 1 238 ? 3.256 6.531 10.281 1 95.94 238 GLU B N 1
ATOM 5898 C CA . GLU B 1 238 ? 3.141 6.305 8.844 1 95.94 238 GLU B CA 1
ATOM 5899 C C . GLU B 1 238 ? 4.383 5.613 8.289 1 95.94 238 GLU B C 1
ATOM 5901 O O . GLU B 1 238 ? 4.992 6.086 7.328 1 95.94 238 GLU B O 1
ATOM 5906 N N . PRO B 1 239 ? 4.742 4.496 8.812 1 95.25 239 PRO B N 1
ATOM 5907 C CA . PRO B 1 239 ? 5.973 3.816 8.406 1 95.25 239 PRO B CA 1
ATOM 5908 C C . PRO B 1 239 ? 5.973 3.426 6.926 1 95.25 239 PRO B C 1
ATOM 5910 O O . PRO B 1 239 ? 6.984 3.584 6.242 1 95.25 239 PRO B O 1
ATOM 5913 N N . ARG B 1 240 ? 4.891 2.949 6.41 1 94.31 240 ARG B N 1
ATOM 5914 C CA . ARG B 1 240 ? 4.82 2.518 5.016 1 94.31 240 ARG B CA 1
ATOM 5915 C C . ARG B 1 240 ? 4.91 3.709 4.07 1 94.31 240 ARG B C 1
ATOM 5917 O O . ARG B 1 240 ? 5.598 3.648 3.049 1 94.31 240 ARG B O 1
ATOM 5924 N N . GLN B 1 241 ? 4.211 4.75 4.398 1 96.19 241 GLN B N 1
ATOM 5925 C CA . GLN B 1 241 ? 4.223 5.961 3.584 1 96.19 241 GLN B CA 1
ATOM 5926 C C . GLN B 1 241 ? 5.621 6.562 3.506 1 96.19 241 GLN B C 1
ATOM 5928 O O . GLN B 1 241 ? 6.043 7.035 2.447 1 96.19 241 GLN B O 1
ATOM 5933 N N . THR B 1 242 ? 6.32 6.5 4.621 1 96.81 242 THR B N 1
ATOM 5934 C CA . THR B 1 242 ? 7.691 7 4.66 1 96.81 242 THR B CA 1
ATOM 5935 C C . THR B 1 242 ? 8.594 6.168 3.756 1 96.81 242 THR B C 1
ATOM 5937 O O . THR B 1 242 ? 9.414 6.719 3.016 1 96.81 242 THR B O 1
ATOM 5940 N N . ARG B 1 243 ? 8.406 4.883 3.76 1 95.81 243 ARG B N 1
ATOM 5941 C CA . ARG B 1 243 ? 9.203 4.004 2.914 1 95.81 243 ARG B CA 1
ATOM 5942 C C . ARG B 1 243 ? 8.938 4.273 1.437 1 95.81 243 ARG B C 1
ATOM 5944 O O . ARG B 1 243 ? 9.859 4.234 0.618 1 95.81 243 ARG B O 1
ATOM 5951 N N . GLU B 1 244 ? 7.664 4.453 1.122 1 96.62 244 GLU B N 1
ATOM 5952 C CA . GLU B 1 244 ? 7.332 4.77 -0.263 1 96.62 244 GLU B CA 1
ATOM 5953 C C . GLU B 1 244 ? 8.023 6.051 -0.721 1 96.62 244 GLU B C 1
ATOM 5955 O O . GLU B 1 244 ? 8.547 6.113 -1.836 1 96.62 244 GLU B O 1
ATOM 5960 N N . LEU B 1 245 ? 7.988 7.07 0.123 1 96.25 245 LEU B N 1
ATOM 5961 C CA . LEU B 1 245 ? 8.648 8.336 -0.184 1 96.25 245 LEU B CA 1
ATOM 5962 C C . LEU B 1 245 ? 10.148 8.133 -0.369 1 96.25 245 LEU B C 1
ATOM 5964 O O . LEU B 1 245 ? 10.742 8.656 -1.316 1 96.25 245 LEU B O 1
ATOM 5968 N N . GLU B 1 246 ? 10.758 7.367 0.497 1 96.31 246 GLU B N 1
ATOM 5969 C CA . GLU B 1 246 ? 12.188 7.066 0.417 1 96.31 246 GLU B CA 1
ATOM 5970 C C . GLU B 1 246 ? 12.531 6.359 -0.89 1 96.31 246 GLU B C 1
ATOM 5972 O O . GLU B 1 246 ? 13.508 6.703 -1.55 1 96.31 246 GLU B O 1
ATOM 5977 N N . ARG B 1 247 ? 11.711 5.383 -1.26 1 94.25 247 ARG B N 1
ATOM 5978 C CA . ARG B 1 247 ? 11.945 4.629 -2.488 1 94.25 247 ARG B CA 1
ATOM 5979 C C . ARG B 1 247 ? 11.891 5.543 -3.709 1 94.25 247 ARG B C 1
ATOM 5981 O O . ARG B 1 247 ? 12.742 5.453 -4.598 1 94.25 247 ARG B O 1
ATOM 5988 N N . LEU B 1 248 ? 10.938 6.387 -3.758 1 94.94 248 LEU B N 1
ATOM 5989 C CA . LEU B 1 248 ? 10.758 7.297 -4.887 1 94.94 248 LEU B CA 1
ATOM 5990 C C . LEU B 1 248 ? 11.938 8.258 -5 1 94.94 248 LEU B C 1
ATOM 5992 O O . LEU B 1 248 ? 12.539 8.391 -6.07 1 94.94 248 LEU B O 1
ATOM 5996 N N . LEU B 1 249 ? 12.281 8.875 -3.875 1 95.25 249 LEU B N 1
ATOM 5997 C CA . LEU B 1 249 ? 13.32 9.891 -3.912 1 95.25 249 LEU B CA 1
ATOM 5998 C C . LEU B 1 249 ? 14.688 9.258 -4.156 1 95.25 249 LEU B C 1
ATOM 6000 O O . LEU B 1 249 ? 15.555 9.859 -4.801 1 95.25 249 LEU B O 1
ATOM 6004 N N . GLN B 1 250 ? 14.867 8.039 -3.652 1 94.38 250 GLN B N 1
ATOM 6005 C CA . GLN B 1 250 ? 16.094 7.309 -3.951 1 94.38 250 GLN B CA 1
ATOM 6006 C C . GLN B 1 250 ? 16.203 7.016 -5.445 1 94.38 250 GLN B C 1
ATOM 6008 O O . GLN B 1 250 ? 17.281 7.184 -6.031 1 94.38 250 GLN B O 1
ATOM 6013 N N . ALA B 1 251 ? 15.164 6.555 -6.012 1 91.88 251 ALA B N 1
ATOM 6014 C CA . ALA B 1 251 ? 15.172 6.254 -7.441 1 91.88 251 ALA B CA 1
ATOM 6015 C C . ALA B 1 251 ? 15.477 7.5 -8.266 1 91.88 251 ALA B C 1
ATOM 6017 O O . ALA B 1 251 ? 16.281 7.453 -9.195 1 91.88 251 ALA B O 1
ATOM 6018 N N . TYR B 1 252 ? 14.867 8.578 -7.906 1 90.88 252 TYR B N 1
ATOM 6019 C CA . TYR B 1 252 ? 15.094 9.812 -8.641 1 90.88 252 TYR B CA 1
ATOM 6020 C C . TYR B 1 252 ? 16.5 10.336 -8.414 1 90.88 252 TYR B C 1
ATOM 6022 O O . TYR B 1 252 ? 17.109 10.914 -9.312 1 90.88 252 TYR B O 1
ATOM 6030 N N . ALA B 1 253 ? 16.984 10.156 -7.199 1 93.19 253 ALA B N 1
ATOM 6031 C CA . ALA B 1 253 ? 18.359 10.57 -6.902 1 93.19 253 ALA B CA 1
ATOM 6032 C C . ALA B 1 253 ? 19.359 9.812 -7.77 1 93.19 253 ALA B C 1
ATOM 6034 O O . ALA B 1 253 ? 20.266 10.414 -8.344 1 93.19 253 ALA B O 1
ATOM 6035 N N . VAL B 1 254 ? 19.188 8.539 -7.91 1 89.56 254 VAL B N 1
ATOM 6036 C CA . VAL B 1 254 ? 20.062 7.711 -8.734 1 89.56 254 VAL B CA 1
ATOM 6037 C C . VAL B 1 254 ? 20 8.18 -10.188 1 89.56 254 VAL B C 1
ATOM 6039 O O . VAL B 1 254 ? 21.031 8.328 -10.844 1 89.56 254 VAL B O 1
ATOM 6042 N N . ARG B 1 255 ? 18.922 8.438 -10.656 1 86.62 255 ARG B N 1
ATOM 6043 C CA . ARG B 1 255 ? 18.719 8.883 -12.031 1 86.62 255 ARG B CA 1
ATOM 6044 C C . ARG B 1 255 ? 19.422 10.211 -12.289 1 86.62 255 ARG B C 1
ATOM 6046 O O . ARG B 1 255 ? 20 10.422 -13.359 1 86.62 255 ARG B O 1
ATOM 6053 N N . ASN B 1 256 ? 19.344 11.055 -11.312 1 88.5 256 ASN B N 1
ATOM 6054 C CA . ASN B 1 256 ? 19.875 12.406 -11.484 1 88.5 256 ASN B CA 1
ATOM 6055 C C . ASN B 1 256 ? 21.312 12.5 -11.008 1 88.5 256 ASN B C 1
ATOM 6057 O O . ASN B 1 256 ? 21.891 13.594 -10.984 1 88.5 256 ASN B O 1
ATOM 6061 N N . GLY B 1 257 ? 21.906 11.406 -10.625 1 91.12 257 GLY B N 1
ATOM 6062 C CA . GLY B 1 257 ? 23.281 11.398 -10.164 1 91.12 257 GLY B CA 1
ATOM 6063 C C . GLY B 1 257 ? 23.484 12.172 -8.875 1 91.12 257 GLY B C 1
ATOM 6064 O O . GLY B 1 257 ? 24.484 12.883 -8.719 1 91.12 257 GLY B O 1
ATOM 6065 N N . ARG B 1 258 ? 22.484 12.094 -8 1 92.31 258 ARG B N 1
ATOM 6066 C CA . ARG B 1 258 ? 22.531 12.781 -6.719 1 92.31 258 ARG B CA 1
ATOM 6067 C C . ARG B 1 258 ? 22.422 11.797 -5.562 1 92.31 258 ARG B C 1
ATOM 6069 O O . ARG B 1 258 ? 22.094 10.625 -5.766 1 92.31 258 ARG B O 1
ATOM 6076 N N . LYS B 1 259 ? 22.703 12.32 -4.441 1 93.88 259 LYS B N 1
ATOM 6077 C CA . LYS B 1 259 ? 22.422 11.555 -3.229 1 93.88 259 LYS B CA 1
ATOM 6078 C C . LYS B 1 259 ? 20.953 11.719 -2.814 1 93.88 259 LYS B C 1
ATOM 6080 O O . LYS B 1 259 ? 20.391 12.812 -2.92 1 93.88 259 LYS B O 1
ATOM 6085 N N . ALA B 1 260 ? 20.391 10.672 -2.385 1 94.94 260 ALA B N 1
ATOM 6086 C CA . ALA B 1 260 ? 19.016 10.75 -1.87 1 94.94 260 ALA B CA 1
ATOM 6087 C C . ALA B 1 260 ? 18.953 11.633 -0.632 1 94.94 260 ALA B C 1
ATOM 6089 O O . ALA B 1 260 ? 19.875 11.648 0.187 1 94.94 260 ALA B O 1
ATOM 6090 N N . PRO B 1 261 ? 17.906 12.367 -0.471 1 96.25 261 PRO B N 1
ATOM 6091 C CA . PRO B 1 261 ? 17.781 13.219 0.717 1 96.25 261 PRO B CA 1
ATOM 6092 C C . PRO B 1 261 ? 17.547 12.414 1.994 1 96.25 261 PRO B C 1
ATOM 6094 O O . PRO B 1 261 ? 17.016 11.305 1.94 1 96.25 261 PRO B O 1
ATOM 6097 N N . HIS B 1 262 ? 17.984 13.016 3.117 1 97.12 262 HIS B N 1
ATOM 6098 C CA . HIS B 1 262 ? 17.531 12.523 4.414 1 97.12 262 HIS B CA 1
ATOM 6099 C C . HIS B 1 262 ? 16.062 12.883 4.66 1 97.12 262 HIS B C 1
ATOM 6101 O O . HIS B 1 262 ? 15.656 14.023 4.445 1 97.12 262 HIS B O 1
ATOM 6107 N N . ILE B 1 263 ? 15.289 11.891 5.023 1 97.56 263 ILE B N 1
ATOM 6108 C CA . ILE B 1 263 ? 13.891 12.117 5.395 1 97.56 263 ILE B CA 1
ATOM 6109 C C . ILE B 1 263 ? 13.711 11.859 6.887 1 97.56 263 ILE B C 1
ATOM 6111 O O . ILE B 1 263 ? 13.812 10.719 7.344 1 97.56 263 ILE B O 1
ATOM 6115 N N . TRP B 1 264 ? 13.445 12.938 7.672 1 98.12 264 TRP B N 1
ATOM 6116 C CA . TRP B 1 264 ? 13.414 12.805 9.125 1 98.12 264 TRP B CA 1
ATOM 6117 C C . TRP B 1 264 ? 12.078 13.297 9.68 1 98.12 264 TRP B C 1
ATOM 6119 O O . TRP B 1 264 ? 11.734 14.469 9.547 1 98.12 264 TRP B O 1
ATOM 6129 N N . HIS B 1 265 ? 11.359 12.367 10.328 1 98 265 HIS B N 1
ATOM 6130 C CA . HIS B 1 265 ? 10.25 12.781 11.18 1 98 265 HIS B CA 1
ATOM 6131 C C . HIS B 1 265 ? 10.758 13.398 12.484 1 98 265 HIS B C 1
ATOM 6133 O O . HIS B 1 265 ? 11.523 12.773 13.211 1 98 265 HIS B O 1
ATOM 6139 N N . ILE B 1 266 ? 10.281 14.555 12.773 1 96.62 266 ILE B N 1
ATOM 6140 C CA . ILE B 1 266 ? 10.781 15.195 13.984 1 96.62 266 ILE B CA 1
ATOM 6141 C C . ILE B 1 266 ? 9.617 15.547 14.906 1 96.62 266 ILE B C 1
ATOM 6143 O O . ILE B 1 266 ? 9.734 16.422 15.773 1 96.62 266 ILE B O 1
ATOM 6147 N N . GLY B 1 267 ? 8.453 14.984 14.641 1 94.19 267 GLY B N 1
ATOM 6148 C CA . GLY B 1 267 ? 7.273 15.336 15.414 1 94.19 267 GLY B CA 1
ATOM 6149 C C . GLY B 1 267 ? 6.824 14.227 16.344 1 94.19 267 GLY B C 1
ATOM 6150 O O . GLY B 1 267 ? 7.523 13.227 16.516 1 94.19 267 GLY B O 1
ATOM 6151 N N . PRO B 1 268 ? 5.746 14.336 16.984 1 93.12 268 PRO B N 1
ATOM 6152 C CA . PRO B 1 268 ? 4.891 15.516 16.812 1 93.12 268 PRO B CA 1
ATOM 6153 C C . PRO B 1 268 ? 5.531 16.797 17.344 1 93.12 268 PRO B C 1
ATOM 6155 O O . PRO B 1 268 ? 5.918 16.859 18.516 1 93.12 268 PRO B O 1
ATOM 6158 N N . THR B 1 269 ? 5.492 17.812 16.5 1 88.81 269 THR B N 1
ATOM 6159 C CA . THR B 1 269 ? 6.336 18.969 16.781 1 88.81 269 THR B CA 1
ATOM 6160 C C . THR B 1 269 ? 5.68 19.875 17.812 1 88.81 269 THR B C 1
ATOM 6162 O O . THR B 1 269 ? 6.359 20.688 18.453 1 88.81 269 THR B O 1
ATOM 6165 N N . PHE B 1 270 ? 4.379 19.688 17.938 1 83.56 270 PHE B N 1
ATOM 6166 C CA . PHE B 1 270 ? 3.676 20.562 18.875 1 83.56 270 PHE B CA 1
ATOM 6167 C C . PHE B 1 270 ? 3.926 20.109 20.312 1 83.56 270 PHE B C 1
ATOM 6169 O O . PHE B 1 270 ? 3.684 20.875 21.266 1 83.56 270 PHE B O 1
ATOM 6176 N N . LEU B 1 271 ? 4.242 18.75 20.5 1 73.5 271 LEU B N 1
ATOM 6177 C CA . LEU B 1 271 ? 4.438 18.203 21.828 1 73.5 271 LEU B CA 1
ATOM 6178 C C . LEU B 1 271 ? 5.855 18.469 22.328 1 73.5 271 LEU B C 1
ATOM 6180 O O . LEU B 1 271 ? 6.828 18.156 21.641 1 73.5 271 LEU B O 1
ATOM 6184 N N . SER B 1 272 ? 6.488 19.438 21.922 1 56.66 272 SER B N 1
ATOM 6185 C CA . SER B 1 272 ? 7.871 19.562 22.375 1 56.66 272 SER B CA 1
ATOM 6186 C C . SER B 1 272 ? 8.008 19.188 23.844 1 56.66 272 SER B C 1
ATOM 6188 O O . SER B 1 272 ? 7.059 19.328 24.609 1 56.66 272 SER B O 1
ATOM 6190 N N . LEU B 1 273 ? 9.18 18.312 24.062 1 45.59 273 LEU B N 1
ATOM 6191 C CA . LEU B 1 273 ? 9.656 17.672 25.281 1 45.59 273 LEU B CA 1
ATOM 6192 C C . LEU B 1 273 ? 9.375 18.531 26.5 1 45.59 273 LEU B C 1
ATOM 6194 O O . LEU B 1 273 ? 10 19.578 26.672 1 45.59 273 LEU B O 1
ATOM 6198 N N . SER B 1 274 ? 8.148 18.953 26.75 1 36.12 274 SER B N 1
ATOM 6199 C CA . SER B 1 274 ? 8.008 19.516 28.094 1 36.12 274 SER B CA 1
ATOM 6200 C C . SER B 1 274 ? 8.898 18.766 29.094 1 36.12 274 SER B C 1
ATOM 6202 O O . SER B 1 274 ? 8.938 17.531 29.094 1 36.12 274 SER B O 1
ATOM 6204 N N . SER B 1 275 ? 10.016 19.125 29.422 1 36 275 SER B N 1
ATOM 6205 C CA . SER B 1 275 ? 10.234 18.844 30.844 1 36 275 SER B CA 1
ATOM 6206 C C . SER B 1 275 ? 8.914 18.703 31.594 1 36 275 SER B C 1
ATOM 6208 O O . SER B 1 275 ? 7.875 19.188 31.125 1 36 275 SER B O 1
ATOM 6210 N N . SER B 1 276 ? 8.656 17.953 32.688 1 34.38 276 SER B N 1
ATOM 6211 C CA . SER B 1 276 ? 7.523 17.844 33.594 1 34.38 276 SER B CA 1
ATOM 6212 C C . SER B 1 276 ? 6.574 19.031 33.438 1 34.38 276 SER B C 1
ATOM 6214 O O . SER B 1 276 ? 5.379 18.922 33.75 1 34.38 276 SER B O 1
ATOM 6216 N N . LYS B 1 277 ? 7 20.328 33.594 1 33.72 277 LYS B N 1
ATOM 6217 C CA . LYS B 1 277 ? 6.227 21.531 33.906 1 33.72 277 LYS B CA 1
ATOM 6218 C C . LYS B 1 277 ? 5.672 22.172 32.656 1 33.72 277 LYS B C 1
ATOM 6220 O O . LYS B 1 277 ? 4.863 23.094 32.719 1 33.72 277 LYS B O 1
ATOM 6225 N N . GLY B 1 278 ? 6.375 22.422 31.531 1 34.03 278 GLY B N 1
ATOM 6226 C CA . GLY B 1 278 ? 6.188 23.625 30.75 1 34.03 278 GLY B CA 1
ATOM 6227 C C . GLY B 1 278 ? 5.141 23.484 29.672 1 34.03 278 GLY B C 1
ATOM 6228 O O . GLY B 1 278 ? 5.441 23.625 28.484 1 34.03 278 GLY B O 1
ATOM 6229 N N . ALA B 1 279 ? 4.41 22.547 29.422 1 35.72 279 ALA B N 1
ATOM 6230 C CA . ALA B 1 279 ? 3.42 23.031 28.453 1 35.72 279 ALA B CA 1
ATOM 6231 C C . ALA B 1 279 ? 3.174 24.531 28.641 1 35.72 279 ALA B C 1
ATOM 6233 O O . ALA B 1 279 ? 3.328 25.062 29.75 1 35.72 279 ALA B O 1
ATOM 6234 N N . GLU B 1 280 ? 3.195 25.359 27.469 1 39.69 280 GLU B N 1
ATOM 6235 C CA . GLU B 1 280 ? 2.953 26.797 27.391 1 39.69 280 GLU B CA 1
ATOM 6236 C C . GLU B 1 280 ? 1.881 27.234 28.375 1 39.69 280 GLU B C 1
ATOM 6238 O O . GLU B 1 280 ? 1.373 28.359 28.297 1 39.69 280 GLU B O 1
ATOM 6243 N N . SER B 1 281 ? 1.286 26.359 29.125 1 36.22 281 SER B N 1
ATOM 6244 C CA . SER B 1 281 ? 0.39 27.141 29.984 1 36.22 281 SER B CA 1
ATOM 6245 C C . SER B 1 281 ? 1.165 28.125 30.828 1 36.22 281 SER B C 1
ATOM 6247 O O . SER B 1 281 ? 1.29 27.953 32.062 1 36.22 281 SER B O 1
ATOM 6249 N N . VAL B 1 282 ? 2.406 28.422 30.406 1 34.91 282 VAL B N 1
ATOM 6250 C CA . VAL B 1 282 ? 2.754 29.453 31.375 1 34.91 282 VAL B CA 1
ATOM 6251 C C . VAL B 1 282 ? 1.629 30.484 31.469 1 34.91 282 VAL B C 1
ATOM 6253 O O . VAL B 1 282 ? 1.393 31.234 30.516 1 34.91 282 VAL B O 1
ATOM 6256 N N . ARG B 1 283 ? 0.538 30.125 32 1 39.12 283 ARG B N 1
ATOM 6257 C CA . ARG B 1 283 ? -0.456 31.078 32.5 1 39.12 283 ARG B CA 1
ATOM 6258 C C . ARG B 1 283 ? 0.211 32.25 33.219 1 39.12 283 ARG B C 1
ATOM 6260 O O . ARG B 1 283 ? 0.59 32.125 34.375 1 39.12 283 ARG B O 1
ATOM 6267 N N . VAL B 1 284 ? 1.085 32.969 32.594 1 37.19 284 VAL B N 1
ATOM 6268 C CA . VAL B 1 284 ? 1.292 34.094 33.5 1 37.19 284 VAL B CA 1
ATOM 6269 C C . VAL B 1 284 ? -0.02 34.438 34.188 1 37.19 284 VAL B C 1
ATOM 6271 O O . VAL B 1 284 ? -0.07 34.562 35.406 1 37.19 284 VAL B O 1
ATOM 6274 N N . GLY B 1 285 ? -0.835 35.5 33.438 1 37.88 285 GLY B N 1
ATOM 6275 C CA . GLY B 1 285 ? -1.98 36.125 34.062 1 37.88 285 GLY B CA 1
ATOM 6276 C C . GLY B 1 285 ? -3.152 35.188 34.25 1 37.88 285 GLY B C 1
ATOM 6277 O O . GLY B 1 285 ? -3.221 34.156 33.594 1 37.88 285 GLY B O 1
ATOM 6278 N N . ALA B 1 286 ? -3.867 35.188 35.438 1 44.09 286 ALA B N 1
ATOM 6279 C CA . ALA B 1 286 ? -5.086 34.531 35.875 1 44.09 286 ALA B CA 1
ATOM 6280 C C . ALA B 1 286 ? -6.051 34.312 34.719 1 44.09 286 ALA B C 1
ATOM 6282 O O . ALA B 1 286 ? -7.012 35.062 34.531 1 44.09 286 ALA B O 1
ATOM 6283 N N . ASP B 1 287 ? -5.598 34.156 33.469 1 53.44 287 ASP B N 1
ATOM 6284 C CA . ASP B 1 287 ? -6.543 34.156 32.375 1 53.44 287 ASP B CA 1
ATOM 6285 C C . ASP B 1 287 ? -7.684 33.188 32.594 1 53.44 287 ASP B C 1
ATOM 6287 O O . ASP B 1 287 ? -7.477 32.125 33.188 1 53.44 287 ASP B O 1
ATOM 6291 N N . LYS B 1 288 ? -8.883 33.688 32.594 1 67.06 288 LYS B N 1
ATOM 6292 C CA . LYS B 1 288 ? -10.172 33.031 32.719 1 67.06 288 LYS B CA 1
ATOM 6293 C C . LYS B 1 288 ? -10.211 31.75 31.859 1 67.06 288 LYS B C 1
ATOM 6295 O O . LYS B 1 288 ? -9.781 31.766 30.703 1 67.06 288 LYS B O 1
ATOM 6300 N N . LYS B 1 289 ? -10.297 30.703 32.5 1 82.44 289 LYS B N 1
ATOM 6301 C CA . LYS B 1 289 ? -10.547 29.406 31.891 1 82.44 289 LYS B CA 1
ATOM 6302 C C . LYS B 1 289 ? -11.562 29.5 30.766 1 82.44 289 LYS B C 1
ATOM 6304 O O . LYS B 1 289 ? -12.602 30.156 30.906 1 82.44 289 LYS B O 1
ATOM 6309 N N . HIS B 1 290 ? -11.203 28.984 29.578 1 87.69 290 HIS B N 1
ATOM 6310 C CA . HIS B 1 290 ? -12.125 29 28.438 1 87.69 290 HIS B CA 1
ATOM 6311 C C . HIS B 1 290 ? -13.406 28.25 28.766 1 87.69 290 HIS B C 1
ATOM 6313 O O . HIS B 1 290 ? -13.367 27.188 29.406 1 87.69 290 HIS B O 1
ATOM 6319 N N . PRO B 1 291 ? -14.484 28.703 28.312 1 91.81 291 PRO B N 1
ATOM 6320 C CA . PRO B 1 291 ? -15.766 28.047 28.609 1 91.81 291 PRO B CA 1
ATOM 6321 C C . PRO B 1 291 ? -15.781 26.578 28.188 1 91.81 291 PRO B C 1
ATOM 6323 O O . PRO B 1 291 ? -16.438 25.766 28.828 1 91.81 291 PRO B O 1
ATOM 6326 N N . SER B 1 292 ? -15.109 26.203 27.172 1 95.88 292 SER B N 1
ATOM 6327 C CA . SER B 1 292 ? -15.047 24.828 26.719 1 95.88 292 SER B CA 1
ATOM 6328 C C . SER B 1 292 ? -14.461 23.906 27.797 1 95.88 292 SER B C 1
ATOM 6330 O O . SER B 1 292 ? -14.906 22.766 27.953 1 95.88 292 SER B O 1
ATOM 6332 N N . ILE B 1 293 ? -13.5 24.391 28.484 1 95.81 293 ILE B N 1
ATOM 6333 C CA . ILE B 1 293 ? -12.836 23.578 29.5 1 95.81 293 ILE B CA 1
ATOM 6334 C C . ILE B 1 293 ? -13.75 23.422 30.719 1 95.81 293 ILE B C 1
ATOM 6336 O O . ILE B 1 293 ? -13.852 22.344 31.297 1 95.81 293 ILE B O 1
ATOM 6340 N N . ASP B 1 294 ? -14.414 24.562 31.062 1 95.69 294 ASP B N 1
ATOM 6341 C CA . ASP B 1 294 ? -15.406 24.484 32.125 1 95.69 294 ASP B CA 1
ATOM 6342 C C . ASP B 1 294 ? -16.484 23.438 31.812 1 95.69 294 ASP B C 1
ATOM 6344 O O . ASP B 1 294 ? -16.859 22.656 32.688 1 95.69 294 ASP B O 1
ATOM 6348 N N . PHE B 1 295 ? -16.938 23.469 30.688 1 97.56 295 PHE B N 1
ATOM 6349 C CA . PHE B 1 295 ? -17.922 22.5 30.234 1 97.56 295 PHE B CA 1
ATOM 6350 C C . PHE B 1 295 ? -17.391 21.078 30.359 1 97.56 295 PHE B C 1
ATOM 6352 O O . PHE B 1 295 ? -18.078 20.203 30.891 1 97.56 295 PHE B O 1
ATOM 6359 N N . LEU B 1 296 ? -16.172 20.844 29.891 1 98.12 296 LEU B N 1
ATOM 6360 C CA . LEU B 1 296 ? -15.57 19.516 29.906 1 98.12 296 LEU B CA 1
ATOM 6361 C C . LEU B 1 296 ? -15.406 19.016 31.344 1 98.12 296 LEU B C 1
ATOM 6363 O O . LEU B 1 296 ? -15.617 17.828 31.625 1 98.12 296 LEU B O 1
ATOM 6367 N N . ASP B 1 297 ? -15.078 19.906 32.219 1 97.44 297 ASP B N 1
ATOM 6368 C CA . ASP B 1 297 ? -14.898 19.562 33.625 1 97.44 297 ASP B CA 1
ATOM 6369 C C . ASP B 1 297 ? -16.172 18.969 34.219 1 97.44 297 ASP B C 1
ATOM 6371 O O . ASP B 1 297 ? -16.109 18.172 35.188 1 97.44 297 ASP B O 1
ATOM 6375 N N . SER B 1 298 ? -17.234 19.359 33.656 1 97.5 298 SER B N 1
ATOM 6376 C CA . SER B 1 298 ? -18.516 18.938 34.219 1 97.5 298 SER B CA 1
ATOM 6377 C C . SER B 1 298 ? -19.016 17.656 33.562 1 97.5 298 SER B C 1
ATOM 6379 O O . SER B 1 298 ? -20.094 17.156 33.906 1 97.5 298 SER B O 1
ATOM 6381 N N . GLN B 1 299 ? -18.344 17.078 32.625 1 98.25 299 GLN B N 1
ATOM 6382 C CA . GLN B 1 299 ? -18.812 15.914 31.891 1 98.25 299 GLN B CA 1
ATOM 6383 C C . GLN B 1 299 ? -18.078 14.648 32.344 1 98.25 299 GLN B C 1
ATOM 6385 O O . GLN B 1 299 ? -16.953 14.719 32.812 1 98.25 299 GLN B O 1
ATOM 6390 N N . PRO B 1 300 ? -18.656 13.461 32.156 1 97.56 300 PRO B N 1
ATOM 6391 C CA . PRO B 1 300 ? -17.969 12.211 32.5 1 97.56 300 PRO B CA 1
ATOM 6392 C C . PRO B 1 300 ? -16.75 11.953 31.625 1 97.56 300 PRO B C 1
ATOM 6394 O O . PRO B 1 300 ? -16.656 12.469 30.5 1 97.56 300 PRO B O 1
ATOM 6397 N N . ALA B 1 301 ? -15.898 11.102 32.125 1 97.62 301 ALA B N 1
ATOM 6398 C CA . ALA B 1 301 ? -14.68 10.75 31.406 1 97.62 301 ALA B CA 1
ATOM 6399 C C . ALA B 1 301 ? -15.008 10.109 30.062 1 97.62 301 ALA B C 1
ATOM 6401 O O . ALA B 1 301 ? -15.938 9.305 29.953 1 97.62 301 ALA B O 1
ATOM 6402 N N . SER B 1 302 ? -14.266 10.492 29.031 1 97.38 302 SER B N 1
ATOM 6403 C CA . SER B 1 302 ? -14.289 9.891 27.703 1 97.38 302 SER B CA 1
ATOM 6404 C C . SER B 1 302 ? -15.703 9.891 27.125 1 97.38 302 SER B C 1
ATOM 6406 O O . SER B 1 302 ? -16.109 8.93 26.469 1 97.38 302 SER B O 1
ATOM 6408 N N . SER B 1 303 ? -16.438 10.938 27.297 1 98.06 303 SER B N 1
ATOM 6409 C CA . SER B 1 303 ? -17.844 10.922 26.891 1 98.06 303 SER B CA 1
ATOM 6410 C C . SER B 1 303 ? -18.125 11.977 25.828 1 98.06 303 SER B C 1
ATOM 6412 O O . SER B 1 303 ? -19.047 11.828 25.031 1 98.06 303 SER B O 1
ATOM 6414 N N . VAL B 1 304 ? -17.391 13.008 25.797 1 98.75 304 VAL B N 1
ATOM 6415 C CA . VAL B 1 304 ? -17.719 14.195 25.016 1 98.75 304 VAL B CA 1
ATOM 6416 C C . VAL B 1 304 ? -17.266 14.016 23.562 1 98.75 304 VAL B C 1
ATOM 6418 O O . VAL B 1 304 ? -16.125 13.617 23.328 1 98.75 304 VAL B O 1
ATOM 6421 N N . VAL B 1 305 ? -18.125 14.305 22.641 1 98.81 305 VAL B N 1
ATOM 6422 C CA . VAL B 1 305 ? -17.781 14.406 21.219 1 98.81 305 VAL B CA 1
ATOM 6423 C C . VAL B 1 305 ? -17.328 15.836 20.906 1 98.81 305 VAL B C 1
ATOM 6425 O O . VAL B 1 305 ? -18.125 16.766 20.969 1 98.81 305 VAL B O 1
ATOM 6428 N N . PHE B 1 306 ? -16.094 16 20.625 1 98.75 306 PHE B N 1
ATOM 6429 C CA . PHE B 1 306 ? -15.562 17.281 20.188 1 98.75 306 PHE B CA 1
ATOM 6430 C C . PHE B 1 306 ? -15.711 17.438 18.672 1 98.75 306 PHE B C 1
ATOM 6432 O O . PHE B 1 306 ? -15.312 16.562 17.922 1 98.75 306 PHE B O 1
ATOM 6439 N N . VAL B 1 307 ? -16.297 18.516 18.203 1 98.19 307 VAL B N 1
ATOM 6440 C CA . VAL B 1 307 ? -16.516 18.766 16.781 1 98.19 307 VAL B CA 1
ATOM 6441 C C . VAL B 1 307 ? -15.836 20.062 16.375 1 98.19 307 VAL B C 1
ATOM 6443 O O . VAL B 1 307 ? -16.125 21.125 16.922 1 98.19 307 VAL B O 1
ATOM 6446 N N . ALA B 1 308 ? -14.977 19.969 15.461 1 96.12 308 ALA B N 1
ATOM 6447 C CA . ALA B 1 308 ? -14.312 21.156 14.898 1 96.12 308 ALA B CA 1
ATOM 6448 C C . ALA B 1 308 ? -13.812 20.875 13.484 1 96.12 308 ALA B C 1
ATOM 6450 O O . ALA B 1 308 ? -13.328 19.781 13.188 1 96.12 308 ALA B O 1
ATOM 6451 N N . PHE B 1 309 ? -13.867 21.844 12.57 1 91.38 309 PHE B N 1
ATOM 6452 C CA . PHE B 1 309 ? -13.547 21.625 11.164 1 91.38 309 PHE B CA 1
ATOM 6453 C C . PHE B 1 309 ? -12.461 22.594 10.703 1 91.38 309 PHE B C 1
ATOM 6455 O O . PHE B 1 309 ? -12.273 22.781 9.5 1 91.38 309 PHE B O 1
ATOM 6462 N N . GLY B 1 310 ? -11.805 23.188 11.617 1 83 310 GLY B N 1
ATOM 6463 C CA . GLY B 1 310 ? -10.742 24.109 11.25 1 83 310 GLY B CA 1
ATOM 6464 C C . GLY B 1 310 ? -11.258 25.469 10.828 1 83 310 GLY B C 1
ATOM 6465 O O . GLY B 1 310 ? -12.469 25.719 10.852 1 83 310 GLY B O 1
ATOM 6466 N N . SER B 1 311 ? -10.422 26.359 10.375 1 73.81 311 SER B N 1
ATOM 6467 C CA . SER B 1 311 ? -10.742 27.766 10.156 1 73.81 311 SER B CA 1
ATOM 6468 C C . SER B 1 311 ? -11.289 28 8.75 1 73.81 311 SER B C 1
ATOM 6470 O O . SER B 1 311 ? -11.953 29 8.5 1 73.81 311 SER B O 1
ATOM 6472 N N . ASP B 1 312 ? -11.094 27.016 7.887 1 77 312 ASP B N 1
ATOM 6473 C CA . ASP B 1 312 ? -11.383 27.312 6.488 1 77 312 ASP B CA 1
ATOM 6474 C C . ASP B 1 312 ? -12.688 26.656 6.047 1 77 312 ASP B C 1
ATOM 6476 O O . ASP B 1 312 ? -13.148 26.875 4.926 1 77 312 ASP B O 1
ATOM 6480 N N . VAL B 1 313 ? -13.242 25.891 6.879 1 81.5 313 VAL B N 1
ATOM 6481 C CA . VAL B 1 313 ? -14.453 25.172 6.5 1 81.5 313 VAL B CA 1
ATOM 6482 C C . VAL B 1 313 ? -15.68 25.969 6.918 1 81.5 313 VAL B C 1
ATOM 6484 O O . VAL B 1 313 ? -15.812 26.359 8.086 1 81.5 313 VAL B O 1
ATOM 6487 N N . ASN B 1 314 ? -16.547 26.219 5.961 1 81.69 314 ASN B N 1
ATOM 6488 C CA . ASN B 1 314 ? -17.828 26.859 6.211 1 81.69 314 ASN B CA 1
ATOM 6489 C C . ASN B 1 314 ? -18.984 25.953 5.809 1 81.69 314 ASN B C 1
ATOM 6491 O O . ASN B 1 314 ? -19.125 25.594 4.637 1 81.69 314 ASN B O 1
ATOM 6495 N N . HIS B 1 315 ? -19.781 25.75 6.75 1 87.62 315 HIS B N 1
ATOM 6496 C CA . HIS B 1 315 ? -20.938 24.891 6.484 1 87.62 315 HIS B CA 1
ATOM 6497 C C . HIS B 1 315 ? -22.172 25.719 6.137 1 87.62 315 HIS B C 1
ATOM 6499 O O . HIS B 1 315 ? -22.312 26.844 6.609 1 87.62 315 HIS B O 1
ATOM 6505 N N . THR B 1 316 ? -23.016 25.156 5.352 1 88.56 316 THR B N 1
ATOM 6506 C CA . THR B 1 316 ? -24.312 25.781 5.07 1 88.56 316 THR B CA 1
ATOM 6507 C C . THR B 1 316 ? -25.219 25.719 6.297 1 88.56 316 THR B C 1
ATOM 6509 O O . THR B 1 316 ? -24.969 24.953 7.223 1 88.56 316 THR B O 1
ATOM 6512 N N . ARG B 1 317 ? -26.234 26.562 6.234 1 91 317 ARG B N 1
ATOM 6513 C CA . ARG B 1 317 ? -27.234 26.547 7.297 1 91 317 ARG B CA 1
ATOM 6514 C C . ARG B 1 317 ? -27.844 25.156 7.445 1 91 317 ARG B C 1
ATOM 6516 O O . ARG B 1 317 ? -28.016 24.672 8.562 1 91 317 ARG B O 1
ATOM 6523 N N . LYS B 1 318 ? -28.141 24.578 6.312 1 92.88 318 LYS B N 1
ATOM 6524 C CA . LYS B 1 318 ? -28.75 23.25 6.316 1 92.88 318 LYS B CA 1
ATOM 6525 C C . LYS B 1 318 ? -27.828 22.234 6.996 1 92.88 318 LYS B C 1
ATOM 6527 O O . LYS B 1 318 ? -28.281 21.422 7.805 1 92.88 318 LYS B O 1
ATOM 6532 N N . GLN B 1 319 ? -26.547 22.234 6.656 1 94 319 GLN B N 1
ATOM 6533 C CA . GLN B 1 319 ? -25.594 21.297 7.242 1 94 319 GLN B CA 1
ATOM 6534 C C . GLN B 1 319 ? -25.422 21.547 8.742 1 94 319 GLN B C 1
ATOM 6536 O O . GLN B 1 319 ? -25.297 20.594 9.516 1 94 319 GLN B O 1
ATOM 6541 N N . ILE B 1 320 ? -25.453 22.797 9.148 1 94.75 320 ILE B N 1
ATOM 6542 C CA . ILE B 1 320 ? -25.328 23.141 10.562 1 94.75 320 ILE B CA 1
ATOM 6543 C C . ILE B 1 320 ? -26.516 22.578 11.328 1 94.75 320 ILE B C 1
ATOM 6545 O O . ILE B 1 320 ? -26.359 22.047 12.438 1 94.75 320 ILE B O 1
ATOM 6549 N N . HIS B 1 321 ? -27.672 22.672 10.711 1 96.56 321 HIS B N 1
ATOM 6550 C CA . HIS B 1 321 ? -28.859 22.094 11.336 1 96.56 321 HIS B CA 1
ATOM 6551 C C . HIS B 1 321 ? -28.688 20.578 11.539 1 96.56 321 HIS B C 1
ATOM 6553 O O . HIS B 1 321 ? -28.984 20.062 12.617 1 96.56 321 HIS B O 1
ATOM 6559 N N . GLU B 1 322 ? -28.219 19.953 10.492 1 96.88 322 GLU B N 1
ATOM 6560 C CA . GLU B 1 322 ? -28.031 18.5 10.578 1 96.88 322 GLU B CA 1
ATOM 6561 C C . GLU B 1 322 ? -26.984 18.141 11.641 1 96.88 322 GLU B C 1
ATOM 6563 O O . GLU B 1 322 ? -27.141 17.141 12.344 1 96.88 322 GLU B O 1
ATOM 6568 N N . ILE B 1 323 ? -25.938 18.906 11.75 1 97.19 323 ILE B N 1
ATOM 6569 C CA . ILE B 1 323 ? -24.922 18.688 12.773 1 97.19 323 ILE B CA 1
ATOM 6570 C C . ILE B 1 323 ? -25.547 18.797 14.156 1 97.19 323 ILE B C 1
ATOM 6572 O O . ILE B 1 323 ? -25.391 17.906 14.992 1 97.19 323 ILE B O 1
ATOM 6576 N N . ALA B 1 324 ? -26.297 19.859 14.336 1 98 324 ALA B N 1
ATOM 6577 C CA . ALA B 1 324 ? -26.922 20.109 15.641 1 98 324 ALA B CA 1
ATOM 6578 C C . ALA B 1 324 ? -27.859 18.984 16.031 1 98 324 ALA B C 1
ATOM 6580 O O . ALA B 1 324 ? -27.734 18.406 17.125 1 98 324 ALA B O 1
ATOM 6581 N N . TYR B 1 325 ? -28.703 18.656 15.148 1 98.38 325 TYR B N 1
ATOM 6582 C CA . TYR B 1 325 ? -29.688 17.625 15.453 1 98.38 325 TYR B CA 1
ATOM 6583 C C . TYR B 1 325 ? -29.031 16.266 15.57 1 98.38 325 TYR B C 1
ATOM 6585 O O . TYR B 1 325 ? -29.453 15.422 16.375 1 98.38 325 TYR B O 1
ATOM 6593 N N . GLY B 1 326 ? -28.047 16 14.711 1 98.44 326 GLY B N 1
ATOM 6594 C CA . GLY B 1 326 ? -27.328 14.742 14.82 1 98.44 326 GLY B CA 1
ATOM 6595 C C . GLY B 1 326 ? -26.641 14.562 16.156 1 98.44 326 GLY B C 1
ATOM 6596 O O . GLY B 1 326 ? -26.688 13.477 16.75 1 98.44 326 GLY B O 1
ATOM 6597 N N . LEU B 1 327 ? -26.031 15.602 16.641 1 98.56 327 LEU B N 1
ATOM 6598 C CA . LEU B 1 327 ? -25.375 15.578 17.953 1 98.56 327 LEU B CA 1
ATOM 6599 C C . LEU B 1 327 ? -26.391 15.375 19.062 1 98.56 327 LEU B C 1
ATOM 6601 O O . LEU B 1 327 ? -26.172 14.57 19.969 1 98.56 327 LEU B O 1
ATOM 6605 N N . GLU B 1 328 ? -27.484 16.125 18.938 1 98.31 328 GLU B N 1
ATOM 6606 C CA . GLU B 1 328 ? -28.547 15.969 19.906 1 98.31 328 GLU B CA 1
ATOM 6607 C C . GLU B 1 328 ? -29.047 14.523 19.953 1 98.31 328 GLU B C 1
ATOM 6609 O O . GLU B 1 328 ? -29.156 13.938 21.031 1 98.31 328 GLU B O 1
ATOM 6614 N N . ASN B 1 329 ? -29.297 13.977 18.812 1 98.06 329 ASN B N 1
ATOM 6615 C CA . ASN B 1 329 ? -29.859 12.641 18.688 1 98.06 329 ASN B CA 1
ATOM 6616 C C . ASN B 1 329 ? -28.922 11.578 19.25 1 98.06 329 ASN B C 1
ATOM 6618 O O . ASN B 1 329 ? -29.359 10.523 19.703 1 98.06 329 ASN B O 1
ATOM 6622 N N . SER B 1 330 ? -27.656 11.781 19.188 1 97.69 330 SER B N 1
ATOM 6623 C CA . SER B 1 330 ? -26.672 10.805 19.641 1 97.69 330 SER B CA 1
ATOM 6624 C C . SER B 1 330 ? -26.734 10.594 21.141 1 97.69 330 SER B C 1
ATOM 6626 O O . SER B 1 330 ? -26.234 9.586 21.656 1 97.69 330 SER B O 1
ATOM 6628 N N . GLN B 1 331 ? -27.203 11.578 21.859 1 96.88 331 GLN B N 1
ATOM 6629 C CA . GLN B 1 331 ? -27.359 11.578 23.312 1 96.88 331 GLN B CA 1
ATOM 6630 C C . GLN B 1 331 ? -26.016 11.641 24.016 1 96.88 331 GLN B C 1
ATOM 6632 O O . GLN B 1 331 ? -25.938 11.531 25.234 1 96.88 331 GLN B O 1
ATOM 6637 N N . GLN B 1 332 ? -24.938 11.766 23.281 1 97.81 332 GLN B N 1
ATOM 6638 C CA . GLN B 1 332 ? -23.625 12 23.859 1 97.81 332 GLN B CA 1
ATOM 6639 C C . GLN B 1 332 ? -23.422 13.477 24.188 1 97.81 332 GLN B C 1
ATOM 6641 O O . GLN B 1 332 ? -23.922 14.352 23.469 1 97.81 332 GLN B O 1
ATOM 6646 N N . PRO B 1 333 ? -22.75 13.742 25.281 1 98.62 333 PRO B N 1
ATOM 6647 C CA . PRO B 1 333 ? -22.312 15.133 25.422 1 98.62 333 PRO B CA 1
ATOM 6648 C C . PRO B 1 333 ? -21.422 15.594 24.266 1 98.62 333 PRO B C 1
ATOM 6650 O O . PRO B 1 333 ? -20.703 14.781 23.672 1 98.62 333 PRO B O 1
ATOM 6653 N N . PHE B 1 334 ? -21.531 16.891 23.953 1 98.81 334 PHE B N 1
ATOM 6654 C CA . PHE B 1 334 ? -20.734 17.328 22.812 1 98.81 334 PHE B CA 1
ATOM 6655 C C . PHE B 1 334 ? -20.266 18.781 23 1 98.81 334 PHE B C 1
ATOM 6657 O O . PHE B 1 334 ? -20.906 19.547 23.719 1 98.81 334 PHE B O 1
ATOM 6664 N N . LEU B 1 335 ? -19.156 19.062 22.531 1 98.69 335 LEU B N 1
ATOM 6665 C CA . LEU B 1 335 ? -18.562 20.391 22.328 1 98.69 335 LEU B CA 1
ATOM 6666 C C . LEU B 1 335 ? -18.375 20.672 20.828 1 98.69 335 LEU B C 1
ATOM 6668 O O . LEU B 1 335 ? -17.531 20.047 20.188 1 98.69 335 LEU B O 1
ATOM 6672 N N . CYS B 1 336 ? -19.141 21.625 20.312 1 98.25 336 CYS B N 1
ATOM 6673 C CA . CYS B 1 336 ? -19.172 21.844 18.875 1 98.25 336 CYS B CA 1
ATOM 6674 C C . CYS B 1 336 ? -18.734 23.25 18.516 1 98.25 336 CYS B C 1
ATOM 6676 O O . CYS B 1 336 ? -19.391 24.219 18.891 1 98.25 336 CYS B O 1
ATOM 6678 N N . VAL B 1 337 ? -17.625 23.297 17.812 1 95.69 337 VAL B N 1
ATOM 6679 C CA . VAL B 1 337 ? -17.094 24.578 17.344 1 95.69 337 VAL B CA 1
ATOM 6680 C C . VAL B 1 337 ? -17.5 24.797 15.883 1 95.69 337 VAL B C 1
ATOM 6682 O O . VAL B 1 337 ? -17.188 23.969 15.016 1 95.69 337 VAL B O 1
ATOM 6685 N N . LEU B 1 338 ? -18.141 25.859 15.594 1 92.75 338 LEU B N 1
ATOM 6686 C CA . LEU B 1 338 ? -18.625 26.141 14.242 1 92.75 338 LEU B CA 1
ATOM 6687 C C . LEU B 1 338 ? -18.328 27.594 13.859 1 92.75 338 LEU B C 1
ATOM 6689 O O . LEU B 1 338 ? -18.188 28.453 14.734 1 92.75 338 LEU B O 1
ATOM 6693 N N . HIS B 1 339 ? -18.188 27.766 12.594 1 87.81 339 HIS B N 1
ATOM 6694 C CA . HIS B 1 339 ? -18.109 29.109 12.023 1 87.81 339 HIS B CA 1
ATOM 6695 C C . HIS B 1 339 ? -19.453 29.516 11.422 1 87.81 339 HIS B C 1
ATOM 6697 O O . HIS B 1 339 ? -20.188 28.672 10.914 1 87.81 339 HIS B O 1
ATOM 6703 N N . PRO B 1 340 ? -19.688 30.828 11.531 1 86.06 340 PRO B N 1
ATOM 6704 C CA . PRO B 1 340 ? -20.875 31.281 10.805 1 86.06 340 PRO B CA 1
ATOM 6705 C C . PRO B 1 340 ? -20.781 31.047 9.297 1 86.06 340 PRO B C 1
ATOM 6707 O O . PRO B 1 340 ? -19.688 31.188 8.727 1 86.06 340 PRO B O 1
ATOM 6710 N N . PRO B 1 341 ? -21.844 30.594 8.75 1 81.31 341 PRO B N 1
ATOM 6711 C CA . PRO B 1 341 ? -21.797 30.391 7.297 1 81.31 341 PRO B CA 1
ATOM 6712 C C . PRO B 1 341 ? -21.391 31.656 6.547 1 81.31 341 PRO B C 1
ATOM 6714 O O . PRO B 1 341 ? -21.641 32.781 7.012 1 81.31 341 PRO B O 1
ATOM 6717 N N . LYS B 1 342 ? -20.469 31.484 5.598 1 69.19 342 LYS B N 1
ATOM 6718 C CA . LYS B 1 342 ? -20.047 32.625 4.812 1 69.19 342 LYS B CA 1
ATOM 6719 C C . LYS B 1 342 ? -21.188 33.188 3.975 1 69.19 342 LYS B C 1
ATOM 6721 O O . LYS B 1 342 ? -22.062 32.438 3.543 1 69.19 342 LYS B O 1
ATOM 6726 N N . LYS B 1 343 ? -21.422 34.5 3.986 1 56.47 343 LYS B N 1
ATOM 6727 C CA . LYS B 1 343 ? -22.469 35.344 3.426 1 56.47 343 LYS B CA 1
ATOM 6728 C C . LYS B 1 343 ? -22.719 35 1.96 1 56.47 343 LYS B C 1
ATOM 6730 O O . LYS B 1 343 ? -21.797 35 1.144 1 56.47 343 LYS B O 1
ATOM 6735 N N . GLY B 1 344 ? -23.453 34 1.615 1 49.91 344 GLY B N 1
ATOM 6736 C CA . GLY B 1 344 ? -24.047 34.312 0.329 1 49.91 344 GLY B CA 1
ATOM 6737 C C . GLY B 1 344 ? -24.703 35.688 0.291 1 49.91 344 GLY B C 1
ATOM 6738 O O . GLY B 1 344 ? -24.75 36.375 1.31 1 49.91 344 GLY B O 1
ATOM 6739 N N . PRO B 1 345 ? -24.953 36.312 -0.851 1 50.28 345 PRO B N 1
ATOM 6740 C CA . PRO B 1 345 ? -25.562 37.625 -0.901 1 50.28 345 PRO B CA 1
ATOM 6741 C C . PRO B 1 345 ? -26.594 37.844 0.213 1 50.28 345 PRO B C 1
ATOM 6743 O O . PRO B 1 345 ? -26.766 38.969 0.688 1 50.28 345 PRO B O 1
ATOM 6746 N N . ASP B 1 346 ? -27.234 36.844 0.606 1 47.44 346 ASP B N 1
ATOM 6747 C CA . ASP B 1 346 ? -28.469 37.031 1.365 1 47.44 346 ASP B CA 1
ATOM 6748 C C . ASP B 1 346 ? -28.25 36.75 2.85 1 47.44 346 ASP B C 1
ATOM 6750 O O . ASP B 1 346 ? -29.125 37.031 3.674 1 47.44 346 ASP B O 1
ATOM 6754 N N . VAL B 1 347 ? -27.219 36.031 3.279 1 52.12 347 VAL B N 1
ATOM 6755 C CA . VAL B 1 347 ? -27.281 35.688 4.695 1 52.12 347 VAL B CA 1
ATOM 6756 C C . VAL B 1 347 ? -26.062 36.25 5.422 1 52.12 347 VAL B C 1
ATOM 6758 O O . VAL B 1 347 ? -24.938 35.781 5.188 1 52.12 347 VAL B O 1
ATOM 6761 N N . GLN B 1 348 ? -26 37.438 5.816 1 55.56 348 GLN B N 1
ATOM 6762 C CA . GLN B 1 348 ? -24.938 38 6.641 1 55.56 348 GLN B CA 1
ATOM 6763 C C . GLN B 1 348 ? -25.047 37.5 8.086 1 55.56 348 GLN B C 1
ATOM 6765 O O . GLN B 1 348 ? -25.891 38 8.844 1 55.56 348 GLN B O 1
ATOM 6770 N N . VAL B 1 349 ? -24.828 36.281 8.391 1 65.12 349 VAL B N 1
ATOM 6771 C CA . VAL B 1 349 ? -24.938 35.812 9.773 1 65.12 349 VAL B CA 1
ATOM 6772 C C . VAL B 1 349 ? -23.594 35.938 10.477 1 65.12 349 VAL B C 1
ATOM 6774 O O . VAL B 1 349 ? -22.609 35.344 10.039 1 65.12 349 VAL B O 1
ATOM 6777 N N . ASP B 1 350 ? -23.469 36.844 11.422 1 72 350 ASP B N 1
ATOM 6778 C CA . ASP B 1 350 ? -22.219 37.062 12.164 1 72 350 ASP B CA 1
ATOM 6779 C C . ASP B 1 350 ? -22.188 36.188 13.414 1 72 350 ASP B C 1
ATOM 6781 O O . ASP B 1 350 ? -21.141 36.062 14.055 1 72 350 ASP B O 1
ATOM 6785 N N . ASP B 1 351 ? -23.297 35.562 13.586 1 84.81 351 ASP B N 1
ATOM 6786 C CA . ASP B 1 351 ? -23.406 34.781 14.828 1 84.81 351 ASP B CA 1
ATOM 6787 C C . ASP B 1 351 ? -23.953 33.375 14.57 1 84.81 351 ASP B C 1
ATOM 6789 O O . ASP B 1 351 ? -25.062 33.219 14.062 1 84.81 351 ASP B O 1
ATOM 6793 N N . ILE B 1 352 ? -23.172 32.375 15.016 1 88.94 352 ILE B N 1
ATOM 6794 C CA . ILE B 1 352 ? -23.562 31 14.75 1 88.94 352 ILE B CA 1
ATOM 6795 C C . ILE B 1 352 ? -24.844 30.672 15.5 1 88.94 352 ILE B C 1
ATOM 6797 O O . ILE B 1 352 ? -25.625 29.812 15.086 1 88.94 352 ILE B O 1
ATOM 6801 N N . PHE B 1 353 ? -25.156 31.375 16.562 1 91.38 353 PHE B N 1
ATOM 6802 C CA . PHE B 1 353 ? -26.312 31.078 17.422 1 91.38 353 PHE B CA 1
ATOM 6803 C C . PHE B 1 353 ? -27.609 31.5 16.734 1 91.38 353 PHE B C 1
ATOM 6805 O O . PHE B 1 353 ? -28.688 31.062 17.125 1 91.38 353 PHE B O 1
ATOM 6812 N N . SER B 1 354 ? -27.422 32.312 15.727 1 89.5 354 SER B N 1
ATOM 6813 C CA . SER B 1 354 ? -28.594 32.656 14.922 1 89.5 354 SER B CA 1
ATOM 6814 C C . SER B 1 354 ? -28.891 31.578 13.898 1 89.5 354 SER B C 1
ATOM 6816 O O . SER B 1 354 ? -29.984 31.562 13.328 1 89.5 354 SER B O 1
ATOM 6818 N N . VAL B 1 355 ? -27.984 30.734 13.711 1 91.81 355 VAL B N 1
ATOM 6819 C CA . VAL B 1 355 ? -28.125 29.688 12.711 1 91.81 355 VAL B CA 1
ATOM 6820 C C . VAL B 1 355 ? -28.531 28.375 13.383 1 91.81 355 VAL B C 1
ATOM 6822 O O . VAL B 1 355 ? -29.375 27.641 12.859 1 91.81 355 VAL B O 1
ATOM 6825 N N . ILE B 1 356 ? -28.031 28.094 14.516 1 95.12 356 ILE B N 1
ATOM 6826 C CA . ILE B 1 356 ? -28.344 26.875 15.25 1 95.12 356 ILE B CA 1
ATOM 6827 C C . ILE B 1 356 ? -29.797 26.891 15.68 1 95.12 356 ILE B C 1
ATOM 6829 O O . ILE B 1 356 ? -30.297 27.891 16.188 1 95.12 356 ILE B O 1
ATOM 6833 N N . PRO B 1 357 ? -30.5 25.766 15.492 1 95.75 357 PRO B N 1
ATOM 6834 C CA . PRO B 1 357 ? -31.906 25.719 15.906 1 95.75 357 PRO B CA 1
ATOM 6835 C C . PRO B 1 357 ? -32.062 25.984 17.406 1 95.75 357 PRO B C 1
ATOM 6837 O O . PRO B 1 357 ? -31.469 25.297 18.234 1 95.75 357 PRO B O 1
ATOM 6840 N N . GLN B 1 358 ? -32.969 26.844 17.703 1 95.25 358 GLN B N 1
ATOM 6841 C CA . GLN B 1 358 ? -33.156 27.297 19.078 1 95.25 358 GLN B CA 1
ATOM 6842 C C . GLN B 1 358 ? -33.688 26.156 19.953 1 95.25 358 GLN B C 1
ATOM 6844 O O . GLN B 1 358 ? -33.344 26.062 21.141 1 95.25 358 GLN B O 1
ATOM 6849 N N . ASP B 1 359 ? -34.5 25.406 19.453 1 96.69 359 ASP B N 1
ATOM 6850 C CA . ASP B 1 359 ? -35.062 24.281 20.203 1 96.69 359 ASP B CA 1
ATOM 6851 C C . ASP B 1 359 ? -33.969 23.281 20.562 1 96.69 359 ASP B C 1
ATOM 6853 O O . ASP B 1 359 ? -33.969 22.734 21.672 1 96.69 359 ASP B O 1
ATOM 6857 N N . CYS B 1 360 ? -33.094 23.062 19.641 1 96.56 360 CYS B N 1
ATOM 6858 C CA . CYS B 1 360 ? -31.969 22.172 19.891 1 96.56 360 CYS B CA 1
ATOM 6859 C C . CYS B 1 360 ? -31.078 22.719 21 1 96.56 360 CYS B C 1
ATOM 6861 O O . CYS B 1 360 ? -30.656 21.984 21.891 1 96.56 360 CYS B O 1
ATOM 6863 N N . LEU B 1 361 ? -30.812 24.016 20.953 1 96.06 361 LEU B N 1
ATOM 6864 C CA . LEU B 1 361 ? -30 24.672 21.969 1 96.06 361 LEU B CA 1
ATOM 6865 C C . LEU B 1 361 ? -30.625 24.484 23.359 1 96.06 361 LEU B C 1
ATOM 6867 O O . LEU B 1 361 ? -29.922 24.203 24.328 1 96.06 361 LEU B O 1
ATOM 6871 N N . ALA B 1 362 ? -31.891 24.609 23.375 1 96.5 362 ALA B N 1
ATOM 6872 C CA . ALA B 1 362 ? -32.594 24.484 24.641 1 96.5 362 ALA B CA 1
ATOM 6873 C C . ALA B 1 362 ? -32.562 23.047 25.156 1 96.5 362 ALA B C 1
ATOM 6875 O O . ALA B 1 362 ? -32.344 22.812 26.344 1 96.5 362 ALA B O 1
ATOM 6876 N N . ARG B 1 363 ? -32.719 22.125 24.297 1 97.19 363 ARG B N 1
ATOM 6877 C CA . ARG B 1 363 ? -32.844 20.719 24.688 1 97.19 363 ARG B CA 1
ATOM 6878 C C . ARG B 1 363 ? -31.484 20.125 25.016 1 97.19 363 ARG B C 1
ATOM 6880 O O . ARG B 1 363 ? -31.391 19.078 25.672 1 97.19 363 ARG B O 1
ATOM 6887 N N . THR B 1 364 ? -30.406 20.766 24.609 1 97.12 364 THR B N 1
ATOM 6888 C CA . THR B 1 364 ? -29.094 20.188 24.828 1 97.12 364 THR B CA 1
ATOM 6889 C C . THR B 1 364 ? -28.328 20.938 25.906 1 97.12 364 THR B C 1
ATOM 6891 O O . THR B 1 364 ? -27.141 20.719 26.125 1 97.12 364 THR B O 1
ATOM 6894 N N . ARG B 1 365 ? -29 21.812 26.547 1 94.31 365 ARG B N 1
ATOM 6895 C CA . ARG B 1 365 ? -28.375 22.562 27.625 1 94.31 365 ARG B CA 1
ATOM 6896 C C . ARG B 1 365 ? -27.75 21.625 28.656 1 94.31 365 ARG B C 1
ATOM 6898 O O . ARG B 1 365 ? -28.406 20.688 29.109 1 94.31 365 ARG B O 1
ATOM 6905 N N . GLY B 1 366 ? -26.5 21.891 29.031 1 94.25 366 GLY B N 1
ATOM 6906 C CA . GLY B 1 366 ? -25.828 21.062 30 1 94.25 366 GLY B CA 1
ATOM 6907 C C . GLY B 1 366 ? -25.078 19.891 29.375 1 94.25 366 GLY B C 1
ATOM 6908 O O . GLY B 1 366 ? -24.016 19.5 29.859 1 94.25 366 GLY B O 1
ATOM 6909 N N . ARG B 1 367 ? -25.609 19.406 28.359 1 96.62 367 ARG B N 1
ATOM 6910 C CA . ARG B 1 367 ? -25 18.25 27.719 1 96.62 367 ARG B CA 1
ATOM 6911 C C . ARG B 1 367 ? -24.188 18.656 26.484 1 96.62 367 ARG B C 1
ATOM 6913 O O . ARG B 1 367 ? -23.281 17.938 26.062 1 96.62 367 ARG B O 1
ATOM 6920 N N . GLY B 1 368 ? -24.609 19.75 25.938 1 97.88 368 GLY B N 1
ATOM 6921 C CA . GLY B 1 368 ? -23.938 20.234 24.75 1 97.88 368 GLY B CA 1
ATOM 6922 C C . GLY B 1 368 ? -23.5 21.688 24.859 1 97.88 368 GLY B C 1
ATOM 6923 O O . GLY B 1 368 ? -24.188 22.5 25.484 1 97.88 368 GLY B O 1
ATOM 6924 N N . LEU B 1 369 ? -22.422 22.016 24.266 1 97.94 369 LEU B N 1
ATOM 6925 C CA . LEU B 1 369 ? -21.922 23.375 24.188 1 97.94 369 LEU B CA 1
ATOM 6926 C C . LEU B 1 369 ? -21.516 23.734 22.75 1 97.94 369 LEU B C 1
ATOM 6928 O O . LEU B 1 369 ? -20.672 23.062 22.156 1 97.94 369 LEU B O 1
ATOM 6932 N N . PHE B 1 370 ? -22.141 24.719 22.203 1 96.56 370 PHE B N 1
ATOM 6933 C CA . PHE B 1 370 ? -21.734 25.297 20.922 1 96.56 370 PHE B CA 1
ATOM 6934 C C . PHE B 1 370 ? -20.828 26.5 21.156 1 96.56 370 PHE B C 1
ATOM 6936 O O . PHE B 1 370 ? -21.078 27.328 22.031 1 96.56 370 PHE B O 1
ATOM 6943 N N . VAL B 1 371 ? -19.734 26.484 20.453 1 94.44 371 VAL B N 1
ATOM 6944 C CA . VAL B 1 371 ? -18.781 27.578 20.531 1 94.44 371 VAL B CA 1
ATOM 6945 C C . VAL B 1 371 ? -18.531 28.156 19.141 1 94.44 371 VAL B C 1
ATOM 6947 O O . VAL B 1 371 ? -18.438 27.406 18.172 1 94.44 371 VAL B O 1
ATOM 6950 N N . GLN B 1 372 ? -18.469 29.453 19.094 1 91 372 GLN B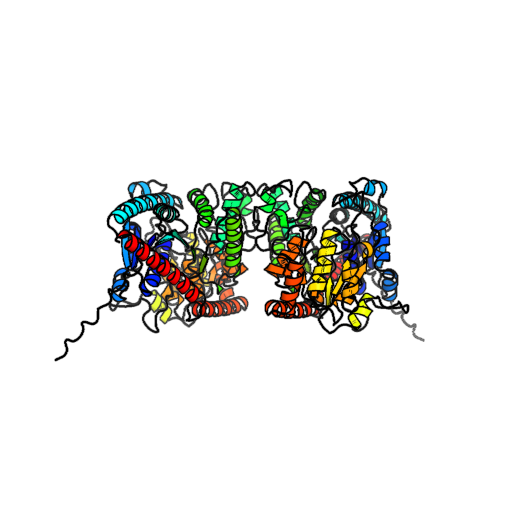 N 1
ATOM 6951 C CA . GLN B 1 372 ? -18.234 30.109 17.812 1 91 372 GLN B CA 1
ATOM 6952 C C . GLN B 1 372 ? -16.75 30.25 17.516 1 91 372 GLN B C 1
ATOM 6954 O O . GLN B 1 372 ? -16.016 30.875 18.281 1 91 372 GLN B O 1
ATOM 6959 N N . SER B 1 373 ? -16.25 29.656 16.562 1 84.69 373 SER B N 1
ATOM 6960 C CA . SER B 1 373 ? -15.047 29.953 15.797 1 84.69 373 SER B CA 1
ATOM 6961 C C . SER B 1 373 ? -13.812 29.344 16.453 1 84.69 373 SER B C 1
ATOM 6963 O O . SER B 1 373 ? -12.867 28.953 15.758 1 84.69 373 SER B O 1
ATOM 6965 N N . TYR B 1 374 ? -13.867 29.344 17.859 1 86.31 374 TYR B N 1
ATOM 6966 C CA . TYR B 1 374 ? -12.57 28.922 18.375 1 86.31 374 TYR B CA 1
ATOM 6967 C C . TYR B 1 374 ? -12.727 28.234 19.734 1 86.31 374 TYR B C 1
ATOM 6969 O O . TYR B 1 374 ? -13.508 28.688 20.578 1 86.31 374 TYR B O 1
ATOM 6977 N N . ALA B 1 375 ? -12.062 27.172 19.922 1 89.62 375 ALA B N 1
ATOM 6978 C CA . ALA B 1 375 ? -11.789 26.516 21.188 1 89.62 375 ALA B CA 1
ATOM 6979 C C . ALA B 1 375 ? -10.336 26.078 21.281 1 89.62 375 ALA B C 1
ATOM 6981 O O . ALA B 1 375 ? -9.688 25.844 20.25 1 89.62 375 ALA B O 1
ATOM 6982 N N . PRO B 1 376 ? -9.719 26.125 22.5 1 89.44 376 PRO B N 1
ATOM 6983 C CA . PRO B 1 376 ? -8.336 25.672 22.641 1 89.44 376 PRO B CA 1
ATOM 6984 C C . PRO B 1 376 ? -8.188 24.172 22.375 1 89.44 376 PRO B C 1
ATOM 6986 O O . PRO B 1 376 ? -8.195 23.375 23.312 1 89.44 376 PRO B O 1
ATOM 6989 N N . GLN B 1 377 ? -7.961 23.812 21.203 1 91.06 377 GLN B N 1
ATOM 6990 C CA . GLN B 1 377 ? -8.094 22.453 20.703 1 91.06 377 GLN B CA 1
ATOM 6991 C C . GLN B 1 377 ? -7.199 21.484 21.469 1 91.06 377 GLN B C 1
ATOM 6993 O O . GLN B 1 377 ? -7.637 20.391 21.859 1 91.06 377 GLN B O 1
ATOM 6998 N N . MET B 1 378 ? -5.98 21.844 21.719 1 88.81 378 MET B N 1
ATOM 6999 C CA . MET B 1 378 ? -5.062 20.938 22.406 1 88.81 378 MET B CA 1
ATOM 7000 C C . MET B 1 378 ? -5.543 20.656 23.828 1 88.81 378 MET B C 1
ATOM 7002 O O . MET B 1 378 ? -5.461 19.516 24.297 1 88.81 378 MET B O 1
ATOM 7006 N N . GLU B 1 379 ? -6.012 21.688 24.438 1 91.56 379 GLU B N 1
ATOM 7007 C CA . GLU B 1 379 ? -6.551 21.5 25.781 1 91.56 379 GLU B CA 1
ATOM 7008 C C . GLU B 1 379 ? -7.801 20.625 25.75 1 91.56 379 GLU B C 1
ATOM 7010 O O . GLU B 1 379 ? -7.996 19.797 26.641 1 91.56 379 GLU B O 1
ATOM 7015 N N . VAL B 1 380 ? -8.555 20.859 24.766 1 96.12 380 VAL B N 1
ATOM 7016 C CA . VAL B 1 380 ? -9.781 20.078 24.625 1 96.12 380 VAL B CA 1
ATOM 7017 C C . VAL B 1 380 ? -9.438 18.609 24.375 1 96.12 380 VAL B C 1
ATOM 7019 O O . VAL B 1 380 ? -9.969 17.719 25.047 1 96.12 380 VAL B O 1
ATOM 7022 N N . LEU B 1 381 ? -8.547 18.344 23.484 1 96.44 381 LEU B N 1
ATOM 7023 C CA . LEU B 1 381 ? -8.195 16.984 23.094 1 96.44 381 LEU B CA 1
ATOM 7024 C C . LEU B 1 381 ? -7.48 16.25 24.219 1 96.44 381 LEU B C 1
ATOM 7026 O O . LEU B 1 381 ? -7.578 15.031 24.344 1 96.44 381 LEU B O 1
ATOM 7030 N N . SER B 1 382 ? -6.809 16.984 25.062 1 95 382 SER B N 1
ATOM 7031 C CA . SER B 1 382 ? -6.062 16.375 26.156 1 95 382 SER B CA 1
ATOM 7032 C C . SER B 1 382 ? -6.941 16.172 27.375 1 95 382 SER B C 1
ATOM 7034 O O . SER B 1 382 ? -6.527 15.531 28.344 1 95 382 SER B O 1
ATOM 7036 N N . HIS B 1 383 ? -8.086 16.734 27.375 1 96.88 383 HIS B N 1
ATOM 7037 C CA . HIS B 1 383 ? -8.969 16.672 28.547 1 96.88 383 HIS B CA 1
ATOM 7038 C C . HIS B 1 383 ? -9.523 15.266 28.734 1 96.88 383 HIS B C 1
ATOM 7040 O O . HIS B 1 383 ? -9.93 14.625 27.766 1 96.88 383 HIS B O 1
ATOM 7046 N N . PRO B 1 384 ? -9.594 14.75 29.891 1 97.44 384 PRO B N 1
ATOM 7047 C CA . PRO B 1 384 ? -10.023 13.375 30.156 1 97.44 384 PRO B CA 1
ATOM 7048 C C . PRO B 1 384 ? -11.461 13.109 29.719 1 97.44 384 PRO B C 1
ATOM 7050 O O . PRO B 1 384 ? -11.828 11.961 29.469 1 97.44 384 PRO B O 1
ATOM 7053 N N . SER B 1 385 ? -12.227 14.133 29.625 1 98.31 385 SER B N 1
ATOM 7054 C CA . SER B 1 385 ? -13.633 13.953 29.281 1 98.31 385 SER B CA 1
ATOM 7055 C C . SER B 1 385 ? -13.812 13.781 27.781 1 98.31 385 SER B C 1
ATOM 7057 O O . SER B 1 385 ? -14.867 13.352 27.312 1 98.31 385 SER B O 1
ATOM 7059 N N . THR B 1 386 ? -12.836 14.156 27 1 98.5 386 THR B N 1
ATOM 7060 C CA . THR B 1 386 ? -12.961 14.031 25.547 1 98.5 386 THR B CA 1
ATOM 7061 C C . THR B 1 386 ? -12.945 12.562 25.141 1 98.5 386 THR B C 1
ATOM 7063 O O . THR B 1 386 ? -12 11.836 25.453 1 98.5 386 THR B O 1
ATOM 7066 N N . GLY B 1 387 ? -13.977 12.219 24.406 1 98.19 387 GLY B N 1
ATOM 7067 C CA . GLY B 1 387 ? -14.094 10.82 24.047 1 98.19 387 GLY B CA 1
ATOM 7068 C C . GLY B 1 387 ? -13.922 10.562 22.562 1 98.19 387 GLY B C 1
ATOM 7069 O O . GLY B 1 387 ? -13.633 9.438 22.141 1 98.19 387 GLY B O 1
ATOM 7070 N N . ALA B 1 388 ? -14.125 11.562 21.812 1 98.44 388 ALA B N 1
ATOM 7071 C CA . ALA B 1 388 ? -14 11.453 20.359 1 98.44 388 ALA B CA 1
ATOM 7072 C C . ALA B 1 388 ? -13.812 12.82 19.719 1 98.44 388 ALA B C 1
ATOM 7074 O O . ALA B 1 388 ? -14.148 13.844 20.312 1 98.44 388 ALA B O 1
ATOM 7075 N N . PHE B 1 389 ? -13.289 12.867 18.594 1 98.62 389 PHE B N 1
ATOM 7076 C CA . PHE B 1 389 ? -13.133 14.086 17.797 1 98.62 389 PHE B CA 1
ATOM 7077 C C . PHE B 1 389 ? -13.727 13.914 16.406 1 98.62 389 PHE B C 1
ATOM 7079 O O . PHE B 1 389 ? -13.25 13.086 15.625 1 98.62 389 PHE B O 1
ATOM 7086 N N . ILE B 1 390 ? -14.766 14.578 16.047 1 98 390 ILE B N 1
ATOM 7087 C CA . ILE B 1 390 ? -15.195 14.742 14.664 1 98 390 ILE B CA 1
ATOM 7088 C C . ILE B 1 390 ? -14.328 15.797 13.977 1 98 390 ILE B C 1
ATOM 7090 O O . ILE B 1 390 ? -14.453 16.984 14.266 1 98 390 ILE B O 1
ATOM 7094 N N . SER B 1 391 ? -13.531 15.312 13.062 1 95.69 391 SER B N 1
ATOM 7095 C CA . SER B 1 391 ? -12.469 16.156 12.523 1 95.69 391 SER B CA 1
ATOM 7096 C C . SER B 1 391 ? -12.523 16.203 11 1 95.69 391 SER B C 1
ATOM 7098 O O . SER B 1 391 ? -12.922 15.227 10.352 1 95.69 391 SER B O 1
ATOM 7100 N N . HIS B 1 392 ? -12.086 17.281 10.477 1 93.5 392 HIS B N 1
ATOM 7101 C CA . HIS B 1 392 ? -11.945 17.422 9.031 1 93.5 392 HIS B CA 1
ATOM 7102 C C . HIS B 1 392 ? -10.688 16.719 8.523 1 93.5 392 HIS B C 1
ATOM 7104 O O . HIS B 1 392 ? -10.438 16.672 7.32 1 93.5 392 HIS B O 1
ATOM 7110 N N . CYS B 1 393 ? -9.867 16.266 9.367 1 93.31 393 CYS B N 1
ATOM 7111 C CA . CYS B 1 393 ? -8.727 15.414 9.047 1 93.31 393 CYS B CA 1
ATOM 7112 C C . CYS B 1 393 ? -7.566 16.234 8.5 1 93.31 393 CYS B C 1
ATOM 7114 O O . CYS B 1 393 ? -6.801 15.75 7.66 1 93.31 393 CYS B O 1
ATOM 7116 N N . GLY B 1 394 ? -7.453 17.484 8.953 1 93.06 394 GLY B N 1
ATOM 7117 C CA . GLY B 1 394 ? -6.227 18.219 8.648 1 93.06 394 GLY B CA 1
ATOM 7118 C C . GLY B 1 394 ? -5.008 17.641 9.352 1 93.06 394 GLY B C 1
ATOM 7119 O O . GLY B 1 394 ? -5.113 17.125 10.461 1 93.06 394 GLY B O 1
ATOM 7120 N N . GLN B 1 395 ? -3.918 17.812 8.773 1 93.25 395 GLN B N 1
ATOM 7121 C CA . GLN B 1 395 ? -2.711 17.156 9.258 1 93.25 395 GLN B CA 1
ATOM 7122 C C . GLN B 1 395 ? -2.389 17.578 10.688 1 93.25 395 GLN B C 1
ATOM 7124 O O . GLN B 1 395 ? -2.066 16.75 11.531 1 93.25 395 GLN B O 1
ATOM 7129 N N . ASN B 1 396 ? -2.445 18.891 11 1 91.88 396 ASN B N 1
ATOM 7130 C CA . ASN B 1 396 ? -2.166 19.359 12.352 1 91.88 396 ASN B CA 1
ATOM 7131 C C . ASN B 1 396 ? -3.139 18.75 13.367 1 91.88 396 ASN B C 1
ATOM 7133 O O . ASN B 1 396 ? -2.723 18.25 14.414 1 91.88 396 ASN B O 1
ATOM 7137 N N . SER B 1 397 ? -4.391 18.797 12.977 1 93 397 SER B N 1
ATOM 7138 C CA . SER B 1 397 ? -5.418 18.25 13.852 1 93 397 SER B CA 1
ATOM 7139 C C . SER B 1 397 ? -5.246 16.734 14.023 1 93 397 SER B C 1
ATOM 7141 O O . SER B 1 397 ? -5.449 16.203 15.117 1 93 397 SER B O 1
ATOM 7143 N N . LEU B 1 398 ? -4.934 16.172 12.969 1 94.94 398 LEU B N 1
ATOM 7144 C CA . LEU B 1 398 ? -4.715 14.727 12.992 1 94.94 398 LEU B CA 1
ATOM 7145 C C . LEU B 1 398 ? -3.578 14.367 13.945 1 94.94 398 LEU B C 1
ATOM 7147 O O . LEU B 1 398 ? -3.719 13.461 14.773 1 94.94 398 LEU B O 1
ATOM 7151 N N . LEU B 1 399 ? -2.469 15.055 13.875 1 95.56 399 LEU B N 1
ATOM 7152 C CA . LEU B 1 399 ? -1.321 14.773 14.727 1 95.56 399 LEU B CA 1
ATOM 7153 C C . LEU B 1 399 ? -1.654 15.047 16.188 1 95.56 399 LEU B C 1
ATOM 7155 O O . LEU B 1 399 ? -1.276 14.273 17.078 1 95.56 399 LEU B O 1
ATOM 7159 N N . GLU B 1 400 ? -2.377 16.141 16.422 1 94.62 400 GLU B N 1
ATOM 7160 C CA . GLU B 1 400 ? -2.793 16.469 17.781 1 94.62 400 GLU B CA 1
ATOM 7161 C C . GLU B 1 400 ? -3.693 15.383 18.359 1 94.62 400 GLU B C 1
ATOM 7163 O O . GLU B 1 400 ? -3.477 14.922 19.484 1 94.62 400 GLU B O 1
ATOM 7168 N N . THR B 1 401 ? -4.59 14.953 17.578 1 96.75 401 THR B N 1
ATOM 7169 C CA . THR B 1 401 ? -5.598 14 18.031 1 96.75 401 THR B CA 1
ATOM 7170 C C . THR B 1 401 ? -4.969 12.641 18.312 1 96.75 401 THR B C 1
ATOM 7172 O O . THR B 1 401 ? -5.215 12.039 19.359 1 96.75 401 THR B O 1
ATOM 7175 N N . VAL B 1 402 ? -4.141 12.172 17.406 1 96.94 402 VAL B N 1
ATOM 7176 C CA . VAL B 1 402 ? -3.5 10.867 17.562 1 96.94 402 VAL B CA 1
ATOM 7177 C C . VAL B 1 402 ? -2.555 10.891 18.75 1 96.94 402 VAL B C 1
ATOM 7179 O O . VAL B 1 402 ? -2.443 9.898 19.484 1 96.94 402 VAL B O 1
ATOM 7182 N N . SER B 1 403 ? -1.924 12.031 18.984 1 96.5 403 SER B N 1
ATOM 7183 C CA . SER B 1 403 ? -0.978 12.156 20.078 1 96.5 403 SER B CA 1
ATOM 7184 C C . SER B 1 403 ? -1.697 12.172 21.422 1 96.5 403 SER B C 1
ATOM 7186 O O . SER B 1 403 ? -1.083 11.938 22.469 1 96.5 403 SER B O 1
ATOM 7188 N N . MET B 1 404 ? -2.939 12.492 21.422 1 96.56 404 MET B N 1
ATOM 7189 C CA . MET B 1 404 ? -3.703 12.531 22.656 1 96.56 404 MET B CA 1
ATOM 7190 C C . MET B 1 404 ? -4.527 11.258 22.828 1 96.56 404 MET B C 1
ATOM 7192 O O . MET B 1 404 ? -5.23 11.102 23.828 1 96.56 404 MET B O 1
ATOM 7196 N N . GLY B 1 405 ? -4.477 10.367 21.891 1 97.5 405 GLY B N 1
ATOM 7197 C CA . GLY B 1 405 ? -5.137 9.078 21.984 1 97.5 405 GLY B CA 1
ATOM 7198 C C . GLY B 1 405 ? -6.648 9.172 21.859 1 97.5 405 GLY B C 1
ATOM 7199 O O . GLY B 1 405 ? -7.375 8.383 22.469 1 97.5 405 GLY B O 1
ATOM 7200 N N . VAL B 1 406 ? -7.133 10.141 21.141 1 97.94 406 VAL B N 1
ATOM 7201 C CA . VAL B 1 406 ? -8.57 10.344 20.984 1 97.94 406 VAL B CA 1
ATOM 7202 C C . VAL B 1 406 ? -9.055 9.695 19.688 1 97.94 406 VAL B C 1
ATOM 7204 O O . VAL B 1 406 ? -8.484 9.93 18.625 1 97.94 406 VAL B O 1
ATOM 7207 N N . PRO B 1 407 ? -10.117 8.898 19.734 1 97.38 407 PRO B N 1
ATOM 7208 C CA . PRO B 1 407 ? -10.68 8.344 18.5 1 97.38 407 PRO B CA 1
ATOM 7209 C C . PRO B 1 407 ? -11.234 9.414 17.578 1 97.38 407 PRO B C 1
ATOM 7211 O O . PRO B 1 407 ? -11.664 10.477 18.031 1 97.38 407 PRO B O 1
ATOM 7214 N N . ILE B 1 408 ? -11.289 9.086 16.266 1 98.12 408 ILE B N 1
ATOM 7215 C CA . ILE B 1 408 ? -11.633 10.109 15.289 1 98.12 408 ILE B CA 1
ATOM 7216 C C . ILE B 1 408 ? -12.844 9.656 14.477 1 98.12 408 ILE B C 1
ATOM 7218 O O . ILE B 1 408 ? -12.93 8.492 14.07 1 98.12 408 ILE B O 1
ATOM 7222 N N . LEU B 1 409 ? -13.766 10.438 14.32 1 97.5 409 LEU B N 1
ATOM 7223 C CA . LEU B 1 409 ? -14.758 10.367 13.25 1 97.5 409 LEU B CA 1
ATOM 7224 C C . LEU B 1 409 ? -14.391 11.32 12.109 1 97.5 409 LEU B C 1
ATOM 7226 O O . LEU B 1 409 ? -14.523 12.531 12.25 1 97.5 409 LEU B O 1
ATOM 7230 N N . ALA B 1 410 ? -13.945 10.75 11.023 1 96.44 410 ALA B N 1
ATOM 7231 C CA . ALA B 1 410 ? -13.336 11.516 9.945 1 96.44 410 ALA B CA 1
ATOM 7232 C C . ALA B 1 410 ? -14.398 12.133 9.047 1 96.44 410 ALA B C 1
ATOM 7234 O O . ALA B 1 410 ? -15.25 11.43 8.492 1 96.44 410 ALA B O 1
ATOM 7235 N N . TRP B 1 411 ? -14.352 13.398 8.914 1 95.88 411 TRP B N 1
ATOM 7236 C CA . TRP B 1 411 ? -15.242 14.188 8.062 1 95.88 411 TRP B CA 1
ATOM 7237 C C . TRP B 1 411 ? -14.445 15.18 7.223 1 95.88 411 TRP B C 1
ATOM 7239 O O . TRP B 1 411 ? -14.531 16.391 7.438 1 95.88 411 TRP B O 1
ATOM 7249 N N . PRO B 1 412 ? -13.742 14.656 6.199 1 92.69 412 PRO B N 1
ATOM 7250 C CA . PRO B 1 412 ? -12.891 15.539 5.391 1 92.69 412 PRO B CA 1
ATOM 7251 C C . PRO B 1 412 ? -13.695 16.547 4.578 1 92.69 412 PRO B C 1
ATOM 7253 O O . PRO B 1 412 ? -14.789 16.234 4.094 1 92.69 412 PRO B O 1
ATOM 7256 N N . CYS B 1 413 ? -13.07 17.734 4.387 1 88 413 CYS B N 1
ATOM 7257 C CA . CYS B 1 413 ? -13.805 18.812 3.729 1 88 413 CYS B CA 1
ATOM 7258 C C . CYS B 1 413 ? -12.992 19.406 2.586 1 88 413 CYS B C 1
ATOM 7260 O O . CYS B 1 413 ? -13.531 19.688 1.513 1 88 413 CYS B O 1
ATOM 7262 N N . LEU B 1 414 ? -11.656 19.578 2.855 1 83.06 414 LEU B N 1
ATOM 7263 C CA . LEU B 1 414 ? -10.859 20.344 1.903 1 83.06 414 LEU B CA 1
ATOM 7264 C C . LEU B 1 414 ? -9.469 19.734 1.744 1 83.06 414 LEU B C 1
ATOM 7266 O O . LEU B 1 414 ? -9.008 19 2.621 1 83.06 414 LEU B O 1
ATOM 7270 N N . TYR B 1 415 ? -8.805 20.094 0.654 1 82.81 415 TYR B N 1
ATOM 7271 C CA . TYR B 1 415 ? -7.375 19.922 0.42 1 82.81 415 TYR B CA 1
ATOM 7272 C C . TYR B 1 415 ? -6.957 18.469 0.587 1 82.81 415 TYR B C 1
ATOM 7274 O O . TYR B 1 415 ? -7.516 17.578 -0.056 1 82.81 415 TYR B O 1
ATOM 7282 N N . ASP B 1 416 ? -5.93 18.281 1.54 1 88.75 416 ASP B N 1
ATOM 7283 C CA . ASP B 1 416 ? -5.332 16.953 1.729 1 88.75 416 ASP B CA 1
ATOM 7284 C C . ASP B 1 416 ? -6.176 16.094 2.67 1 88.75 416 ASP B C 1
ATOM 7286 O O . ASP B 1 416 ? -5.844 14.945 2.936 1 88.75 416 ASP B O 1
ATOM 7290 N N . GLN B 1 417 ? -7.289 16.641 3.027 1 92.56 417 GLN B N 1
ATOM 7291 C CA . GLN B 1 417 ? -8.078 16.031 4.094 1 92.56 417 GLN B CA 1
ATOM 7292 C C . GLN B 1 417 ? -8.688 14.719 3.643 1 92.56 417 GLN B C 1
ATOM 7294 O O . GLN B 1 417 ? -8.812 13.781 4.434 1 92.56 417 GLN B O 1
ATOM 7299 N N . LEU B 1 418 ? -9.047 14.664 2.371 1 92.44 418 LEU B N 1
ATOM 7300 C CA . LEU B 1 418 ? -9.609 13.414 1.874 1 92.44 418 LEU B CA 1
ATOM 7301 C C . LEU B 1 418 ? -8.562 12.305 1.882 1 92.44 418 LEU B C 1
ATOM 7303 O O . LEU B 1 418 ? -8.867 11.164 2.242 1 92.44 418 LEU B O 1
ATOM 7307 N N . MET B 1 419 ? -7.367 12.602 1.486 1 94.12 419 MET B N 1
ATOM 7308 C CA . MET B 1 419 ? -6.281 11.625 1.521 1 94.12 419 MET B CA 1
ATOM 7309 C C . MET B 1 419 ? -5.957 11.227 2.957 1 94.12 419 MET B C 1
ATOM 7311 O O . MET B 1 419 ? -5.699 10.055 3.234 1 94.12 419 MET B O 1
ATOM 7315 N N . ASN B 1 420 ? -5.977 12.242 3.848 1 95.31 420 ASN B N 1
ATOM 7316 C CA . ASN B 1 420 ? -5.762 11.938 5.258 1 95.31 420 ASN B CA 1
ATOM 7317 C C . ASN B 1 420 ? -6.852 11.016 5.805 1 95.31 420 ASN B C 1
ATOM 7319 O O . ASN B 1 420 ? -6.574 10.141 6.625 1 95.31 420 ASN B O 1
ATOM 7323 N N . CYS B 1 421 ? -8.047 11.258 5.332 1 95 421 CYS B N 1
ATOM 7324 C CA . CYS B 1 421 ? -9.156 10.398 5.734 1 95 421 CYS B CA 1
ATOM 7325 C C . CYS B 1 421 ? -8.914 8.961 5.285 1 95 421 CYS B C 1
ATOM 7327 O O . CYS B 1 421 ? -9.094 8.031 6.066 1 95 421 CYS B O 1
ATOM 7329 N N . ARG B 1 422 ? -8.484 8.797 4.027 1 94.38 422 ARG B N 1
ATOM 7330 C CA . ARG B 1 422 ? -8.203 7.461 3.51 1 94.38 422 ARG B CA 1
ATOM 7331 C C . ARG B 1 422 ? -7.086 6.793 4.309 1 94.38 422 ARG B C 1
ATOM 7333 O O . ARG B 1 422 ? -7.164 5.598 4.609 1 94.38 422 ARG B O 1
ATOM 7340 N N . PHE B 1 423 ? -6.145 7.492 4.664 1 96.25 423 PHE B N 1
ATOM 7341 C CA . PHE B 1 423 ? -5.051 6.977 5.48 1 96.25 423 PHE B CA 1
ATOM 7342 C C . PHE B 1 423 ? -5.555 6.547 6.852 1 96.25 423 PHE B C 1
ATOM 7344 O O . PHE B 1 423 ? -5.285 5.426 7.297 1 96.25 423 PHE B O 1
ATOM 7351 N N . LEU B 1 424 ? -6.293 7.426 7.531 1 96.12 424 LEU B N 1
ATOM 7352 C CA . LEU B 1 424 ? -6.738 7.195 8.906 1 96.12 424 LEU B CA 1
ATOM 7353 C C . LEU B 1 424 ? -7.688 6.004 8.977 1 96.12 424 LEU B C 1
ATOM 7355 O O . LEU B 1 424 ? -7.633 5.219 9.922 1 96.12 424 LEU B O 1
ATOM 7359 N N . VAL B 1 425 ? -8.531 5.918 7.953 1 95.31 425 VAL B N 1
ATOM 7360 C CA . VAL B 1 425 ? -9.602 4.926 8.008 1 95.31 425 VAL B CA 1
ATOM 7361 C C . VAL B 1 425 ? -9.086 3.582 7.5 1 95.31 425 VAL B C 1
ATOM 7363 O O . VAL B 1 425 ? -9.25 2.557 8.164 1 95.31 425 VAL B O 1
ATOM 7366 N N . ASP B 1 426 ? -8.344 3.646 6.395 1 92.94 426 ASP B N 1
ATOM 7367 C CA . ASP B 1 426 ? -8.102 2.398 5.68 1 92.94 426 ASP B CA 1
ATOM 7368 C C . ASP B 1 426 ? -6.695 1.87 5.961 1 92.94 426 ASP B C 1
ATOM 7370 O O . ASP B 1 426 ? -6.434 0.673 5.82 1 92.94 426 ASP B O 1
ATOM 7374 N N . GLU B 1 427 ? -5.785 2.732 6.301 1 93.31 427 GLU B N 1
ATOM 7375 C CA . GLU B 1 427 ? -4.406 2.305 6.523 1 93.31 427 GLU B CA 1
ATOM 7376 C C . GLU B 1 427 ? -4.098 2.197 8.016 1 93.31 427 GLU B C 1
ATOM 7378 O O . GLU B 1 427 ? -3.842 1.104 8.523 1 93.31 427 GLU B O 1
ATOM 7383 N N . ALA B 1 428 ? -4.258 3.307 8.711 1 94.62 428 ALA B N 1
ATOM 7384 C CA . ALA B 1 428 ? -3.875 3.359 10.117 1 94.62 428 ALA B CA 1
ATOM 7385 C C . ALA B 1 428 ? -4.969 2.77 11 1 94.62 428 ALA B C 1
ATOM 7387 O O . ALA B 1 428 ? -4.707 2.377 12.141 1 94.62 428 ALA B O 1
ATOM 7388 N N . GLN B 1 429 ? -6.207 2.771 10.5 1 94.38 429 GLN B N 1
ATOM 7389 C CA . GLN B 1 429 ? -7.371 2.268 11.227 1 94.38 429 GLN B CA 1
ATOM 7390 C C . GLN B 1 429 ? -7.516 2.963 12.578 1 94.38 429 GLN B C 1
ATOM 7392 O O . GLN B 1 429 ? -7.676 2.303 13.609 1 94.38 429 GLN B O 1
ATOM 7397 N N . LEU B 1 430 ? -7.508 4.246 12.508 1 97 430 LEU B N 1
ATOM 7398 C CA . LEU B 1 430 ? -7.613 5.082 13.703 1 97 430 LEU B CA 1
ATOM 7399 C C . LEU B 1 430 ? -8.898 5.902 13.68 1 97 430 LEU B C 1
ATOM 7401 O O . LEU B 1 430 ? -9.172 6.668 14.609 1 97 430 LEU B O 1
ATOM 7405 N N . ALA B 1 431 ? -9.664 5.723 12.602 1 97.5 431 ALA B N 1
ATOM 7406 C CA . ALA B 1 431 ? -10.867 6.547 12.469 1 97.5 431 ALA B CA 1
ATOM 7407 C C . ALA B 1 431 ? -11.992 5.766 11.805 1 97.5 431 ALA B C 1
ATOM 7409 O O . ALA B 1 431 ? -11.758 4.73 11.18 1 97.5 431 ALA B O 1
ATOM 7410 N N . LEU B 1 432 ? -13.156 6.23 12.086 1 96.31 432 LEU B N 1
ATOM 7411 C CA . LEU B 1 432 ? -14.328 5.906 11.281 1 96.31 432 LEU B CA 1
ATOM 7412 C C . LEU B 1 432 ? -14.727 7.082 10.398 1 96.31 432 LEU B C 1
ATOM 7414 O O . LEU B 1 432 ? -14.586 8.242 10.797 1 96.31 432 LEU B O 1
ATOM 7418 N N . GLU B 1 433 ? -15.141 6.742 9.242 1 94.06 433 GLU B N 1
ATOM 7419 C CA . GLU B 1 433 ? -15.641 7.805 8.383 1 94.06 433 GLU B CA 1
ATOM 7420 C C . GLU B 1 433 ? -17.078 8.18 8.742 1 94.06 433 GLU B C 1
ATOM 7422 O O . GLU B 1 433 ? -17.938 7.301 8.891 1 94.06 433 GLU B O 1
ATOM 7427 N N . ILE B 1 434 ? -17.359 9.422 8.852 1 93.38 434 ILE B N 1
ATOM 7428 C CA . ILE B 1 434 ? -18.672 9.891 9.25 1 93.38 434 ILE B CA 1
ATOM 7429 C C . ILE B 1 434 ? -19.719 9.422 8.242 1 93.38 434 ILE B C 1
ATOM 7431 O O . ILE B 1 434 ? -20.828 9.039 8.625 1 93.38 434 ILE B O 1
ATOM 7435 N N . CYS B 1 435 ? -19.312 9.5 6.98 1 85.31 435 CYS B N 1
ATOM 7436 C CA . CYS B 1 435 ? -20.109 9.039 5.848 1 85.31 435 CYS B CA 1
ATOM 7437 C C . CYS B 1 435 ? -19.219 8.406 4.781 1 85.31 435 CYS B C 1
ATOM 7439 O O . CYS B 1 435 ? -18.438 9.094 4.125 1 85.31 435 CYS B O 1
ATOM 7441 N N . PRO B 1 436 ? -19.391 7.086 4.641 1 75.75 436 PRO B N 1
ATOM 7442 C CA . PRO B 1 436 ? -18.531 6.414 3.656 1 75.75 436 PRO B CA 1
ATOM 7443 C C . PRO B 1 436 ? -18.688 6.996 2.252 1 75.75 436 PRO B C 1
ATOM 7445 O O . PRO B 1 436 ? -19.812 7.207 1.781 1 75.75 436 PRO B O 1
ATOM 7448 N N . GLY B 1 437 ? -17.609 7.332 1.644 1 71.06 437 GLY B N 1
ATOM 7449 C CA . GLY B 1 437 ? -17.578 7.816 0.271 1 71.06 437 GLY B CA 1
ATOM 7450 C C . GLY B 1 437 ? -17.859 9.305 0.16 1 71.06 437 GLY B C 1
ATOM 7451 O O . GLY B 1 437 ? -18.031 9.828 -0.942 1 71.06 437 GLY B O 1
ATOM 7452 N N . LEU B 1 438 ? -17.891 9.914 1.265 1 75.38 438 LEU B N 1
ATOM 7453 C CA . LEU B 1 438 ? -18.141 11.352 1.271 1 75.38 438 LEU B CA 1
ATOM 7454 C C . LEU B 1 438 ? -17.094 12.086 0.432 1 75.38 438 LEU B C 1
ATOM 7456 O O . LEU B 1 438 ? -15.891 11.844 0.576 1 75.38 438 LEU B O 1
ATOM 7460 N N . LEU B 1 439 ? -17.625 12.82 -0.489 1 69.56 439 LEU B N 1
ATOM 7461 C CA . LEU B 1 439 ? -16.75 13.641 -1.325 1 69.56 439 LEU B CA 1
ATOM 7462 C C . LEU B 1 439 ? -16.547 15.016 -0.705 1 69.56 439 LEU B C 1
ATOM 7464 O O . LEU B 1 439 ? -17.094 15.32 0.352 1 69.56 439 LEU B O 1
ATOM 7468 N N . GLN B 1 440 ? -15.695 15.773 -1.277 1 67.94 440 GLN B N 1
ATOM 7469 C CA . GLN B 1 440 ? -15.391 17.109 -0.772 1 67.94 440 GLN B CA 1
ATOM 7470 C C . GLN B 1 440 ? -16.656 17.922 -0.584 1 67.94 440 GLN B C 1
ATOM 7472 O O . GLN B 1 440 ? -17.469 18.047 -1.508 1 67.94 440 GLN B O 1
ATOM 7477 N N . LEU B 1 441 ? -16.781 18.359 0.659 1 64.31 441 LEU B N 1
ATOM 7478 C CA . LEU B 1 441 ? -17.906 19.172 1.115 1 64.31 441 LEU B CA 1
ATOM 7479 C C . LEU B 1 441 ? -19.234 18.469 0.875 1 64.31 441 LEU B C 1
ATOM 7481 O O . LEU B 1 441 ? -20.234 19.109 0.542 1 64.31 441 LEU B O 1
ATOM 7485 N N . GLY B 1 442 ? -19.109 17.25 1.036 1 77.44 442 GLY B N 1
ATOM 7486 C CA . GLY B 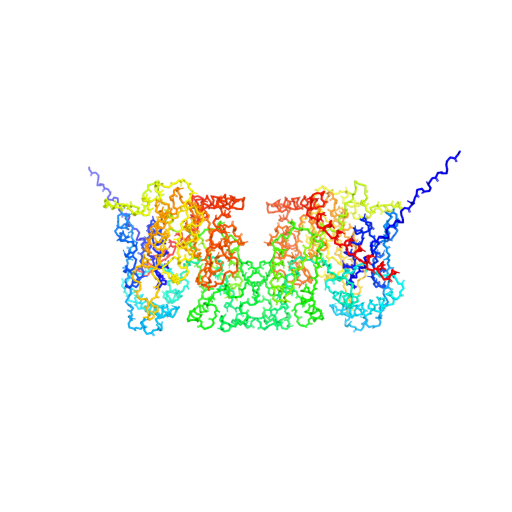1 442 ? -20.328 16.484 0.884 1 77.44 442 GLY B CA 1
ATOM 7487 C C . GLY B 1 442 ? -21.312 16.688 2.021 1 77.44 442 GLY B C 1
ATOM 7488 O O . GLY B 1 442 ? -20.922 17.031 3.133 1 77.44 442 GLY B O 1
ATOM 7489 N N . TYR B 1 443 ? -22.578 16.562 1.724 1 89.5 443 TYR B N 1
ATOM 7490 C CA . TYR B 1 443 ? -23.656 16.703 2.684 1 89.5 443 TYR B CA 1
ATOM 7491 C C . TYR B 1 443 ? -23.781 15.453 3.553 1 89.5 443 TYR B C 1
ATOM 7493 O O . TYR B 1 443 ? -23.75 14.328 3.047 1 89.5 443 TYR B O 1
ATOM 7501 N N . VAL B 1 444 ? -23.828 15.648 4.883 1 94.75 444 VAL B N 1
ATOM 7502 C CA . VAL B 1 444 ? -24.016 14.578 5.855 1 94.75 444 VAL B CA 1
ATOM 7503 C C . VAL B 1 444 ? -25.281 14.828 6.668 1 94.75 444 VAL B C 1
ATOM 7505 O O . VAL B 1 444 ? -25.406 15.867 7.316 1 94.75 444 VAL B O 1
ATOM 7508 N N . ASP B 1 445 ? -26.141 13.922 6.695 1 96.06 445 ASP B N 1
ATOM 7509 C CA . ASP B 1 445 ? -27.406 14.148 7.402 1 96.06 445 ASP B CA 1
ATOM 7510 C C . ASP B 1 445 ? -27.297 13.719 8.859 1 96.06 445 ASP B C 1
ATOM 7512 O O . ASP B 1 445 ? -26.312 13.07 9.258 1 96.06 445 ASP B O 1
ATOM 7516 N N . ARG B 1 446 ? -28.359 14.117 9.672 1 97.62 446 ARG B N 1
ATOM 7517 C CA . ARG B 1 446 ? -28.344 13.922 11.117 1 97.62 446 ARG B CA 1
ATOM 7518 C C . ARG B 1 446 ? -28.312 12.438 11.469 1 97.62 446 ARG B C 1
ATOM 7520 O O . ARG B 1 446 ? -27.719 12.047 12.477 1 97.62 446 ARG B O 1
ATOM 7527 N N . LYS B 1 447 ? -28.859 11.586 10.656 1 97.5 447 LYS B N 1
ATOM 7528 C CA . LYS B 1 447 ? -28.875 10.156 10.938 1 97.5 447 LYS B CA 1
ATOM 7529 C C . LYS B 1 447 ? -27.484 9.547 10.805 1 97.5 447 LYS B C 1
ATOM 7531 O O . LYS B 1 447 ? -27.094 8.688 11.594 1 97.5 447 LYS B O 1
ATOM 7536 N N . GLN B 1 448 ? -26.797 9.945 9.781 1 96.44 448 GLN B N 1
ATOM 7537 C CA . GLN B 1 448 ? -25.422 9.492 9.586 1 96.44 448 GLN B CA 1
ATOM 7538 C C . GLN B 1 448 ? -24.531 9.922 10.75 1 96.44 448 GLN B C 1
ATOM 7540 O O . GLN B 1 448 ? -23.703 9.141 11.227 1 96.44 448 GLN B O 1
ATOM 7545 N N . ILE B 1 449 ? -24.703 11.141 11.188 1 97.75 449 ILE B N 1
ATOM 7546 C CA . ILE B 1 449 ? -23.922 11.664 12.312 1 97.75 449 ILE B CA 1
ATOM 7547 C C . ILE B 1 449 ? -24.25 10.859 13.57 1 97.75 449 ILE B C 1
ATOM 7549 O O . ILE B 1 449 ? -23.328 10.367 14.242 1 97.75 449 ILE B O 1
ATOM 7553 N N . GLU B 1 450 ? -25.531 10.688 13.805 1 97.94 450 GLU B N 1
ATOM 7554 C CA . GLU B 1 450 ? -26 9.922 14.961 1 97.94 450 GLU B CA 1
ATOM 7555 C C . GLU B 1 450 ? -25.453 8.5 14.938 1 97.94 450 GLU B C 1
ATOM 7557 O O . GLU B 1 450 ? -24.922 8.008 15.938 1 97.94 450 GLU B O 1
ATOM 7562 N N . THR B 1 451 ? -25.516 7.883 13.82 1 97.31 451 THR B N 1
ATOM 7563 C CA . THR B 1 451 ? -25.109 6.488 13.68 1 97.31 451 THR B CA 1
ATOM 7564 C C . THR B 1 451 ? -23.609 6.344 13.875 1 97.31 451 THR B C 1
ATOM 7566 O O . THR B 1 451 ? -23.141 5.395 14.516 1 97.31 451 THR B O 1
ATOM 7569 N N . SER B 1 452 ? -22.859 7.234 13.297 1 97.25 452 SER B N 1
ATOM 7570 C CA . SER B 1 452 ? -21.406 7.172 13.414 1 97.25 452 SER B CA 1
ATOM 7571 C C . SER B 1 452 ? -20.969 7.348 14.859 1 97.25 452 SER B C 1
ATOM 7573 O O . SER B 1 452 ? -20.062 6.648 15.328 1 97.25 452 SER B O 1
ATOM 7575 N N . ILE B 1 453 ? -21.625 8.266 15.555 1 98.25 453 ILE B N 1
ATOM 7576 C CA . ILE B 1 453 ? -21.297 8.477 16.953 1 98.25 453 ILE B CA 1
ATOM 7577 C C . ILE B 1 453 ? -21.656 7.238 17.766 1 98.25 453 ILE B C 1
ATOM 7579 O O . ILE B 1 453 ? -20.875 6.781 18.609 1 98.25 453 ILE B O 1
ATOM 7583 N N . HIS B 1 454 ? -22.812 6.695 17.484 1 98 454 HIS B N 1
ATOM 7584 C CA . HIS B 1 454 ? -23.25 5.488 18.172 1 98 454 HIS B CA 1
ATOM 7585 C C . HIS B 1 454 ? -22.266 4.344 17.953 1 98 454 HIS B C 1
ATOM 7587 O O . HIS B 1 454 ? -21.906 3.641 18.906 1 98 454 HIS B O 1
ATOM 7593 N N . THR B 1 455 ? -21.844 4.164 16.734 1 97.62 455 THR B N 1
ATOM 7594 C CA . THR B 1 455 ? -20.906 3.098 16.406 1 97.62 455 THR B CA 1
ATOM 7595 C C . THR B 1 455 ? -19.609 3.271 17.188 1 97.62 455 THR B C 1
ATOM 7597 O O . THR B 1 455 ? -19.078 2.312 17.75 1 97.62 455 THR B O 1
ATOM 7600 N N . LEU B 1 456 ? -19.094 4.473 17.266 1 97.44 456 LEU B N 1
ATOM 7601 C CA . LEU B 1 456 ? -17.812 4.746 17.906 1 97.44 456 LEU B CA 1
ATOM 7602 C C . LEU B 1 456 ? -17.891 4.496 19.406 1 97.44 456 LEU B C 1
ATOM 7604 O O . LEU B 1 456 ? -16.953 3.953 20 1 97.44 456 LEU B O 1
ATOM 7608 N N . PHE B 1 457 ? -19.031 4.777 20.031 1 97.62 457 PHE B N 1
ATOM 7609 C CA . PHE B 1 457 ? -19.109 4.766 21.484 1 97.62 457 PHE B CA 1
ATOM 7610 C C . PHE B 1 457 ? -19.688 3.449 21.984 1 97.62 457 PHE B C 1
ATOM 7612 O O . PHE B 1 457 ? -19.422 3.033 23.109 1 97.62 457 PHE B O 1
ATOM 7619 N N . HIS B 1 458 ? -20.484 2.734 21.141 1 97 458 HIS B N 1
ATOM 7620 C CA . HIS B 1 458 ? -21.297 1.69 21.75 1 97 458 HIS B CA 1
ATOM 7621 C C . HIS B 1 458 ? -21.125 0.36 21.031 1 97 458 HIS B C 1
ATOM 7623 O O . HIS B 1 458 ? -21.891 -0.579 21.25 1 97 458 HIS B O 1
ATOM 7629 N N . THR B 1 459 ? -20.219 0.241 20.188 1 97.44 459 THR B N 1
ATOM 7630 C CA . THR B 1 459 ? -20 -1.028 19.5 1 97.44 459 THR B CA 1
ATOM 7631 C C . THR B 1 459 ? -18.562 -1.514 19.703 1 97.44 459 THR B C 1
ATOM 7633 O O . THR B 1 459 ? -17.719 -0.773 20.203 1 97.44 459 THR B O 1
ATOM 7636 N N . ARG B 1 460 ? -18.359 -2.713 19.328 1 97 460 ARG B N 1
ATOM 7637 C CA . ARG B 1 460 ? -17.031 -3.311 19.406 1 97 460 ARG B CA 1
ATOM 7638 C C . ARG B 1 460 ? -16.047 -2.592 18.484 1 97 460 ARG B C 1
ATOM 7640 O O . ARG B 1 460 ? -14.875 -2.428 18.812 1 97 460 ARG B O 1
ATOM 7647 N N . GLU B 1 461 ? -16.531 -2.172 17.406 1 95.81 461 GLU B N 1
ATOM 7648 C CA . GLU B 1 461 ? -15.695 -1.437 16.453 1 95.81 461 GLU B CA 1
ATOM 7649 C C . GLU B 1 461 ? -15.133 -0.168 17.078 1 95.81 461 GLU B C 1
ATOM 7651 O O . GLU B 1 461 ? -13.945 0.129 16.938 1 95.81 461 GLU B O 1
ATOM 7656 N N . GLY B 1 462 ? -15.961 0.483 17.75 1 96.69 462 GLY B N 1
ATOM 7657 C CA . GLY B 1 462 ? -15.516 1.683 18.438 1 96.69 462 GLY B CA 1
ATOM 7658 C C . GLY B 1 462 ? -14.5 1.399 19.531 1 96.69 462 GLY B C 1
ATOM 7659 O O . GLY B 1 462 ? -13.531 2.145 19.703 1 96.69 462 GLY B O 1
ATOM 7660 N N . SER B 1 463 ? -14.719 0.323 20.203 1 97.12 463 SER B N 1
ATOM 7661 C CA . SER B 1 463 ? -13.82 -0.048 21.297 1 97.12 463 SER B CA 1
ATOM 7662 C C . SER B 1 463 ? -12.422 -0.377 20.766 1 97.12 463 SER B C 1
ATOM 7664 O O . SER B 1 463 ? -11.422 -0.026 21.391 1 97.12 463 SER B O 1
ATOM 7666 N N . VAL B 1 464 ? -12.422 -0.998 19.688 1 97.5 464 VAL B N 1
ATOM 7667 C CA . VAL B 1 464 ? -11.148 -1.345 19.062 1 97.5 464 VAL B CA 1
ATOM 7668 C C . VAL B 1 464 ? -10.422 -0.074 18.641 1 97.5 464 VAL B C 1
ATOM 7670 O O . VAL B 1 464 ? -9.203 0.038 18.797 1 97.5 464 VAL B O 1
ATOM 7673 N N . LEU B 1 465 ? -11.156 0.872 18.109 1 97.44 465 LEU B N 1
ATOM 7674 C CA . LEU B 1 465 ? -10.562 2.133 17.672 1 97.44 465 LEU B CA 1
ATOM 7675 C C . LEU B 1 465 ? -10 2.906 18.859 1 97.44 465 LEU B C 1
ATOM 7677 O O . LEU B 1 465 ? -8.938 3.523 18.766 1 97.44 465 LEU B O 1
ATOM 7681 N N . LYS B 1 466 ? -10.719 2.875 19.922 1 97.56 466 LYS B N 1
ATOM 7682 C CA . LYS B 1 466 ? -10.258 3.543 21.125 1 97.56 466 LYS B CA 1
ATOM 7683 C C . LYS B 1 466 ? -8.938 2.947 21.609 1 97.56 466 LYS B C 1
ATOM 7685 O O . LYS B 1 466 ? -8.016 3.68 21.984 1 97.56 466 LYS B O 1
ATOM 7690 N N . GLN B 1 467 ? -8.891 1.685 21.609 1 98 467 GLN B N 1
ATOM 7691 C CA . GLN B 1 467 ? -7.664 1.011 22.031 1 98 467 GLN B CA 1
ATOM 7692 C C . GLN B 1 467 ? -6.496 1.361 21.109 1 98 467 GLN B C 1
ATOM 7694 O O . GLN B 1 467 ? -5.387 1.625 21.562 1 98 467 GLN B O 1
ATOM 7699 N N . ARG B 1 468 ? -6.715 1.417 19.844 1 98 468 ARG B N 1
ATOM 7700 C CA . ARG B 1 468 ? -5.672 1.757 18.875 1 98 468 ARG B CA 1
ATOM 7701 C C . ARG B 1 468 ? -5.219 3.201 19.047 1 98 468 ARG B C 1
ATOM 7703 O O . ARG B 1 468 ? -4.039 3.514 18.875 1 98 468 ARG B O 1
ATOM 7710 N N . ALA B 1 469 ? -6.176 4.047 19.297 1 98 469 ALA B N 1
ATOM 7711 C CA . ALA B 1 469 ? -5.832 5.445 19.547 1 98 469 ALA B CA 1
ATOM 7712 C C . ALA B 1 469 ? -4.887 5.57 20.734 1 98 469 ALA B C 1
ATOM 7714 O O . ALA B 1 469 ? -3.906 6.316 20.688 1 98 469 ALA B O 1
ATOM 7715 N N . LEU B 1 470 ? -5.145 4.809 21.75 1 97.94 470 LEU B N 1
ATOM 7716 C CA . LEU B 1 470 ? -4.305 4.84 22.938 1 97.94 470 LEU B CA 1
ATOM 7717 C C . LEU B 1 470 ? -2.918 4.281 22.656 1 97.94 470 LEU B C 1
ATOM 7719 O O . LEU B 1 470 ? -1.916 4.801 23.141 1 97.94 470 LEU B O 1
ATOM 7723 N N . GLU B 1 471 ? -2.916 3.264 21.906 1 98.12 471 GLU B N 1
ATOM 7724 C CA . GLU B 1 471 ? -1.631 2.705 21.5 1 98.12 471 GLU B CA 1
ATOM 7725 C C . GLU B 1 471 ? -0.82 3.715 20.688 1 98.12 471 GLU B C 1
ATOM 7727 O O . GLU B 1 471 ? 0.398 3.816 20.859 1 98.12 471 GLU B O 1
ATOM 7732 N N . MET B 1 472 ? -1.485 4.426 19.828 1 97.62 472 MET B N 1
ATOM 7733 C CA . MET B 1 472 ? -0.794 5.414 19.016 1 97.62 472 MET B CA 1
ATOM 7734 C C . MET B 1 472 ? -0.283 6.57 19.859 1 97.62 472 MET B C 1
ATOM 7736 O O . MET B 1 472 ? 0.777 7.129 19.578 1 97.62 472 MET B O 1
ATOM 7740 N N . LYS B 1 473 ? -1.059 6.941 20.844 1 97.38 473 LYS B N 1
ATOM 7741 C CA . LYS B 1 473 ? -0.592 7.938 21.812 1 97.38 473 LYS B CA 1
ATOM 7742 C C . LYS B 1 473 ? 0.728 7.508 22.453 1 97.38 473 LYS B C 1
ATOM 7744 O O . LYS B 1 473 ? 1.664 8.305 22.547 1 97.38 473 LYS B O 1
ATOM 7749 N N . GLN B 1 474 ? 0.765 6.297 22.828 1 97.62 474 GLN B N 1
ATOM 7750 C CA . GLN B 1 474 ? 1.98 5.766 23.422 1 97.62 474 GLN B CA 1
ATOM 7751 C C . GLN B 1 474 ? 3.152 5.82 22.453 1 97.62 474 GLN B C 1
ATOM 7753 O O . GLN B 1 474 ? 4.27 6.18 22.828 1 97.62 474 GLN B O 1
ATOM 7758 N N . LYS B 1 475 ? 2.891 5.52 21.25 1 97.56 475 LYS B N 1
ATOM 7759 C CA . LYS B 1 475 ? 3.939 5.559 20.234 1 97.56 475 LYS B CA 1
ATOM 7760 C C . LYS B 1 475 ? 4.434 6.988 20.016 1 97.56 475 LYS B C 1
ATOM 7762 O O . LYS B 1 475 ? 5.625 7.211 19.797 1 97.56 475 LYS B O 1
ATOM 7767 N N . ALA B 1 476 ? 3.512 7.93 20 1 96.94 476 ALA B N 1
ATOM 7768 C CA . ALA B 1 476 ? 3.889 9.336 19.859 1 96.94 476 ALA B CA 1
ATOM 7769 C C . ALA B 1 476 ? 4.801 9.766 21 1 96.94 476 ALA B C 1
ATOM 7771 O O . ALA B 1 476 ? 5.809 10.445 20.781 1 96.94 476 ALA B O 1
ATOM 7772 N N . GLU B 1 477 ? 4.457 9.312 22.172 1 95.69 477 GLU B N 1
ATOM 7773 C CA . GLU B 1 477 ? 5.266 9.625 23.344 1 95.69 477 GLU B CA 1
ATOM 7774 C C . GLU B 1 477 ? 6.641 8.969 23.266 1 95.69 477 GLU B C 1
ATOM 7776 O O . GLU B 1 477 ? 7.656 9.594 23.562 1 95.69 477 GLU B O 1
ATOM 7781 N N . GLU B 1 478 ? 6.613 7.797 22.844 1 96.38 478 GLU B N 1
ATOM 7782 C CA . GLU B 1 478 ? 7.867 7.059 22.719 1 96.38 478 GLU B CA 1
ATOM 7783 C C . GLU B 1 478 ? 8.766 7.68 21.656 1 96.38 478 GLU B C 1
ATOM 7785 O O . GLU B 1 478 ? 9.992 7.695 21.812 1 96.38 478 GLU B O 1
ATOM 7790 N N . ALA B 1 479 ? 8.156 8.133 20.625 1 97 479 ALA B N 1
ATOM 7791 C CA . ALA B 1 479 ? 8.922 8.758 19.562 1 97 479 ALA B CA 1
ATOM 7792 C C . ALA B 1 479 ? 9.703 9.969 20.078 1 97 479 ALA B C 1
ATOM 7794 O O . ALA B 1 479 ? 10.797 10.258 19.594 1 97 479 ALA B O 1
ATOM 7795 N N . LEU B 1 480 ? 9.219 10.602 21.062 1 95.5 480 LEU B N 1
ATOM 7796 C CA . LEU B 1 480 ? 9.836 11.82 21.594 1 95.5 480 LEU B CA 1
ATOM 7797 C C . LEU B 1 480 ? 10.703 11.5 22.812 1 95.5 480 LEU B C 1
ATOM 7799 O O . LEU B 1 480 ? 11.375 12.383 23.344 1 95.5 480 LEU B O 1
ATOM 7803 N N . GLY B 1 481 ? 10.648 10.266 23.25 1 94.25 481 GLY B N 1
ATOM 7804 C CA . GLY B 1 481 ? 11.469 9.867 24.391 1 94.25 481 GLY B CA 1
ATOM 7805 C C . GLY B 1 481 ? 12.961 9.906 24.094 1 94.25 481 GLY B C 1
ATOM 7806 O O . GLY B 1 481 ? 13.367 10.18 22.969 1 94.25 481 GLY B O 1
ATOM 7807 N N . GLY B 1 482 ? 13.766 9.664 25.078 1 92.94 482 GLY B N 1
ATOM 7808 C CA . GLY B 1 482 ? 15.211 9.758 24.984 1 92.94 482 GLY B CA 1
ATOM 7809 C C . GLY B 1 482 ? 15.789 8.938 23.844 1 92.94 482 GLY B C 1
ATOM 7810 O O . GLY B 1 482 ? 16.719 9.383 23.156 1 92.94 482 GLY B O 1
ATOM 7811 N N . ASN B 1 483 ? 15.211 7.844 23.594 1 94.44 483 ASN B N 1
ATOM 7812 C CA . ASN B 1 483 ? 15.695 6.969 22.531 1 94.44 483 ASN B CA 1
ATOM 7813 C C . ASN B 1 483 ? 14.664 6.84 21.406 1 94.44 483 ASN B C 1
ATOM 7815 O O . ASN B 1 483 ? 14.703 5.879 20.641 1 94.44 483 ASN B O 1
ATOM 7819 N N . GLY B 1 484 ? 13.805 7.84 21.375 1 96.5 484 GLY B N 1
ATOM 7820 C CA . GLY B 1 484 ? 12.727 7.773 20.406 1 96.5 484 GLY B CA 1
ATOM 7821 C C . GLY B 1 484 ? 13.164 8.156 19 1 96.5 484 GLY B C 1
ATOM 7822 O O . GLY B 1 484 ? 14.203 8.805 18.828 1 96.5 484 GLY B O 1
ATOM 7823 N N . SER B 1 485 ? 12.422 7.746 18.031 1 97.5 485 SER B N 1
ATOM 7824 C CA . SER B 1 485 ? 12.75 7.973 16.625 1 97.5 485 SER B CA 1
ATOM 7825 C C . SER B 1 485 ? 12.844 9.461 16.328 1 97.5 485 SER B C 1
ATOM 7827 O O . SER B 1 485 ? 13.789 9.906 15.672 1 97.5 485 SER B O 1
ATOM 7829 N N . SER B 1 486 ? 11.883 10.273 16.781 1 97.38 486 SER B N 1
ATOM 7830 C CA . SER B 1 486 ? 11.875 11.711 16.531 1 97.38 486 SER B CA 1
ATOM 7831 C C . SER B 1 486 ? 13.062 12.398 17.188 1 97.38 486 SER B C 1
ATOM 7833 O O . SER B 1 486 ? 13.656 13.312 16.625 1 97.38 486 SER B O 1
ATOM 7835 N N . THR B 1 487 ? 13.398 11.914 18.344 1 96.62 487 THR B N 1
ATOM 7836 C CA . THR B 1 487 ? 14.539 12.461 19.078 1 96.62 487 THR B CA 1
ATOM 7837 C C . THR B 1 487 ? 15.844 12.18 18.328 1 96.62 487 THR B C 1
ATOM 7839 O O . THR B 1 487 ? 16.672 13.07 18.156 1 96.62 487 THR B O 1
ATOM 7842 N N . LYS B 1 488 ? 15.977 11.008 17.875 1 97.75 488 LYS B N 1
ATOM 7843 C CA . LYS B 1 488 ? 17.172 10.633 17.125 1 97.75 488 LYS B CA 1
ATOM 7844 C C . LYS B 1 488 ? 17.281 11.438 15.836 1 97.75 488 LYS B C 1
ATOM 7846 O O . LYS B 1 488 ? 18.375 11.891 15.469 1 97.75 488 LYS B O 1
ATOM 7851 N N . ASN B 1 489 ? 16.188 11.594 15.211 1 97.94 489 ASN B N 1
ATOM 7852 C CA . ASN B 1 489 ? 16.172 12.367 13.977 1 97.94 489 ASN B CA 1
ATOM 7853 C C . ASN B 1 489 ? 16.516 13.836 14.234 1 97.94 489 ASN B C 1
ATOM 7855 O O . ASN B 1 489 ? 17.25 14.453 13.453 1 97.94 489 ASN B O 1
ATOM 7859 N N . MET B 1 490 ? 15.992 14.398 15.312 1 96.81 490 MET B N 1
ATOM 7860 C CA . MET B 1 490 ? 16.328 15.766 15.688 1 96.81 490 MET B CA 1
ATOM 7861 C C . MET B 1 490 ? 17.812 15.906 15.977 1 96.81 490 MET B C 1
ATOM 7863 O O . MET B 1 490 ? 18.453 16.875 15.547 1 96.81 490 MET B O 1
ATOM 7867 N N . GLN B 1 491 ? 18.344 14.938 16.625 1 97.12 491 GLN B N 1
ATOM 7868 C CA . GLN B 1 491 ? 19.781 14.953 16.922 1 97.12 491 GLN B CA 1
ATOM 7869 C C . GLN B 1 491 ? 20.594 14.898 15.641 1 97.12 491 GLN B C 1
ATOM 7871 O O . GLN B 1 491 ? 21.625 15.586 15.516 1 97.12 491 GLN B O 1
ATOM 7876 N N . ALA B 1 492 ? 20.172 14.094 14.758 1 97.94 492 ALA B N 1
ATOM 7877 C CA . ALA B 1 492 ? 20.859 14.023 13.469 1 97.94 492 ALA B CA 1
ATOM 7878 C C . ALA B 1 492 ? 20.828 15.367 12.758 1 97.94 492 ALA B C 1
ATOM 7880 O O . ALA B 1 492 ? 21.844 15.789 12.172 1 97.94 492 ALA B O 1
ATOM 7881 N N . LEU B 1 493 ? 19.703 16.016 12.773 1 97.94 493 LEU B N 1
ATOM 7882 C CA . LEU B 1 493 ? 19.562 17.328 12.172 1 97.94 493 LEU B CA 1
ATOM 7883 C C . LEU B 1 493 ? 20.5 18.328 12.844 1 97.94 493 LEU B C 1
ATOM 7885 O O . LEU B 1 493 ? 21.188 19.094 12.164 1 97.94 493 LEU B O 1
ATOM 7889 N N . LEU B 1 494 ? 20.547 18.297 14.156 1 97.31 494 LEU B N 1
ATOM 7890 C CA . LEU B 1 494 ? 21.391 19.219 14.914 1 97.31 494 LEU B CA 1
ATOM 7891 C C . LEU B 1 494 ? 22.859 18.984 14.609 1 97.31 494 LEU B C 1
ATOM 7893 O O . LEU B 1 494 ? 23.625 19.938 14.453 1 97.31 494 LEU B O 1
ATOM 7897 N N . HIS B 1 495 ? 23.188 17.75 14.5 1 97.38 495 HIS B N 1
ATOM 7898 C CA . HIS B 1 495 ? 24.562 17.406 14.156 1 97.38 495 HIS B CA 1
ATOM 7899 C C . HIS B 1 495 ? 24.922 17.938 12.773 1 97.38 495 HIS B C 1
ATOM 7901 O O . HIS B 1 495 ? 26.031 18.422 12.562 1 97.38 495 HIS B O 1
ATOM 7907 N N . LEU B 1 496 ? 24 17.812 11.906 1 97.31 496 LEU B N 1
ATOM 7908 C CA . LEU B 1 496 ? 24.219 18.312 10.555 1 97.31 496 LEU B CA 1
ATOM 7909 C C . LEU B 1 496 ? 24.406 19.828 10.555 1 97.31 496 LEU B C 1
ATOM 7911 O O . LEU B 1 496 ? 25.312 20.344 9.898 1 97.31 496 LEU B O 1
ATOM 7915 N N . ILE B 1 497 ? 23.609 20.547 11.273 1 97.44 497 ILE B N 1
ATOM 7916 C CA . ILE B 1 497 ? 23.656 22 11.352 1 97.44 497 ILE B CA 1
ATOM 7917 C C . ILE B 1 497 ? 24.969 22.438 12.008 1 97.44 497 ILE B C 1
ATOM 7919 O O . ILE B 1 497 ? 25.625 23.359 11.531 1 97.44 497 ILE B O 1
ATOM 7923 N N . GLU B 1 498 ? 25.328 21.75 13.031 1 95.56 498 GLU B N 1
ATOM 7924 C CA . GLU B 1 498 ? 26.578 22.062 13.711 1 95.56 498 GLU B CA 1
ATOM 7925 C C . GLU B 1 498 ? 27.781 21.828 12.805 1 95.56 498 GLU B C 1
ATOM 7927 O O . GLU B 1 498 ? 28.75 22.594 12.82 1 95.56 498 GLU B O 1
ATOM 7932 N N . GLY B 1 499 ? 27.703 20.75 12.133 1 94.69 499 GLY B N 1
ATOM 7933 C CA . GLY B 1 499 ? 28.766 20.469 11.18 1 94.69 499 GLY B CA 1
ATOM 7934 C C . GLY B 1 499 ? 28.906 21.547 10.125 1 94.69 499 GLY B C 1
ATOM 7935 O O . GLY B 1 499 ? 30.031 21.922 9.758 1 94.69 499 GLY B O 1
ATOM 7936 N N . LEU B 1 500 ? 27.828 22.078 9.648 1 94.44 500 LEU B N 1
ATOM 7937 C CA . LEU B 1 500 ? 27.844 23.156 8.672 1 94.44 500 LEU B CA 1
ATOM 7938 C C . LEU B 1 500 ? 28.438 24.422 9.258 1 94.44 500 LEU B C 1
ATOM 7940 O O . LEU B 1 500 ? 29.234 25.109 8.609 1 94.44 500 LEU B O 1
ATOM 7944 N N . GLU B 1 501 ? 28.031 24.703 10.453 1 92.06 501 GLU B N 1
ATOM 7945 C CA . GLU B 1 501 ? 28.516 25.906 11.117 1 92.06 501 GLU B CA 1
ATOM 7946 C C . GLU B 1 501 ? 30.031 25.828 11.344 1 92.06 501 GLU B C 1
ATOM 7948 O O . GLU B 1 501 ? 30.75 26.812 11.156 1 92.06 501 GLU B O 1
ATOM 7953 N N . ASN B 1 502 ? 30.5 24.656 11.711 1 91.5 502 ASN B N 1
ATOM 7954 C CA . ASN B 1 502 ? 31.922 24.438 11.906 1 91.5 502 ASN B CA 1
ATOM 7955 C C . ASN B 1 502 ? 32.688 24.578 10.594 1 91.5 502 ASN B C 1
ATOM 7957 O O . ASN B 1 502 ? 33.781 25.141 10.57 1 91.5 502 ASN B O 1
ATOM 7961 N N . ALA B 1 503 ? 32.125 24.156 9.609 1 89.88 503 ALA B N 1
ATOM 7962 C CA . ALA B 1 503 ? 32.75 24.281 8.297 1 89.88 503 ALA B CA 1
ATOM 7963 C C . ALA B 1 503 ? 32.812 25.734 7.859 1 89.88 503 ALA B C 1
ATOM 7965 O O . ALA B 1 503 ? 33.812 26.172 7.266 1 89.88 503 ALA B O 1
ATOM 7966 N N . ASN B 1 504 ? 31.766 26.484 8.086 1 85.88 504 ASN B N 1
ATOM 7967 C CA . ASN B 1 504 ? 31.719 27.906 7.758 1 85.88 504 ASN B CA 1
ATOM 7968 C C . ASN B 1 504 ? 32.781 28.688 8.523 1 85.88 504 ASN B C 1
ATOM 7970 O O . ASN B 1 504 ? 33.406 29.594 7.98 1 85.88 504 ASN B O 1
ATOM 7974 N N . ARG B 1 505 ? 33.094 28.312 9.68 1 83.81 505 ARG B N 1
ATOM 7975 C CA . ARG B 1 505 ? 34.062 28.984 10.516 1 83.81 505 ARG B CA 1
ATOM 7976 C C . ARG B 1 505 ? 35.469 28.703 10.031 1 83.81 505 ARG B C 1
ATOM 7978 O O . ARG B 1 505 ? 36.344 29.578 10.039 1 83.81 505 ARG B O 1
ATOM 7985 N N . LYS B 1 506 ? 35.625 27.516 9.617 1 80.19 506 LYS B N 1
ATOM 7986 C CA . LYS B 1 506 ? 36.969 27.141 9.102 1 80.19 506 LYS B CA 1
ATOM 7987 C C . LYS B 1 506 ? 37.25 27.891 7.801 1 80.19 506 LYS B C 1
ATOM 7989 O O . LYS B 1 506 ? 38.406 28.297 7.57 1 80.19 506 LYS B O 1
ATOM 7994 N N . LYS B 1 507 ? 36.219 28.109 7.113 1 77.5 507 LYS B N 1
ATOM 7995 C CA . LYS B 1 507 ? 36.438 28.828 5.852 1 77.5 507 LYS B CA 1
ATOM 7996 C C . LYS B 1 507 ? 36.688 30.312 6.09 1 77.5 507 LYS B C 1
ATOM 7998 O O . LYS B 1 507 ? 37.469 30.922 5.352 1 77.5 507 LYS B O 1
ATOM 8003 N N . SER B 1 508 ? 36.062 30.828 6.984 1 73.5 508 SER B N 1
ATOM 8004 C CA . SER B 1 508 ? 36.25 32.25 7.301 1 73.5 508 SER B CA 1
ATOM 8005 C C . SER B 1 508 ? 37.625 32.5 7.934 1 73.5 508 SER B C 1
ATOM 8007 O O . SER B 1 508 ? 38.25 33.531 7.707 1 73.5 508 SER B O 1
ATOM 8009 N N . ALA B 1 509 ? 38.094 31.594 8.602 1 69.81 509 ALA B N 1
ATOM 8010 C CA . ALA B 1 509 ? 39.406 31.719 9.234 1 69.81 509 ALA B CA 1
ATOM 8011 C C . ALA B 1 509 ? 40.531 31.656 8.195 1 69.81 509 ALA B C 1
ATOM 8013 O O . ALA B 1 509 ? 41.531 32.344 8.32 1 69.81 509 ALA B O 1
ATOM 8014 N N . PHE B 1 510 ? 40.219 30.859 7.27 1 64.94 510 PHE B N 1
ATOM 8015 C CA . PHE B 1 510 ? 41.219 30.75 6.219 1 64.94 510 PHE B CA 1
ATOM 8016 C C . PHE B 1 510 ? 41.312 32.031 5.41 1 64.94 510 PHE B C 1
ATOM 8018 O O . PHE B 1 510 ? 42.375 32.406 4.898 1 64.94 510 PHE B O 1
ATOM 8025 N N . HIS B 1 511 ? 40.219 32.719 5.32 1 57.91 511 HIS B N 1
ATOM 8026 C CA . HIS B 1 511 ? 40.219 33.969 4.555 1 57.91 511 HIS B CA 1
ATOM 8027 C C . HIS B 1 511 ? 40.844 35.125 5.355 1 57.91 511 HIS B C 1
ATOM 8029 O O . HIS B 1 511 ? 41.219 36.125 4.789 1 57.91 511 HIS B O 1
ATOM 8035 N N . ILE B 1 512 ? 40.875 35 6.566 1 49.31 512 ILE B N 1
ATOM 8036 C CA . ILE B 1 512 ? 41.5 36.031 7.395 1 49.31 512 ILE B CA 1
ATOM 8037 C C . ILE B 1 512 ? 43 35.75 7.559 1 49.31 512 ILE B C 1
ATOM 8039 O O . ILE B 1 512 ? 43.781 36.656 7.723 1 49.31 512 ILE B O 1
ATOM 8043 N N . SER B 1 513 ? 43.406 34.562 7.387 1 39.88 513 SER B N 1
ATOM 8044 C CA . SER B 1 513 ? 44.844 34.344 7.453 1 39.88 513 SER B CA 1
ATOM 8045 C C . SER B 1 513 ? 45.5 34.562 6.098 1 39.88 513 SER B C 1
ATOM 8047 O O . SER B 1 513 ? 45.062 34.062 5.078 1 39.88 513 SER B O 1
#

Sequence (1026 aa):
MEPIENEKILPVKPAPIVWLVPMPFLSHVMCFTHLARNLARHGLNVVLFISQEDRQRLLTAHKNIFENWKLEGLDIQLRVLKLDETIIADGGVGGNARFVNPVYQTDDAFEKTLKSELQSDSKPTCVIADFWMPGPRETAARFGIPGWTFCSFSAAYLSIYTYLSHLEAVGILNLPDNIQDKRCQEEMISVPGLPVMRLCELGSVFFKDDPLNAPGRRNGPSLQKTDVILLSGFSELEPRQTRELERLLQAYAVRNGRKAPHIWHIGPTFLSLSSSKGAESVRVGADKKHPSIDFLDSQPASSVVFVAFGSDVNHTRKQIHEIAYGLENSQQPFLCVLHPPKKGPDVQVDDIFSVIPQDCLARTRGRGLFVQSYAPQMEVLSHPSTGAFISHCGQNSLLETVSMGVPILAWPCLYDQLMNCRFLVDEAQLALEICPGLLQLGYVDRKQIETSIHTLFHTREGSVLKQRALEMKQKAEEALGGNGSSTKNMQALLHLIEGLENANRKKSAFHISMEPIENEKILPVKPAPIVWLVPMPFLSHVMCFTHLARNLARHGLNVVLFISQEDRQRLLTAHKNIFENWKLEGLDIQLRVLKLDETIIADGGVGGNARFVNPVYQTDDAFEKTLKSELQSDSKPTCVIADFWMPGPRETAARFGIPGWTFCSFSAAYLSIYTYLSHLEAVGILNLPDNIQDKRCQEEMISVPGLPVMRLCELGSVFFKDDPLNAPGRRNGPSLQKTDVILLSGFSELEPRQTRELERLLQAYAVRNGRKAPHIWHIGPTFLSLSSSKGAESVRVGADKKHPSIDFLDSQPASSVVFVAFGSDVNHTRKQIHEIAYGLENSQQPFLCVLHPPKKGPDVQVDDIFSVIPQDCLARTRGRGLFVQSYAPQMEVLSHPSTGAFISHCGQNSLLETVSMGVPILAWPCLYDQLMNCRFLVDEAQLALEICPGLLQLGYVDRKQIETSIHTLFHTREGSVLKQRALEMKQKAEEALGGNGSSTKNMQALLHLIEGLENANRKKSAFHIS

Organism: Marchantia polymorpha (NCBI:txid3197)

Solvent-accessible surface area (backbone atoms only — not comparable to full-atom values): 53592 Å² total; per-residue (Å²): 133,78,79,76,73,73,71,74,74,68,76,77,71,79,57,51,32,40,35,37,38,43,40,86,41,63,74,42,38,52,52,45,50,30,48,45,50,55,47,16,74,72,59,29,33,27,37,40,44,39,37,60,66,47,51,52,51,46,38,69,77,37,71,56,51,70,58,48,37,54,74,70,67,39,45,68,43,80,42,73,42,79,63,71,61,74,57,40,58,63,38,58,88,53,76,58,36,50,53,48,51,49,45,56,40,48,35,53,42,47,51,53,49,50,59,55,36,57,72,69,78,64,66,54,53,30,35,39,12,18,56,85,28,55,52,56,23,52,54,33,43,75,72,74,23,56,28,27,34,38,31,78,53,54,51,33,57,51,29,37,44,36,49,53,39,50,35,39,74,74,56,36,38,44,76,65,54,41,67,81,40,69,57,24,75,70,35,74,40,49,45,48,61,48,71,69,38,47,44,49,42,67,24,55,49,80,13,65,73,28,63,44,15,64,63,47,52,59,33,24,65,50,60,70,73,26,58,38,37,36,29,43,44,38,59,87,76,44,53,63,16,43,51,40,32,49,52,53,44,40,54,52,12,58,75,68,74,45,74,51,49,48,78,35,31,50,9,55,38,82,63,54,84,52,63,100,63,71,59,83,65,65,59,78,64,89,67,76,77,56,66,69,56,57,54,42,71,74,46,60,70,49,44,25,37,35,34,43,52,68,91,84,53,63,47,50,66,68,47,48,40,22,49,54,50,8,46,57,70,49,71,47,34,32,40,37,40,42,50,43,38,70,59,51,100,80,45,84,48,91,43,45,74,78,61,44,53,64,67,56,55,62,74,29,60,90,43,43,45,80,36,71,71,65,70,66,57,68,62,50,52,61,34,67,19,42,37,30,34,41,29,23,33,44,55,67,58,43,53,54,34,38,50,48,25,37,22,33,34,32,48,38,46,56,61,64,5,42,48,41,36,49,35,32,38,72,68,65,47,39,33,44,58,43,52,85,85,64,46,76,67,51,88,64,53,28,65,43,46,20,49,40,51,44,42,45,75,72,35,70,69,17,51,52,24,38,52,45,14,42,52,43,15,51,49,42,52,44,20,59,31,95,85,9,62,14,37,51,37,45,49,51,51,50,50,51,51,50,50,48,39,52,51,52,50,54,52,53,50,60,72,71,105,133,77,80,78,73,72,71,74,74,68,76,77,72,79,57,51,31,38,35,36,37,43,41,86,41,63,73,44,38,52,52,46,50,30,47,44,51,54,46,16,73,73,58,28,34,28,36,40,43,40,37,60,67,46,50,52,50,47,38,68,76,37,73,54,52,68,59,47,36,54,74,70,66,39,46,67,41,81,42,72,41,78,64,72,60,74,56,41,58,62,36,58,90,55,76,59,36,49,53,47,51,49,43,55,41,47,34,52,42,48,51,54,49,50,59,55,35,58,72,68,78,62,64,53,53,31,35,40,13,18,56,84,29,55,51,56,22,51,52,33,44,75,71,74,23,54,29,26,34,37,31,74,51,53,48,33,58,52,29,35,44,36,49,53,39,49,36,40,73,72,57,36,36,44,77,63,53,42,67,81,40,68,58,22,75,69,35,73,41,51,46,48,61,46,71,67,37,46,45,49,43,67,25,56,50,80,14,66,73,29,63,44,15,65,64,47,51,59,34,25,65,49,59,71,74,26,59,37,38,37,28,44,43,37,59,87,75,43,53,64,16,42,48,40,31,51,53,52,44,38,53,53,13,58,74,69,74,46,72,51,48,48,78,36,31,50,9,52,36,80,60,55,83,46,62,101,78,54,59,80,68,66,59,77,67,90,66,77,76,55,66,68,56,58,54,41,71,74,46,60,71,49,47,23,38,34,33,44,52,68,92,83,53,63,50,50,65,69,50,46,40,22,50,52,51,7,47,58,71,49,70,48,34,31,41,37,40,42,48,41,38,72,58,52,101,81,45,82,46,91,44,46,76,77,59,46,54,64,67,57,55,63,72,31,59,93,44,42,44,80,36,70,70,63,71,67,57,69,62,51,53,62,33,68,19,43,37,31,34,41,29,24,33,44,54,66,58,42,53,52,33,38,50,50,25,37,22,33,34,33,47,39,47,56,60,64,4,41,48,41,37,48,34,32,40,74,67,64,46,38,34,43,56,43,53,86,84,63,45,77,66,49,91,63,54,30,65,43,45,20,48,40,52,44,41,46,75,73,36,70,69,18,51,53,24,39,52,45,13,42,53,42,17,51,49,43,51,43,20,58,32,94,86,11,62,13,37,51,35,45,50,53,52,51,50,51,51,49,52,49,41,52,51,54,50,54,52,53,50,53,72,71,98

Foldseek 3Di:
DPPPPPPPPPPPPDAAEEEEAFQADLLRLVLVLLVQLQVQVVPHAYEYEYEPVNVVVNCVQPVCSVVLCVVVVGRYHYDYFYFDVVVLVPQPPDDQSSRQRSLVRSLVRLLVVQVVVVVVVPHGLAYEYELLRLSNQVSCVVVVHHYAYEYADDLQLLQQLLVLLVCVVVPNDDDAQFCPPPQQLVPWDDGFQFPIDRNSLQFGLCHNVRPNVVSSSVSSVSLLVHQEYEYLAFCVQRVRSNVSSQVSSCVSCVVVVHHRHHYAYQPPSQPAPPDVDDDVCPVPDPPDDDVLVVLLVLADFQFEEEEDEDQRDAADLQLLQQVLLLVLLLVTQYEYEHEHHDDDVPDPDRDVVVSHDPVSCVSCPSRYDYDYRDDPLLCNLLRRRHNEYAYLQRSNSVRSNLLNLHAYAHDHAHRNSSVSVSCCVPPLNLYHHLDPPAGHSRGDGSVSSSVRSCCLPPHPSNVVNSVSSVVSNVLNVQLNDPPHRSNVSVVVVSVVSVVSSVVVVVVVVVVVD/DPPPPPPPPPPDPDAAEEEEAEQADLLRLVLVLLVQLQCQVVPHAYEYEYEPVNVVVNCVQPVCSVVLCVVVVGRYHYDYFYFDVVVLVPQPNDDQSSRQRSLVRSLVSLLVVQVVVVVVVPHGQAYEYELLRLSNQVSCVVVVHAYAYEYADDLQLLQQLLVLLVCVVVPNDDDAQFCPPPQQLVPWDDGFQFPIDRNSLQFGLCHNVRPNVVSSSVSSVSLLVHQEYEYLAFCVQRVRSNVSSQVSSCVSCVVVVHHRHHYAYQPVSLPPPPPVDPPPCPVPDPPDDDVLVVLLVLADFQFEEEEDEDQRDAADLQLLAQVLLLVLLLVTQYEYEHEHHDDDVPDPDRDVCVSYDPVSCVSCPSRYDYDYRDDPLLCNLLRRRHNEYAYLQRSNSVRSNLLNLHAYAHDHAHRNSSVSVSCCVPPLNLYHHLDPPAGHSRGDGSVSSSVRSCCLPPHPSNVVNSVSSVVSNVLNVQLNDPPHRSNVSVVVVSVVSVVSSVVVVVVVVVVVD

Nearest PDB structures (foldseek):
  2vce-assembly1_A  TM=8.619E-01  e=3.180E-35  Arabidopsis thaliana
  8chd-assembly2_B  TM=8.455E-01  e=5.496E-35  Nicotiana tabacum
  8inh-assembly2_A  TM=8.223E-01  e=3.139E-32  Ziziphus jujuba var. spinosa
  6su6-assembly2_B  TM=8.841E-01  e=2.009E-30  Persicaria tinctoria
  8i90-assembly1_A  TM=8.614E-01  e=4.842E-31  Nemophila menziesii

pLDDT: mean 87.37, std 15.67, range [30.58, 98.81]